Protein AF-A0A942NR90-F1 (afdb_monomer)

Nearest PDB structures (foldseek):
  6ixh-assembly1_P  TM=7.572E-01  e=9.975E-19  Escherichia coli 55989
  4y7l-assembly1_B  TM=8.678E-01  e=3.236E-12  Escherichia coli 2-156-04_S3_C3
  4y7o-assembly2_B  TM=8.852E-01  e=8.619E-12  Escherichia coli 1-176-05_S3_C1
  4y7m-assembly2_D  TM=8.588E-01  e=6.130E-12  Escherichia coli 2-156-04_S3_C3
  6hs7-assembly1_e  TM=6.793E-01  e=1.577E-14  Escherichia coli

Foldseek 3Di:
DVVVVVVCVVVVVVVCVVVVVVVCCVPQPDDPPDDRDDPPDDFDWDDFDDDDDDDVPVVVVCVVPVDDDDDDDDDDDGTDIPRVPCCVPVPVPVCVVVDDDDPVVVVVVVVVVVVVVVVVVVVVVVLVVLVVLLVVLQVVLVVVLVVLVVQLVVLDPPPDDLQADLVSLLSNLVSLVVQLVSCVPDDPSNPSPPHPNVVSNVVSVVVNLCSCQVRVVSNLLVVLLVCCVDPCVPVLVLLLLSLLLNCCLQVVVSDDLVSNLVNSLVVVCVVCVVPVPSSVSSSVSSVVNSPDPHDRDDDDPVSLLVSLVSSVVDPLLVVLLVVLVVVQQVDQVQKDFLCVLQDDCCQLWKAFQVRDRSRRDTDGSCLFLCVCQVRLLPCSLVSLQVSQCSCVSSPDPDRPDPVNSLVSSLVSQLVSLVVSLVSLVNNQVGMATDDQPALLSLLVNLVQCLDCSHSLVSSLVRCLNGLVSLVSLVVSLVVLQVVLVVVCVVDPDPNPVSVVSSVVSVVPDDDPRSSVVSCVVCVLSNQQQPADPPGDGVVNVVSVLSVLSSVVSVVVVVPPPLVVLLVLVLCVLVVNNPPRLVVQLVSLCPGDPPSSVRSVSSSVVVLQVSLQSNQVNLLVCLQPQFQVLVCVQPPQAPPQDLPRPHHRDQVSVLLRQACCHSLNVSCVPRPVSQWDPVDPQIDGDDDPDHSPDDSLLSVLSVLSNLVNVAQHVDHSTGKWKKKKWWDDWDPQFQKKWKDAQNDIDIDGPDDGDIDIAMPVHPHLVVFIKIWTAGPVGDIDMDTAHDNCRVVSQLVQWDWDADPALQWIWTWDDDPRTITIIIMGTPDSSHDSPSCSSNVHHRNNHD

Solvent-accessible surface area (backbone atoms only — not comparable to full-atom values): 47064 Å² total; per-residue (Å²): 113,75,69,59,58,62,66,46,45,64,61,61,55,56,70,46,50,64,64,51,50,55,50,50,50,71,73,58,54,87,50,98,89,54,82,78,71,79,82,87,75,87,80,76,65,42,77,70,61,78,77,81,84,84,60,66,68,63,55,55,54,41,67,76,66,76,54,82,84,74,83,76,84,84,78,88,63,86,59,66,64,42,65,49,67,60,50,46,63,73,48,51,56,78,49,54,80,80,74,72,81,62,70,70,60,56,54,54,51,53,53,52,51,53,50,50,52,53,50,51,53,52,49,53,53,47,52,52,50,49,48,52,53,18,50,56,53,47,50,59,50,49,54,52,40,52,53,39,52,53,50,53,71,66,57,74,76,74,84,70,83,70,73,48,48,60,80,76,46,46,67,55,52,51,37,34,48,50,49,33,51,65,57,76,77,57,56,80,60,41,67,77,80,77,60,61,52,70,62,53,35,50,52,29,44,52,53,39,53,47,47,37,61,74,45,49,48,52,17,51,52,44,48,48,50,51,46,52,72,41,87,46,47,79,38,60,72,59,33,51,51,49,50,40,48,59,44,22,49,38,43,53,91,66,52,50,61,68,63,43,50,52,58,55,45,63,52,45,55,68,78,31,68,91,37,66,64,62,45,52,50,52,50,53,51,50,54,56,50,63,72,48,91,70,71,63,45,89,75,62,64,68,60,50,50,54,53,33,56,61,58,63,72,54,58,67,64,58,55,52,47,51,51,52,49,57,62,48,64,70,56,62,90,61,37,48,40,46,26,76,62,29,34,91,61,31,71,72,40,36,37,32,77,85,73,53,67,45,50,74,41,67,46,60,16,58,63,31,44,60,17,45,52,68,46,41,72,68,39,43,59,60,52,40,43,53,52,44,63,55,31,52,70,68,66,49,82,64,74,71,45,71,67,58,42,52,53,53,42,54,53,45,51,47,57,52,44,54,53,34,43,46,57,57,49,49,50,56,72,34,51,39,66,56,84,62,88,45,54,64,53,40,21,52,41,27,49,49,50,31,36,85,89,14,38,54,47,36,46,40,49,54,48,36,69,43,44,44,52,69,61,53,39,48,53,52,34,55,52,46,49,57,50,28,56,56,42,41,75,73,46,90,74,68,36,64,65,49,50,52,53,37,46,61,61,65,61,80,66,98,66,86,60,64,63,51,62,44,32,63,74,44,38,69,58,31,52,28,62,63,47,53,102,91,38,84,33,64,41,51,67,53,29,52,45,34,41,50,46,20,56,51,31,48,52,58,54,72,40,78,46,41,67,52,36,34,50,51,52,50,24,51,70,70,60,75,55,57,55,65,68,54,49,42,51,60,56,33,67,71,45,50,86,61,57,21,62,49,50,46,49,51,58,50,56,51,53,54,51,42,30,51,43,18,42,52,38,51,23,53,48,35,30,63,69,35,18,48,60,42,44,74,54,44,65,75,12,25,75,54,27,81,86,36,93,44,64,43,52,62,68,55,50,19,49,39,39,17,91,77,9,46,54,48,41,48,38,65,75,74,39,47,85,50,39,40,72,91,50,100,67,54,40,68,44,91,57,100,74,56,65,69,64,38,65,70,34,47,43,31,57,52,35,43,51,52,52,20,53,22,30,37,76,84,51,68,54,66,42,44,49,35,31,42,25,62,74,46,66,41,90,68,48,46,34,42,36,41,36,43,11,78,44,76,51,75,49,58,93,63,85,72,58,72,44,80,47,48,43,77,32,93,35,61,90,69,25,20,34,41,36,43,26,28,76,87,67,54,74,52,73,54,73,35,67,68,94,54,14,62,58,59,49,52,72,74,29,50,77,44,78,51,98,45,83,29,30,32,40,42,33,45,74,57,96,93,44,46,40,30,29,39,36,36,44,79,38,70,52,42,68,90,81,48,64,48,50,61,70,56,55,65,46,63,55,82

Radius of gyration: 70.73 Å; Cα contacts (8 Å, |Δi|>4): 984; chains: 1; bounding box: 164×115×196 Å

Mean predicted aligned error: 18.96 Å

pLDDT: mean 83.86, std 12.29, range [42.03, 96.75]

Secondary structure (DSSP, 8-state):
-HHHHHHHHHHHHHTTHHHHHHHHHHHH---TTS-----------BS---S----HHHHHHHHHTT---PPPPP---PPPPBSHHHIIIIIITTTGGG----HHHHHHHHHHHHHHHHHHHHHHHHHHHHHHHHHHHHHHHHHHHHHHHHHHHHS----S--SS-HHHHHHHHHHHHHHHHTTTT--GGG-SS---HHHHHHHHHHHHHHHIIIIIHHHHHHHHHHHHHTGGGG-HHHHHHHHHHHHHTTSGGG--HHHHHHHHHHHHHHHTTT-HHHHHHHHHHHHHHHTS----PPP-HHHHHHHHHHHTTS-HHHHHHHHHHHHHTS--TT-EEHHHHH-TTHHHHEEETT-S-GGG-EE-GGGSHHIIIIIIIHHHHHHHHHHHHGGGGGT------HHHHHHHHHHHHHHHHHHHHHHHHHHHHHEEE----SHHHHHHHHHHHTSTTSHHHHHHHHHHHHH-HHHHHHHHHHHHHHHHHHHHTTSTTTHHHHHHHHHHHTT-SSS--HHHHHHHHHHHHHHHH--BTTB--TTHHHHHHHHHHHHHHHHHHH--SHHHHHHHHHHHHTTTT-SHHHHHHHHHHTSPTTH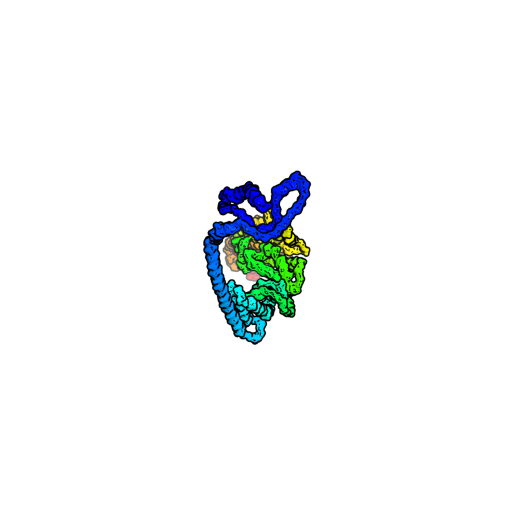HHHHHHHHHHHHHHHHHHHHHHHHHHHIIIIIHHHHHHHTT-BTTSTT-SSBPPHHHHHHHHSTTSHHHHHIIIIIGGGEE-SSSS-EEPP-SS-----HHHHHHHHHHHHHHHHHBTTSSS-BEEEEEEEEEE-TTEEEEEEEETTEEEEESS-----EEEEES-S-GGG-EEEEEEETTS-EEEEEE-STTHHHHHHTTSEEEE-SSTTEEEEEEEETTEEEEEEEEESSSS-GGG-THHHH-------

Structure (mmCIF, N/CA/C/O backbone):
data_AF-A0A942NR90-F1
#
_entry.id   AF-A0A942NR90-F1
#
loop_
_atom_site.group_PDB
_atom_site.id
_atom_site.type_symbol
_atom_site.label_atom_id
_atom_site.label_alt_id
_atom_site.label_comp_id
_atom_site.label_asym_id
_atom_site.label_entity_id
_atom_site.label_seq_id
_atom_site.pdbx_PDB_ins_code
_atom_site.Cartn_x
_atom_site.Cartn_y
_atom_site.Cartn_z
_atom_site.occupancy
_atom_site.B_iso_or_equiv
_atom_site.auth_seq_id
_atom_site.auth_comp_id
_atom_site.auth_asym_id
_atom_site.auth_atom_id
_atom_site.pdbx_PDB_model_num
ATOM 1 N N . GLN A 1 1 ? 93.037 65.727 -119.311 1.00 52.25 1 GLN A N 1
ATOM 2 C CA . GLN A 1 1 ? 91.965 65.279 -118.393 1.00 52.25 1 GLN A CA 1
ATOM 3 C C . GLN A 1 1 ? 92.473 64.425 -117.225 1.00 52.25 1 GLN A C 1
ATOM 5 O O . GLN A 1 1 ? 92.286 64.849 -116.099 1.00 52.25 1 GLN A O 1
ATOM 10 N N . ARG A 1 2 ? 93.183 63.294 -117.409 1.00 56.91 2 ARG A N 1
ATOM 11 C CA . ARG A 1 2 ? 93.635 62.468 -116.254 1.00 56.91 2 ARG A CA 1
ATOM 12 C C . ARG A 1 2 ? 94.582 63.162 -115.251 1.00 56.91 2 ARG A C 1
ATOM 14 O O . ARG A 1 2 ? 94.494 62.875 -114.068 1.00 56.91 2 ARG A O 1
ATOM 21 N N . ARG A 1 3 ? 95.465 64.077 -115.683 1.00 67.38 3 ARG A N 1
ATOM 22 C CA . ARG A 1 3 ? 96.400 64.779 -114.771 1.00 67.38 3 ARG A CA 1
ATOM 23 C C . ARG A 1 3 ? 95.728 65.821 -113.863 1.00 67.38 3 ARG A C 1
ATOM 25 O O . ARG A 1 3 ? 96.160 65.948 -112.727 1.00 67.38 3 ARG A O 1
ATOM 32 N N . SER A 1 4 ? 94.682 66.518 -114.322 1.00 67.94 4 SER A N 1
ATOM 33 C CA . SER A 1 4 ? 93.959 67.481 -113.472 1.00 67.94 4 SER A CA 1
ATOM 34 C C . SER A 1 4 ? 93.140 66.768 -112.394 1.00 67.94 4 SER A C 1
ATOM 36 O O . SER A 1 4 ? 93.215 67.142 -111.236 1.00 67.94 4 SER A O 1
ATOM 38 N N . ALA A 1 5 ? 92.474 65.659 -112.737 1.00 65.81 5 ALA A N 1
ATOM 39 C CA . ALA A 1 5 ? 91.717 64.858 -111.768 1.00 65.81 5 ALA A CA 1
ATOM 40 C C . ALA A 1 5 ? 92.595 64.263 -110.645 1.00 65.81 5 ALA A C 1
ATOM 42 O O . ALA A 1 5 ? 92.145 64.117 -109.514 1.00 65.81 5 ALA A O 1
ATOM 43 N N . ILE A 1 6 ? 93.860 63.936 -110.939 1.00 73.31 6 ILE A N 1
ATOM 44 C CA . ILE A 1 6 ? 94.820 63.465 -109.925 1.00 73.31 6 ILE A CA 1
ATOM 45 C C . ILE A 1 6 ? 95.255 64.608 -108.992 1.00 73.31 6 ILE A C 1
ATOM 47 O O . ILE A 1 6 ? 95.470 64.368 -107.807 1.00 73.31 6 ILE A O 1
ATOM 51 N N . LEU A 1 7 ? 95.366 65.838 -109.506 1.00 77.00 7 LEU A N 1
ATOM 52 C CA . LEU A 1 7 ? 95.717 67.024 -108.716 1.00 77.00 7 LEU A CA 1
ATOM 53 C C . LEU A 1 7 ? 94.577 67.478 -107.788 1.00 77.00 7 LEU A C 1
ATOM 55 O O . LEU A 1 7 ? 94.862 67.933 -106.683 1.00 77.00 7 LEU A O 1
ATOM 59 N N . ASP A 1 8 ? 93.316 67.292 -108.188 1.00 74.75 8 ASP A N 1
ATOM 60 C CA . ASP A 1 8 ? 92.149 67.659 -107.367 1.00 74.75 8 ASP A CA 1
ATOM 61 C C . ASP A 1 8 ? 91.854 66.650 -106.241 1.00 74.75 8 ASP A C 1
ATOM 63 O O . ASP A 1 8 ? 91.263 67.006 -105.218 1.00 74.75 8 ASP A O 1
ATOM 67 N N . PHE A 1 9 ? 92.280 65.390 -106.382 1.00 78.81 9 PHE A N 1
ATOM 68 C CA . PHE A 1 9 ? 91.943 64.318 -105.436 1.00 78.81 9 PHE A CA 1
ATOM 69 C C . PHE A 1 9 ? 92.340 64.609 -103.969 1.00 78.81 9 PHE A C 1
ATOM 71 O O . PHE A 1 9 ? 91.494 64.421 -103.091 1.00 78.81 9 PHE A O 1
ATOM 78 N N . PRO A 1 10 ? 93.549 65.119 -103.643 1.00 81.19 10 PRO A N 1
ATOM 79 C CA . PRO A 1 10 ? 93.898 65.477 -102.266 1.00 81.19 10 PRO A CA 1
ATOM 80 C C . PRO A 1 10 ? 93.002 66.569 -101.671 1.00 81.19 10 PRO A C 1
ATOM 82 O O . PRO A 1 10 ? 92.688 66.517 -100.482 1.00 81.19 10 PRO A O 1
ATOM 85 N N . GLN A 1 11 ? 92.560 67.536 -102.483 1.00 79.31 11 GLN A N 1
ATOM 86 C CA . GLN A 1 11 ? 91.654 68.593 -102.028 1.00 79.31 11 GLN A CA 1
ATOM 87 C C . GLN A 1 11 ? 90.257 68.032 -101.753 1.00 79.31 11 GLN A C 1
ATOM 89 O O . GLN A 1 11 ? 89.671 68.334 -100.715 1.00 79.31 11 GLN A O 1
ATOM 94 N N . GLN A 1 12 ? 89.757 67.146 -102.620 1.00 78.12 12 GLN A N 1
ATOM 95 C CA . GLN A 1 12 ? 88.488 66.451 -102.388 1.00 78.12 12 GLN A CA 1
ATOM 96 C C . GLN A 1 12 ? 88.542 65.550 -101.144 1.00 78.12 12 GLN A C 1
ATOM 98 O O . GLN A 1 12 ? 87.582 65.508 -100.378 1.00 78.12 12 GLN A O 1
ATOM 103 N N . MET A 1 13 ? 89.671 64.883 -100.887 1.00 80.94 13 MET A N 1
ATOM 104 C CA . MET A 1 13 ? 89.855 64.063 -99.685 1.00 80.94 13 MET A CA 1
ATOM 105 C C . MET A 1 13 ? 89.939 64.914 -98.408 1.00 80.94 13 MET A C 1
ATOM 107 O O . MET A 1 13 ? 89.414 64.523 -97.366 1.00 80.94 13 MET A O 1
ATOM 111 N N . ALA A 1 14 ? 90.544 66.104 -98.475 1.00 82.75 14 ALA A N 1
ATOM 112 C CA . ALA A 1 14 ? 90.608 67.027 -97.342 1.00 82.75 14 ALA A CA 1
ATOM 113 C C . ALA A 1 14 ? 89.216 67.494 -96.876 1.00 82.75 14 ALA A C 1
ATOM 115 O O . ALA A 1 14 ? 89.026 67.712 -95.678 1.00 82.75 14 ALA A O 1
ATOM 116 N N . LEU A 1 15 ? 88.229 67.566 -97.780 1.00 82.19 15 LEU A N 1
ATOM 117 C CA . LEU A 1 15 ? 86.840 67.896 -97.430 1.00 82.19 15 LEU A CA 1
ATOM 118 C C . LEU A 1 15 ? 86.182 66.856 -96.504 1.00 82.19 15 LEU A C 1
ATOM 120 O O . LEU A 1 15 ? 85.221 67.193 -95.818 1.00 82.19 15 LEU A O 1
ATOM 124 N N . LEU A 1 16 ? 86.688 65.617 -96.438 1.00 81.56 16 LEU A N 1
ATOM 125 C CA . LEU A 1 16 ? 86.170 64.577 -95.534 1.00 81.56 16 LEU A CA 1
ATOM 126 C C . LEU A 1 16 ? 86.706 64.699 -94.101 1.00 81.56 16 LEU A C 1
ATOM 128 O O . LEU A 1 16 ? 86.113 64.141 -93.177 1.00 81.56 16 LEU A O 1
ATOM 132 N N . LYS A 1 17 ? 87.804 65.437 -93.891 1.00 85.00 17 LYS A N 1
ATOM 133 C CA . LYS A 1 17 ? 88.480 65.534 -92.589 1.00 85.00 17 LYS A CA 1
ATOM 134 C C . LYS A 1 17 ? 87.564 66.008 -91.444 1.00 85.00 17 LYS A C 1
ATOM 136 O O . LYS A 1 17 ? 87.623 65.369 -90.395 1.00 85.00 17 LYS A O 1
ATOM 141 N N . PRO A 1 18 ? 86.733 67.063 -91.592 1.00 86.00 18 PRO A N 1
ATOM 142 C CA . PRO A 1 18 ? 85.885 67.540 -90.497 1.00 86.00 18 PRO A CA 1
ATOM 143 C C . PRO A 1 18 ? 84.853 66.487 -90.077 1.00 86.00 18 PRO A C 1
ATOM 145 O O . PRO A 1 18 ? 84.795 66.116 -88.912 1.00 86.00 18 PRO A O 1
ATOM 148 N N . ALA A 1 19 ? 84.128 65.916 -91.046 1.00 85.19 19 ALA A N 1
ATOM 149 C CA . ALA A 1 19 ? 83.104 64.903 -90.785 1.00 85.19 19 ALA A CA 1
ATOM 150 C C . ALA A 1 19 ? 83.684 63.617 -90.168 1.00 85.19 19 ALA A C 1
ATOM 152 O O . ALA A 1 19 ? 83.069 63.009 -89.295 1.00 85.19 19 ALA A O 1
ATOM 153 N N . MET A 1 20 ? 84.881 63.202 -90.599 1.00 85.81 20 MET A N 1
ATOM 154 C CA . MET A 1 20 ? 85.562 62.047 -90.011 1.00 85.81 20 MET A CA 1
ATOM 155 C C . MET A 1 20 ? 86.012 62.311 -88.573 1.00 85.81 20 MET A C 1
ATOM 157 O O . MET A 1 20 ? 85.889 61.420 -87.738 1.00 85.81 20 MET A O 1
ATOM 161 N N . LEU A 1 21 ? 86.528 63.506 -88.267 1.00 86.38 21 LEU A N 1
ATOM 162 C CA . LEU A 1 21 ? 86.947 63.851 -86.906 1.00 86.38 21 LEU A CA 1
ATOM 163 C C . LEU A 1 21 ? 85.767 63.837 -85.933 1.00 86.38 21 LEU A C 1
ATOM 165 O O . LEU A 1 21 ? 85.886 63.218 -84.876 1.00 86.38 21 LEU A O 1
ATOM 169 N N . ASP A 1 22 ? 84.635 64.426 -86.318 1.00 87.31 22 ASP A N 1
ATOM 170 C CA . ASP A 1 22 ? 83.422 64.422 -85.494 1.00 87.31 22 ASP A CA 1
ATOM 171 C C . ASP A 1 22 ? 82.929 62.991 -85.229 1.00 87.31 22 ASP A C 1
ATOM 173 O O . ASP A 1 22 ? 82.640 62.630 -84.088 1.00 87.31 22 ASP A O 1
ATOM 177 N N . PHE A 1 23 ? 82.908 62.132 -86.257 1.00 86.19 23 PHE A N 1
ATOM 178 C CA . PHE A 1 23 ? 82.513 60.727 -86.106 1.00 86.19 23 PHE A CA 1
ATOM 179 C C . PHE A 1 23 ? 83.441 59.951 -85.160 1.00 86.19 23 PHE A C 1
ATOM 181 O O . PHE A 1 23 ? 82.969 59.207 -84.298 1.00 86.19 23 PHE A O 1
ATOM 188 N N . LEU A 1 24 ? 84.760 60.118 -85.300 1.00 87.25 24 LEU A N 1
ATOM 189 C CA . LEU A 1 24 ? 85.732 59.415 -84.460 1.00 87.25 24 LEU A CA 1
ATOM 190 C C . LEU A 1 24 ? 85.669 59.889 -83.008 1.00 87.25 24 LEU A C 1
ATOM 192 O O . LEU A 1 24 ? 85.739 59.061 -82.103 1.00 87.25 24 LEU A O 1
ATOM 196 N N . GLN A 1 25 ? 85.498 61.194 -82.782 1.00 83.62 25 GLN A N 1
ATOM 197 C CA . GLN A 1 25 ? 85.326 61.737 -81.437 1.00 83.62 25 GLN A CA 1
ATOM 198 C C . GLN A 1 25 ? 84.034 61.240 -80.792 1.00 83.62 25 GLN A C 1
ATOM 200 O O . GLN A 1 25 ? 84.070 60.827 -79.640 1.00 83.62 25 GLN A O 1
ATOM 205 N N . ALA A 1 26 ? 82.917 61.213 -81.523 1.00 83.38 26 ALA A N 1
ATOM 206 C CA . ALA A 1 26 ? 81.647 60.729 -80.987 1.00 83.38 26 ALA A CA 1
ATOM 207 C C . ALA A 1 26 ? 81.663 59.219 -80.682 1.00 83.38 26 ALA A C 1
ATOM 209 O O . ALA A 1 26 ? 81.109 58.792 -79.674 1.00 83.38 26 ALA A O 1
ATOM 210 N N . THR A 1 27 ? 82.305 58.412 -81.532 1.00 82.19 27 THR A N 1
ATOM 211 C CA . THR A 1 27 ? 82.258 56.940 -81.433 1.00 82.19 27 THR A CA 1
ATOM 212 C C . THR A 1 27 ? 83.284 56.375 -80.450 1.00 82.19 27 THR A C 1
ATOM 214 O O . THR A 1 27 ? 83.017 55.372 -79.796 1.00 82.19 27 THR A O 1
ATOM 217 N N . PHE A 1 28 ? 84.462 56.998 -80.345 1.00 82.38 28 PHE A N 1
ATOM 218 C CA . PHE A 1 28 ? 85.577 56.500 -79.528 1.00 82.38 28 PHE A CA 1
ATOM 219 C C . PHE A 1 28 ? 85.891 57.401 -78.323 1.00 82.38 28 PHE A C 1
ATOM 221 O O . PHE A 1 28 ? 86.962 57.279 -77.722 1.00 82.38 28 PHE A O 1
ATOM 228 N N . ALA A 1 29 ? 84.982 58.310 -77.951 1.00 77.06 29 ALA A N 1
ATOM 229 C CA . ALA A 1 29 ? 85.094 59.059 -76.704 1.00 77.06 29 ALA A CA 1
ATOM 230 C C . ALA A 1 29 ? 85.153 58.103 -75.505 1.00 77.06 29 ALA A C 1
ATOM 232 O O . ALA A 1 29 ? 84.392 57.143 -75.398 1.00 77.06 29 ALA A O 1
ATOM 233 N N . VAL A 1 30 ? 86.056 58.386 -74.569 1.00 70.38 30 VAL A N 1
ATOM 234 C CA . VAL A 1 30 ? 86.225 57.566 -73.368 1.00 70.38 30 VAL A CA 1
ATOM 235 C C . VAL A 1 30 ? 85.043 57.805 -72.423 1.00 70.38 30 VAL A C 1
ATOM 237 O O . VAL A 1 30 ? 84.948 58.859 -71.796 1.00 70.38 30 VAL A O 1
ATOM 240 N N . ASN A 1 31 ? 84.156 56.817 -72.295 1.00 72.31 31 ASN A N 1
ATOM 241 C CA . ASN A 1 31 ? 83.094 56.785 -71.289 1.00 72.31 31 ASN A CA 1
ATOM 242 C C . ASN A 1 31 ? 83.542 55.932 -70.084 1.00 72.31 31 ASN A C 1
ATOM 244 O O . ASN A 1 31 ? 84.116 54.862 -70.259 1.00 72.31 31 ASN A O 1
ATOM 248 N N . ARG A 1 32 ? 83.269 56.371 -68.846 1.00 70.25 32 ARG A N 1
ATOM 249 C CA . ARG A 1 32 ? 83.643 55.642 -67.612 1.00 70.25 32 ARG A CA 1
ATOM 250 C C . ARG A 1 32 ? 82.935 54.289 -67.440 1.00 70.25 32 ARG A C 1
ATOM 252 O O . ARG A 1 32 ? 83.354 53.515 -66.584 1.00 70.25 32 ARG A O 1
ATOM 259 N N . TYR A 1 33 ? 81.884 54.019 -68.212 1.00 70.50 33 TYR A N 1
ATOM 260 C CA . TYR A 1 33 ? 81.053 52.817 -68.080 1.00 70.50 33 TYR A CA 1
ATOM 261 C C . TYR A 1 33 ? 81.241 51.785 -69.199 1.00 70.50 33 TYR A C 1
ATOM 263 O O . TYR A 1 33 ? 80.640 50.716 -69.135 1.00 70.50 33 TYR A O 1
ATOM 271 N N . GLU A 1 34 ? 82.083 52.064 -70.195 1.00 70.00 34 GLU A N 1
ATOM 272 C CA . GLU A 1 34 ? 82.340 51.154 -71.314 1.00 70.00 34 GLU A CA 1
ATOM 273 C C . GLU A 1 34 ? 83.831 50.836 -71.428 1.00 70.00 34 GLU A C 1
ATOM 275 O O . GLU A 1 34 ? 84.700 51.645 -71.100 1.00 70.00 34 GLU A O 1
ATOM 280 N N . GLN A 1 35 ? 84.141 49.622 -71.880 1.00 63.62 35 GLN A N 1
ATOM 281 C CA . GLN A 1 35 ? 85.513 49.236 -72.185 1.00 63.62 35 GLN A CA 1
ATOM 282 C C . GLN A 1 35 ? 86.003 50.076 -73.369 1.00 63.62 35 GLN A C 1
ATOM 284 O O . GLN A 1 35 ? 85.360 50.095 -74.416 1.00 63.62 35 GLN A O 1
ATOM 289 N N . ALA A 1 36 ? 87.133 50.769 -73.206 1.00 64.50 36 ALA A N 1
ATOM 290 C CA . ALA A 1 36 ? 87.681 51.627 -74.251 1.00 64.50 36 ALA A CA 1
ATOM 291 C C . ALA A 1 36 ? 87.930 50.819 -75.533 1.00 64.50 36 ALA A C 1
ATOM 293 O O . ALA A 1 36 ? 88.793 49.936 -75.567 1.00 64.50 36 ALA A O 1
ATOM 294 N N . VAL A 1 37 ? 87.175 51.121 -76.591 1.00 73.69 37 VAL A N 1
ATOM 295 C CA . VAL A 1 37 ? 87.391 50.506 -77.900 1.00 73.69 37 VAL A CA 1
ATOM 296 C C . VAL A 1 37 ? 88.679 51.089 -78.474 1.00 73.69 37 VAL A C 1
ATOM 298 O O . VAL A 1 37 ? 88.784 52.289 -78.728 1.00 73.69 37 VAL A O 1
ATOM 301 N N . LEU A 1 38 ? 89.688 50.239 -78.652 1.00 75.44 38 LEU A N 1
ATOM 302 C CA . LEU A 1 38 ? 90.965 50.626 -79.246 1.00 75.44 38 LEU A CA 1
ATOM 303 C C . LEU A 1 38 ? 90.767 50.904 -80.740 1.00 75.44 38 LEU A C 1
ATOM 305 O O . LEU A 1 38 ? 90.729 49.981 -81.553 1.00 75.44 38 LEU A O 1
ATOM 309 N N . LEU A 1 39 ? 90.667 52.183 -81.107 1.00 81.69 39 LEU A N 1
ATOM 310 C CA . LEU A 1 39 ? 90.728 52.607 -82.503 1.00 81.69 39 LEU A CA 1
ATOM 311 C C . LEU A 1 39 ? 92.125 52.291 -83.057 1.00 81.69 39 LEU A C 1
ATOM 313 O O . LEU A 1 39 ? 93.094 52.988 -82.763 1.00 81.69 39 LEU A O 1
ATOM 317 N N . ARG A 1 40 ? 92.229 51.227 -83.860 1.00 81.19 40 ARG A N 1
ATOM 318 C CA . ARG A 1 40 ? 93.506 50.780 -84.447 1.00 81.19 40 ARG A CA 1
ATOM 319 C C . ARG A 1 40 ? 93.999 51.674 -85.581 1.00 81.19 40 ARG A C 1
ATOM 321 O O . ARG A 1 40 ? 95.201 51.822 -85.768 1.00 81.19 40 ARG A O 1
ATOM 328 N N . GLY A 1 41 ? 93.084 52.300 -86.307 1.00 82.00 41 GLY A N 1
ATOM 329 C CA . GLY A 1 41 ? 93.406 53.212 -87.392 1.00 82.00 41 GLY A CA 1
ATOM 330 C C . GLY A 1 41 ? 92.195 53.480 -88.271 1.00 82.00 41 GLY A C 1
ATOM 331 O O . GLY A 1 41 ? 91.174 52.800 -88.172 1.00 82.00 41 GLY A O 1
ATOM 332 N N . VAL A 1 42 ? 92.317 54.480 -89.139 1.00 83.31 42 VAL A N 1
ATOM 333 C CA . VAL A 1 42 ? 91.297 54.812 -90.134 1.00 83.31 42 VAL A CA 1
ATOM 334 C C . VAL A 1 42 ? 91.913 54.662 -91.508 1.00 83.31 42 VAL A C 1
ATOM 336 O O . VAL A 1 42 ? 92.905 55.314 -91.832 1.00 83.31 42 VAL A O 1
ATOM 339 N N . TYR A 1 43 ? 91.332 53.776 -92.307 1.00 85.38 43 TYR A N 1
ATOM 340 C CA . TYR A 1 43 ? 91.910 53.351 -93.571 1.00 85.38 43 TYR A CA 1
ATOM 341 C C . TYR A 1 43 ? 90.980 53.728 -94.714 1.00 85.38 43 TYR A C 1
ATOM 343 O O . TYR A 1 43 ? 89.814 53.339 -94.744 1.00 85.38 43 TYR A O 1
ATOM 351 N N . PHE A 1 44 ? 91.508 54.485 -95.672 1.00 83.44 44 PHE A N 1
ATOM 352 C CA . PHE A 1 44 ? 90.811 54.749 -96.920 1.00 83.44 44 PHE A CA 1
ATOM 353 C C . PHE A 1 44 ? 90.975 53.541 -97.834 1.00 83.44 44 PHE A C 1
ATOM 355 O O . PHE A 1 44 ? 92.096 53.174 -98.182 1.00 83.44 44 PHE A O 1
ATOM 362 N N . THR A 1 45 ? 89.865 52.916 -98.212 1.00 81.94 45 THR A N 1
ATOM 363 C CA . THR A 1 45 ? 89.868 51.756 -99.103 1.00 81.94 45 THR A CA 1
ATOM 364 C C . THR A 1 45 ? 88.814 51.917 -100.184 1.00 81.94 45 THR A C 1
ATOM 366 O O . THR A 1 45 ? 87.786 52.561 -99.981 1.00 81.94 45 THR A O 1
ATOM 369 N N . SER A 1 46 ? 89.081 51.351 -101.358 1.00 77.69 46 SER A N 1
ATOM 370 C CA . SER A 1 46 ? 88.126 51.297 -102.462 1.00 77.69 46 SER A CA 1
ATOM 371 C C . SER A 1 46 ? 88.020 49.845 -102.913 1.00 77.69 46 SER A C 1
ATOM 373 O O . SER A 1 46 ? 88.949 49.316 -103.525 1.00 77.69 46 SER A O 1
ATOM 375 N N . GLY A 1 47 ? 86.917 49.196 -102.525 1.00 68.38 47 GLY A N 1
ATOM 376 C CA . GLY A 1 47 ? 86.609 47.793 -102.825 1.00 68.38 47 GLY A CA 1
ATOM 377 C C . GLY A 1 47 ? 86.153 47.589 -104.265 1.00 68.38 47 GLY A C 1
ATOM 378 O O . GLY A 1 47 ? 86.784 46.853 -105.018 1.00 68.38 47 GLY A O 1
ATOM 379 N N . THR A 1 48 ? 85.093 48.292 -104.657 1.00 63.56 48 THR A N 1
ATOM 380 C CA . THR A 1 48 ? 84.478 48.218 -105.985 1.00 63.56 48 THR A CA 1
ATOM 381 C C . THR A 1 48 ? 84.189 49.635 -106.486 1.00 63.56 48 THR A C 1
ATOM 383 O O . THR A 1 48 ? 83.543 50.432 -105.809 1.00 63.56 48 THR A O 1
ATOM 386 N N . GLN A 1 49 ? 84.724 49.986 -107.658 1.00 62.47 49 GLN A N 1
ATOM 387 C CA . GLN A 1 49 ? 84.454 51.265 -108.325 1.00 62.47 49 GLN A CA 1
ATOM 388 C C . GLN A 1 49 ? 83.330 51.062 -109.342 1.00 62.47 49 GLN A C 1
ATOM 390 O O . GLN A 1 49 ? 83.596 50.868 -110.524 1.00 62.47 49 GLN A O 1
ATOM 395 N N . GLU A 1 50 ? 82.085 51.060 -108.875 1.00 57.38 50 GLU A N 1
ATOM 396 C CA . GLU A 1 50 ? 80.901 50.916 -109.729 1.00 57.38 50 GLU A CA 1
ATOM 397 C C . GLU A 1 50 ? 79.998 52.154 -109.593 1.00 57.38 50 GLU A C 1
ATOM 399 O O . GLU A 1 50 ? 79.783 52.650 -108.487 1.00 57.38 50 GLU A O 1
ATOM 404 N N . GLY A 1 51 ? 79.490 52.672 -110.721 1.00 58.59 51 GLY A N 1
ATOM 405 C CA . GLY A 1 51 ? 78.595 53.840 -110.786 1.00 58.59 51 GLY A CA 1
ATOM 406 C C . GLY A 1 51 ? 79.210 55.111 -111.396 1.00 58.59 51 GLY A C 1
ATOM 407 O O . GLY A 1 51 ? 80.417 55.217 -111.610 1.00 58.59 51 GLY A O 1
ATOM 408 N N . THR A 1 52 ? 78.365 56.097 -111.715 1.00 55.44 52 THR A N 1
ATOM 409 C CA . THR A 1 52 ? 78.788 57.412 -112.235 1.00 55.44 52 THR A CA 1
ATOM 410 C C . THR A 1 52 ? 79.501 58.231 -111.150 1.00 55.44 52 THR A C 1
ATOM 412 O O . THR A 1 52 ? 78.925 58.403 -110.072 1.00 55.44 52 THR A O 1
ATOM 415 N N . PRO A 1 53 ? 80.705 58.786 -111.405 1.00 59.25 53 PRO A N 1
ATOM 416 C CA . PRO A 1 53 ? 81.404 59.621 -110.431 1.00 59.25 53 PRO A CA 1
ATOM 417 C C . PRO A 1 53 ? 80.556 60.832 -110.031 1.00 59.25 53 PRO A C 1
ATOM 419 O O . PRO A 1 53 ? 80.073 61.569 -110.892 1.00 59.25 53 PRO A O 1
ATOM 422 N N . ILE A 1 54 ? 80.390 61.060 -108.727 1.00 56.44 54 ILE A N 1
ATOM 423 C CA . ILE A 1 54 ? 79.730 62.264 -108.215 1.00 56.44 54 ILE A CA 1
ATOM 424 C C . ILE A 1 54 ? 80.775 63.379 -108.147 1.00 56.44 54 ILE A C 1
ATOM 426 O O . ILE A 1 54 ? 81.520 63.478 -107.174 1.00 56.44 54 ILE A O 1
ATOM 430 N N . ASP A 1 55 ? 80.818 64.236 -109.163 1.00 58.81 55 ASP A N 1
ATOM 431 C CA . ASP A 1 55 ? 81.581 65.482 -109.092 1.00 58.81 55 ASP A CA 1
ATOM 432 C C . ASP A 1 55 ? 80.740 66.565 -108.398 1.00 58.81 55 ASP A C 1
ATOM 434 O O . ASP A 1 55 ? 79.842 67.179 -108.984 1.00 58.81 55 ASP A O 1
ATOM 438 N N . ARG A 1 56 ? 81.010 66.782 -107.106 1.00 62.25 56 ARG A N 1
ATOM 439 C CA . ARG A 1 56 ? 80.315 67.806 -106.311 1.00 62.25 56 ARG A CA 1
ATOM 440 C C . ARG A 1 56 ? 80.722 69.231 -106.703 1.00 62.25 56 ARG A C 1
ATOM 442 O O . ARG A 1 56 ? 79.940 70.147 -106.471 1.00 62.25 56 ARG A O 1
ATOM 449 N N . VAL A 1 57 ? 81.887 69.428 -107.323 1.00 62.72 57 VAL A N 1
ATOM 450 C CA . VAL A 1 57 ? 82.411 70.758 -107.674 1.00 62.72 57 VAL A CA 1
ATOM 451 C C . VAL A 1 57 ? 81.709 71.295 -108.922 1.00 62.72 57 VAL A C 1
ATOM 453 O O . VAL A 1 57 ? 81.182 72.409 -108.896 1.00 62.72 57 VAL A O 1
ATOM 456 N N . LEU A 1 58 ? 81.581 70.481 -109.978 1.00 60.66 58 LEU A N 1
ATOM 457 C CA . LEU A 1 58 ? 80.779 70.855 -111.153 1.00 60.66 58 LEU A CA 1
ATOM 458 C C . LEU A 1 58 ? 79.278 70.968 -110.825 1.00 60.66 58 LEU A C 1
ATOM 460 O O . LEU A 1 58 ? 78.581 71.801 -111.406 1.00 60.66 58 LEU A O 1
ATOM 464 N N . GLY A 1 59 ? 78.776 70.171 -109.873 1.00 60.72 59 GLY A N 1
ATOM 465 C CA . GLY A 1 59 ? 77.386 70.236 -109.409 1.00 60.72 59 GLY A CA 1
ATOM 466 C C . GLY A 1 59 ? 77.017 71.561 -108.731 1.00 60.72 59 GLY A C 1
ATOM 467 O O . GLY A 1 59 ? 75.914 72.061 -108.943 1.00 60.72 59 GLY A O 1
ATOM 468 N N . ILE A 1 60 ? 77.943 72.152 -107.967 1.00 66.50 60 ILE A N 1
ATOM 469 C CA . ILE A 1 60 ? 77.752 73.458 -107.316 1.00 66.50 60 ILE A CA 1
ATOM 470 C C . ILE A 1 60 ? 77.838 74.604 -108.344 1.00 66.50 60 ILE A C 1
ATOM 472 O O . ILE A 1 60 ? 77.040 75.539 -108.285 1.00 66.50 60 ILE A O 1
ATOM 476 N N . LEU A 1 61 ? 78.733 74.515 -109.337 1.00 64.00 61 LEU A N 1
ATOM 477 C CA . LEU A 1 61 ? 78.886 75.540 -110.383 1.00 64.00 61 LEU A CA 1
ATOM 478 C C . LEU A 1 61 ? 77.726 75.556 -111.400 1.00 64.00 61 LEU A C 1
ATOM 480 O O . LEU A 1 61 ? 77.271 76.630 -111.789 1.00 64.00 61 LEU A O 1
ATOM 484 N N . ALA A 1 62 ? 77.187 74.395 -111.789 1.00 61.50 62 ALA A N 1
ATOM 485 C CA . ALA A 1 62 ? 76.040 74.310 -112.703 1.00 61.50 62 ALA A CA 1
ATOM 486 C C . ALA A 1 62 ? 74.734 74.866 -112.090 1.00 61.50 62 ALA A C 1
ATOM 488 O O . ALA A 1 62 ? 73.900 75.416 -112.809 1.00 61.50 62 ALA A O 1
ATOM 489 N N . GLY A 1 63 ? 74.575 74.785 -110.761 1.00 63.72 63 GLY A N 1
ATOM 490 C CA . GLY A 1 63 ? 73.435 75.366 -110.040 1.00 63.72 63 GLY A CA 1
ATOM 491 C C . GLY A 1 63 ? 73.452 76.900 -109.976 1.00 63.72 63 GLY A C 1
ATOM 492 O O . GLY A 1 63 ? 72.391 77.520 -109.993 1.00 63.72 63 GLY A O 1
ATOM 493 N N . ALA A 1 64 ? 74.637 77.519 -109.960 1.00 67.94 64 ALA A N 1
ATOM 494 C CA . ALA A 1 64 ? 74.787 78.975 -109.900 1.00 67.94 64 ALA A CA 1
ATOM 495 C C . ALA A 1 64 ? 74.534 79.673 -111.252 1.00 67.94 64 ALA A C 1
ATOM 497 O O . ALA A 1 64 ? 74.026 80.791 -111.276 1.00 67.94 64 ALA A O 1
ATOM 498 N N . PHE A 1 65 ? 74.846 79.014 -112.376 1.00 70.06 65 PHE A N 1
ATOM 499 C CA . PHE A 1 65 ? 74.794 79.619 -113.718 1.00 70.06 65 PHE A CA 1
ATOM 500 C C . PHE A 1 65 ? 73.598 79.190 -114.588 1.00 70.06 65 PHE A C 1
ATOM 502 O O . PHE A 1 65 ? 73.537 79.585 -115.748 1.00 70.06 65 PHE A O 1
ATOM 509 N N . ARG A 1 66 ? 72.633 78.422 -114.051 1.00 55.88 66 ARG A N 1
ATOM 510 C CA . ARG A 1 66 ? 71.412 77.957 -114.762 1.00 55.88 66 ARG A CA 1
ATOM 511 C C . ARG A 1 66 ? 71.682 77.389 -116.170 1.00 55.88 66 ARG A C 1
ATOM 513 O O . ARG A 1 66 ? 70.901 77.607 -117.092 1.00 55.88 66 ARG A O 1
ATOM 520 N N . LEU A 1 67 ? 72.789 76.669 -116.336 1.00 64.00 67 LEU A N 1
ATOM 521 C CA . LEU A 1 67 ? 73.145 76.011 -117.593 1.00 64.00 67 LEU A CA 1
ATOM 522 C C . LEU A 1 67 ? 72.571 74.592 -117.620 1.00 64.00 67 LEU A C 1
ATOM 524 O O . LEU A 1 67 ? 72.666 73.862 -116.629 1.00 64.00 67 LEU A O 1
ATOM 528 N N . ASP A 1 68 ? 71.992 74.210 -118.761 1.00 56.66 68 ASP A N 1
ATOM 529 C CA . ASP A 1 68 ? 71.441 72.873 -118.980 1.00 56.66 68 ASP A CA 1
ATOM 530 C C . ASP A 1 68 ? 72.523 71.803 -118.800 1.00 56.66 68 ASP A C 1
ATOM 532 O O . ASP A 1 68 ? 73.627 71.889 -119.350 1.00 56.66 68 ASP A O 1
ATOM 536 N N . ARG A 1 69 ? 72.200 70.777 -118.005 1.00 56.69 69 ARG A N 1
ATOM 537 C CA . ARG A 1 69 ? 73.083 69.638 -117.738 1.00 56.69 69 ARG A CA 1
ATOM 538 C C . ARG A 1 69 ? 73.302 68.849 -119.028 1.00 56.69 69 ARG A C 1
ATOM 540 O O . ARG A 1 69 ? 72.530 67.950 -119.350 1.00 56.69 69 ARG A O 1
ATOM 547 N N . GLN A 1 70 ? 74.389 69.137 -119.737 1.00 54.44 70 GLN A N 1
ATOM 548 C CA . GLN A 1 70 ? 74.882 68.236 -120.773 1.00 54.44 70 GLN A CA 1
ATOM 549 C C . GLN A 1 70 ? 75.340 66.921 -120.130 1.00 54.44 70 GLN A C 1
ATOM 551 O O . GLN A 1 70 ? 76.115 66.894 -119.172 1.00 54.44 70 GLN A O 1
ATOM 556 N N . THR A 1 71 ? 74.795 65.826 -120.652 1.00 54.28 71 THR A N 1
ATOM 557 C CA . THR A 1 71 ? 74.981 64.439 -120.219 1.00 54.28 71 THR A CA 1
ATOM 558 C C . THR A 1 71 ? 76.459 64.051 -120.168 1.00 54.28 71 THR A C 1
ATOM 560 O O . THR A 1 71 ? 77.135 64.015 -121.197 1.00 54.28 71 THR A O 1
ATOM 563 N N . ALA A 1 72 ? 76.958 63.735 -118.972 1.00 55.88 72 ALA A N 1
ATOM 564 C CA . ALA A 1 72 ? 78.301 63.199 -118.778 1.00 55.88 72 ALA A CA 1
ATOM 565 C C . ALA A 1 72 ? 78.409 61.765 -119.349 1.00 55.88 72 ALA A C 1
ATOM 567 O O . ALA A 1 72 ? 77.463 60.986 -119.206 1.00 55.88 72 ALA A O 1
ATOM 568 N N . PRO A 1 73 ? 79.541 61.380 -119.969 1.00 54.88 73 PRO A N 1
ATOM 569 C CA . PRO A 1 73 ? 79.726 60.030 -120.494 1.00 54.88 73 PRO A CA 1
ATOM 570 C C . PRO A 1 73 ? 79.779 58.993 -119.361 1.00 54.88 73 PRO A C 1
ATOM 572 O O . PRO A 1 73 ? 80.523 59.151 -118.390 1.00 54.88 73 PRO A O 1
ATOM 575 N N . MET A 1 74 ? 79.013 57.907 -119.502 1.00 50.75 74 MET A N 1
ATOM 576 C CA . MET A 1 74 ? 79.112 56.732 -118.632 1.00 50.75 74 MET A CA 1
ATOM 577 C C . MET A 1 74 ? 80.448 56.022 -118.877 1.00 50.75 74 MET A C 1
ATOM 579 O O . MET A 1 74 ? 80.728 55.575 -119.988 1.00 50.75 74 MET A O 1
ATOM 583 N N . TYR A 1 75 ? 81.271 55.898 -117.837 1.00 54.75 75 TYR A N 1
ATOM 584 C CA . TYR A 1 75 ? 82.470 55.062 -117.863 1.00 54.75 75 TYR A CA 1
ATOM 585 C C . TYR A 1 75 ? 82.113 53.650 -117.380 1.00 54.75 75 TYR A C 1
ATOM 587 O O . TYR A 1 75 ? 81.829 53.459 -116.202 1.00 54.75 75 TYR A O 1
ATOM 595 N N . SER A 1 76 ? 82.162 52.655 -118.273 1.00 49.47 76 SER A N 1
ATOM 596 C CA . SER A 1 76 ? 82.133 51.231 -117.913 1.00 49.47 76 SER A CA 1
ATOM 597 C C . SER A 1 76 ? 83.558 50.669 -117.946 1.00 49.47 76 SER A C 1
ATOM 599 O O . SER A 1 76 ? 84.096 50.367 -119.012 1.00 49.47 76 SER A O 1
ATOM 601 N N . GLY A 1 77 ? 84.201 50.560 -116.788 1.00 55.94 77 GLY A N 1
ATOM 602 C CA . GLY A 1 77 ? 85.491 49.887 -116.641 1.00 55.94 77 GLY A CA 1
ATOM 603 C C . GLY A 1 77 ? 85.422 48.859 -115.520 1.00 55.94 77 GLY A C 1
ATOM 604 O O . GLY A 1 77 ? 84.783 49.115 -114.506 1.00 55.94 77 GLY A O 1
ATOM 605 N N . GLN A 1 78 ? 86.071 47.704 -115.702 1.00 56.41 78 GLN A N 1
ATOM 606 C CA . GLN A 1 78 ? 86.190 46.675 -114.664 1.00 56.41 78 GLN A CA 1
ATOM 607 C C . GLN A 1 78 ? 86.805 47.277 -113.391 1.00 56.41 78 GLN A C 1
ATOM 609 O O . GLN A 1 78 ? 87.877 47.891 -113.447 1.00 56.41 78 GLN A O 1
ATOM 614 N N . GLY A 1 79 ? 86.108 47.123 -112.261 1.00 60.00 79 GLY A N 1
ATOM 615 C CA . GLY A 1 79 ? 86.484 47.706 -110.977 1.00 60.00 79 GLY A CA 1
ATOM 616 C C . GLY A 1 79 ? 87.892 47.289 -110.553 1.00 60.00 79 GLY A C 1
ATOM 617 O O . GLY A 1 79 ? 88.201 46.104 -110.449 1.00 60.00 79 GLY A O 1
ATOM 618 N N . LYS A 1 80 ? 88.761 48.271 -110.302 1.00 65.19 80 LYS A N 1
ATOM 619 C CA . LYS A 1 80 ? 90.073 48.049 -109.686 1.00 65.19 80 LYS A CA 1
ATOM 620 C C . LYS A 1 80 ? 89.987 48.410 -108.212 1.00 65.19 80 LYS A C 1
ATOM 622 O O . LYS A 1 80 ? 89.566 49.513 -107.873 1.00 65.19 80 LYS A O 1
ATOM 627 N N . SER A 1 81 ? 90.420 47.497 -107.350 1.00 70.88 81 SER A N 1
ATOM 628 C CA . SER A 1 81 ? 90.545 47.763 -105.921 1.00 70.88 81 SER A CA 1
ATOM 629 C C . SER A 1 81 ? 91.794 48.597 -105.637 1.00 70.88 81 SER A C 1
ATOM 631 O O . SER A 1 81 ? 92.890 48.230 -106.071 1.00 70.88 81 SER A O 1
ATOM 633 N N . PHE A 1 82 ? 91.657 49.666 -104.857 1.00 77.25 82 PHE A N 1
ATOM 634 C CA . PHE A 1 82 ? 92.785 50.477 -104.395 1.00 77.25 82 PHE A CA 1
ATOM 635 C C . PHE A 1 82 ? 92.864 50.468 -102.866 1.00 77.25 82 PHE A C 1
ATOM 637 O O . PHE A 1 82 ? 91.847 50.438 -102.173 1.00 77.25 82 PHE A O 1
ATOM 644 N N . PHE A 1 83 ? 94.093 50.510 -102.345 1.00 81.81 83 PHE A N 1
ATOM 645 C CA . PHE A 1 83 ? 94.408 50.664 -100.916 1.00 81.81 83 PHE A CA 1
ATOM 646 C C . PHE A 1 83 ? 93.982 49.511 -99.974 1.00 81.81 83 PHE A C 1
ATOM 648 O O . PHE A 1 83 ? 94.158 49.625 -98.767 1.00 81.81 83 PHE A O 1
ATOM 655 N N . LEU A 1 84 ? 93.514 48.366 -100.493 1.00 80.75 84 LEU A N 1
ATOM 656 C CA . LEU A 1 84 ? 93.146 47.191 -99.677 1.00 80.75 84 LEU A CA 1
ATOM 657 C C . LEU A 1 84 ? 94.335 46.317 -99.255 1.00 80.75 84 LEU A C 1
ATOM 659 O O . LEU A 1 84 ? 94.347 45.782 -98.150 1.00 80.75 84 LEU A O 1
ATOM 663 N N . THR A 1 85 ? 95.337 46.154 -100.125 1.00 81.94 85 THR A N 1
ATOM 664 C CA . THR A 1 85 ? 96.382 45.131 -99.945 1.00 81.94 85 THR A CA 1
ATOM 665 C C . THR A 1 85 ? 97.167 45.302 -98.646 1.00 81.94 85 THR A C 1
ATOM 667 O O . THR A 1 85 ? 97.385 44.320 -97.941 1.00 81.94 85 THR A O 1
ATOM 670 N N . ARG A 1 86 ? 97.558 46.541 -98.314 1.00 83.12 86 ARG A N 1
ATOM 671 C CA . ARG A 1 86 ? 98.285 46.844 -97.071 1.00 83.12 86 ARG A CA 1
ATOM 672 C C . ARG A 1 86 ? 97.405 46.689 -95.833 1.00 83.12 86 ARG A C 1
ATOM 674 O O . ARG A 1 86 ? 97.856 46.121 -94.853 1.00 83.12 86 ARG A O 1
ATOM 681 N N . LEU A 1 87 ? 96.139 47.115 -95.882 1.00 84.50 87 LEU A N 1
ATOM 682 C CA . LEU A 1 87 ? 95.213 46.940 -94.755 1.00 84.50 87 LEU A CA 1
ATOM 683 C C . LEU A 1 87 ? 95.040 45.457 -94.394 1.00 84.50 87 LEU A C 1
ATOM 685 O O . LEU A 1 87 ? 95.109 45.088 -93.226 1.00 84.50 87 LEU A O 1
ATOM 689 N N . LEU A 1 88 ? 94.833 44.600 -95.396 1.00 84.25 88 LEU A N 1
ATOM 690 C CA . LEU A 1 88 ? 94.618 43.175 -95.155 1.00 84.25 88 LEU A CA 1
ATOM 691 C C . LEU A 1 88 ? 95.884 42.479 -94.649 1.00 84.25 88 LEU A C 1
ATOM 693 O O . LEU A 1 88 ? 95.842 41.804 -93.624 1.00 84.25 88 LEU A O 1
ATOM 697 N N . LYS A 1 89 ? 97.008 42.648 -95.354 1.00 83.56 89 LYS A N 1
ATOM 698 C CA . LYS A 1 89 ? 98.244 41.922 -95.039 1.00 83.56 89 LYS A CA 1
ATOM 699 C C . LYS A 1 89 ? 98.996 42.469 -93.835 1.00 83.56 89 LYS A C 1
ATOM 701 O O . LYS A 1 89 ? 99.540 41.672 -93.082 1.00 83.56 89 LYS A O 1
ATOM 706 N N . ASP A 1 90 ? 99.033 43.786 -93.667 1.00 82.38 90 ASP A N 1
ATOM 707 C CA . ASP A 1 90 ? 99.916 44.417 -92.683 1.00 82.38 90 ASP A CA 1
ATOM 708 C C . ASP A 1 90 ? 99.186 44.724 -91.365 1.00 82.38 90 ASP A C 1
ATOM 710 O O . ASP A 1 90 ? 99.844 44.940 -90.353 1.00 82.38 90 ASP A O 1
ATOM 714 N N . VAL A 1 91 ? 97.843 44.739 -91.359 1.00 82.75 91 VAL A N 1
ATOM 715 C CA . VAL A 1 91 ? 97.036 45.077 -90.170 1.00 82.75 91 VAL A CA 1
ATOM 716 C C . VAL A 1 91 ? 96.086 43.944 -89.785 1.00 82.75 91 VAL A C 1
ATOM 718 O O . VAL A 1 91 ? 96.196 43.411 -88.688 1.00 82.75 91 VAL A O 1
ATOM 721 N N . LEU A 1 92 ? 95.171 43.534 -90.673 1.00 81.19 92 LEU A N 1
ATOM 722 C CA . LEU A 1 92 ? 94.103 42.590 -90.305 1.00 81.19 92 LEU A CA 1
ATOM 723 C C . 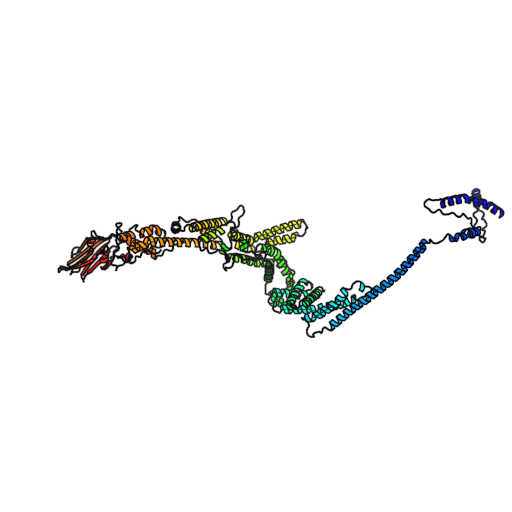LEU A 1 92 ? 94.605 41.164 -90.043 1.00 81.19 92 LEU A C 1
ATOM 725 O O . LEU A 1 92 ? 94.223 40.564 -89.043 1.00 81.19 92 LEU A O 1
ATOM 729 N N . PHE A 1 93 ? 95.435 40.596 -90.923 1.00 86.06 93 PHE A N 1
ATOM 730 C CA . PHE A 1 93 ? 95.899 39.213 -90.746 1.00 86.06 93 PHE A CA 1
ATOM 731 C C . PHE A 1 93 ? 96.873 39.018 -89.572 1.00 86.06 93 PHE A C 1
ATOM 733 O O . PHE A 1 93 ? 96.695 38.038 -88.849 1.00 86.06 93 PHE A O 1
ATOM 740 N N . PRO A 1 94 ? 97.852 39.910 -89.317 1.00 81.88 94 PRO A N 1
ATOM 741 C CA . PRO A 1 94 ? 98.726 39.790 -88.148 1.00 81.88 94 PRO A CA 1
ATOM 742 C C . PRO A 1 94 ? 97.976 39.856 -86.809 1.00 81.88 94 PRO A C 1
ATOM 744 O O . PRO A 1 94 ? 98.438 39.290 -85.824 1.00 81.88 94 PRO A O 1
ATOM 747 N N . GLU A 1 95 ? 96.811 40.509 -86.767 1.00 76.12 95 GLU A N 1
ATOM 748 C CA . GLU A 1 95 ? 95.972 40.641 -85.567 1.00 76.12 95 GLU A CA 1
ATOM 749 C C . GLU A 1 95 ? 94.886 39.547 -85.432 1.00 76.12 95 GLU A C 1
ATOM 751 O O . GLU A 1 95 ? 94.083 39.593 -84.498 1.00 76.12 95 GLU A O 1
ATOM 756 N N . ALA A 1 96 ? 94.854 38.532 -86.308 1.00 71.56 96 ALA A N 1
ATOM 757 C CA . ALA A 1 96 ? 93.785 37.524 -86.341 1.00 71.56 96 ALA A CA 1
ATOM 758 C C . ALA A 1 96 ? 93.627 36.706 -85.038 1.00 71.56 96 ALA A C 1
ATOM 760 O O . ALA A 1 96 ? 92.527 36.244 -84.733 1.00 71.56 96 ALA A O 1
ATOM 761 N N . GLU A 1 97 ? 94.689 36.554 -84.239 1.00 68.75 97 GLU A N 1
ATOM 762 C CA . GLU A 1 97 ? 94.656 35.800 -82.972 1.00 68.75 97 GLU A CA 1
ATOM 763 C C . GLU A 1 97 ? 94.025 36.569 -81.796 1.00 68.75 97 GLU A C 1
ATOM 765 O O . GLU A 1 97 ? 93.771 35.987 -80.741 1.00 68.75 97 GLU A O 1
ATOM 770 N N . LEU A 1 98 ? 93.702 37.858 -81.960 1.00 68.12 98 LEU A N 1
ATOM 771 C CA . LEU A 1 98 ? 92.996 38.642 -80.937 1.00 68.12 98 LEU A CA 1
ATOM 772 C C . LEU A 1 98 ? 91.505 38.264 -80.810 1.00 68.12 98 LEU A C 1
ATOM 774 O O . LEU A 1 98 ? 90.852 38.659 -79.844 1.00 68.12 98 LEU A O 1
ATOM 778 N N . ALA A 1 99 ? 90.968 37.471 -81.744 1.00 62.50 99 ALA A N 1
ATOM 779 C CA . ALA A 1 99 ? 89.603 36.949 -81.716 1.00 62.50 99 ALA A CA 1
ATOM 780 C C . ALA A 1 99 ? 89.579 35.463 -81.287 1.00 62.50 99 ALA A C 1
ATOM 782 O O . ALA A 1 99 ? 89.539 34.561 -82.121 1.00 62.50 99 ALA A O 1
ATOM 783 N N . GLY A 1 100 ? 89.594 35.191 -79.975 1.00 66.12 100 GLY A N 1
ATOM 784 C CA . GLY A 1 100 ? 89.540 33.837 -79.394 1.00 66.12 100 GLY A CA 1
ATOM 785 C C . GLY A 1 100 ? 88.394 33.631 -78.390 1.00 66.12 100 GLY A C 1
ATOM 786 O O . GLY A 1 100 ? 87.819 34.589 -77.879 1.00 66.12 100 GLY A O 1
ATOM 787 N N . GLN A 1 101 ? 88.041 32.371 -78.093 1.00 63.66 101 GLN A N 1
ATOM 788 C CA . GLN A 1 101 ? 87.008 32.039 -77.095 1.00 63.66 101 GLN A CA 1
ATOM 789 C C . GLN A 1 101 ? 87.535 32.178 -75.656 1.00 63.66 101 GLN A C 1
ATOM 791 O O . GLN A 1 101 ? 88.645 31.747 -75.351 1.00 63.66 101 GLN A O 1
ATOM 796 N N . ASP A 1 102 ? 86.704 32.705 -74.749 1.00 67.19 102 ASP A N 1
ATOM 797 C CA . ASP A 1 102 ? 87.021 32.839 -73.320 1.00 67.19 102 ASP A CA 1
ATOM 798 C C . ASP A 1 102 ? 87.347 31.463 -72.672 1.00 67.19 102 ASP A C 1
ATOM 800 O O . ASP A 1 102 ? 86.483 30.571 -72.634 1.00 67.19 102 ASP A O 1
ATOM 804 N N . PRO A 1 103 ? 88.558 31.262 -72.109 1.00 71.00 103 PRO A N 1
ATOM 805 C CA . PRO A 1 103 ? 88.982 29.987 -71.522 1.00 71.00 103 PRO A CA 1
ATOM 806 C C . PRO A 1 103 ? 88.143 29.550 -70.309 1.00 71.00 103 PRO A C 1
ATOM 808 O O . PRO A 1 103 ? 88.070 28.351 -70.009 1.00 71.00 103 PRO A O 1
ATOM 811 N N . LYS A 1 104 ? 87.466 30.477 -69.613 1.00 74.25 104 LYS A N 1
ATOM 812 C CA . LYS A 1 104 ? 86.550 30.132 -68.511 1.00 74.25 104 LYS A CA 1
ATOM 813 C C . LYS A 1 104 ? 85.283 29.446 -69.029 1.00 74.25 104 LYS A C 1
ATOM 815 O O . LYS A 1 104 ? 84.796 28.498 -68.406 1.00 74.25 104 LYS A O 1
ATOM 820 N N . LEU A 1 105 ? 84.781 29.865 -70.191 1.00 78.00 105 LEU A N 1
ATOM 821 C CA . LEU A 1 105 ? 83.577 29.301 -70.803 1.00 78.00 105 LEU A CA 1
ATOM 822 C C . LEU A 1 105 ? 83.813 27.864 -71.304 1.00 78.00 105 LEU A C 1
ATOM 824 O O . LEU A 1 105 ? 82.953 26.996 -71.135 1.00 78.00 105 LEU A O 1
ATOM 828 N N . ALA A 1 106 ? 84.999 27.586 -71.855 1.00 80.06 106 ALA A N 1
ATOM 829 C CA . ALA A 1 106 ? 85.375 26.261 -72.353 1.00 80.06 106 ALA A CA 1
ATOM 830 C C . ALA A 1 106 ? 85.457 25.201 -71.233 1.00 80.06 106 ALA A C 1
ATOM 832 O O . ALA A 1 106 ? 84.901 24.107 -71.371 1.00 80.06 106 ALA A O 1
ATOM 833 N N . LYS A 1 107 ? 86.071 25.529 -70.082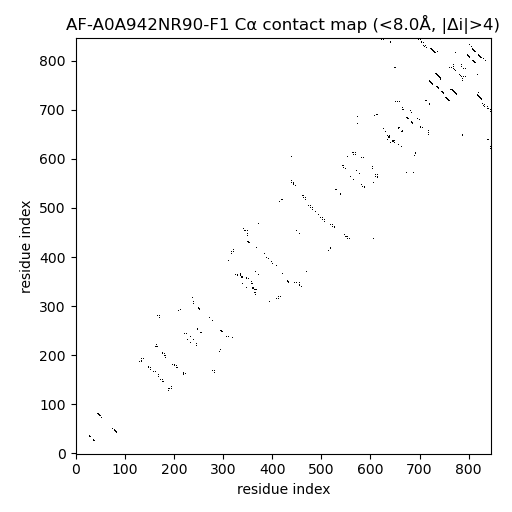 1.00 79.81 107 LYS A N 1
ATOM 834 C CA . LYS A 1 107 ? 86.107 24.626 -68.911 1.00 79.81 107 LYS A CA 1
ATOM 835 C C . LYS A 1 107 ? 84.709 24.347 -68.355 1.00 79.81 107 LYS A C 1
ATOM 837 O O . LYS A 1 107 ? 84.399 23.198 -68.037 1.00 79.81 107 LYS A O 1
ATOM 842 N N . ARG A 1 108 ? 83.847 25.371 -68.292 1.00 81.25 108 ARG A N 1
ATOM 843 C CA . ARG A 1 108 ? 82.455 25.226 -67.834 1.00 81.25 108 ARG A CA 1
ATOM 844 C C . ARG A 1 108 ? 81.658 24.277 -68.733 1.00 81.25 108 ARG A C 1
ATOM 846 O O . ARG A 1 108 ? 80.950 23.418 -68.216 1.00 81.25 108 ARG A O 1
ATOM 853 N N . LYS A 1 109 ? 81.817 24.370 -70.060 1.00 84.44 109 LYS A N 1
ATOM 854 C CA . LYS A 1 109 ? 81.170 23.451 -71.015 1.00 84.44 109 LYS A CA 1
ATOM 855 C C . LYS A 1 109 ? 81.611 21.995 -70.826 1.00 84.44 109 LYS A C 1
ATOM 857 O O . LYS A 1 109 ? 80.760 21.113 -70.819 1.00 84.44 109 LYS A O 1
ATOM 862 N N . ARG A 1 110 ? 82.907 21.735 -70.616 1.00 84.25 110 ARG A N 1
ATOM 863 C CA . ARG A 1 110 ? 83.423 20.365 -70.425 1.00 84.25 110 ARG A CA 1
ATOM 864 C C . ARG A 1 110 ? 82.925 19.720 -69.125 1.00 84.25 110 ARG A C 1
ATOM 866 O O . ARG A 1 110 ? 82.542 18.555 -69.142 1.00 84.25 110 ARG A O 1
ATOM 873 N N . LEU A 1 111 ? 82.876 20.479 -68.025 1.00 84.44 111 LEU A N 1
ATOM 874 C CA . LEU A 1 111 ? 82.296 20.009 -66.758 1.00 84.44 111 LEU A CA 1
ATOM 875 C C . LEU A 1 111 ? 80.798 19.706 -66.894 1.00 84.44 111 LEU A C 1
ATOM 877 O O . LEU A 1 111 ? 80.348 18.668 -66.421 1.00 84.44 111 LEU A O 1
ATOM 881 N N . LEU A 1 112 ? 80.045 20.564 -67.592 1.00 86.94 112 LEU A N 1
ATOM 882 C CA . LEU A 1 112 ? 78.627 20.321 -67.882 1.00 86.94 112 LEU A CA 1
ATOM 883 C C . LEU A 1 112 ? 78.417 19.055 -68.725 1.00 86.94 112 LEU A C 1
ATOM 885 O O . LEU A 1 112 ? 77.529 18.268 -68.418 1.00 86.94 112 LEU A O 1
ATOM 889 N N . GLN A 1 113 ? 79.248 18.819 -69.743 1.00 88.12 113 GLN A N 1
ATOM 890 C CA . GLN A 1 113 ? 79.175 17.607 -70.569 1.00 88.12 113 GLN A CA 1
ATOM 891 C C . GLN A 1 113 ? 79.504 16.336 -69.774 1.00 88.12 113 GLN A C 1
ATOM 893 O O . GLN A 1 113 ? 78.788 15.346 -69.886 1.00 88.12 113 GLN A O 1
ATOM 898 N N . MET A 1 114 ? 80.543 16.359 -68.931 1.00 88.00 114 MET A N 1
ATOM 899 C CA . MET A 1 114 ? 80.856 15.226 -68.048 1.00 88.00 114 MET A CA 1
ATOM 900 C C . MET A 1 114 ? 79.729 14.958 -67.047 1.00 88.00 114 MET A C 1
ATOM 902 O O . MET A 1 114 ? 79.348 13.805 -66.856 1.00 88.00 114 MET A O 1
ATOM 906 N N . GLY A 1 115 ? 79.159 16.017 -66.463 1.00 88.38 115 GLY A N 1
ATOM 907 C CA . GLY A 1 115 ? 77.979 15.914 -65.609 1.00 88.38 115 GLY A CA 1
ATOM 908 C C . GLY A 1 115 ? 76.788 15.293 -66.342 1.00 88.38 115 GLY A C 1
ATOM 909 O O . GLY A 1 115 ? 76.136 14.408 -65.797 1.00 88.38 115 GLY A O 1
ATOM 910 N N . ALA A 1 116 ? 76.549 15.680 -67.599 1.00 89.38 116 ALA A N 1
ATOM 911 C CA . ALA A 1 116 ? 75.474 15.125 -68.418 1.00 89.38 116 ALA A CA 1
ATOM 912 C C . ALA A 1 116 ? 75.671 13.630 -68.734 1.00 89.38 116 ALA A C 1
ATOM 914 O O . ALA A 1 116 ? 74.711 12.865 -68.644 1.00 89.38 116 ALA A O 1
ATOM 915 N N . TYR A 1 117 ? 76.892 13.185 -69.052 1.00 91.69 117 TYR A N 1
ATOM 916 C CA . TYR A 1 117 ? 77.165 11.766 -69.317 1.00 91.69 117 TYR A CA 1
ATOM 917 C C . TYR A 1 117 ? 77.046 10.899 -68.063 1.00 91.69 117 TYR A C 1
ATOM 919 O O . TYR A 1 117 ? 76.399 9.854 -68.108 1.00 91.69 117 TYR A O 1
ATOM 927 N N . ILE A 1 118 ? 77.613 11.344 -66.936 1.00 91.50 118 ILE A N 1
ATOM 928 C CA . ILE A 1 118 ? 77.487 10.634 -65.654 1.00 91.50 118 ILE A CA 1
ATOM 929 C C . ILE A 1 118 ? 76.018 10.590 -65.222 1.00 91.50 118 ILE A C 1
ATOM 931 O O . ILE A 1 118 ? 75.523 9.530 -64.845 1.00 91.50 118 ILE A O 1
ATOM 935 N N . GLY A 1 119 ? 75.303 11.711 -65.345 1.00 92.00 119 GLY A N 1
ATOM 936 C CA . GLY A 1 119 ? 73.872 11.783 -65.062 1.00 92.00 119 GLY A CA 1
ATOM 937 C C . GLY A 1 119 ? 73.055 10.826 -65.931 1.00 92.00 119 GLY A C 1
ATOM 938 O O . GLY A 1 119 ? 72.208 10.107 -65.410 1.00 92.00 119 GLY A O 1
ATOM 939 N N . SER A 1 120 ? 73.354 10.744 -67.230 1.00 91.44 120 SER A N 1
ATOM 940 C CA . SER A 1 120 ? 72.669 9.826 -68.152 1.00 91.44 120 SER A CA 1
ATOM 941 C C . SER A 1 120 ? 72.956 8.357 -67.825 1.00 91.44 120 SER A C 1
ATOM 943 O O . SER A 1 120 ? 72.041 7.537 -67.844 1.00 91.44 120 SER A O 1
ATOM 945 N N . GLY A 1 121 ? 74.202 8.018 -67.474 1.00 93.31 121 GLY A N 1
ATOM 946 C CA . GLY A 1 121 ? 74.575 6.661 -67.063 1.00 93.31 121 GLY A CA 1
ATOM 947 C C . GLY A 1 121 ? 73.902 6.230 -65.757 1.00 93.31 121 GLY A C 1
ATOM 948 O O . GLY A 1 121 ? 73.367 5.126 -65.674 1.00 93.31 121 GLY A O 1
ATOM 949 N N . LEU A 1 122 ? 73.861 7.118 -64.758 1.00 93.06 122 LEU A N 1
ATOM 950 C CA . LEU A 1 122 ? 73.150 6.865 -63.502 1.00 93.06 122 LEU A CA 1
ATOM 951 C C . LEU A 1 122 ? 71.641 6.725 -63.718 1.00 93.06 122 LEU A C 1
ATOM 953 O O . LEU A 1 122 ? 71.034 5.821 -63.153 1.00 93.06 122 LEU A O 1
ATOM 957 N N . LEU A 1 123 ? 71.043 7.569 -64.565 1.00 93.31 123 LEU A N 1
ATOM 958 C CA . LEU A 1 123 ? 69.626 7.471 -64.912 1.00 93.31 123 LEU A CA 1
ATOM 959 C C . LEU A 1 123 ? 69.307 6.134 -65.592 1.00 93.31 123 LEU A C 1
ATOM 961 O O . LEU A 1 123 ? 68.318 5.496 -65.244 1.00 93.31 123 LEU A O 1
ATOM 965 N N . PHE A 1 124 ? 70.153 5.683 -66.521 1.00 93.12 124 PHE A N 1
ATOM 966 C CA . PHE A 1 124 ? 69.972 4.403 -67.205 1.00 93.12 124 PHE A CA 1
ATOM 967 C C . PHE A 1 124 ? 70.014 3.216 -66.232 1.00 93.12 124 PHE A C 1
ATOM 969 O O . PHE A 1 124 ? 69.123 2.366 -66.255 1.00 93.12 124 PHE A O 1
ATOM 976 N N . LEU A 1 125 ? 71.001 3.187 -65.328 1.00 93.62 125 LEU A N 1
ATOM 977 C CA . LEU A 1 125 ? 71.094 2.154 -64.292 1.00 93.62 125 LEU A CA 1
ATOM 978 C C . LEU A 1 125 ? 69.909 2.199 -63.321 1.00 93.62 125 LEU A C 1
ATOM 980 O O . LEU A 1 125 ? 69.403 1.149 -62.931 1.00 93.62 125 LEU A O 1
ATOM 984 N N . LEU A 1 126 ? 69.437 3.396 -62.966 1.00 91.62 126 LEU A N 1
ATOM 985 C CA . LEU A 1 126 ? 68.264 3.573 -62.115 1.00 91.62 126 LEU A CA 1
ATOM 986 C C . LEU A 1 126 ? 67.005 3.015 -62.787 1.00 91.62 126 LEU A C 1
ATOM 988 O O . LEU A 1 126 ? 66.287 2.246 -62.157 1.00 91.62 126 LEU A O 1
ATOM 992 N N . VAL A 1 127 ? 66.753 3.331 -64.062 1.00 90.94 127 VAL A N 1
ATOM 993 C CA . VAL A 1 127 ? 65.578 2.825 -64.797 1.00 90.94 127 VAL A CA 1
ATOM 994 C C . VAL A 1 127 ? 65.603 1.298 -64.903 1.00 90.94 127 VAL A C 1
ATOM 996 O O . VAL A 1 127 ? 64.598 0.655 -64.608 1.00 90.94 127 VAL A O 1
ATOM 999 N N . ILE A 1 128 ? 66.752 0.703 -65.241 1.00 92.00 128 ILE A N 1
ATOM 1000 C CA . ILE A 1 128 ? 66.899 -0.762 -65.274 1.00 92.00 128 ILE A CA 1
ATOM 1001 C C . ILE A 1 128 ? 66.676 -1.365 -63.885 1.00 92.00 128 ILE A C 1
ATOM 1003 O O . ILE A 1 128 ? 65.986 -2.378 -63.763 1.00 92.00 128 ILE A O 1
ATOM 1007 N N . GLY A 1 129 ? 67.224 -0.745 -62.837 1.00 89.44 129 GLY A N 1
ATOM 1008 C CA . GLY A 1 129 ? 67.017 -1.174 -61.456 1.00 89.44 129 GLY A CA 1
ATOM 1009 C C . GLY A 1 129 ? 65.539 -1.169 -61.063 1.00 89.44 129 GLY A C 1
ATOM 1010 O O . GLY A 1 129 ? 65.049 -2.160 -60.523 1.00 89.44 129 GLY A O 1
ATOM 1011 N N . LEU A 1 130 ? 64.808 -0.101 -61.400 1.00 89.06 130 LEU A N 1
ATOM 1012 C CA . LEU A 1 130 ? 63.371 0.017 -61.139 1.00 89.06 130 LEU A CA 1
ATOM 1013 C C . LEU A 1 130 ? 62.547 -1.017 -61.917 1.00 89.06 130 LEU A C 1
ATOM 1015 O O . LEU A 1 130 ? 61.675 -1.654 -61.332 1.00 89.06 130 LEU A O 1
ATOM 1019 N N . TRP A 1 131 ? 62.835 -1.247 -63.201 1.00 89.94 131 TRP A N 1
ATOM 1020 C CA . TRP A 1 131 ? 62.154 -2.289 -63.981 1.00 89.94 131 TRP A CA 1
ATOM 1021 C C . TRP A 1 131 ? 62.438 -3.696 -63.467 1.00 89.94 131 TRP A C 1
ATOM 1023 O O . TRP A 1 131 ? 61.517 -4.501 -63.361 1.00 89.94 131 TRP A O 1
ATOM 1033 N N . THR A 1 132 ? 63.685 -3.983 -63.095 1.00 88.56 132 THR A N 1
ATOM 1034 C CA . THR A 1 132 ? 64.075 -5.290 -62.547 1.00 88.56 132 THR A CA 1
ATOM 1035 C C . THR A 1 132 ? 63.375 -5.547 -61.214 1.00 88.56 132 THR A C 1
ATOM 1037 O O . THR A 1 132 ? 62.793 -6.613 -61.016 1.00 88.56 132 THR A O 1
ATOM 1040 N N . ALA A 1 133 ? 63.355 -4.552 -60.321 1.00 86.38 133 ALA A N 1
ATOM 1041 C CA . ALA A 1 133 ? 62.612 -4.630 -59.066 1.00 86.38 133 ALA A CA 1
ATOM 1042 C C . ALA A 1 133 ? 61.102 -4.814 -59.306 1.00 86.38 133 ALA A C 1
ATOM 1044 O O . ALA A 1 133 ? 60.469 -5.644 -58.654 1.00 86.38 133 ALA A O 1
ATOM 1045 N N . SER A 1 134 ? 60.534 -4.092 -60.279 1.00 88.19 134 SER A N 1
ATOM 1046 C CA . SER A 1 134 ? 59.122 -4.210 -60.653 1.00 88.19 134 SER A CA 1
ATOM 1047 C C . SER A 1 134 ? 58.772 -5.595 -61.196 1.00 88.19 134 SER A C 1
ATOM 1049 O O . SER A 1 134 ? 57.743 -6.155 -60.822 1.00 88.19 134 SER A O 1
ATOM 1051 N N . TYR A 1 135 ? 59.634 -6.182 -62.030 1.00 87.44 135 TYR A N 1
ATOM 1052 C CA . TYR A 1 135 ? 59.448 -7.524 -62.581 1.00 87.44 135 TYR A CA 1
ATOM 1053 C C . TYR A 1 135 ? 59.399 -8.589 -61.478 1.00 87.44 135 TYR A C 1
ATOM 1055 O O . TYR A 1 135 ? 58.417 -9.324 -61.385 1.00 87.44 135 TYR A O 1
ATOM 1063 N N . PHE A 1 136 ? 60.406 -8.629 -60.598 1.00 87.12 136 PHE A N 1
ATOM 1064 C CA . PHE A 1 136 ? 60.454 -9.629 -59.526 1.00 87.12 136 PHE A CA 1
ATOM 1065 C C . PHE A 1 136 ? 59.301 -9.477 -58.529 1.00 87.12 136 PHE A C 1
ATOM 1067 O O . PHE A 1 136 ? 58.749 -10.477 -58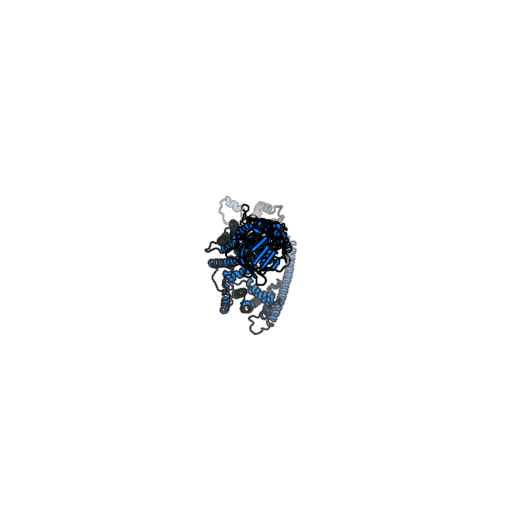.076 1.00 87.12 136 PHE A O 1
ATOM 1074 N N . ASN A 1 137 ? 58.890 -8.243 -58.224 1.00 85.81 137 ASN A N 1
ATOM 1075 C CA . ASN A 1 137 ? 57.740 -8.009 -57.355 1.00 85.81 137 ASN A CA 1
ATOM 1076 C C . ASN A 1 137 ? 56.425 -8.484 -58.000 1.00 85.81 137 ASN A C 1
ATOM 1078 O O . ASN A 1 137 ? 55.622 -9.135 -57.339 1.00 85.81 137 ASN A O 1
ATOM 1082 N N . ASN A 1 138 ? 56.213 -8.212 -59.294 1.00 84.88 138 ASN A N 1
ATOM 1083 C CA . ASN A 1 138 ? 55.027 -8.689 -60.013 1.00 84.88 138 ASN A CA 1
ATOM 1084 C C . ASN A 1 138 ? 54.998 -10.224 -60.129 1.00 84.88 138 ASN A C 1
ATOM 1086 O O . ASN A 1 138 ? 53.936 -10.815 -59.947 1.00 84.88 138 ASN A O 1
ATOM 1090 N N . GLN A 1 139 ? 56.148 -10.868 -60.359 1.00 87.25 139 GLN A N 1
ATOM 1091 C CA . GLN A 1 139 ? 56.259 -12.329 -60.406 1.00 87.25 139 GLN A CA 1
ATOM 1092 C C . GLN A 1 139 ? 55.906 -12.970 -59.055 1.00 87.25 139 GLN A C 1
ATOM 1094 O O . GLN A 1 139 ? 55.053 -13.848 -59.004 1.00 87.25 139 GLN A O 1
ATOM 1099 N N . ALA A 1 140 ? 56.454 -12.457 -57.950 1.00 86.38 140 ALA A N 1
ATOM 1100 C CA . ALA A 1 140 ? 56.143 -12.970 -56.615 1.00 86.38 140 ALA A CA 1
ATOM 1101 C C . ALA A 1 140 ? 54.650 -12.843 -56.248 1.00 86.38 140 ALA A C 1
ATOM 1103 O O . ALA A 1 140 ? 54.121 -13.671 -55.507 1.00 86.38 140 ALA A O 1
ATOM 1104 N N . MET A 1 141 ? 53.954 -11.812 -56.741 1.00 85.69 141 MET A N 1
ATOM 1105 C CA . MET A 1 141 ? 52.506 -11.672 -56.533 1.00 85.69 141 MET A CA 1
ATOM 1106 C C . MET A 1 141 ? 51.696 -12.624 -57.418 1.00 85.69 141 MET A C 1
ATOM 1108 O O . MET A 1 141 ? 50.703 -13.176 -56.948 1.00 85.69 141 MET A O 1
ATOM 1112 N N . LEU A 1 142 ? 52.133 -12.868 -58.657 1.00 87.19 142 LEU A N 1
ATOM 1113 C CA . LEU A 1 142 ? 51.522 -13.878 -59.527 1.00 87.19 142 LEU A CA 1
ATOM 1114 C C . LEU A 1 142 ? 51.636 -15.280 -58.920 1.00 87.19 142 LEU A C 1
ATOM 1116 O O . LEU A 1 142 ? 50.634 -15.988 -58.874 1.00 87.19 142 LEU A O 1
ATOM 1120 N N . ASP A 1 143 ? 52.796 -15.631 -58.362 1.00 88.88 143 ASP A N 1
ATOM 1121 C CA . ASP A 1 143 ? 53.005 -16.921 -57.691 1.00 88.88 143 ASP A CA 1
ATOM 1122 C C . ASP A 1 143 ? 52.042 -17.097 -56.499 1.00 88.88 143 ASP A C 1
ATOM 1124 O O . ASP A 1 143 ? 51.485 -18.175 -56.280 1.00 88.88 143 ASP A O 1
ATOM 1128 N N . LYS A 1 144 ? 51.782 -16.020 -55.739 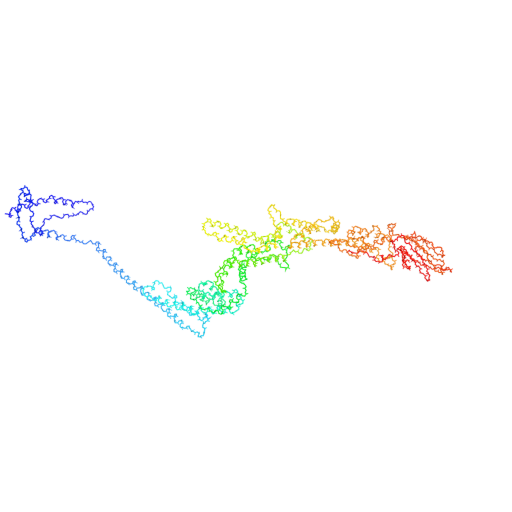1.00 87.75 144 LYS A N 1
ATOM 1129 C CA . LYS A 1 144 ? 50.780 -16.031 -54.656 1.00 87.75 144 LYS A CA 1
ATOM 1130 C C . LYS A 1 144 ? 49.368 -16.258 -55.189 1.00 87.75 144 LYS A C 1
ATOM 1132 O O . LYS A 1 144 ? 48.624 -17.038 -54.601 1.00 87.75 144 LYS A O 1
ATOM 1137 N N . VAL A 1 145 ? 48.990 -15.586 -56.276 1.00 88.06 145 VAL A N 1
ATOM 1138 C CA . VAL A 1 145 ? 47.674 -15.754 -56.914 1.00 88.06 145 VAL A CA 1
ATOM 1139 C C . VAL A 1 145 ? 47.506 -17.181 -57.425 1.00 88.06 145 VAL A C 1
ATOM 1141 O O . VAL A 1 145 ? 46.465 -17.788 -57.190 1.00 88.06 145 VAL A O 1
ATOM 1144 N N . GLU A 1 146 ? 48.529 -17.746 -58.062 1.00 88.88 146 GLU A N 1
ATOM 1145 C CA . GLU A 1 146 ? 48.505 -19.120 -58.566 1.00 88.88 146 GLU A CA 1
ATOM 1146 C C . GLU A 1 146 ? 48.368 -20.140 -57.427 1.00 88.88 146 GLU A C 1
ATOM 1148 O O . GLU A 1 146 ? 47.537 -21.048 -57.505 1.00 88.88 146 GLU A O 1
ATOM 1153 N N . ALA A 1 147 ? 49.080 -19.936 -56.314 1.00 88.50 147 ALA A N 1
ATOM 1154 C CA . ALA A 1 147 ? 48.925 -20.757 -55.115 1.00 88.50 147 ALA A CA 1
ATOM 1155 C C . ALA A 1 147 ? 47.495 -20.697 -54.544 1.00 88.50 147 ALA A C 1
ATOM 1157 O O . ALA A 1 147 ? 46.936 -21.729 -54.167 1.00 88.50 147 ALA A O 1
ATOM 1158 N N . GLN A 1 148 ? 46.877 -19.514 -54.512 1.00 88.31 148 GLN A N 1
ATOM 1159 C CA . GLN A 1 148 ? 45.491 -19.346 -54.063 1.00 88.31 148 GLN A CA 1
ATOM 1160 C C . GLN A 1 148 ? 44.485 -19.983 -55.037 1.00 88.31 148 GLN A C 1
ATOM 1162 O O . GLN A 1 148 ? 43.538 -20.633 -54.605 1.00 88.31 148 GLN A O 1
ATOM 1167 N N . ILE A 1 149 ? 44.698 -19.886 -56.353 1.00 87.19 149 ILE A N 1
ATOM 1168 C CA . ILE A 1 149 ? 43.859 -20.564 -57.358 1.00 87.19 149 ILE A CA 1
ATOM 1169 C C . ILE A 1 149 ? 43.952 -22.090 -57.204 1.00 87.19 149 ILE A C 1
ATOM 1171 O O . ILE A 1 149 ? 42.933 -22.784 -57.252 1.00 87.19 149 ILE A O 1
ATOM 1175 N N . ALA A 1 150 ? 45.148 -22.626 -56.951 1.00 87.62 150 ALA A N 1
ATOM 1176 C CA . ALA A 1 150 ? 45.323 -24.047 -56.665 1.00 87.62 150 ALA A CA 1
ATOM 1177 C C . ALA A 1 150 ? 44.558 -24.472 -55.396 1.00 87.62 150 ALA A C 1
ATOM 1179 O O . ALA A 1 150 ? 43.892 -25.510 -55.400 1.00 87.62 150 ALA A O 1
ATOM 1180 N N . GLN A 1 151 ? 44.579 -23.647 -54.339 1.00 85.69 151 GLN A N 1
ATOM 1181 C CA . GLN A 1 151 ? 43.762 -23.867 -53.139 1.00 85.69 151 GLN A CA 1
ATOM 1182 C C . GLN A 1 151 ? 42.264 -23.830 -53.458 1.00 85.69 151 GLN A C 1
ATOM 1184 O O . GLN A 1 151 ? 41.536 -24.716 -53.016 1.00 85.69 151 GLN A O 1
ATOM 1189 N N . TYR A 1 152 ? 41.806 -22.877 -54.276 1.00 85.44 152 TYR A N 1
ATOM 1190 C CA . TYR A 1 152 ? 40.407 -22.779 -54.698 1.00 85.44 152 TYR A CA 1
ATOM 1191 C C . TYR A 1 152 ? 39.921 -24.067 -55.379 1.00 85.44 152 TYR A C 1
ATOM 1193 O O . TYR A 1 152 ? 38.854 -24.583 -55.046 1.00 85.44 152 TYR A O 1
ATOM 1201 N N . HIS A 1 153 ? 40.721 -24.628 -56.292 1.00 84.25 153 HIS A N 1
ATOM 1202 C CA . HIS A 1 153 ? 40.398 -25.883 -56.979 1.00 84.25 153 HIS A CA 1
ATOM 1203 C C . HIS A 1 153 ? 40.484 -27.122 -56.078 1.00 84.25 153 HIS A C 1
ATOM 1205 O O . HIS A 1 153 ? 39.769 -28.097 -56.313 1.00 84.25 153 HIS A O 1
ATOM 1211 N N . ALA A 1 154 ? 41.324 -27.093 -55.040 1.00 81.94 154 ALA A N 1
ATOM 1212 C CA . ALA A 1 154 ? 41.434 -28.179 -54.069 1.00 81.94 154 ALA A CA 1
ATOM 1213 C C . ALA A 1 154 ? 40.221 -28.270 -53.120 1.00 81.94 154 ALA A C 1
ATOM 1215 O O . ALA A 1 154 ? 39.983 -29.331 -52.534 1.00 81.94 154 ALA A O 1
ATOM 1216 N N . ILE A 1 155 ? 39.426 -27.198 -52.983 1.00 81.56 155 ILE A N 1
ATOM 1217 C CA . ILE A 1 155 ? 38.186 -27.207 -52.195 1.00 81.56 155 ILE A CA 1
ATOM 1218 C C . ILE A 1 155 ? 37.150 -28.084 -52.911 1.00 81.56 155 ILE A C 1
ATOM 1220 O O . ILE A 1 155 ? 36.452 -27.643 -53.832 1.00 81.56 155 ILE A O 1
ATOM 1224 N N . LYS A 1 156 ? 37.013 -29.339 -52.464 1.00 65.31 156 LYS A N 1
ATOM 1225 C CA . LYS A 1 156 ? 35.994 -30.268 -52.971 1.00 65.31 156 LYS A CA 1
ATOM 1226 C C . LYS A 1 156 ? 34.610 -29.621 -52.873 1.00 65.31 156 LYS A C 1
ATOM 1228 O O . LYS A 1 156 ? 34.152 -29.299 -51.780 1.00 65.31 156 LYS A O 1
ATOM 1233 N N . SER A 1 157 ? 33.916 -29.463 -54.004 1.00 57.03 157 SER A N 1
ATOM 1234 C CA . SER A 1 157 ? 32.463 -29.267 -53.978 1.00 57.03 157 SER A CA 1
ATOM 1235 C C . SER A 1 157 ? 31.849 -30.508 -53.358 1.00 57.03 157 SER A C 1
ATOM 1237 O O . SER A 1 157 ? 31.803 -31.553 -54.007 1.00 57.03 157 SER A O 1
ATOM 1239 N N . SER A 1 158 ? 31.365 -30.399 -52.126 1.00 52.62 158 SER A N 1
ATOM 1240 C CA . SER A 1 158 ? 30.359 -31.326 -51.621 1.00 52.62 158 SER A CA 1
ATOM 1241 C C . SER A 1 158 ? 29.149 -31.210 -52.549 1.00 52.62 158 SER A C 1
ATOM 1243 O O . SER A 1 158 ? 28.388 -30.247 -52.484 1.00 52.62 158 SER A O 1
ATOM 1245 N N . GLY A 1 159 ? 29.054 -32.121 -53.519 1.00 46.56 159 GLY A N 1
ATOM 1246 C CA . GLY A 1 159 ? 27.927 -32.199 -54.436 1.00 46.56 159 GLY A CA 1
ATOM 1247 C C . GLY A 1 159 ? 26.669 -32.564 -53.656 1.00 46.56 159 GLY A C 1
ATOM 1248 O O . GLY A 1 159 ? 26.628 -33.618 -53.029 1.00 46.56 159 GLY A O 1
ATOM 1249 N N . GLY A 1 160 ? 25.670 -31.683 -53.692 1.00 44.19 160 GLY A N 1
ATOM 1250 C CA . GLY A 1 160 ? 24.386 -31.849 -53.012 1.00 44.19 160 GLY A CA 1
ATOM 1251 C C . GLY A 1 160 ? 23.978 -30.569 -52.286 1.00 44.19 160 GLY A C 1
ATOM 1252 O O . GLY A 1 160 ? 24.481 -30.292 -51.207 1.00 44.19 160 GLY A O 1
ATOM 1253 N N . ASP A 1 161 ? 23.109 -29.785 -52.929 1.00 49.41 161 ASP A N 1
ATOM 1254 C CA . ASP A 1 161 ? 22.354 -28.638 -52.394 1.00 49.41 161 ASP A CA 1
ATOM 1255 C C . ASP A 1 161 ? 23.108 -27.722 -51.400 1.00 49.41 161 ASP A C 1
ATOM 1257 O O . ASP A 1 161 ? 22.852 -27.683 -50.202 1.00 49.41 161 ASP A O 1
ATOM 1261 N N . SER A 1 162 ? 24.044 -26.916 -51.911 1.00 51.16 162 SER A N 1
ATOM 1262 C CA . SER A 1 162 ? 24.792 -25.904 -51.137 1.00 51.16 162 SER A CA 1
ATOM 1263 C C . SER A 1 162 ? 23.954 -24.682 -50.713 1.00 51.16 162 SER A C 1
ATOM 1265 O O . SER A 1 162 ? 24.506 -23.656 -50.316 1.00 51.16 162 SER A O 1
ATOM 1267 N N . ARG A 1 163 ? 22.622 -24.747 -50.818 1.00 54.91 163 ARG A N 1
ATOM 1268 C CA . ARG A 1 163 ? 21.709 -23.643 -50.499 1.00 54.91 163 ARG A CA 1
ATOM 1269 C C . ARG A 1 163 ? 21.428 -23.630 -48.995 1.00 54.91 163 ARG A C 1
ATOM 1271 O O . ARG A 1 163 ? 20.422 -24.165 -48.555 1.00 54.91 163 ARG A O 1
ATOM 1278 N N . GLY A 1 164 ? 22.340 -23.048 -48.217 1.00 59.00 164 GLY A N 1
ATOM 1279 C CA . GLY A 1 164 ? 22.168 -22.848 -46.767 1.00 59.00 164 GLY A CA 1
ATOM 1280 C C . GLY A 1 164 ? 23.350 -23.276 -45.892 1.00 59.00 164 GLY A C 1
ATOM 1281 O O . GLY A 1 164 ? 23.336 -23.021 -44.693 1.00 59.00 164 GLY A O 1
ATOM 1282 N N . ASN A 1 165 ? 24.396 -23.887 -46.462 1.00 75.44 165 ASN A N 1
ATOM 1283 C CA . ASN A 1 165 ? 25.577 -24.297 -45.699 1.00 75.44 165 ASN A CA 1
ATOM 1284 C C . ASN A 1 165 ? 26.705 -23.255 -45.812 1.00 75.44 165 ASN A C 1
ATOM 1286 O O . ASN A 1 165 ? 27.469 -23.248 -46.782 1.00 75.44 165 ASN A O 1
ATOM 1290 N N . PHE A 1 166 ? 26.809 -22.381 -44.808 1.00 86.38 166 PHE A N 1
ATOM 1291 C CA . PHE A 1 166 ? 27.859 -21.362 -44.732 1.00 86.38 166 PHE A CA 1
ATOM 1292 C C . PHE A 1 166 ? 29.265 -21.963 -44.597 1.00 86.38 166 PHE A C 1
ATOM 1294 O O . PHE A 1 166 ? 30.193 -21.438 -45.209 1.00 86.38 166 PHE A O 1
ATOM 1301 N N . ASP A 1 167 ? 29.416 -23.103 -43.916 1.00 82.81 167 ASP A N 1
ATOM 1302 C CA . ASP A 1 167 ? 30.709 -23.777 -43.714 1.00 82.81 167 ASP A CA 1
ATOM 1303 C C . ASP A 1 167 ? 31.301 -24.290 -45.033 1.00 82.81 167 ASP A C 1
ATOM 1305 O O . ASP A 1 167 ? 32.515 -24.316 -45.222 1.00 82.81 167 ASP A O 1
ATOM 1309 N N . ALA A 1 168 ? 30.443 -24.657 -45.989 1.00 82.12 168 ALA A N 1
ATOM 1310 C CA . ALA A 1 168 ? 30.865 -25.079 -47.323 1.00 82.12 168 ALA A CA 1
ATOM 1311 C C . ALA A 1 168 ? 31.256 -23.897 -48.234 1.00 82.12 168 ALA A C 1
ATOM 1313 O O . ALA A 1 168 ? 32.075 -24.057 -49.144 1.00 82.12 168 ALA A O 1
ATOM 1314 N N . LEU A 1 169 ? 30.665 -22.716 -48.018 1.00 86.12 169 LEU A N 1
ATOM 1315 C CA . LEU A 1 169 ? 30.933 -21.511 -48.812 1.00 86.12 169 LEU A CA 1
ATOM 1316 C C . LEU A 1 169 ? 32.139 -20.728 -48.290 1.00 86.12 169 LEU A C 1
ATOM 1318 O O . LEU A 1 169 ? 32.876 -20.146 -49.088 1.00 86.12 169 LEU A O 1
ATOM 1322 N N . LEU A 1 170 ? 32.356 -20.734 -46.975 1.00 89.31 170 LEU A N 1
ATOM 1323 C CA . LEU A 1 170 ? 33.365 -19.923 -46.304 1.00 89.31 170 LEU A CA 1
ATOM 1324 C C . LEU A 1 170 ? 34.788 -20.125 -46.862 1.00 89.31 170 LEU A C 1
ATOM 1326 O O . LEU A 1 170 ? 35.397 -19.127 -47.253 1.00 89.31 170 LEU A O 1
ATOM 1330 N N . PRO A 1 171 ? 35.305 -21.360 -47.058 1.00 88.62 171 PRO A N 1
ATOM 1331 C CA . PRO A 1 171 ? 36.638 -21.558 -47.632 1.00 88.62 171 PRO A CA 1
ATOM 1332 C C . PRO A 1 171 ? 36.780 -20.967 -49.043 1.00 88.62 171 PRO A C 1
ATOM 1334 O O . PRO A 1 171 ? 37.824 -20.420 -49.390 1.00 88.62 171 PRO A O 1
ATOM 1337 N N . ARG A 1 172 ? 35.721 -21.033 -49.863 1.00 87.75 172 ARG A N 1
ATOM 1338 C CA . ARG A 1 172 ? 35.728 -20.495 -51.236 1.00 87.75 172 ARG A CA 1
ATOM 1339 C C . ARG A 1 172 ? 35.731 -18.974 -51.240 1.00 87.75 172 ARG A C 1
ATOM 1341 O O . ARG A 1 172 ? 36.454 -18.370 -52.030 1.00 87.75 172 ARG A O 1
ATOM 1348 N N . MET A 1 173 ? 34.933 -18.366 -50.363 1.00 91.38 173 MET A N 1
ATOM 1349 C CA . MET A 1 173 ? 34.883 -16.915 -50.205 1.00 91.38 173 MET A CA 1
ATOM 1350 C C . MET A 1 173 ? 36.211 -16.370 -49.669 1.00 91.38 173 MET A C 1
ATOM 1352 O O . MET A 1 173 ? 36.701 -15.377 -50.202 1.00 91.38 173 MET A O 1
ATOM 1356 N N . ASN A 1 174 ? 36.827 -17.047 -48.694 1.00 91.75 174 ASN A N 1
ATOM 1357 C CA . ASN A 1 174 ? 38.127 -16.672 -48.132 1.00 91.75 174 ASN A CA 1
ATOM 1358 C C . ASN A 1 174 ? 39.235 -16.656 -49.190 1.00 91.75 174 ASN A C 1
ATOM 1360 O O . ASN A 1 174 ? 39.988 -15.690 -49.267 1.00 91.75 174 ASN A O 1
ATOM 1364 N N . VAL A 1 175 ? 39.321 -17.692 -50.033 1.00 89.44 175 VAL A N 1
ATOM 1365 C CA . VAL A 1 175 ? 40.354 -17.775 -51.080 1.00 89.44 175 VAL A CA 1
ATOM 1366 C C . VAL A 1 175 ? 40.167 -16.689 -52.142 1.00 89.44 175 VAL A C 1
ATOM 1368 O O . VAL A 1 175 ? 41.126 -16.018 -52.512 1.00 89.44 175 VAL A O 1
ATOM 1371 N N . LEU A 1 176 ? 38.936 -16.454 -52.611 1.00 88.50 176 LEU A N 1
ATOM 1372 C CA . LEU A 1 176 ? 38.680 -15.386 -53.587 1.00 88.50 176 LEU A CA 1
ATOM 1373 C C . LEU A 1 176 ? 38.929 -13.987 -53.002 1.00 88.50 176 LEU A C 1
ATOM 1375 O O . LEU A 1 176 ? 39.454 -13.121 -53.703 1.00 88.50 176 LEU A O 1
ATOM 1379 N N . LEU A 1 177 ? 38.602 -13.779 -51.723 1.00 89.44 177 LEU A N 1
ATOM 1380 C CA . LEU A 1 177 ? 38.931 -12.552 -51.001 1.00 89.44 177 LEU A CA 1
ATOM 1381 C C . LEU A 1 177 ? 40.453 -12.373 -50.887 1.00 89.44 177 LEU A C 1
ATOM 1383 O O . LEU A 1 177 ? 40.961 -11.295 -51.176 1.00 89.44 177 LEU A O 1
ATOM 1387 N N . ALA A 1 178 ? 41.188 -13.438 -50.559 1.00 88.12 178 ALA A N 1
ATOM 1388 C CA . ALA A 1 178 ? 42.644 -13.409 -50.484 1.00 88.12 178 ALA A CA 1
ATOM 1389 C C . ALA A 1 178 ? 43.288 -13.066 -51.836 1.00 88.12 178 ALA A C 1
ATOM 1391 O O . ALA A 1 178 ? 44.204 -12.252 -51.861 1.00 88.12 178 ALA A O 1
ATOM 1392 N N . ILE A 1 179 ? 42.792 -13.619 -52.956 1.00 86.12 179 ILE A N 1
ATOM 1393 C CA . ILE A 1 179 ? 43.273 -13.294 -54.316 1.00 86.12 179 ILE A CA 1
ATOM 1394 C C . ILE A 1 179 ? 43.051 -11.814 -54.638 1.00 86.12 179 ILE A C 1
ATOM 1396 O O . ILE A 1 179 ? 43.940 -11.163 -55.189 1.00 86.12 179 ILE A O 1
ATOM 1400 N N . ARG A 1 180 ? 41.870 -11.283 -54.299 1.00 84.12 180 ARG A N 1
ATOM 1401 C CA . ARG A 1 180 ? 41.534 -9.867 -54.496 1.00 84.12 180 ARG A CA 1
ATOM 1402 C C . ARG A 1 180 ? 42.502 -8.956 -53.733 1.00 84.12 180 ARG A C 1
ATOM 1404 O O . ARG A 1 180 ? 42.965 -7.970 -54.303 1.00 84.12 180 ARG A O 1
ATOM 1411 N N . ASP A 1 181 ? 42.816 -9.312 -52.490 1.00 82.88 181 ASP A N 1
ATOM 1412 C CA . ASP A 1 181 ? 43.619 -8.490 -51.580 1.00 82.88 181 ASP A CA 1
ATOM 1413 C C . ASP A 1 181 ? 45.138 -8.537 -51.914 1.00 82.88 181 ASP A C 1
ATOM 1415 O O . ASP A 1 181 ? 45.869 -7.628 -51.526 1.00 82.88 181 ASP A O 1
ATOM 1419 N N . VAL A 1 182 ? 45.638 -9.514 -52.703 1.00 82.38 182 VAL A N 1
ATOM 1420 C CA . VAL A 1 182 ? 47.079 -9.632 -53.073 1.00 82.38 182 VAL A CA 1
ATOM 1421 C C . VAL A 1 182 ? 47.656 -8.354 -53.698 1.00 82.38 182 VAL A C 1
ATOM 1423 O O . VAL A 1 182 ? 48.820 -8.024 -53.460 1.00 82.38 182 VAL A O 1
ATOM 1426 N N . TYR A 1 183 ? 46.875 -7.646 -54.518 1.00 71.31 183 TYR A N 1
ATOM 1427 C CA . TYR A 1 183 ? 47.343 -6.467 -55.258 1.00 71.31 183 TYR A CA 1
ATOM 1428 C C . TYR A 1 183 ? 46.933 -5.126 -54.635 1.00 71.31 183 TYR A C 1
ATOM 1430 O O . TYR A 1 183 ? 47.458 -4.090 -55.051 1.00 71.31 183 TYR A O 1
ATOM 1438 N N . GLU A 1 184 ? 46.055 -5.132 -53.628 1.00 67.38 184 GLU A N 1
ATOM 1439 C CA . GLU A 1 184 ? 45.596 -3.922 -52.929 1.00 67.38 184 GLU A CA 1
ATOM 1440 C C . GLU A 1 184 ? 46.722 -3.300 -52.076 1.00 67.38 184 GLU A C 1
ATOM 1442 O O . GLU A 1 184 ? 46.847 -2.080 -52.008 1.00 67.38 184 GLU A O 1
ATOM 1447 N N . ASP A 1 185 ? 47.637 -4.133 -51.564 1.00 61.38 185 ASP A N 1
ATOM 1448 C CA . ASP A 1 185 ? 48.830 -3.726 -50.801 1.00 61.38 185 ASP A CA 1
ATOM 1449 C C . ASP A 1 185 ? 50.072 -3.443 -51.678 1.00 61.38 185 ASP A C 1
ATOM 1451 O O . ASP A 1 185 ? 51.198 -3.307 -51.181 1.00 61.38 185 ASP A O 1
ATOM 1455 N N . SER A 1 186 ? 49.921 -3.381 -53.006 1.00 64.94 186 SER A N 1
ATOM 1456 C CA . SER A 1 186 ? 51.075 -3.211 -53.893 1.00 64.94 186 SER A CA 1
ATOM 1457 C C . SER A 1 186 ? 51.579 -1.758 -53.902 1.00 64.94 186 SER A C 1
ATOM 1459 O O . SER A 1 186 ? 50.982 -0.851 -54.473 1.00 64.94 186 SER A O 1
ATOM 1461 N N . GLY A 1 187 ? 52.712 -1.522 -53.231 1.00 67.31 187 GLY A N 1
ATOM 1462 C CA . GLY A 1 187 ? 53.374 -0.214 -53.197 1.00 67.31 187 GLY A CA 1
ATOM 1463 C C . GLY A 1 187 ? 53.937 0.231 -54.557 1.00 67.31 187 GLY A C 1
ATOM 1464 O O . GLY A 1 187 ? 53.958 -0.527 -55.522 1.00 67.31 187 GLY A O 1
ATOM 1465 N N . ILE A 1 188 ? 54.492 1.450 -54.611 1.00 66.94 188 ILE A N 1
ATOM 1466 C CA . ILE A 1 188 ? 54.944 2.160 -55.836 1.00 66.94 188 ILE A CA 1
ATOM 1467 C C . ILE A 1 188 ? 55.856 1.315 -56.754 1.00 66.94 188 ILE A C 1
ATOM 1469 O O . ILE A 1 188 ? 55.889 1.522 -57.966 1.00 66.94 188 ILE A O 1
ATOM 1473 N N . MET A 1 189 ? 56.564 0.325 -56.205 1.00 66.69 189 MET A N 1
ATOM 1474 C CA . MET A 1 189 ? 57.471 -0.552 -56.952 1.00 66.69 189 MET A CA 1
ATOM 1475 C C . MET A 1 189 ? 56.774 -1.473 -57.974 1.00 66.69 189 MET A C 1
ATOM 1477 O O . MET A 1 189 ? 57.427 -1.955 -58.902 1.00 66.69 189 MET A O 1
ATOM 1481 N N . SER A 1 190 ? 55.462 -1.712 -57.864 1.00 67.00 190 SER A N 1
ATOM 1482 C CA . SER A 1 190 ? 54.699 -2.482 -58.863 1.00 67.00 190 SER A CA 1
ATOM 1483 C C . SER A 1 190 ? 54.372 -1.670 -60.127 1.00 67.00 190 SER A C 1
ATOM 1485 O O . SER A 1 190 ? 54.141 -2.258 -61.182 1.00 67.00 190 SER A O 1
ATOM 1487 N N . GLY A 1 191 ? 54.399 -0.334 -60.050 1.00 71.31 191 GLY A N 1
ATOM 1488 C CA . GLY A 1 191 ? 53.772 0.577 -61.016 1.00 71.31 191 GLY A CA 1
ATOM 1489 C C . GLY A 1 191 ? 54.607 1.029 -62.220 1.00 71.31 191 GLY A C 1
ATOM 1490 O O . GLY A 1 191 ? 54.128 1.845 -63.003 1.00 71.31 191 GLY A O 1
ATOM 1491 N N . PHE A 1 192 ? 55.828 0.527 -62.432 1.00 77.94 192 PHE A N 1
ATOM 1492 C CA . PHE A 1 192 ? 56.716 0.991 -63.519 1.00 77.94 192 PHE A CA 1
ATOM 1493 C C . PHE A 1 192 ? 56.338 0.473 -64.929 1.00 77.94 192 PHE A C 1
ATOM 1495 O O . PHE A 1 192 ? 57.213 0.221 -65.757 1.00 77.94 192 PHE A O 1
ATOM 1502 N N . GLY A 1 193 ? 55.039 0.313 -65.212 1.00 76.81 193 GLY A N 1
ATOM 1503 C CA . GLY A 1 193 ? 54.486 -0.077 -66.518 1.00 76.81 193 GLY A CA 1
ATOM 1504 C C . GLY A 1 193 ? 54.406 -1.585 -66.796 1.00 76.81 193 GLY A C 1
ATOM 1505 O O . GLY A 1 193 ? 53.903 -1.972 -67.846 1.00 76.81 193 GLY A O 1
ATOM 1506 N N . LEU A 1 194 ? 54.867 -2.436 -65.870 1.00 80.50 194 LEU A N 1
ATOM 1507 C CA . LEU A 1 194 ? 54.885 -3.904 -66.012 1.00 80.50 194 LEU A CA 1
ATOM 1508 C C . LEU A 1 194 ? 53.773 -4.628 -65.225 1.00 80.50 194 LEU A C 1
ATOM 1510 O O . LEU A 1 194 ? 53.683 -5.854 -65.283 1.00 80.50 194 LEU A O 1
ATOM 1514 N N . SER A 1 195 ? 52.929 -3.896 -64.492 1.00 80.56 195 SER A N 1
ATOM 1515 C CA . SER A 1 195 ? 51.866 -4.476 -63.662 1.00 80.56 195 SER A CA 1
ATOM 1516 C C . SER A 1 195 ? 50.718 -5.056 -64.496 1.00 80.56 195 SER A C 1
ATOM 1518 O O . SER A 1 195 ? 50.230 -4.419 -65.428 1.00 80.56 195 SER A O 1
ATOM 1520 N N . GLN A 1 196 ? 50.243 -6.248 -64.120 1.00 78.75 196 GLN A N 1
ATOM 1521 C CA . GLN A 1 196 ? 48.965 -6.818 -64.583 1.00 78.75 196 GLN A CA 1
ATOM 1522 C C . GLN A 1 196 ? 47.896 -6.809 -63.473 1.00 78.75 196 GLN A C 1
ATOM 1524 O O . GLN A 1 196 ? 46.851 -7.446 -63.626 1.00 78.75 196 GLN A O 1
ATOM 1529 N N . ALA A 1 197 ? 48.154 -6.096 -62.369 1.00 79.62 197 ALA A N 1
ATOM 1530 C CA . ALA A 1 197 ? 47.301 -6.055 -61.183 1.00 79.62 197 ALA A CA 1
ATOM 1531 C C . ALA A 1 197 ? 45.844 -5.730 -61.529 1.00 79.62 197 ALA A C 1
ATOM 1533 O O . ALA A 1 197 ? 44.957 -6.485 -61.147 1.00 79.62 197 ALA A O 1
ATOM 1534 N N . ASP A 1 198 ? 45.605 -4.694 -62.339 1.00 80.62 198 ASP A N 1
ATOM 1535 C CA . ASP A 1 198 ? 44.253 -4.236 -62.685 1.00 80.62 198 ASP A CA 1
ATOM 1536 C C . ASP A 1 198 ? 43.396 -5.343 -63.315 1.00 80.62 198 ASP A C 1
ATOM 1538 O O . ASP A 1 198 ? 42.218 -5.490 -62.994 1.00 80.62 198 ASP A O 1
ATOM 1542 N N . LYS A 1 199 ? 43.985 -6.167 -64.194 1.00 83.31 199 LYS A N 1
ATOM 1543 C CA . LYS A 1 199 ? 43.257 -7.249 -64.875 1.00 83.31 199 LYS A CA 1
ATOM 1544 C C . LYS A 1 199 ? 42.929 -8.394 -63.924 1.00 83.31 199 LYS A C 1
ATOM 1546 O O . LYS A 1 199 ? 41.814 -8.911 -63.949 1.00 83.31 199 LYS A O 1
ATOM 1551 N N . ILE A 1 200 ? 43.896 -8.789 -63.096 1.00 83.75 200 ILE A N 1
ATOM 1552 C CA . ILE A 1 200 ? 43.738 -9.902 -62.153 1.00 83.75 200 ILE A CA 1
ATOM 1553 C C . ILE A 1 200 ? 42.788 -9.502 -61.028 1.00 83.75 200 ILE A C 1
ATOM 1555 O O . ILE A 1 200 ? 41.875 -10.255 -60.704 1.00 83.75 200 ILE A O 1
ATOM 1559 N N . GLN A 1 201 ? 42.940 -8.293 -60.491 1.00 83.00 201 GLN A N 1
ATOM 1560 C CA . GLN A 1 201 ? 42.069 -7.748 -59.458 1.00 83.00 201 GLN A CA 1
ATOM 1561 C C . GLN A 1 201 ? 40.638 -7.577 -59.973 1.00 83.00 201 GLN A C 1
ATOM 1563 O O . GLN A 1 201 ? 39.706 -7.945 -59.264 1.00 83.00 201 GLN A O 1
ATOM 1568 N N . ALA A 1 202 ? 40.438 -7.096 -61.206 1.00 85.50 202 ALA A N 1
ATOM 1569 C CA . ALA A 1 202 ? 39.105 -7.012 -61.803 1.00 85.50 202 ALA A CA 1
ATOM 1570 C C . ALA A 1 202 ? 38.445 -8.395 -61.936 1.00 85.50 202 ALA A C 1
ATOM 1572 O O . ALA A 1 202 ? 37.284 -8.557 -61.558 1.00 85.50 202 ALA A O 1
ATOM 1573 N N . ALA A 1 203 ? 39.182 -9.408 -62.406 1.00 87.31 203 ALA A N 1
ATOM 1574 C CA . ALA A 1 203 ? 38.673 -10.776 -62.529 1.00 87.31 203 ALA A CA 1
ATOM 1575 C C . ALA A 1 203 ? 38.382 -11.427 -61.163 1.00 87.31 203 ALA A C 1
ATOM 1577 O O . ALA A 1 203 ? 37.334 -12.056 -60.983 1.00 87.31 203 ALA A O 1
ATOM 1578 N N . ALA A 1 204 ? 39.273 -11.246 -60.185 1.00 86.50 204 ALA A N 1
ATOM 1579 C CA . ALA A 1 204 ? 39.111 -11.747 -58.822 1.00 86.50 204 ALA A CA 1
ATOM 1580 C C . ALA A 1 204 ? 37.922 -11.084 -58.120 1.00 86.50 204 ALA A C 1
ATOM 1582 O O . ALA A 1 204 ? 37.079 -11.771 -57.544 1.00 86.50 204 ALA A O 1
ATOM 1583 N N . ARG A 1 205 ? 37.805 -9.756 -58.238 1.00 88.88 205 ARG A N 1
ATOM 1584 C CA . ARG A 1 205 ? 36.680 -8.979 -57.717 1.00 88.88 205 ARG A CA 1
ATOM 1585 C C . ARG A 1 205 ? 35.366 -9.434 -58.336 1.00 88.88 205 ARG A C 1
ATOM 1587 O O . ARG A 1 205 ? 34.441 -9.737 -57.595 1.00 88.88 205 ARG A O 1
ATOM 1594 N N . HIS A 1 206 ? 35.293 -9.547 -59.661 1.00 90.81 206 HIS A N 1
ATOM 1595 C CA . HIS A 1 206 ? 34.085 -10.012 -60.341 1.00 90.81 206 HIS A CA 1
ATOM 1596 C C . HIS A 1 206 ? 33.673 -11.421 -59.886 1.00 90.81 206 HIS A C 1
ATOM 1598 O O . HIS A 1 206 ? 32.507 -11.653 -59.571 1.00 90.81 206 HIS A O 1
ATOM 1604 N N . SER A 1 207 ? 34.630 -12.346 -59.779 1.00 90.31 207 SER A N 1
ATOM 1605 C CA . SER A 1 207 ? 34.369 -13.722 -59.334 1.00 90.31 207 SER A CA 1
ATOM 1606 C C . SER A 1 207 ? 33.902 -13.780 -57.876 1.00 90.31 207 SER A C 1
ATOM 1608 O O . SER A 1 207 ? 32.962 -14.503 -57.551 1.00 90.31 207 SER A O 1
ATOM 1610 N N . TYR A 1 208 ? 34.525 -12.992 -56.996 1.00 92.25 208 TYR A N 1
ATOM 1611 C CA . TYR A 1 208 ? 34.144 -12.882 -55.590 1.00 92.25 208 TYR A CA 1
ATOM 1612 C C . TYR A 1 208 ? 32.753 -12.260 -55.419 1.00 92.25 208 TYR A C 1
ATOM 1614 O O . TYR A 1 208 ? 31.916 -12.813 -54.711 1.00 92.25 208 TYR A O 1
ATOM 1622 N N . GLU A 1 209 ? 32.468 -11.151 -56.107 1.00 92.38 209 GLU A N 1
ATOM 1623 C CA . GLU A 1 209 ? 31.155 -10.498 -56.067 1.00 92.38 209 GLU A CA 1
ATOM 1624 C C . GLU A 1 209 ? 30.048 -11.408 -56.615 1.00 92.38 209 GLU A C 1
ATOM 1626 O O . GLU A 1 209 ? 28.961 -11.455 -56.043 1.00 92.38 209 GLU A O 1
ATOM 1631 N N . THR A 1 210 ? 30.335 -12.179 -57.668 1.00 90.94 210 THR A N 1
ATOM 1632 C CA . THR A 1 210 ? 29.411 -13.186 -58.216 1.00 90.94 210 THR A CA 1
ATOM 1633 C C . THR A 1 210 ? 29.147 -14.293 -57.196 1.00 90.94 210 THR A C 1
ATOM 1635 O O . THR A 1 210 ? 27.997 -14.645 -56.955 1.00 90.94 210 THR A O 1
ATOM 1638 N N . LEU A 1 211 ? 30.184 -14.797 -56.514 1.00 89.94 211 LEU A N 1
ATOM 1639 C CA . LEU A 1 211 ? 30.018 -15.791 -55.449 1.00 89.94 211 LEU A CA 1
ATOM 1640 C C . LEU A 1 211 ? 29.139 -15.257 -54.303 1.00 89.94 211 LEU A C 1
ATOM 1642 O O . LEU A 1 211 ? 28.270 -15.973 -53.799 1.00 89.94 211 LEU A O 1
ATOM 1646 N N . LEU A 1 212 ? 29.339 -13.996 -53.908 1.00 92.31 212 LEU A N 1
ATOM 1647 C CA . LEU A 1 212 ? 28.533 -13.356 -52.871 1.00 92.31 212 LEU A CA 1
ATOM 1648 C C . LEU A 1 212 ? 27.059 -13.208 -53.293 1.00 92.31 212 LEU A C 1
ATOM 1650 O O . LEU A 1 212 ? 26.165 -13.515 -52.504 1.00 92.31 212 LEU A O 1
ATOM 1654 N N . ARG A 1 213 ? 26.796 -12.772 -54.531 1.00 89.88 213 ARG A N 1
ATOM 1655 C CA . ARG A 1 213 ? 25.434 -12.560 -55.056 1.00 89.88 213 ARG A CA 1
ATOM 1656 C C . ARG A 1 213 ? 24.686 -13.865 -55.321 1.00 89.88 213 ARG A C 1
ATOM 1658 O O . ARG A 1 213 ? 23.538 -13.991 -54.911 1.00 89.88 213 ARG A O 1
ATOM 1665 N N . ASP A 1 214 ? 25.336 -14.833 -55.959 1.00 87.19 214 ASP A N 1
ATOM 1666 C CA . ASP A 1 214 ? 24.655 -16.004 -56.525 1.00 87.19 214 ASP A CA 1
ATOM 1667 C C . ASP A 1 214 ? 24.614 -17.200 -55.566 1.00 87.19 214 ASP A C 1
ATOM 1669 O O . ASP A 1 214 ? 23.816 -18.119 -55.758 1.00 87.19 214 ASP A O 1
ATOM 1673 N N . TYR A 1 215 ? 25.451 -17.201 -54.521 1.00 87.25 215 TYR A N 1
ATOM 1674 C CA . TYR A 1 215 ? 25.540 -18.314 -53.570 1.00 87.25 215 TYR A CA 1
ATOM 1675 C C . TYR A 1 215 ? 25.389 -17.870 -52.115 1.00 87.25 215 TYR A C 1
ATOM 1677 O O . TYR A 1 215 ? 24.578 -18.444 -51.387 1.00 87.25 215 TYR A O 1
ATOM 1685 N N . PHE A 1 216 ? 26.125 -16.844 -51.677 1.00 91.12 216 PHE A N 1
ATOM 1686 C CA . PHE A 1 216 ? 26.101 -16.429 -50.270 1.00 91.12 216 PHE A CA 1
ATOM 1687 C C . PHE A 1 216 ? 24.786 -15.743 -49.874 1.00 91.12 216 PHE A C 1
ATOM 1689 O O . PHE A 1 216 ? 24.176 -16.116 -48.872 1.00 91.12 216 PHE A O 1
ATOM 1696 N N . LEU A 1 217 ? 24.297 -14.799 -50.683 1.00 90.88 217 LEU A N 1
ATOM 1697 C CA . LEU A 1 217 ? 23.020 -14.127 -50.437 1.00 90.88 217 LEU A CA 1
ATOM 1698 C C . LEU A 1 217 ? 21.822 -15.106 -50.449 1.00 90.88 217 LEU A C 1
ATOM 1700 O O . LEU A 1 217 ? 21.034 -15.076 -49.500 1.00 90.88 217 LEU A O 1
ATOM 1704 N N . PRO A 1 218 ? 21.689 -16.034 -51.419 1.00 88.75 218 PRO A N 1
ATOM 1705 C CA . PRO A 1 218 ? 20.676 -17.086 -51.356 1.00 88.75 218 PRO A CA 1
ATOM 1706 C C . PRO A 1 218 ? 20.780 -17.976 -50.113 1.00 88.75 218 PRO A C 1
ATOM 1708 O O . PRO A 1 218 ? 19.749 -18.339 -49.548 1.00 88.75 218 PRO A O 1
ATOM 1711 N N . ALA A 1 219 ? 21.990 -18.299 -49.641 1.00 88.75 219 ALA A N 1
ATOM 1712 C CA . ALA A 1 219 ? 22.164 -19.056 -48.399 1.00 88.75 219 ALA A CA 1
ATOM 1713 C C . ALA A 1 219 ? 21.637 -18.281 -47.176 1.00 88.75 219 ALA A C 1
ATOM 1715 O O . ALA A 1 219 ? 20.930 -18.858 -46.349 1.00 88.75 219 ALA A O 1
ATOM 1716 N N . ILE A 1 220 ? 21.887 -16.965 -47.102 1.00 91.12 220 ILE A N 1
ATOM 1717 C CA . ILE A 1 220 ? 21.307 -16.089 -46.069 1.00 91.12 220 ILE A CA 1
ATOM 1718 C C . ILE A 1 220 ? 19.775 -16.100 -46.135 1.00 91.12 220 ILE A C 1
ATOM 1720 O O . ILE A 1 220 ? 19.110 -16.222 -45.108 1.00 91.12 220 ILE A O 1
ATOM 1724 N N . GLN A 1 221 ? 19.192 -16.024 -47.332 1.00 88.81 221 GLN A N 1
ATOM 1725 C CA . GLN A 1 221 ? 17.739 -16.058 -47.494 1.00 88.81 221 GLN A CA 1
ATOM 1726 C C . GLN A 1 221 ? 17.104 -17.374 -47.049 1.00 88.81 221 GLN A C 1
ATOM 1728 O O . GLN A 1 221 ? 16.058 -17.348 -46.398 1.00 88.81 221 GLN A O 1
ATOM 1733 N N . VAL A 1 222 ? 17.716 -18.512 -47.386 1.00 88.75 222 VAL A N 1
ATOM 1734 C CA . VAL A 1 222 ? 17.250 -19.826 -46.918 1.00 88.75 222 VAL A CA 1
ATOM 1735 C C . VAL A 1 222 ? 17.296 -19.878 -45.394 1.00 88.75 222 VAL A C 1
ATOM 1737 O O . VAL A 1 222 ? 16.290 -20.205 -44.769 1.00 88.75 222 VAL A O 1
ATOM 1740 N N . ARG A 1 223 ? 18.402 -19.436 -44.789 1.00 89.31 223 ARG A N 1
ATOM 1741 C CA . ARG A 1 223 ? 18.551 -19.407 -43.332 1.00 89.31 223 ARG A CA 1
ATOM 1742 C C . ARG A 1 223 ? 17.501 -18.531 -42.640 1.00 89.31 223 ARG A C 1
ATOM 1744 O O . ARG A 1 223 ? 16.923 -18.937 -41.634 1.00 89.31 223 ARG A O 1
ATOM 1751 N N . LEU A 1 224 ? 17.210 -17.347 -43.182 1.00 90.56 224 LEU A N 1
ATOM 1752 C CA . LEU A 1 224 ? 16.158 -16.472 -42.650 1.00 90.56 224 LEU A CA 1
ATOM 1753 C C . LEU A 1 224 ? 14.777 -17.144 -42.712 1.00 90.56 224 LEU A C 1
ATOM 1755 O O . LEU A 1 224 ? 14.012 -17.039 -41.753 1.00 90.56 224 LEU A O 1
ATOM 1759 N N . LYS A 1 225 ? 14.464 -17.870 -43.797 1.00 90.19 225 LYS A N 1
ATOM 1760 C CA . LYS A 1 225 ? 13.225 -18.661 -43.894 1.00 90.19 225 LYS A CA 1
ATOM 1761 C C . LYS A 1 225 ? 13.164 -19.763 -42.841 1.00 90.19 225 LYS A C 1
ATOM 1763 O O . LYS A 1 225 ? 12.146 -19.879 -42.166 1.00 90.19 225 LYS A O 1
ATOM 1768 N N . GLU A 1 226 ? 14.243 -20.522 -42.666 1.00 89.06 226 GLU A N 1
ATOM 1769 C CA . GLU A 1 226 ? 14.315 -21.595 -41.666 1.00 89.06 226 GLU A CA 1
ATOM 1770 C C . GLU A 1 226 ? 14.060 -21.068 -40.249 1.00 89.06 226 GLU A C 1
ATOM 1772 O O . GLU A 1 226 ? 13.274 -21.656 -39.507 1.00 89.06 226 GLU A O 1
ATOM 1777 N N . ARG A 1 227 ? 14.646 -19.920 -39.879 1.00 89.00 227 ARG A N 1
ATOM 1778 C CA . ARG A 1 227 ? 14.395 -19.297 -38.567 1.00 89.00 227 ARG A CA 1
ATOM 1779 C C . ARG A 1 227 ? 12.939 -18.894 -38.377 1.00 89.00 227 ARG A C 1
ATOM 1781 O O . ARG A 1 227 ? 12.360 -19.171 -37.329 1.00 89.00 227 ARG A O 1
ATOM 1788 N N . MET A 1 228 ? 12.338 -18.291 -39.401 1.00 91.38 228 MET A N 1
ATOM 1789 C CA . MET A 1 228 ? 10.927 -17.893 -39.384 1.00 91.38 228 MET A CA 1
ATOM 1790 C C . MET A 1 228 ? 9.956 -19.086 -39.341 1.00 91.38 228 MET A C 1
ATOM 1792 O O . MET A 1 228 ? 8.797 -18.902 -38.979 1.00 91.38 228 MET A O 1
ATOM 1796 N N . GLN A 1 229 ? 10.403 -20.292 -39.702 1.00 90.12 229 GLN A N 1
ATOM 1797 C CA . GLN A 1 229 ? 9.633 -21.541 -39.605 1.00 90.12 229 GLN A CA 1
ATOM 1798 C C . GLN A 1 229 ? 9.955 -22.360 -38.341 1.00 90.12 229 GLN A C 1
ATOM 1800 O O . GLN A 1 229 ? 9.235 -23.307 -38.030 1.00 90.12 229 GLN A O 1
ATOM 1805 N N . GLY A 1 230 ? 11.031 -22.017 -37.629 1.00 86.69 230 GLY A N 1
ATOM 1806 C CA . GLY A 1 230 ? 11.507 -22.709 -36.435 1.00 86.69 230 GLY A CA 1
ATOM 1807 C C . GLY A 1 230 ? 10.881 -22.203 -35.124 1.00 86.69 230 GLY A C 1
ATOM 1808 O O . GLY A 1 230 ? 9.804 -21.609 -35.132 1.00 86.69 230 GLY A O 1
ATOM 1809 N N . PRO A 1 231 ? 11.564 -22.389 -33.975 1.00 81.94 231 PRO A N 1
ATOM 1810 C CA . PRO A 1 231 ? 11.066 -21.991 -32.648 1.00 81.94 231 PRO A CA 1
ATOM 1811 C C . PRO A 1 231 ? 10.747 -20.496 -32.509 1.00 81.94 231 PRO A C 1
ATOM 1813 O O . PRO A 1 231 ? 9.966 -20.089 -31.655 1.00 81.94 231 PRO A O 1
ATOM 1816 N N . GLU A 1 232 ? 11.368 -19.663 -33.341 1.00 81.12 232 GLU A N 1
ATOM 1817 C CA . GLU A 1 232 ? 11.192 -18.211 -33.315 1.00 81.12 232 GLU A CA 1
ATOM 1818 C C . GLU A 1 232 ? 9.917 -17.759 -34.030 1.00 81.12 232 GLU A C 1
ATOM 1820 O O . GLU A 1 232 ? 9.516 -16.607 -33.881 1.00 81.12 232 GLU A O 1
ATOM 1825 N N . ALA A 1 233 ? 9.228 -18.670 -34.729 1.00 81.44 233 ALA A N 1
ATOM 1826 C CA . ALA A 1 233 ? 7.937 -18.405 -35.350 1.00 81.44 233 ALA A CA 1
ATOM 1827 C C . ALA A 1 233 ? 6.867 -17.968 -34.336 1.00 81.44 233 ALA A C 1
ATOM 1829 O O . ALA A 1 233 ? 5.887 -17.337 -34.731 1.00 81.44 233 ALA A O 1
ATOM 1830 N N . ASP A 1 234 ? 7.004 -18.321 -33.056 1.00 81.19 234 ASP A N 1
ATOM 1831 C CA . ASP A 1 234 ? 6.027 -17.992 -32.009 1.00 81.19 234 ASP A CA 1
ATOM 1832 C C . ASP A 1 234 ? 6.320 -16.664 -31.296 1.00 81.19 234 ASP A C 1
ATOM 1834 O O . ASP A 1 234 ? 5.453 -16.130 -30.604 1.00 81.19 234 ASP A O 1
ATOM 1838 N N . ASN A 1 235 ? 7.504 -16.081 -31.506 1.00 83.75 235 ASN A N 1
ATOM 1839 C CA . ASN A 1 235 ? 7.826 -14.742 -31.030 1.00 83.75 235 ASN A CA 1
ATOM 1840 C C . ASN A 1 235 ? 7.552 -13.724 -32.145 1.00 83.75 235 ASN A C 1
ATOM 1842 O O . ASN A 1 235 ? 8.348 -13.576 -33.070 1.00 83.75 235 ASN A O 1
ATOM 1846 N N . LEU A 1 236 ? 6.426 -13.012 -32.046 1.00 81.25 236 LEU A N 1
ATOM 1847 C CA . LEU A 1 236 ? 5.974 -12.075 -33.080 1.00 81.25 236 LEU A CA 1
ATOM 1848 C C . LEU A 1 236 ? 6.964 -10.925 -33.333 1.00 81.25 236 LEU A C 1
ATOM 1850 O O . LEU A 1 236 ? 7.133 -10.526 -34.484 1.00 81.25 236 LEU A O 1
ATOM 1854 N N . ASP A 1 237 ? 7.660 -10.440 -32.301 1.00 78.50 237 ASP A N 1
ATOM 1855 C CA . ASP A 1 237 ? 8.647 -9.364 -32.445 1.00 78.50 237 ASP A CA 1
ATOM 1856 C C . ASP A 1 237 ? 9.871 -9.840 -33.239 1.00 78.50 237 ASP A C 1
ATOM 1858 O O . ASP A 1 237 ? 10.327 -9.165 -34.165 1.00 78.50 237 ASP A O 1
ATOM 1862 N N . VAL A 1 238 ? 10.385 -11.033 -32.921 1.00 83.94 238 VAL A N 1
ATOM 1863 C CA . VAL A 1 238 ? 11.507 -11.647 -33.653 1.00 83.94 238 VAL A CA 1
ATOM 1864 C C . VAL A 1 238 ? 11.085 -11.995 -35.079 1.00 83.94 238 VAL A C 1
ATOM 1866 O O . VAL A 1 238 ? 11.803 -11.679 -36.028 1.00 83.94 238 VAL A O 1
ATOM 1869 N N . LEU A 1 239 ? 9.897 -12.578 -35.248 1.00 87.19 239 LEU A N 1
ATOM 1870 C CA . LEU A 1 239 ? 9.339 -12.939 -36.548 1.00 87.19 239 LEU A CA 1
ATOM 1871 C C . LEU A 1 239 ? 9.188 -11.714 -37.465 1.00 87.19 239 LEU A C 1
ATOM 1873 O O . LEU A 1 239 ? 9.545 -11.785 -38.642 1.00 87.19 239 LEU A O 1
ATOM 1877 N N . TYR A 1 240 ? 8.728 -10.578 -36.930 1.00 85.12 240 TYR A N 1
ATOM 1878 C CA . TYR A 1 240 ? 8.639 -9.315 -37.666 1.00 85.12 240 TYR A CA 1
ATOM 1879 C C . TYR A 1 240 ? 10.009 -8.841 -38.161 1.00 85.12 240 TYR A C 1
ATOM 1881 O O . TYR A 1 240 ? 10.155 -8.446 -39.318 1.00 85.12 240 TYR A O 1
ATOM 1889 N N . GLN A 1 241 ? 11.031 -8.889 -37.304 1.00 86.88 241 GLN A N 1
ATOM 1890 C CA . GLN A 1 241 ? 12.371 -8.407 -37.648 1.00 86.88 241 GLN A CA 1
ATOM 1891 C C . GLN A 1 241 ? 13.072 -9.319 -38.660 1.00 86.88 241 GLN A C 1
ATOM 1893 O O . GLN A 1 241 ? 13.698 -8.827 -39.599 1.00 86.88 241 GL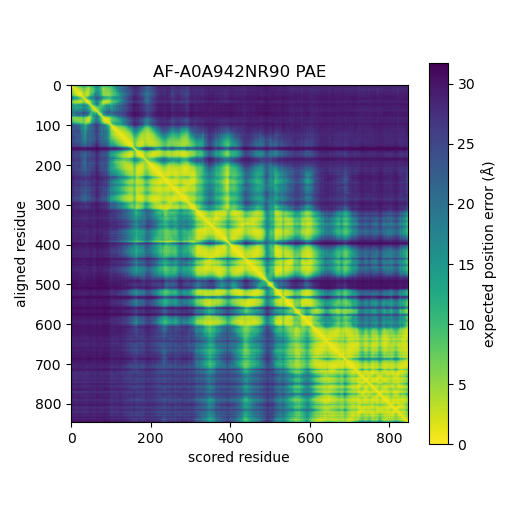N A O 1
ATOM 1898 N N . LEU A 1 242 ? 12.906 -10.638 -38.532 1.00 90.50 242 LEU A N 1
ATOM 1899 C CA . LEU A 1 242 ? 13.390 -11.597 -39.526 1.00 90.50 242 LEU A CA 1
ATOM 1900 C C . LEU A 1 242 ? 12.716 -11.379 -40.885 1.00 90.50 242 LEU A C 1
ATOM 1902 O O . LEU A 1 242 ? 13.403 -11.349 -41.908 1.00 90.50 242 LEU A O 1
ATOM 1906 N N . LEU A 1 243 ? 11.396 -11.150 -40.902 1.00 91.00 243 LEU A N 1
ATOM 1907 C CA . LEU A 1 243 ? 10.673 -10.823 -42.129 1.00 91.00 243 LEU A CA 1
ATOM 1908 C C . LEU A 1 243 ? 11.162 -9.498 -42.729 1.00 91.00 243 LEU A C 1
ATOM 1910 O O . LEU A 1 243 ? 11.373 -9.420 -43.938 1.00 91.00 243 LEU A O 1
ATOM 1914 N N . LYS A 1 244 ? 11.393 -8.471 -41.904 1.00 89.62 244 LYS A N 1
ATOM 1915 C CA . LYS A 1 244 ? 11.934 -7.175 -42.340 1.00 89.62 244 LYS A CA 1
ATOM 1916 C C . LYS A 1 244 ? 13.265 -7.347 -43.072 1.00 89.62 244 LYS A C 1
ATOM 1918 O O . LYS A 1 244 ? 13.391 -6.882 -44.202 1.00 89.62 244 LYS A O 1
ATOM 1923 N N . VAL A 1 245 ? 14.230 -8.044 -42.468 1.00 92.00 245 VAL A N 1
ATOM 1924 C CA . VAL A 1 245 ? 15.549 -8.290 -43.081 1.00 92.00 245 VAL A CA 1
ATOM 1925 C C . VAL A 1 245 ? 15.423 -9.146 -44.342 1.00 92.00 245 VAL A C 1
ATOM 1927 O O . VAL A 1 245 ? 16.069 -8.859 -45.345 1.00 92.00 245 VAL A O 1
ATOM 1930 N N . TYR A 1 246 ? 14.542 -10.149 -44.342 1.00 92.19 246 TYR A N 1
ATOM 1931 C CA . TYR A 1 246 ? 14.269 -10.964 -45.527 1.00 92.19 246 TYR A CA 1
ATOM 1932 C C . TYR A 1 246 ? 13.739 -10.126 -46.705 1.00 92.19 246 TYR A C 1
ATOM 1934 O O . TYR A 1 246 ? 14.200 -10.286 -47.837 1.00 92.19 246 TYR A O 1
ATOM 1942 N N . LEU A 1 247 ? 12.819 -9.191 -46.442 1.00 90.56 247 LEU A N 1
ATOM 1943 C CA . LEU A 1 247 ? 12.245 -8.317 -47.465 1.00 90.56 247 LEU A CA 1
ATOM 1944 C C . LEU A 1 247 ? 13.201 -7.207 -47.929 1.00 90.56 247 LEU A C 1
ATOM 1946 O O . LEU A 1 247 ? 13.088 -6.787 -49.077 1.00 90.56 247 LEU A O 1
ATOM 1950 N N . MET A 1 248 ? 14.163 -6.766 -47.111 1.00 91.25 248 MET A N 1
ATOM 1951 C CA . MET A 1 248 ? 15.187 -5.784 -47.518 1.00 91.25 248 MET A CA 1
ATOM 1952 C C . MET A 1 248 ? 16.017 -6.245 -48.728 1.00 91.25 248 MET A C 1
ATOM 1954 O O . MET A 1 248 ? 16.451 -5.424 -49.529 1.00 91.25 248 MET A O 1
ATOM 1958 N N . PHE A 1 249 ? 16.221 -7.556 -48.893 1.00 90.31 249 PHE A N 1
ATOM 1959 C CA . PHE A 1 249 ? 16.933 -8.114 -50.050 1.00 90.31 249 PHE A CA 1
ATOM 1960 C C . PHE A 1 249 ? 16.070 -8.197 -51.323 1.00 90.31 249 PHE A C 1
ATOM 1962 O O . PHE A 1 249 ? 16.598 -8.402 -52.413 1.00 90.31 249 PHE A O 1
ATOM 1969 N N . ASN A 1 250 ? 14.750 -8.033 -51.202 1.00 88.94 250 ASN A N 1
ATOM 1970 C CA . ASN A 1 250 ? 13.826 -7.885 -52.329 1.00 88.94 250 ASN A CA 1
ATOM 1971 C C . ASN A 1 250 ? 13.560 -6.409 -52.653 1.00 88.94 250 ASN A C 1
ATOM 1973 O O . ASN A 1 250 ? 13.594 -6.016 -53.812 1.00 88.94 250 ASN A O 1
ATOM 1977 N N . GLN A 1 251 ? 13.335 -5.591 -51.627 1.00 86.50 251 GLN A N 1
ATOM 1978 C CA . GLN A 1 251 ? 13.126 -4.146 -51.716 1.00 86.50 251 GLN A CA 1
ATOM 1979 C C . GLN A 1 251 ? 14.432 -3.438 -51.361 1.00 86.50 251 GLN A C 1
ATOM 1981 O O . GLN A 1 251 ? 14.613 -2.939 -50.250 1.00 86.50 251 GLN A O 1
ATOM 1986 N N . THR A 1 252 ? 15.378 -3.447 -52.300 1.00 83.88 252 THR A N 1
ATOM 1987 C CA . THR A 1 252 ? 16.745 -2.951 -52.077 1.00 83.88 252 THR A CA 1
ATOM 1988 C C . THR A 1 252 ? 16.808 -1.446 -51.789 1.00 83.88 252 THR A C 1
ATOM 1990 O O . THR A 1 252 ? 17.801 -0.977 -51.243 1.00 83.88 252 THR A O 1
ATOM 1993 N N . ASP A 1 253 ? 15.743 -0.690 -52.075 1.00 83.31 253 ASP A N 1
ATOM 1994 C CA . ASP A 1 253 ? 15.561 0.711 -51.670 1.00 83.31 253 ASP A CA 1
ATOM 1995 C C . ASP A 1 253 ? 15.313 0.884 -50.159 1.00 83.31 253 ASP A C 1
ATOM 1997 O O . ASP A 1 253 ? 15.502 1.974 -49.621 1.00 83.31 253 ASP A O 1
ATOM 2001 N N . LYS A 1 254 ? 14.897 -0.187 -49.470 1.00 84.25 254 LYS A N 1
ATOM 2002 C CA . LYS A 1 254 ? 14.666 -0.243 -48.017 1.00 84.25 254 LYS A CA 1
ATOM 2003 C C . LYS A 1 254 ? 15.788 -0.948 -47.254 1.00 84.25 254 LYS A C 1
ATOM 2005 O O . LYS A 1 254 ? 15.662 -1.130 -46.042 1.00 84.25 254 LYS A O 1
ATOM 2010 N N . LEU A 1 255 ? 16.855 -1.368 -47.937 1.00 88.31 255 LEU A N 1
ATOM 2011 C CA . LEU A 1 255 ? 17.978 -2.070 -47.324 1.00 88.31 255 LEU A CA 1
ATOM 2012 C C . LEU A 1 255 ? 18.733 -1.139 -46.369 1.00 88.31 255 LEU A C 1
ATOM 2014 O O . LEU A 1 255 ? 19.376 -0.185 -46.798 1.00 88.31 255 LEU A O 1
ATOM 2018 N N . ASP A 1 256 ? 18.686 -1.461 -45.077 1.00 89.50 256 ASP A N 1
ATOM 2019 C CA . ASP A 1 256 ? 19.559 -0.869 -44.065 1.00 89.50 256 ASP A CA 1
ATOM 2020 C C . ASP A 1 256 ? 20.685 -1.863 -43.720 1.00 89.50 256 ASP A C 1
ATOM 2022 O O . ASP A 1 256 ? 20.421 -2.869 -43.044 1.00 89.50 256 ASP A O 1
ATOM 2026 N N . PRO A 1 257 ? 21.936 -1.605 -44.156 1.00 89.56 257 PRO A N 1
ATOM 2027 C CA . PRO A 1 257 ? 23.066 -2.491 -43.898 1.00 89.56 257 PRO A CA 1
ATOM 2028 C C . PRO A 1 257 ? 23.305 -2.749 -42.409 1.00 89.56 257 PRO A C 1
ATOM 2030 O O . PRO A 1 257 ? 23.683 -3.860 -42.044 1.00 89.56 257 PRO A O 1
ATOM 2033 N N . ALA A 1 258 ? 23.062 -1.760 -41.541 1.00 90.19 258 ALA A N 1
ATOM 2034 C CA . ALA A 1 258 ? 23.299 -1.900 -40.106 1.00 90.19 258 ALA A CA 1
ATOM 2035 C C . ALA A 1 258 ? 22.288 -2.860 -39.461 1.00 90.19 258 ALA A C 1
ATOM 2037 O O . ALA A 1 258 ? 22.688 -3.788 -38.753 1.00 90.19 258 ALA A O 1
ATOM 2038 N N . THR A 1 259 ? 20.991 -2.694 -39.753 1.00 87.44 259 THR A N 1
ATOM 2039 C CA . THR A 1 259 ? 19.943 -3.618 -39.288 1.00 87.44 259 THR A CA 1
ATOM 2040 C C . THR A 1 259 ? 20.166 -5.032 -39.827 1.00 87.44 259 THR A C 1
ATOM 2042 O O . THR A 1 259 ? 20.119 -5.989 -39.051 1.00 87.44 259 THR A O 1
ATOM 2045 N N . ALA A 1 260 ? 20.439 -5.187 -41.128 1.00 91.75 260 ALA A N 1
ATOM 2046 C CA . ALA A 1 260 ? 20.681 -6.502 -41.726 1.00 91.75 260 ALA A CA 1
ATOM 2047 C C . ALA A 1 260 ? 21.896 -7.199 -41.088 1.00 91.75 260 ALA A C 1
ATOM 2049 O O . ALA A 1 260 ? 21.800 -8.359 -40.685 1.00 91.75 260 ALA A O 1
ATOM 2050 N N . MET A 1 261 ? 23.007 -6.470 -40.918 1.00 93.06 261 MET A N 1
ATOM 2051 C CA . MET A 1 261 ? 24.212 -6.961 -40.248 1.00 93.06 261 MET A CA 1
ATOM 2052 C C . MET A 1 261 ? 23.916 -7.438 -38.823 1.00 93.06 261 MET A C 1
ATOM 2054 O O . MET A 1 261 ? 24.297 -8.550 -38.464 1.00 93.06 261 MET A O 1
ATOM 2058 N N . ALA A 1 262 ? 23.219 -6.631 -38.017 1.00 91.06 262 ALA A N 1
ATOM 2059 C CA . ALA A 1 262 ? 22.933 -6.957 -36.622 1.00 91.06 262 ALA A CA 1
ATOM 2060 C C . ALA A 1 262 ? 22.100 -8.243 -36.477 1.00 91.06 262 ALA A C 1
ATOM 2062 O O . ALA A 1 262 ? 22.443 -9.118 -35.682 1.00 91.06 262 ALA A O 1
ATOM 2063 N N . TRP A 1 263 ? 21.035 -8.389 -37.269 1.00 89.69 263 TRP A N 1
ATOM 2064 C CA . TRP A 1 263 ? 20.131 -9.541 -37.180 1.00 89.69 263 TRP A CA 1
ATOM 2065 C C . TRP A 1 263 ? 20.722 -10.834 -37.741 1.00 89.69 263 TRP A C 1
ATOM 2067 O O . TRP A 1 263 ? 20.505 -11.899 -37.159 1.00 89.69 263 TRP A O 1
ATOM 2077 N N . ILE A 1 264 ? 21.482 -10.758 -38.840 1.00 92.31 264 ILE A N 1
ATOM 2078 C CA . ILE A 1 264 ? 22.173 -11.929 -39.398 1.00 92.31 264 ILE A CA 1
ATOM 2079 C C . ILE A 1 264 ? 23.309 -12.355 -38.462 1.00 92.31 264 ILE A C 1
ATOM 2081 O O . ILE A 1 264 ? 23.445 -13.538 -38.159 1.00 92.31 264 ILE A O 1
ATOM 2085 N N . ARG A 1 265 ? 24.074 -11.401 -37.914 1.00 92.38 265 ARG A N 1
ATOM 2086 C CA . ARG A 1 265 ? 25.117 -11.704 -36.930 1.00 92.38 265 ARG A CA 1
ATOM 2087 C C . ARG A 1 265 ? 24.551 -12.356 -35.670 1.00 92.38 265 ARG A C 1
ATOM 2089 O O . ARG A 1 265 ? 25.121 -13.336 -35.212 1.00 92.38 265 ARG A O 1
ATOM 2096 N N . ALA A 1 266 ? 23.426 -11.868 -35.146 1.00 89.44 266 ALA A N 1
ATOM 2097 C CA . ALA A 1 266 ? 22.801 -12.444 -33.954 1.00 89.44 266 ALA A CA 1
ATOM 2098 C C . ALA A 1 266 ? 22.385 -13.919 -34.140 1.00 89.44 266 ALA A C 1
ATOM 2100 O O . ALA A 1 266 ? 22.317 -14.665 -33.163 1.00 89.44 266 ALA A O 1
ATOM 2101 N N . ASP A 1 267 ? 22.101 -14.350 -35.376 1.00 86.31 267 ASP A N 1
ATOM 2102 C CA . ASP A 1 267 ? 21.926 -15.772 -35.702 1.00 86.31 267 ASP A CA 1
ATOM 2103 C C . ASP A 1 267 ? 23.245 -16.541 -35.575 1.00 86.31 267 ASP A C 1
ATOM 2105 O O . ASP A 1 267 ? 23.343 -17.549 -34.871 1.00 86.31 267 ASP A O 1
ATOM 2109 N N . TRP A 1 268 ? 24.278 -16.034 -36.249 1.00 90.56 268 TRP A N 1
ATOM 2110 C CA . TRP A 1 268 ? 25.582 -16.676 -36.317 1.00 90.56 268 TRP A CA 1
ATOM 2111 C C . TRP A 1 268 ? 26.302 -16.704 -34.971 1.00 90.56 268 TRP A C 1
ATOM 2113 O O . TRP A 1 268 ? 26.974 -17.689 -34.693 1.00 90.56 268 TRP A O 1
ATOM 2123 N N . ASP A 1 269 ? 26.109 -15.712 -34.100 1.00 86.88 269 ASP A N 1
ATOM 2124 C CA . ASP A 1 269 ? 26.677 -15.701 -32.745 1.00 86.88 269 ASP A CA 1
ATOM 2125 C C . ASP A 1 269 ? 26.253 -16.951 -31.948 1.00 86.88 269 ASP A C 1
ATOM 2127 O O . ASP A 1 269 ? 27.032 -17.480 -31.156 1.00 86.88 269 ASP A O 1
ATOM 2131 N N . ARG A 1 270 ? 25.035 -17.468 -32.179 1.00 83.38 270 ARG A N 1
ATOM 2132 C CA . ARG A 1 270 ? 24.564 -18.716 -31.554 1.00 83.38 270 ARG A CA 1
ATOM 2133 C C . ARG A 1 270 ? 25.118 -19.955 -32.253 1.00 83.38 270 ARG A C 1
ATOM 2135 O O . ARG A 1 270 ? 25.494 -20.909 -31.579 1.00 83.38 270 ARG A O 1
ATOM 2142 N N . GLN A 1 271 ? 25.148 -19.955 -33.586 1.00 83.69 271 GLN A N 1
ATOM 2143 C CA . GLN A 1 271 ? 25.587 -21.104 -34.387 1.00 83.69 271 GLN A CA 1
ATOM 2144 C C . GLN A 1 271 ? 27.105 -21.346 -34.304 1.00 83.69 271 GLN A C 1
ATOM 2146 O O . GLN A 1 271 ? 27.537 -22.495 -34.276 1.00 83.69 271 GLN A O 1
ATOM 2151 N N . TYR A 1 272 ? 27.898 -20.278 -34.211 1.00 88.75 272 TYR A N 1
ATOM 2152 C CA . TYR A 1 272 ? 29.364 -20.282 -34.217 1.00 88.75 272 TYR A CA 1
ATOM 2153 C C . TYR A 1 272 ? 29.964 -19.900 -32.855 1.00 88.75 272 TYR A C 1
ATOM 2155 O O . TYR A 1 272 ? 31.106 -19.456 -32.777 1.00 88.75 272 TYR A O 1
ATOM 2163 N N . ALA A 1 273 ? 29.225 -20.090 -31.755 1.00 87.25 273 ALA A N 1
ATOM 2164 C CA . ALA A 1 273 ? 29.672 -19.719 -30.407 1.00 87.25 273 ALA A CA 1
ATOM 2165 C C . ALA A 1 273 ? 31.028 -20.345 -30.009 1.00 87.25 273 ALA A C 1
ATOM 2167 O O . ALA A 1 273 ? 31.778 -19.764 -29.226 1.00 87.25 273 ALA A O 1
ATOM 2168 N N . THR A 1 274 ? 31.352 -21.526 -30.549 1.00 89.50 274 THR A N 1
ATOM 2169 C CA . THR A 1 274 ? 32.618 -22.243 -30.317 1.00 89.50 274 THR A CA 1
ATOM 2170 C C . THR A 1 274 ? 33.687 -21.986 -31.383 1.00 89.50 274 THR A C 1
ATOM 2172 O O . THR A 1 274 ? 34.790 -22.505 -31.249 1.00 89.50 274 THR A O 1
ATOM 2175 N N . ASP A 1 275 ? 33.382 -21.206 -32.424 1.00 90.56 275 ASP A N 1
ATOM 2176 C CA . ASP A 1 275 ? 34.292 -20.880 -33.529 1.00 90.56 275 ASP A CA 1
ATOM 2177 C C . ASP A 1 275 ? 34.237 -19.375 -33.889 1.00 90.56 275 ASP A C 1
ATOM 2179 O O . ASP A 1 275 ? 33.630 -18.969 -34.889 1.00 90.56 275 ASP A O 1
ATOM 2183 N N . PRO A 1 276 ? 34.871 -18.508 -33.070 1.00 90.00 276 PRO A N 1
ATOM 2184 C CA . PRO A 1 276 ? 34.890 -17.064 -33.305 1.00 90.00 276 PRO A CA 1
ATOM 2185 C C . PRO A 1 276 ? 35.625 -16.653 -34.589 1.00 90.00 276 PRO A C 1
ATOM 2187 O O . PRO A 1 276 ? 35.392 -15.556 -35.101 1.00 90.00 276 PRO A O 1
ATOM 2190 N N . GLU A 1 277 ? 36.525 -17.501 -35.097 1.00 90.75 277 GLU A N 1
ATOM 2191 C CA . GLU A 1 277 ? 37.299 -17.222 -36.305 1.00 90.75 277 GLU A CA 1
ATOM 2192 C C . GLU A 1 277 ? 36.397 -17.281 -37.541 1.00 90.75 277 GLU A C 1
ATOM 2194 O O . GLU A 1 277 ? 36.308 -16.292 -38.279 1.00 90.75 277 GLU A O 1
ATOM 2199 N N . SER A 1 278 ? 35.655 -18.379 -37.718 1.00 89.69 278 SER A N 1
ATOM 2200 C CA . SER A 1 278 ? 34.690 -18.515 -38.817 1.00 89.69 278 SER A CA 1
ATOM 2201 C C . SER A 1 278 ? 33.595 -17.448 -38.754 1.00 89.69 278 SER A C 1
ATOM 2203 O O . SER A 1 278 ? 33.236 -16.867 -39.780 1.00 89.69 278 SER A O 1
ATOM 2205 N N . LEU A 1 279 ? 33.118 -17.105 -37.550 1.00 91.75 279 LEU A N 1
ATOM 2206 C CA . LEU A 1 279 ? 32.167 -16.008 -37.340 1.00 91.75 279 LEU A CA 1
ATOM 2207 C C . LEU A 1 279 ? 32.720 -14.663 -37.838 1.00 91.75 279 LEU A C 1
ATOM 2209 O O . LEU A 1 279 ? 32.032 -13.928 -38.548 1.00 91.75 279 LEU A O 1
ATOM 2213 N N . GLY A 1 280 ? 33.968 -14.334 -37.487 1.00 92.38 280 GLY A N 1
ATOM 2214 C CA . GLY A 1 280 ? 34.624 -13.105 -37.936 1.00 92.38 280 GLY A CA 1
ATOM 2215 C C . GLY A 1 280 ? 34.759 -13.034 -39.460 1.00 92.38 280 GLY A C 1
ATOM 2216 O O . GLY A 1 280 ? 34.502 -11.986 -40.059 1.00 92.38 280 GLY A O 1
ATOM 2217 N N . GLN A 1 281 ? 35.102 -14.155 -40.098 1.00 93.44 281 GLN A N 1
ATOM 2218 C CA . GLN A 1 281 ? 35.214 -14.260 -41.554 1.00 93.44 281 GLN A CA 1
ATOM 2219 C C . GLN A 1 281 ? 33.846 -14.115 -42.246 1.00 93.44 281 GLN A C 1
ATOM 2221 O O . GLN A 1 281 ? 33.713 -13.321 -43.179 1.00 93.44 281 GLN A O 1
ATOM 2226 N N . LEU A 1 282 ? 32.800 -14.790 -41.753 1.00 93.69 282 LEU A N 1
ATOM 2227 C CA . LEU A 1 282 ? 31.429 -14.663 -42.271 1.00 93.69 282 LEU A CA 1
ATOM 2228 C C . LEU A 1 282 ? 30.900 -13.230 -42.170 1.00 93.69 282 LEU A C 1
ATOM 2230 O O . LEU A 1 282 ? 30.347 -12.707 -43.137 1.00 93.69 282 LEU A O 1
ATOM 2234 N N . VAL A 1 283 ? 31.126 -12.562 -41.035 1.00 94.56 283 VAL A N 1
ATOM 2235 C CA . VAL A 1 283 ? 30.762 -11.149 -40.849 1.00 94.56 283 VAL A CA 1
ATOM 2236 C C . VAL A 1 283 ? 31.512 -10.249 -41.838 1.00 94.56 283 VAL A C 1
ATOM 2238 O O . VAL A 1 283 ? 30.912 -9.335 -42.403 1.00 94.56 283 VAL A O 1
ATOM 2241 N N . ARG A 1 284 ? 32.794 -10.520 -42.120 1.00 94.62 284 ARG A N 1
ATOM 2242 C CA . ARG A 1 284 ? 33.567 -9.779 -43.134 1.00 94.62 284 ARG A CA 1
ATOM 2243 C C . ARG A 1 284 ? 33.018 -9.993 -44.548 1.00 94.62 284 ARG A C 1
ATOM 2245 O O . ARG A 1 284 ? 32.979 -9.052 -45.342 1.00 94.62 284 ARG A O 1
ATOM 2252 N N . HIS A 1 285 ? 32.584 -11.203 -44.889 1.00 94.81 285 HIS A N 1
ATOM 2253 C CA . HIS A 1 285 ? 31.928 -11.471 -46.173 1.00 94.81 285 HIS A CA 1
ATOM 2254 C C . HIS A 1 285 ? 30.550 -10.808 -46.266 1.00 94.81 285 HIS A C 1
ATOM 2256 O O . HIS A 1 285 ? 30.217 -10.259 -47.316 1.00 94.81 285 HIS A O 1
ATOM 2262 N N . LEU A 1 286 ? 29.785 -10.781 -45.172 1.00 95.00 286 LEU A N 1
ATOM 2263 C CA . LEU A 1 286 ? 28.505 -10.076 -45.094 1.00 95.00 286 LEU A CA 1
ATOM 2264 C C . LEU A 1 286 ? 28.674 -8.565 -45.276 1.00 95.00 286 LEU A C 1
ATOM 2266 O O . LEU A 1 286 ? 27.927 -7.959 -46.037 1.00 95.00 286 LEU A O 1
ATOM 2270 N N . ASP A 1 287 ? 29.687 -7.965 -44.653 1.00 95.31 287 ASP A N 1
ATOM 2271 C CA . ASP A 1 287 ? 30.010 -6.546 -44.833 1.00 95.31 287 ASP A CA 1
ATOM 2272 C C . ASP A 1 287 ? 30.353 -6.231 -46.298 1.00 95.31 287 ASP A C 1
ATOM 2274 O O . ASP A 1 287 ? 29.832 -5.279 -46.879 1.00 95.31 287 ASP A O 1
ATOM 2278 N N . ASN A 1 288 ? 31.169 -7.078 -46.933 1.00 93.50 288 ASN A N 1
ATOM 2279 C CA . ASN A 1 288 ? 31.475 -6.944 -48.356 1.00 93.50 288 ASN A CA 1
ATOM 2280 C C . ASN A 1 288 ? 30.225 -7.086 -49.237 1.00 93.50 288 ASN A C 1
ATOM 2282 O O . ASN A 1 288 ? 30.070 -6.306 -50.171 1.00 93.50 288 ASN A O 1
ATOM 2286 N N . LEU A 1 289 ? 29.337 -8.045 -48.945 1.00 94.06 289 LEU A N 1
ATOM 2287 C CA . LEU A 1 289 ? 28.080 -8.247 -49.672 1.00 94.06 289 LEU A CA 1
ATOM 2288 C C . LEU A 1 289 ? 27.168 -7.017 -49.568 1.00 94.06 289 LEU A C 1
ATOM 2290 O O . LEU A 1 289 ? 26.642 -6.568 -50.582 1.00 94.06 289 LEU A O 1
ATOM 2294 N N . LEU A 1 290 ? 26.998 -6.457 -48.368 1.00 93.38 290 LEU A N 1
ATOM 2295 C CA . LEU A 1 290 ? 26.106 -5.317 -48.120 1.00 93.38 290 LEU A CA 1
ATOM 2296 C C . LEU A 1 290 ? 26.615 -3.999 -48.731 1.00 93.38 290 LEU A C 1
ATOM 2298 O O . LEU A 1 290 ? 25.834 -3.066 -48.896 1.00 93.38 290 LEU A O 1
ATOM 2302 N N . LYS A 1 291 ? 27.901 -3.922 -49.099 1.00 92.62 291 LYS A N 1
ATOM 2303 C CA . LYS A 1 291 ? 28.481 -2.805 -49.867 1.00 92.62 291 LYS A CA 1
ATOM 2304 C C . LYS A 1 291 ? 28.228 -2.910 -51.373 1.00 92.62 291 LYS A C 1
ATOM 2306 O O . LYS A 1 291 ? 28.464 -1.939 -52.093 1.00 92.62 291 LYS A O 1
ATOM 2311 N N . LEU A 1 292 ? 27.788 -4.068 -51.869 1.00 90.25 292 LEU A N 1
ATOM 2312 C CA . LEU A 1 292 ? 27.475 -4.250 -53.284 1.00 90.25 292 LEU A CA 1
ATOM 2313 C C . LEU A 1 292 ? 26.129 -3.613 -53.625 1.00 90.25 292 LEU A C 1
ATOM 2315 O O . LEU A 1 292 ? 25.187 -3.629 -52.837 1.00 90.25 292 LEU A O 1
ATOM 2319 N N . GLN A 1 293 ? 26.005 -3.125 -54.858 1.00 87.06 293 GLN A N 1
ATOM 2320 C CA . GLN A 1 293 ? 24.705 -2.759 -55.411 1.00 87.06 293 GLN A CA 1
ATOM 2321 C C . GLN A 1 293 ? 23.923 -4.036 -55.746 1.00 87.06 293 GLN A C 1
ATOM 2323 O O . GLN A 1 293 ? 24.135 -4.637 -56.803 1.00 87.06 293 GLN A O 1
ATOM 2328 N N . LEU A 1 294 ? 23.077 -4.475 -54.814 1.00 86.69 294 LEU A N 1
ATOM 2329 C CA . LEU A 1 294 ? 22.264 -5.684 -54.945 1.00 86.69 294 LEU A CA 1
ATOM 2330 C C . LEU A 1 294 ? 21.080 -5.450 -55.889 1.00 86.69 294 LEU A C 1
ATOM 2332 O O . LEU A 1 294 ? 20.456 -4.389 -55.872 1.00 86.69 294 LEU A O 1
ATOM 2336 N N . GLU A 1 295 ? 20.762 -6.460 -56.694 1.00 86.12 295 GLU A N 1
ATOM 2337 C CA . GLU A 1 295 ? 19.515 -6.494 -57.457 1.00 86.12 295 GLU A CA 1
ATOM 2338 C C . GLU A 1 295 ? 18.398 -7.115 -56.600 1.00 86.12 295 GLU A C 1
ATOM 2340 O O . GLU A 1 295 ? 18.690 -8.008 -55.798 1.00 86.12 295 GLU A O 1
ATOM 2345 N N . PRO A 1 296 ? 17.131 -6.680 -56.759 1.00 85.88 296 PRO A N 1
ATOM 2346 C CA . PRO A 1 296 ? 15.974 -7.277 -56.093 1.00 85.88 296 PRO A CA 1
ATOM 2347 C C . PRO A 1 296 ? 15.927 -8.801 -56.224 1.00 85.88 296 PRO A C 1
ATOM 2349 O O . PRO A 1 296 ? 15.647 -9.349 -57.294 1.00 85.88 296 PRO A O 1
ATOM 2352 N N . VAL A 1 297 ? 16.160 -9.508 -55.118 1.00 83.88 297 VAL A N 1
ATOM 2353 C CA . VAL A 1 297 ? 16.100 -10.970 -55.112 1.00 83.88 297 VAL A CA 1
ATOM 2354 C C . VAL A 1 297 ? 14.644 -11.426 -55.112 1.00 83.88 297 VAL A C 1
ATOM 2356 O O . VAL A 1 297 ? 13.808 -10.875 -54.394 1.00 83.88 297 VAL A O 1
ATOM 2359 N N . ARG A 1 298 ? 14.316 -12.460 -55.894 1.00 83.88 298 ARG A N 1
ATOM 2360 C CA . ARG A 1 298 ? 12.964 -13.039 -55.915 1.00 83.88 298 ARG A CA 1
ATOM 2361 C C . ARG A 1 298 ? 12.625 -13.683 -54.569 1.00 83.88 298 ARG A C 1
ATOM 2363 O O . ARG A 1 298 ? 13.349 -14.556 -54.098 1.00 83.88 298 ARG A O 1
ATOM 2370 N N . ILE A 1 299 ? 11.500 -13.278 -53.990 1.00 84.00 299 ILE A N 1
ATOM 2371 C CA . ILE A 1 299 ? 10.954 -13.837 -52.749 1.00 84.00 299 ILE A CA 1
ATOM 2372 C C . ILE A 1 299 ? 9.802 -14.796 -53.036 1.00 84.00 299 ILE A C 1
ATOM 2374 O O . ILE A 1 299 ? 9.204 -14.788 -54.109 1.00 84.00 299 ILE A O 1
ATOM 2378 N N . ASP A 1 300 ? 9.510 -15.644 -52.056 1.00 86.50 300 ASP A N 1
ATOM 2379 C CA . ASP A 1 300 ? 8.347 -16.526 -52.076 1.00 86.50 300 ASP A CA 1
ATOM 2380 C C . ASP A 1 300 ? 7.141 -15.782 -51.491 1.00 86.50 300 ASP A C 1
ATOM 2382 O O . ASP A 1 300 ? 7.013 -15.642 -50.274 1.00 86.50 300 ASP A O 1
ATOM 2386 N N . GLU A 1 301 ? 6.281 -15.268 -52.372 1.00 85.00 301 GLU A N 1
ATOM 2387 C CA . GLU A 1 301 ? 5.094 -14.487 -51.998 1.00 85.00 301 GLU A CA 1
ATOM 2388 C C . GLU A 1 301 ? 4.108 -15.283 -51.126 1.00 85.00 301 GLU A C 1
ATOM 2390 O O . GLU A 1 301 ? 3.466 -14.714 -50.243 1.00 85.00 301 GLU A O 1
ATOM 2395 N N . GLY A 1 302 ? 4.011 -16.606 -51.316 1.00 87.50 302 GLY A N 1
ATOM 2396 C CA . GLY A 1 302 ? 3.150 -17.466 -50.501 1.00 87.50 302 GLY A CA 1
ATOM 2397 C C . GLY A 1 302 ? 3.661 -17.578 -49.066 1.00 87.50 302 GLY A C 1
ATOM 2398 O O . GLY A 1 302 ? 2.895 -17.428 -48.111 1.00 87.50 302 GLY A O 1
ATOM 2399 N N . PHE A 1 303 ? 4.975 -17.763 -48.913 1.00 90.12 303 PHE A N 1
ATOM 2400 C CA . PHE A 1 303 ? 5.638 -17.747 -47.611 1.00 90.12 303 PHE A CA 1
ATOM 2401 C C . PHE A 1 303 ? 5.491 -16.387 -46.911 1.00 90.12 303 PHE A C 1
ATOM 2403 O O . PHE A 1 303 ? 5.075 -16.330 -45.753 1.00 90.12 303 PHE A O 1
ATOM 2410 N N . VAL A 1 304 ? 5.771 -15.286 -47.615 1.00 90.25 304 VAL A N 1
ATOM 2411 C CA . VAL A 1 304 ? 5.647 -13.928 -47.061 1.00 90.25 304 VAL A CA 1
ATOM 2412 C C . VAL A 1 304 ? 4.208 -13.630 -46.642 1.00 90.25 304 VAL A C 1
ATOM 2414 O O . VAL A 1 304 ? 3.993 -13.102 -45.551 1.00 90.25 304 VAL A O 1
ATOM 2417 N N . GLY A 1 305 ? 3.217 -14.012 -47.452 1.00 87.62 305 GLY A N 1
ATOM 2418 C CA . GLY A 1 305 ? 1.801 -13.887 -47.104 1.00 87.62 305 GLY A CA 1
ATOM 2419 C C . GLY A 1 305 ? 1.427 -14.658 -45.835 1.00 87.62 305 GLY A C 1
ATOM 2420 O O . GLY A 1 305 ? 0.738 -14.117 -44.971 1.00 87.62 305 GLY A O 1
ATOM 2421 N N . ALA A 1 306 ? 1.924 -15.888 -45.667 1.00 87.25 306 ALA A N 1
ATOM 2422 C CA . ALA A 1 306 ? 1.679 -16.691 -44.468 1.00 87.25 306 ALA A CA 1
ATOM 2423 C C . ALA A 1 306 ? 2.274 -16.054 -43.198 1.00 87.25 306 ALA A C 1
ATOM 2425 O O . ALA A 1 306 ? 1.592 -15.973 -42.173 1.00 87.25 306 ALA A O 1
ATOM 2426 N N . VAL A 1 307 ? 3.515 -15.554 -43.270 1.00 88.38 307 VAL A N 1
ATOM 2427 C CA . VAL A 1 307 ? 4.165 -14.866 -42.140 1.00 88.38 307 VAL A CA 1
ATOM 2428 C C . VAL A 1 307 ? 3.439 -13.559 -41.809 1.00 88.38 307 VAL A C 1
ATOM 2430 O O . VAL A 1 307 ? 3.147 -13.307 -40.640 1.00 88.38 307 VAL A O 1
ATOM 2433 N N . ARG A 1 308 ? 3.068 -12.758 -42.819 1.00 88.00 308 ARG A N 1
ATOM 2434 C CA . ARG A 1 308 ? 2.279 -11.528 -42.627 1.00 88.00 308 ARG A CA 1
ATOM 2435 C C . ARG A 1 308 ? 0.945 -11.813 -41.948 1.00 88.00 308 ARG A C 1
ATOM 2437 O O . ARG A 1 308 ? 0.636 -11.153 -40.965 1.00 88.00 308 ARG A O 1
ATOM 2444 N N . ASN A 1 309 ? 0.213 -12.834 -42.395 1.00 85.88 309 ASN A N 1
ATOM 2445 C CA . ASN A 1 309 ? -1.062 -13.221 -41.790 1.00 85.88 309 ASN A CA 1
ATOM 2446 C C . ASN A 1 309 ? -0.918 -13.593 -40.307 1.00 85.88 309 ASN A C 1
ATOM 2448 O O . ASN A 1 309 ? -1.796 -13.251 -39.516 1.00 85.88 309 ASN A O 1
ATOM 2452 N N . LYS A 1 310 ? 0.182 -14.260 -39.917 1.00 84.19 310 LYS A N 1
ATOM 2453 C CA . LYS A 1 310 ? 0.488 -14.562 -38.506 1.00 84.19 310 LYS A CA 1
ATOM 2454 C C . LYS A 1 310 ? 0.781 -13.279 -37.717 1.00 84.19 310 LYS A C 1
ATOM 2456 O O . LYS A 1 310 ? 0.232 -13.094 -36.635 1.00 84.19 310 LYS A O 1
ATOM 2461 N N . LEU A 1 311 ? 1.575 -12.365 -38.280 1.00 78.44 311 LEU A N 1
ATOM 2462 C CA . LEU A 1 311 ? 1.917 -11.080 -37.655 1.00 78.44 311 LEU A CA 1
ATOM 2463 C C . LEU A 1 311 ? 0.715 -10.131 -37.512 1.00 78.44 311 LEU A C 1
ATOM 2465 O O . LEU A 1 311 ? 0.665 -9.357 -36.563 1.00 78.44 311 LEU A O 1
ATOM 2469 N N . THR A 1 312 ? -0.275 -10.201 -38.403 1.00 77.94 312 THR A N 1
ATOM 2470 C CA . THR A 1 312 ? -1.482 -9.355 -38.353 1.00 77.94 312 THR A CA 1
ATOM 2471 C C . THR A 1 312 ? -2.569 -9.858 -37.395 1.00 77.94 312 THR A C 1
ATOM 2473 O O . THR A 1 312 ? -3.609 -9.215 -37.278 1.00 77.94 312 THR A O 1
ATOM 2476 N N . GLN A 1 313 ? -2.367 -10.986 -36.698 1.00 77.12 313 GLN A N 1
ATOM 2477 C CA . GLN A 1 313 ? -3.324 -11.481 -35.692 1.00 77.12 313 GLN A CA 1
ATOM 2478 C C . GLN A 1 313 ? -3.374 -10.602 -34.433 1.00 77.12 313 GLN A C 1
ATOM 2480 O O . GLN A 1 313 ? -4.406 -10.543 -33.767 1.00 77.12 313 GLN A O 1
ATOM 2485 N N . VAL A 1 314 ? -2.278 -9.907 -34.109 1.00 70.06 314 VAL A N 1
ATOM 2486 C CA . VAL A 1 314 ? -2.226 -8.925 -33.018 1.00 70.06 314 VAL A CA 1
ATOM 2487 C C . VAL A 1 314 ? -2.411 -7.527 -33.608 1.00 70.06 314 VAL A C 1
ATOM 2489 O O . VAL A 1 314 ? -1.667 -7.179 -34.529 1.00 70.06 314 VAL A O 1
ATOM 2492 N N . PRO A 1 315 ? -3.337 -6.698 -33.085 1.00 78.44 315 PRO A N 1
ATOM 2493 C CA . PRO A 1 315 ? -3.504 -5.322 -33.542 1.00 78.44 315 PRO A CA 1
ATOM 2494 C C . PRO A 1 315 ? -2.177 -4.556 -33.518 1.00 78.44 315 PRO A C 1
ATOM 2496 O O . PRO A 1 315 ? -1.454 -4.607 -32.521 1.00 78.44 315 PRO A O 1
ATOM 2499 N N . LEU A 1 316 ? -1.882 -3.813 -34.591 1.00 77.56 316 LEU A N 1
ATOM 2500 C CA . LEU A 1 316 ? -0.649 -3.027 -34.745 1.00 77.56 316 LEU A CA 1
ATOM 2501 C C . LEU A 1 316 ? -0.366 -2.162 -33.508 1.00 77.56 316 LEU A C 1
ATOM 2503 O O . LEU A 1 316 ? 0.763 -2.103 -33.033 1.00 77.56 316 LEU A O 1
ATOM 2507 N N . ILE A 1 317 ? -1.407 -1.558 -32.933 1.00 81.94 317 ILE A N 1
ATOM 2508 C CA . ILE A 1 317 ? -1.280 -0.717 -31.746 1.00 81.94 317 ILE A CA 1
ATOM 2509 C C . ILE A 1 317 ? -0.756 -1.468 -30.513 1.00 81.94 317 ILE A C 1
ATOM 2511 O O . ILE A 1 317 ? 0.043 -0.924 -29.755 1.00 81.94 317 ILE A O 1
ATOM 2515 N N . GLY A 1 318 ? -1.139 -2.737 -30.337 1.00 81.44 318 GLY A N 1
ATOM 2516 C CA . GLY A 1 318 ? -0.633 -3.579 -29.254 1.00 81.44 318 GLY A CA 1
ATOM 2517 C C . GLY A 1 318 ? 0.856 -3.889 -29.419 1.00 81.44 318 GLY A C 1
ATOM 2518 O O . GLY A 1 318 ? 1.598 -3.870 -28.440 1.00 81.44 318 GLY A O 1
ATOM 2519 N N . GLN A 1 319 ? 1.308 -4.094 -30.660 1.00 78.12 319 GLN A N 1
ATOM 2520 C CA . GLN A 1 319 ? 2.724 -4.311 -30.981 1.00 78.12 319 GLN A CA 1
ATOM 2521 C C . GLN A 1 319 ? 3.547 -3.036 -30.750 1.00 78.12 319 GLN A C 1
ATOM 2523 O O . GLN A 1 319 ? 4.589 -3.080 -30.094 1.00 78.12 319 GLN A O 1
ATOM 2528 N N . ILE A 1 320 ? 3.044 -1.885 -31.220 1.00 84.50 320 ILE A N 1
ATOM 2529 C CA . ILE A 1 320 ? 3.657 -0.569 -30.988 1.00 84.50 320 ILE A CA 1
ATOM 2530 C C . ILE A 1 320 ? 3.797 -0.320 -29.484 1.00 84.50 320 ILE A C 1
ATOM 2532 O O . ILE A 1 320 ? 4.885 0.002 -29.011 1.00 84.50 320 ILE A O 1
ATOM 2536 N N . TYR A 1 321 ? 2.724 -0.519 -28.718 1.00 88.25 321 TYR A N 1
ATOM 2537 C CA . TYR A 1 321 ? 2.754 -0.307 -27.276 1.00 88.25 321 TYR A CA 1
ATOM 2538 C C . TYR A 1 321 ? 3.715 -1.264 -26.556 1.00 88.25 321 TYR A C 1
ATOM 2540 O O . TYR A 1 321 ? 4.497 -0.814 -25.721 1.00 88.25 321 TYR A O 1
ATOM 2548 N N . SER A 1 322 ? 3.719 -2.556 -26.907 1.00 85.44 322 SER A N 1
ATOM 2549 C CA . SER A 1 322 ? 4.636 -3.550 -26.325 1.00 85.44 322 SER A CA 1
ATOM 2550 C C . SER A 1 322 ? 6.103 -3.174 -26.540 1.00 85.44 322 SER A C 1
ATOM 2552 O O . SER A 1 322 ? 6.909 -3.212 -25.606 1.00 85.44 322 SER A O 1
ATOM 2554 N N . ARG A 1 323 ? 6.452 -2.743 -27.757 1.00 84.25 323 ARG A N 1
ATOM 2555 C CA . ARG A 1 323 ? 7.813 -2.317 -28.090 1.00 84.25 323 ARG A CA 1
ATOM 2556 C C . ARG A 1 323 ? 8.191 -1.024 -27.368 1.00 84.25 323 ARG A C 1
ATOM 2558 O O . ARG A 1 323 ? 9.260 -0.974 -26.766 1.00 84.25 323 ARG A O 1
ATOM 2565 N N . PHE A 1 324 ? 7.301 -0.027 -27.369 1.00 88.94 324 PHE A N 1
ATOM 2566 C CA . PHE A 1 324 ? 7.493 1.232 -26.641 1.00 88.94 324 PHE A CA 1
ATOM 2567 C C . PHE A 1 324 ? 7.742 0.973 -25.150 1.00 88.94 324 PHE A C 1
ATOM 2569 O O . PHE A 1 324 ? 8.689 1.497 -24.567 1.00 88.94 324 PHE A O 1
ATOM 2576 N N . LYS A 1 325 ? 6.933 0.096 -24.546 1.00 90.69 325 LYS A N 1
ATOM 2577 C CA . LYS A 1 325 ? 7.069 -0.327 -23.153 1.00 90.69 325 LYS A CA 1
ATOM 2578 C C . LYS A 1 325 ? 8.386 -1.064 -22.911 1.00 90.69 325 LYS A C 1
ATOM 2580 O O . LYS A 1 325 ? 9.083 -0.739 -21.960 1.00 90.69 325 LYS A O 1
ATOM 2585 N N . THR A 1 326 ? 8.749 -2.020 -23.762 1.00 87.50 326 THR A N 1
ATOM 2586 C CA . THR A 1 326 ? 9.989 -2.798 -23.609 1.00 87.50 326 THR A CA 1
ATOM 2587 C C . THR A 1 326 ? 11.221 -1.900 -23.651 1.00 87.50 326 THR A C 1
ATOM 2589 O O . THR A 1 326 ? 12.083 -2.030 -22.791 1.00 87.50 326 THR A O 1
ATOM 2592 N N . GLU A 1 327 ? 11.283 -0.959 -24.596 1.00 87.62 327 GLU A N 1
ATOM 2593 C CA . GLU A 1 327 ? 12.391 -0.005 -24.707 1.00 87.62 327 GLU A CA 1
ATOM 2594 C C . GLU A 1 327 ? 12.455 0.939 -23.500 1.00 87.62 327 GLU A C 1
ATOM 2596 O O . GLU A 1 327 ? 13.522 1.138 -22.919 1.00 87.62 327 GLU A O 1
ATOM 2601 N N . ALA A 1 328 ? 11.307 1.465 -23.069 1.00 88.00 328 ALA A N 1
ATOM 2602 C CA . ALA A 1 328 ? 11.232 2.362 -21.923 1.00 88.00 328 ALA A CA 1
ATOM 2603 C C . ALA A 1 328 ? 11.587 1.693 -20.584 1.00 88.00 328 ALA A C 1
ATOM 2605 O O . ALA A 1 328 ? 12.048 2.375 -19.675 1.00 88.00 328 ALA A O 1
ATOM 2606 N N . LEU A 1 329 ? 11.384 0.378 -20.450 1.00 89.81 329 LEU A N 1
ATOM 2607 C CA . LEU A 1 329 ? 11.683 -0.377 -19.227 1.00 89.81 329 LEU A CA 1
ATOM 2608 C C . LEU A 1 329 ? 13.158 -0.807 -19.101 1.00 89.81 329 LEU A C 1
ATOM 2610 O O . LEU A 1 329 ? 13.531 -1.370 -18.071 1.00 89.81 329 LEU A O 1
ATOM 2614 N N . ILE A 1 330 ? 13.997 -0.559 -20.118 1.00 88.12 330 ILE A N 1
ATOM 2615 C CA . ILE A 1 330 ? 15.442 -0.847 -20.058 1.00 88.12 330 ILE A CA 1
ATOM 2616 C C . ILE A 1 330 ? 16.133 0.068 -19.038 1.00 88.12 330 ILE A C 1
ATOM 2618 O O . ILE A 1 330 ? 16.988 -0.390 -18.278 1.00 88.12 330 ILE A O 1
ATOM 2622 N N . ASP A 1 331 ? 15.767 1.351 -19.008 1.00 87.31 331 ASP A N 1
ATOM 2623 C CA . ASP A 1 331 ? 16.312 2.313 -18.052 1.00 87.31 331 ASP A CA 1
ATOM 2624 C C . ASP A 1 331 ? 15.495 2.334 -16.752 1.00 87.31 331 ASP A C 1
ATOM 2626 O O . ASP A 1 331 ? 14.385 2.856 -16.701 1.00 87.31 331 ASP A O 1
ATOM 2630 N N . GLN A 1 332 ? 16.086 1.810 -15.679 1.00 91.38 332 GLN A N 1
ATOM 2631 C CA . GLN A 1 332 ? 15.494 1.782 -14.335 1.00 91.38 332 GLN A CA 1
ATOM 2632 C C . GLN A 1 332 ? 15.982 2.933 -13.438 1.00 91.38 332 GLN A C 1
ATOM 2634 O O . GLN A 1 332 ? 15.680 2.976 -12.242 1.00 91.38 332 GLN A O 1
ATOM 2639 N N . SER A 1 333 ? 16.780 3.871 -13.967 1.00 90.75 333 SER A N 1
ATOM 2640 C CA . SER A 1 333 ? 17.342 4.974 -13.170 1.00 90.75 333 SER A CA 1
ATOM 2641 C C . SER A 1 333 ? 16.280 5.955 -12.659 1.00 90.75 333 SER A C 1
ATOM 2643 O O . SER A 1 333 ? 16.478 6.588 -11.619 1.00 90.75 333 SER A O 1
ATOM 2645 N N . HIS A 1 334 ? 15.132 6.007 -13.339 1.00 93.19 334 HIS A N 1
ATOM 2646 C CA . HIS A 1 334 ? 13.993 6.867 -13.024 1.00 93.19 334 HIS A CA 1
ATOM 2647 C C . HIS A 1 334 ? 12.824 6.116 -12.362 1.00 93.19 334 HIS A C 1
ATOM 2649 O O . HIS A 1 334 ? 11.734 6.672 -12.233 1.00 93.19 334 HIS A O 1
ATOM 2655 N N . ASP A 1 335 ? 13.032 4.871 -11.920 1.00 95.06 335 ASP A N 1
ATOM 2656 C CA . ASP A 1 335 ? 12.018 4.121 -11.178 1.00 95.06 335 ASP A CA 1
ATOM 2657 C C . ASP A 1 335 ? 11.665 4.828 -9.864 1.00 95.06 335 ASP A C 1
ATOM 2659 O O . ASP A 1 335 ? 12.533 5.201 -9.063 1.00 95.06 335 ASP A O 1
ATOM 2663 N N . PHE A 1 336 ? 10.367 4.961 -9.600 1.00 95.88 336 PHE A N 1
ATOM 2664 C CA . PHE A 1 336 ? 9.880 5.513 -8.346 1.00 95.88 336 PHE A CA 1
ATOM 2665 C C . PHE A 1 336 ? 10.013 4.457 -7.249 1.00 95.88 336 PHE A C 1
ATOM 2667 O O . PHE A 1 336 ? 9.287 3.463 -7.233 1.00 95.88 336 PHE A O 1
ATOM 2674 N N . LYS A 1 337 ? 10.950 4.669 -6.321 1.00 94.44 337 LYS A N 1
ATOM 2675 C CA . LYS A 1 337 ? 11.192 3.778 -5.177 1.00 94.44 337 LYS A CA 1
ATOM 2676 C C . LYS A 1 337 ? 10.477 4.309 -3.941 1.00 94.44 337 LYS A C 1
ATOM 2678 O O . LYS A 1 337 ? 10.848 5.371 -3.435 1.00 94.44 337 LYS A O 1
ATOM 2683 N N . LEU A 1 338 ? 9.512 3.553 -3.420 1.00 93.12 338 LEU A N 1
ATOM 2684 C CA . LEU A 1 338 ? 8.624 4.015 -2.350 1.00 93.12 338 LEU A CA 1
ATOM 2685 C C . LEU A 1 338 ? 9.390 4.426 -1.082 1.00 93.12 338 LEU A C 1
ATOM 2687 O O . LEU A 1 338 ? 9.167 5.513 -0.559 1.00 93.12 338 LEU A O 1
ATOM 2691 N N . GLY A 1 339 ? 10.355 3.615 -0.631 1.00 89.38 339 GLY A N 1
ATOM 2692 C CA . GLY A 1 339 ? 11.150 3.933 0.564 1.00 89.38 339 GLY A CA 1
ATOM 2693 C C . GLY A 1 339 ? 12.021 5.187 0.419 1.00 89.38 339 GLY A C 1
ATOM 2694 O O . GLY A 1 339 ? 12.236 5.906 1.391 1.00 89.38 339 GLY A O 1
ATOM 2695 N N . LYS A 1 340 ? 12.492 5.493 -0.800 1.00 91.56 340 LYS A N 1
ATOM 2696 C CA . LYS A 1 340 ? 13.253 6.723 -1.077 1.00 91.56 340 LYS A CA 1
ATOM 2697 C C . LYS A 1 340 ? 12.336 7.947 -1.113 1.00 91.56 340 LYS A C 1
ATOM 2699 O O . LYS A 1 340 ? 12.750 9.010 -0.666 1.00 91.56 340 LYS A O 1
ATOM 2704 N N . ALA A 1 341 ? 11.121 7.792 -1.638 1.00 91.81 341 ALA A N 1
ATOM 2705 C CA . ALA A 1 341 ? 10.152 8.875 -1.768 1.00 91.81 341 ALA A CA 1
ATOM 2706 C C . ALA A 1 341 ? 9.522 9.282 -0.424 1.00 91.81 341 ALA A C 1
ATOM 2708 O O . ALA A 1 341 ? 9.361 10.469 -0.168 1.00 91.81 341 ALA A O 1
ATOM 2709 N N . LEU A 1 342 ? 9.195 8.316 0.443 1.00 91.94 342 LEU A N 1
ATOM 2710 C CA . LEU A 1 342 ? 8.512 8.570 1.723 1.00 91.94 342 LEU A CA 1
ATOM 2711 C C . LEU A 1 342 ? 9.472 8.744 2.916 1.00 91.94 342 LEU A C 1
ATOM 2713 O O . LEU A 1 342 ? 9.049 9.172 3.989 1.00 91.94 342 LEU A O 1
ATOM 2717 N N . GLY A 1 343 ? 10.759 8.426 2.748 1.00 88.75 343 GLY A N 1
ATOM 2718 C CA . GLY A 1 343 ? 11.789 8.605 3.773 1.00 88.75 343 GLY A CA 1
ATOM 2719 C C . GLY A 1 343 ? 11.969 7.411 4.728 1.00 88.75 343 GLY A C 1
ATOM 2720 O O . GLY A 1 343 ? 11.318 6.370 4.593 1.00 88.75 343 GLY A O 1
ATOM 2721 N N . PRO A 1 344 ? 12.874 7.526 5.719 1.00 87.81 344 PRO A N 1
ATOM 2722 C CA . PRO A 1 344 ? 13.329 6.397 6.542 1.00 87.81 344 PRO A CA 1
ATOM 2723 C C . PRO A 1 344 ? 12.252 5.815 7.469 1.00 87.81 344 PRO A C 1
ATOM 2725 O O . PRO A 1 344 ? 12.347 4.656 7.873 1.00 87.81 344 PRO A O 1
ATOM 2728 N N . ASP A 1 345 ? 11.214 6.589 7.792 1.00 89.31 345 ASP A N 1
ATOM 2729 C CA . ASP A 1 345 ? 10.129 6.153 8.674 1.00 89.31 345 ASP A CA 1
ATOM 2730 C C . ASP A 1 345 ? 9.031 5.352 7.940 1.00 89.31 345 ASP A C 1
ATOM 2732 O O . ASP A 1 345 ? 8.110 4.847 8.582 1.00 89.31 345 ASP A O 1
ATOM 2736 N N . THR A 1 346 ? 9.140 5.161 6.616 1.00 90.50 346 THR A N 1
ATOM 2737 C CA . THR A 1 346 ? 8.142 4.445 5.792 1.00 90.50 346 THR A CA 1
ATOM 2738 C C . THR A 1 346 ? 7.794 3.068 6.361 1.00 90.50 346 THR A C 1
ATOM 2740 O O . THR A 1 346 ? 6.624 2.775 6.601 1.00 90.50 346 THR A O 1
ATOM 2743 N N . ALA A 1 347 ? 8.806 2.244 6.654 1.00 90.75 347 ALA A N 1
ATOM 2744 C CA . ALA A 1 347 ? 8.623 0.882 7.164 1.00 90.75 347 ALA A CA 1
ATOM 2745 C C . ALA A 1 347 ? 8.094 0.813 8.610 1.00 90.75 347 ALA A C 1
ATOM 2747 O O . ALA A 1 347 ? 7.725 -0.261 9.079 1.00 90.75 347 ALA A O 1
ATOM 2748 N N . ARG A 1 348 ? 8.063 1.943 9.332 1.00 89.44 348 ARG A N 1
ATOM 2749 C CA . ARG A 1 348 ? 7.505 2.040 10.693 1.00 89.44 348 ARG A CA 1
ATOM 2750 C C . ARG A 1 348 ? 6.012 2.360 10.705 1.00 89.44 348 ARG A C 1
ATOM 2752 O O . ARG A 1 348 ? 5.383 2.278 11.754 1.00 89.44 348 ARG A O 1
ATOM 2759 N N . VAL A 1 349 ? 5.477 2.811 9.574 1.00 91.69 349 VAL A N 1
ATOM 2760 C CA . VAL A 1 349 ? 4.094 3.288 9.450 1.00 91.69 349 VAL A CA 1
ATOM 2761 C C . VAL A 1 349 ? 3.312 2.430 8.471 1.00 91.69 349 VAL A C 1
ATOM 2763 O O . VAL A 1 349 ? 2.145 2.123 8.722 1.00 91.69 349 VAL A O 1
ATOM 2766 N N . PHE A 1 350 ? 3.946 2.025 7.372 1.00 93.50 350 PHE A N 1
ATOM 2767 C CA . PHE A 1 350 ? 3.305 1.311 6.284 1.00 93.50 350 PHE A CA 1
ATOM 2768 C C . PHE A 1 350 ? 3.832 -0.110 6.126 1.00 93.50 350 PHE A C 1
ATOM 2770 O O . PHE A 1 350 ? 5.002 -0.404 6.353 1.00 93.50 350 PHE A O 1
ATOM 2777 N N . VAL A 1 351 ? 2.940 -0.987 5.680 1.00 94.06 351 VAL A N 1
ATOM 2778 C CA . VAL A 1 351 ? 3.221 -2.365 5.286 1.00 94.06 351 VAL A CA 1
ATOM 2779 C C . VAL A 1 351 ? 2.505 -2.662 3.974 1.00 94.06 351 VAL A C 1
ATOM 2781 O O . VAL A 1 351 ? 1.461 -2.074 3.681 1.00 94.06 351 VAL A O 1
ATOM 2784 N N . LEU A 1 352 ? 3.044 -3.584 3.183 1.00 94.38 352 LEU A N 1
ATOM 2785 C CA . LEU A 1 352 ? 2.356 -4.083 1.996 1.00 94.38 352 LEU A CA 1
ATOM 2786 C C . LEU A 1 352 ? 1.442 -5.253 2.361 1.00 94.38 352 LEU A C 1
ATOM 2788 O O . LEU A 1 352 ? 1.755 -6.072 3.226 1.00 94.38 352 LEU A O 1
ATOM 2792 N N . SER A 1 353 ? 0.311 -5.362 1.668 1.00 90.19 353 SER A N 1
ATOM 2793 C CA . SER A 1 353 ? -0.660 -6.441 1.869 1.00 90.19 353 SER A CA 1
ATOM 2794 C C . SER A 1 353 ? -0.117 -7.842 1.577 1.00 90.19 353 SER A C 1
ATOM 2796 O O . SER A 1 353 ? -0.686 -8.812 2.066 1.00 90.19 353 SER A O 1
ATOM 2798 N N . ASP A 1 354 ? 0.943 -7.954 0.774 1.00 88.12 354 ASP A N 1
ATOM 2799 C CA . ASP A 1 354 ? 1.617 -9.212 0.435 1.00 88.12 354 ASP A CA 1
ATOM 2800 C C . ASP A 1 354 ? 2.776 -9.561 1.391 1.00 88.12 354 ASP A C 1
ATOM 2802 O O . ASP A 1 354 ? 3.439 -10.580 1.207 1.00 88.12 354 ASP A O 1
ATOM 2806 N N . GLY A 1 355 ? 3.017 -8.733 2.416 1.00 84.75 355 GLY A N 1
ATOM 2807 C CA . GLY A 1 355 ? 4.053 -8.945 3.428 1.00 84.75 355 GLY A CA 1
ATOM 2808 C C . GLY A 1 355 ? 5.484 -8.666 2.961 1.00 84.75 355 GLY A C 1
ATOM 2809 O O . GLY A 1 355 ? 6.415 -8.884 3.736 1.00 84.75 355 GLY A O 1
ATOM 2810 N N . LYS A 1 356 ? 5.686 -8.188 1.726 1.00 89.44 356 LYS A N 1
ATOM 2811 C CA . LYS A 1 356 ? 7.013 -7.788 1.237 1.00 89.44 356 LYS A CA 1
ATOM 2812 C C . LYS A 1 356 ? 7.468 -6.477 1.878 1.00 89.44 356 LYS A C 1
ATOM 2814 O O . LYS A 1 356 ? 6.666 -5.715 2.420 1.00 89.44 356 LYS A O 1
ATOM 2819 N N . ASP A 1 357 ? 8.770 -6.207 1.788 1.00 89.81 357 ASP A N 1
ATOM 2820 C CA . ASP A 1 357 ? 9.341 -4.945 2.257 1.00 89.81 357 ASP A CA 1
ATOM 2821 C C . ASP A 1 357 ? 8.751 -3.763 1.473 1.00 89.81 357 ASP A C 1
ATOM 2823 O O . ASP A 1 357 ? 8.936 -3.637 0.260 1.00 89.81 357 ASP A O 1
ATOM 2827 N N . VAL A 1 358 ? 8.056 -2.882 2.194 1.00 91.31 358 VAL A N 1
ATOM 2828 C CA . VAL A 1 358 ? 7.452 -1.661 1.652 1.00 91.31 358 VAL A CA 1
ATOM 2829 C C . VAL A 1 358 ? 8.495 -0.733 1.028 1.00 91.31 358 VAL A C 1
ATOM 2831 O O . VAL A 1 358 ? 8.220 -0.073 0.030 1.00 91.31 358 VAL A O 1
ATOM 2834 N N . SER A 1 359 ? 9.722 -0.724 1.553 1.00 88.25 359 SER A N 1
ATOM 2835 C CA . SER A 1 359 ? 10.800 0.145 1.068 1.00 88.25 359 SER A CA 1
ATOM 2836 C C . SER A 1 359 ? 11.317 -0.286 -0.304 1.00 88.25 359 SER A C 1
ATOM 2838 O O . SER A 1 359 ? 11.835 0.544 -1.052 1.00 88.25 359 SER A O 1
ATOM 2840 N N . ALA A 1 360 ? 11.156 -1.571 -0.635 1.00 88.50 360 ALA A N 1
ATOM 2841 C CA . ALA A 1 360 ? 11.596 -2.171 -1.887 1.00 88.50 360 ALA A CA 1
ATOM 2842 C C . ALA A 1 360 ? 10.556 -2.061 -3.017 1.00 88.50 360 ALA A C 1
ATOM 2844 O O . ALA A 1 360 ? 10.860 -2.439 -4.146 1.00 88.50 360 ALA A O 1
ATOM 2845 N N . TYR A 1 361 ? 9.345 -1.558 -2.743 1.00 93.44 361 TYR A N 1
ATOM 2846 C CA . TYR A 1 361 ? 8.320 -1.383 -3.771 1.00 93.44 361 TYR A CA 1
ATOM 2847 C C . TYR A 1 361 ? 8.736 -0.323 -4.794 1.00 93.44 361 TYR A C 1
ATOM 2849 O O . TYR A 1 361 ? 9.100 0.801 -4.424 1.00 93.44 361 TYR A O 1
ATOM 2857 N N . THR A 1 362 ? 8.642 -0.667 -6.079 1.00 94.81 362 THR A N 1
ATOM 2858 C CA . THR A 1 362 ? 8.983 0.228 -7.185 1.00 94.81 362 THR A CA 1
ATOM 2859 C C . THR A 1 362 ? 7.846 0.343 -8.194 1.00 94.81 362 THR A C 1
ATOM 2861 O O . THR A 1 362 ? 7.209 -0.646 -8.553 1.00 94.81 362 THR A O 1
ATOM 2864 N N . ILE A 1 363 ? 7.601 1.566 -8.664 1.00 96.19 363 ILE A N 1
ATOM 2865 C CA . ILE A 1 363 ? 6.819 1.819 -9.877 1.00 96.19 363 ILE A CA 1
ATOM 2866 C C . ILE A 1 363 ? 7.831 2.077 -11.001 1.00 96.19 363 ILE A C 1
ATOM 2868 O O . ILE A 1 363 ? 8.687 2.952 -10.826 1.00 96.19 363 ILE A O 1
ATOM 2872 N N . PRO A 1 364 ? 7.765 1.343 -12.129 1.00 96.44 364 PRO A N 1
ATOM 2873 C CA . PRO A 1 364 ? 8.670 1.570 -13.249 1.00 96.44 364 PRO A CA 1
ATOM 2874 C C . PRO A 1 364 ? 8.654 3.028 -13.707 1.00 96.44 364 PRO A C 1
ATOM 2876 O O . PRO A 1 364 ? 7.581 3.630 -13.785 1.00 96.44 364 PRO A O 1
ATOM 2879 N N . GLY A 1 365 ? 9.816 3.579 -14.064 1.00 95.12 365 GLY A N 1
ATOM 2880 C CA . GLY A 1 365 ? 9.980 4.980 -14.466 1.00 95.12 365 GLY A CA 1
ATOM 2881 C C . GLY A 1 365 ? 9.043 5.398 -15.601 1.00 95.12 365 GLY A C 1
ATOM 2882 O O . GLY A 1 365 ? 8.574 6.536 -15.628 1.00 95.12 365 GLY A O 1
ATOM 2883 N N . LEU A 1 366 ? 8.675 4.450 -16.470 1.00 95.69 366 LEU A N 1
ATOM 2884 C CA . LEU A 1 366 ? 7.661 4.613 -17.513 1.00 95.69 366 LEU A CA 1
ATOM 2885 C C . LEU A 1 366 ? 6.315 5.145 -16.982 1.00 95.69 366 LEU A C 1
ATOM 2887 O O . LEU A 1 366 ? 5.668 5.914 -17.678 1.00 95.69 366 LEU A O 1
ATOM 2891 N N . PHE A 1 367 ? 5.902 4.788 -15.763 1.00 96.62 367 PHE A N 1
ATOM 2892 C CA . PHE A 1 367 ? 4.623 5.190 -15.159 1.00 96.62 367 PHE A CA 1
ATOM 2893 C C . PHE A 1 367 ? 4.780 6.289 -14.096 1.00 96.62 367 PHE A C 1
ATOM 2895 O O . PHE A 1 367 ? 4.015 6.362 -13.136 1.00 96.62 367 PHE A O 1
ATOM 2902 N N . THR A 1 368 ? 5.786 7.146 -14.257 1.00 96.50 368 THR A N 1
ATOM 2903 C CA . THR A 1 368 ? 6.058 8.303 -13.387 1.00 96.50 368 THR A CA 1
ATOM 2904 C C . THR A 1 368 ? 5.923 9.612 -14.166 1.00 96.50 368 THR A C 1
ATOM 2906 O O . THR A 1 368 ? 5.688 9.602 -15.377 1.00 96.50 368 THR A O 1
ATOM 2909 N N . ALA A 1 369 ? 6.066 10.757 -13.499 1.00 94.44 369 ALA A N 1
ATOM 2910 C CA . ALA A 1 369 ? 6.098 12.070 -14.137 1.00 94.44 369 ALA A CA 1
ATOM 2911 C C . ALA A 1 369 ? 7.159 12.125 -15.246 1.00 94.44 369 ALA A C 1
ATOM 2913 O O . ALA A 1 369 ? 6.869 12.608 -16.335 1.00 94.44 369 ALA A O 1
ATOM 2914 N N . TYR A 1 370 ? 8.342 11.547 -15.000 1.00 94.00 370 TYR A N 1
ATOM 2915 C CA . TYR A 1 370 ? 9.415 11.427 -15.991 1.00 94.00 370 TYR A CA 1
ATOM 2916 C C . TYR A 1 370 ? 8.987 10.591 -17.202 1.00 94.00 370 TYR A C 1
ATOM 2918 O O . TYR A 1 370 ? 9.155 11.018 -18.341 1.00 94.00 370 TYR A O 1
ATOM 2926 N N . GLY A 1 371 ? 8.397 9.415 -16.971 1.00 93.19 371 GLY A N 1
ATOM 2927 C CA . GLY A 1 371 ? 7.917 8.551 -18.049 1.00 93.19 371 GLY A CA 1
ATOM 2928 C C . GLY A 1 371 ? 6.851 9.228 -18.907 1.00 93.19 371 GLY A C 1
ATOM 2929 O O . GLY A 1 371 ? 6.892 9.141 -20.134 1.00 93.19 371 GLY A O 1
ATOM 2930 N N . TYR A 1 372 ? 5.953 9.993 -18.285 1.00 93.56 372 TYR A N 1
ATOM 2931 C CA . TYR A 1 372 ? 4.946 10.754 -19.013 1.00 93.56 372 TYR A CA 1
ATOM 2932 C C . TYR A 1 372 ? 5.550 11.902 -19.830 1.00 93.56 372 TYR A C 1
ATOM 2934 O O . TYR A 1 372 ? 5.218 12.053 -21.004 1.00 93.56 372 TYR A O 1
ATOM 2942 N N . THR A 1 373 ? 6.451 12.700 -19.258 1.00 89.56 373 THR A N 1
ATOM 2943 C CA . THR A 1 373 ? 6.989 13.886 -19.937 1.00 89.56 373 THR A CA 1
ATOM 2944 C C . THR A 1 373 ? 8.105 13.549 -20.925 1.00 89.56 373 THR A C 1
ATOM 2946 O O . THR A 1 373 ? 8.030 13.930 -22.091 1.00 89.56 373 THR A O 1
ATOM 2949 N N . GLU A 1 374 ? 9.135 12.827 -20.491 1.00 88.12 374 GLU A N 1
ATOM 2950 C CA . GLU A 1 374 ? 10.364 12.603 -21.260 1.00 88.12 374 GLU A CA 1
ATOM 2951 C C . GLU A 1 374 ? 10.260 11.434 -22.243 1.00 88.12 374 GLU A C 1
ATOM 2953 O O . GLU A 1 374 ? 10.892 11.465 -23.302 1.00 88.12 374 GLU A O 1
ATOM 2958 N N . LEU A 1 375 ? 9.468 10.406 -21.921 1.00 90.62 375 LEU A N 1
ATOM 2959 C CA . LEU A 1 375 ? 9.308 9.231 -22.782 1.00 90.62 375 LEU A CA 1
ATOM 2960 C C . LEU A 1 375 ? 8.026 9.324 -23.608 1.00 90.62 375 LEU A C 1
ATOM 2962 O O . LEU A 1 375 ? 8.078 9.260 -24.835 1.00 90.62 375 LEU A O 1
ATOM 2966 N N . PHE A 1 376 ? 6.874 9.520 -22.965 1.00 91.31 376 PHE A N 1
ATOM 2967 C CA . PHE A 1 376 ? 5.596 9.524 -23.666 1.00 91.31 376 PHE A CA 1
ATOM 2968 C C . PHE A 1 376 ? 5.392 10.808 -24.483 1.00 91.31 376 PHE A C 1
ATOM 2970 O O . PHE A 1 376 ? 5.385 10.733 -25.710 1.00 91.31 376 PHE A O 1
ATOM 2977 N N . LEU A 1 377 ? 5.279 11.988 -23.865 1.00 86.31 377 LEU A N 1
ATOM 2978 C CA . LEU A 1 377 ? 4.957 13.228 -24.592 1.00 86.31 377 LEU A CA 1
ATOM 2979 C C . LEU A 1 377 ? 5.998 13.588 -25.663 1.00 86.31 377 LEU A C 1
ATOM 2981 O O . LEU A 1 377 ? 5.620 14.018 -26.750 1.00 86.31 377 LEU A O 1
ATOM 2985 N N . LYS A 1 378 ? 7.293 13.387 -25.387 1.00 84.56 378 LYS A N 1
ATOM 2986 C CA . LYS A 1 378 ? 8.367 13.757 -26.325 1.00 84.56 378 LYS A CA 1
ATOM 2987 C C . LYS A 1 378 ? 8.642 12.731 -27.426 1.00 84.56 378 LYS A C 1
ATOM 2989 O O . LYS A 1 378 ? 9.004 13.152 -28.515 1.00 84.56 378 LYS A O 1
ATOM 2994 N N . LYS A 1 379 ? 8.514 11.418 -27.168 1.00 86.75 379 LYS A N 1
ATOM 2995 C CA . LYS A 1 379 ? 8.974 10.370 -28.111 1.00 86.75 379 LYS A CA 1
ATOM 2996 C C . LYS A 1 379 ? 7.865 9.501 -28.704 1.00 86.75 379 LYS A C 1
ATOM 2998 O O . LYS A 1 379 ? 8.066 8.916 -29.763 1.00 86.75 379 LYS A O 1
ATOM 3003 N N . SER A 1 380 ? 6.696 9.391 -28.063 1.00 86.12 380 SER A N 1
ATOM 3004 C CA . SER A 1 380 ? 5.656 8.432 -28.491 1.00 86.12 380 SER A CA 1
ATOM 3005 C C . SER A 1 380 ? 5.123 8.692 -29.902 1.00 86.12 380 SER A C 1
ATOM 3007 O O . SER A 1 380 ? 4.799 7.744 -30.614 1.00 86.12 380 SER A O 1
ATOM 3009 N N . ARG A 1 381 ? 5.053 9.955 -30.337 1.00 85.06 381 ARG A N 1
ATOM 3010 C CA . ARG A 1 381 ? 4.604 10.303 -31.691 1.00 85.06 381 ARG A CA 1
ATOM 3011 C C . ARG A 1 381 ? 5.598 9.847 -32.755 1.00 85.06 381 ARG A C 1
ATOM 3013 O O . ARG A 1 381 ? 5.178 9.236 -33.734 1.00 85.06 381 ARG A O 1
ATOM 3020 N N . ASP A 1 382 ? 6.887 10.110 -32.549 1.00 83.25 382 ASP A N 1
ATOM 3021 C CA . ASP A 1 382 ? 7.949 9.645 -33.449 1.00 83.25 382 ASP A CA 1
ATOM 3022 C C . ASP A 1 382 ? 7.965 8.116 -33.500 1.00 83.25 382 ASP A C 1
ATOM 3024 O O . ASP A 1 382 ? 8.037 7.530 -34.573 1.00 83.25 382 ASP A O 1
ATOM 3028 N N . PHE A 1 383 ? 7.738 7.466 -32.358 1.00 83.81 383 PHE A N 1
ATOM 3029 C CA . PHE A 1 383 ? 7.625 6.014 -32.278 1.00 83.81 383 PHE A CA 1
ATOM 3030 C C . PHE A 1 383 ? 6.454 5.451 -33.107 1.00 83.81 383 PHE A C 1
ATOM 3032 O O . PHE A 1 383 ? 6.608 4.456 -33.819 1.00 83.81 383 PHE A O 1
ATOM 3039 N N . VAL A 1 384 ? 5.275 6.089 -33.053 1.00 85.12 384 VAL A N 1
ATOM 3040 C CA . VAL A 1 384 ? 4.117 5.715 -33.888 1.00 85.12 384 VAL A CA 1
ATOM 3041 C C . VAL A 1 384 ? 4.405 5.988 -35.361 1.00 85.12 384 VAL A C 1
ATOM 3043 O O . VAL A 1 384 ? 4.103 5.147 -36.206 1.00 85.12 384 VAL A O 1
ATOM 3046 N N . LYS A 1 385 ? 5.008 7.136 -35.678 1.00 83.62 385 LYS A N 1
ATOM 3047 C CA . LYS A 1 385 ? 5.381 7.502 -37.045 1.00 83.62 385 LYS A CA 1
ATOM 3048 C C . LYS A 1 385 ? 6.346 6.478 -37.646 1.00 83.62 385 LYS A C 1
ATOM 3050 O O . LYS A 1 385 ? 6.060 5.960 -38.722 1.00 83.62 385 LYS A O 1
ATOM 3055 N N . ASP A 1 386 ? 7.409 6.122 -36.932 1.00 81.69 386 ASP A N 1
ATOM 3056 C CA . ASP A 1 386 ? 8.384 5.115 -37.353 1.00 81.69 386 ASP A CA 1
ATOM 3057 C C . ASP A 1 386 ? 7.722 3.750 -37.571 1.00 81.69 386 ASP A C 1
ATOM 3059 O O . ASP A 1 386 ? 8.033 3.047 -38.534 1.00 81.69 386 ASP A O 1
ATOM 3063 N N . ALA A 1 387 ? 6.778 3.363 -36.708 1.00 79.56 387 ALA A N 1
ATOM 3064 C CA . ALA A 1 387 ? 6.039 2.115 -36.862 1.00 79.56 387 ALA A CA 1
ATOM 3065 C C . ALA A 1 387 ? 5.134 2.115 -38.107 1.00 79.56 387 ALA A C 1
ATOM 3067 O O . ALA A 1 387 ? 5.082 1.115 -38.825 1.00 79.56 387 ALA A O 1
ATOM 3068 N N . VAL A 1 388 ? 4.460 3.232 -38.397 1.00 79.25 388 VAL A N 1
ATOM 3069 C CA . VAL A 1 388 ? 3.638 3.392 -39.608 1.00 79.25 388 VAL A CA 1
ATOM 3070 C C . VAL A 1 388 ? 4.514 3.417 -40.864 1.00 79.25 388 VAL A C 1
ATOM 3072 O O . VAL A 1 388 ? 4.191 2.746 -41.842 1.00 79.25 388 VAL A O 1
ATOM 3075 N N . GLU A 1 389 ? 5.650 4.116 -40.843 1.00 74.56 389 GLU A N 1
ATOM 3076 C CA . GLU A 1 389 ? 6.607 4.140 -41.957 1.00 74.56 389 GLU A CA 1
ATOM 3077 C C . GLU A 1 389 ? 7.231 2.765 -42.218 1.00 74.56 389 GLU A C 1
ATOM 3079 O O . GLU A 1 389 ? 7.521 2.431 -43.365 1.00 74.56 389 GLU A O 1
ATOM 3084 N N . GLN A 1 390 ? 7.398 1.940 -41.180 1.00 73.44 390 GLN A N 1
ATOM 3085 C CA . GLN A 1 390 ? 7.904 0.568 -41.283 1.00 73.44 390 GLN A CA 1
ATOM 3086 C C . GLN A 1 390 ? 6.816 -0.470 -41.618 1.00 73.44 390 GLN A C 1
ATOM 3088 O O . GLN A 1 390 ? 7.138 -1.634 -41.859 1.00 73.44 390 GLN A O 1
ATOM 3093 N N . ASN A 1 391 ? 5.546 -0.066 -41.730 1.00 74.75 391 ASN A N 1
ATOM 3094 C CA . ASN A 1 391 ? 4.406 -0.955 -41.988 1.00 74.75 391 ASN A CA 1
ATOM 3095 C C . ASN A 1 391 ? 4.431 -1.633 -43.381 1.00 74.75 391 ASN A C 1
ATOM 3097 O O . ASN A 1 391 ? 3.656 -2.555 -43.650 1.00 74.75 391 ASN A O 1
ATOM 3101 N N . TRP A 1 392 ? 5.364 -1.245 -44.261 1.00 78.75 392 TRP A N 1
ATOM 3102 C CA . TRP A 1 392 ? 5.636 -1.936 -45.530 1.00 78.75 392 TRP A CA 1
ATOM 3103 C C . TRP A 1 392 ? 6.000 -3.419 -45.331 1.00 78.75 392 TRP A C 1
ATOM 3105 O O . TRP A 1 392 ? 5.705 -4.254 -46.192 1.00 78.75 392 TRP A O 1
ATOM 3115 N N . VAL A 1 393 ? 6.567 -3.777 -44.171 1.00 82.12 393 VAL A N 1
ATOM 3116 C CA . VAL A 1 393 ? 6.873 -5.168 -43.795 1.00 82.12 393 VAL A CA 1
ATOM 3117 C C . VAL A 1 393 ? 5.596 -6.014 -43.736 1.00 82.12 393 VAL A C 1
ATOM 3119 O O . VAL A 1 393 ? 5.594 -7.153 -44.204 1.00 82.12 393 VAL A O 1
ATOM 3122 N N . LEU A 1 394 ? 4.481 -5.442 -43.268 1.00 77.50 394 LEU A N 1
ATOM 3123 C CA . LEU A 1 394 ? 3.178 -6.110 -43.150 1.00 77.50 394 LEU A CA 1
ATOM 3124 C C . LEU A 1 394 ? 2.311 -6.007 -44.417 1.00 77.50 394 LEU A C 1
ATOM 3126 O O . LEU A 1 394 ? 1.220 -6.565 -44.458 1.00 77.50 394 LEU A O 1
ATOM 3130 N N . GLY A 1 395 ? 2.803 -5.359 -45.479 1.00 67.94 395 GLY A N 1
ATOM 3131 C CA . GLY A 1 395 ? 2.135 -5.306 -46.785 1.00 67.94 395 GLY A CA 1
ATOM 3132 C C . GLY A 1 395 ? 1.286 -4.058 -47.041 1.00 67.94 395 GLY A C 1
ATOM 3133 O O . GLY A 1 395 ? 0.716 -3.941 -48.123 1.00 67.94 395 GLY A O 1
ATOM 3134 N N . SER A 1 396 ? 1.236 -3.096 -46.113 1.00 63.97 396 SER A N 1
ATOM 3135 C CA . SER A 1 396 ? 0.646 -1.779 -46.386 1.00 63.97 396 SER A CA 1
ATOM 3136 C C . SER A 1 396 ? 1.688 -0.881 -47.057 1.00 63.97 396 SER A C 1
ATOM 3138 O O . SER A 1 396 ? 2.646 -0.455 -46.419 1.00 63.97 396 SER A O 1
ATOM 3140 N N . GLN A 1 397 ? 1.521 -0.595 -48.351 1.00 53.06 397 GLN A N 1
ATOM 3141 C CA . GLN A 1 397 ? 2.383 0.340 -49.097 1.00 53.06 397 GLN A CA 1
ATOM 3142 C C . GLN A 1 397 ? 1.923 1.807 -49.007 1.00 53.06 397 GLN A C 1
ATOM 3144 O O . GLN A 1 397 ? 2.367 2.660 -49.777 1.00 53.06 397 GLN A O 1
ATOM 3149 N N . SER A 1 398 ? 1.022 2.120 -48.078 1.00 51.47 398 SER A N 1
ATOM 3150 C CA . SER A 1 398 ? 0.517 3.480 -47.897 1.00 51.47 398 SER A CA 1
ATOM 3151 C C . SER A 1 398 ? 1.607 4.349 -47.263 1.00 51.47 398 SER A C 1
ATOM 3153 O O . SER A 1 398 ? 2.168 3.977 -46.233 1.00 51.47 398 SER A O 1
ATOM 3155 N N . LYS A 1 399 ? 1.921 5.509 -47.860 1.00 57.81 399 LYS A N 1
ATOM 3156 C CA . LYS A 1 399 ? 2.718 6.548 -47.178 1.00 57.81 399 LYS A CA 1
ATOM 3157 C C . LYS A 1 399 ? 2.047 6.864 -45.840 1.00 57.81 399 LYS A C 1
ATOM 3159 O O . LYS A 1 399 ? 0.820 6.890 -45.801 1.00 57.81 399 LYS A O 1
ATOM 3164 N N . ALA A 1 400 ? 2.835 7.101 -44.789 1.00 61.00 400 ALA A N 1
ATOM 3165 C CA . ALA A 1 400 ? 2.311 7.456 -43.475 1.00 61.00 400 ALA A CA 1
ATOM 3166 C C . ALA A 1 400 ? 1.355 8.653 -43.600 1.00 61.00 400 ALA A C 1
ATOM 3168 O O . ALA A 1 400 ? 1.790 9.783 -43.829 1.00 61.00 400 ALA A O 1
ATOM 3169 N N . ASP A 1 401 ? 0.052 8.384 -43.518 1.00 69.44 401 ASP A N 1
ATOM 3170 C CA . ASP A 1 401 ? -0.969 9.421 -43.506 1.00 69.44 401 ASP A CA 1
ATOM 3171 C C . ASP A 1 401 ? -0.946 10.086 -42.129 1.00 69.44 401 ASP A C 1
ATOM 3173 O O . ASP A 1 401 ? -0.929 9.411 -41.094 1.00 69.44 401 ASP A O 1
ATOM 3177 N N . VAL A 1 402 ? -0.932 11.417 -42.114 1.00 71.69 402 VAL A N 1
ATOM 3178 C CA . VAL A 1 402 ? -0.895 12.212 -40.882 1.00 71.69 402 VAL A CA 1
ATOM 3179 C C . VAL A 1 402 ? -2.090 11.857 -39.995 1.00 71.69 402 VAL A C 1
ATOM 3181 O O . VAL A 1 402 ? -1.926 11.716 -38.783 1.00 71.69 402 VAL A O 1
ATOM 3184 N N . LEU A 1 403 ? -3.257 11.616 -40.603 1.00 72.94 403 LEU A N 1
ATOM 3185 C CA . LEU A 1 403 ? -4.475 11.237 -39.889 1.00 72.94 403 LEU A CA 1
ATOM 3186 C C . LEU A 1 403 ? -4.353 9.853 -39.226 1.00 72.94 403 LEU A C 1
ATOM 3188 O O . LEU A 1 403 ? -4.775 9.671 -38.085 1.00 72.94 403 LEU A O 1
ATOM 3192 N N . GLN A 1 404 ? -3.722 8.888 -39.903 1.00 78.19 404 GLN A N 1
ATOM 3193 C CA . GLN A 1 404 ? -3.494 7.545 -39.362 1.00 78.19 404 GLN A CA 1
ATOM 3194 C C . GLN A 1 404 ? -2.510 7.565 -38.182 1.00 78.19 404 GLN A C 1
ATOM 3196 O O . GLN A 1 404 ? -2.741 6.895 -37.175 1.00 78.19 404 GLN A O 1
ATOM 3201 N N . VAL A 1 405 ? -1.431 8.350 -38.283 1.00 80.69 405 VAL A N 1
ATOM 3202 C CA . VAL A 1 405 ? -0.463 8.533 -37.187 1.00 80.69 405 VAL A CA 1
ATOM 3203 C C . VAL A 1 405 ? -1.144 9.157 -35.968 1.00 80.69 405 VAL A C 1
ATOM 3205 O O . VAL A 1 405 ? -0.923 8.699 -34.848 1.00 80.69 405 VAL A O 1
ATOM 3208 N N . GLN A 1 406 ? -2.008 10.154 -36.172 1.00 78.00 406 GLN A N 1
ATOM 3209 C CA . GLN A 1 406 ? -2.740 10.815 -35.090 1.00 78.00 406 GLN A CA 1
ATOM 3210 C C . GLN A 1 406 ? -3.728 9.864 -34.390 1.00 78.00 406 GLN A C 1
ATOM 3212 O O . GLN A 1 406 ? -3.763 9.805 -33.161 1.00 78.00 406 GLN A O 1
ATOM 3217 N N . GLN A 1 407 ? -4.480 9.061 -35.151 1.00 82.94 407 GLN A N 1
ATOM 3218 C CA . GLN A 1 407 ? -5.403 8.063 -34.593 1.00 82.94 407 GLN A CA 1
ATOM 3219 C C . GLN A 1 407 ? -4.670 7.001 -33.761 1.00 82.94 407 GLN A C 1
ATOM 3221 O O . GLN A 1 407 ? -5.040 6.755 -32.611 1.00 82.94 407 GLN A O 1
ATOM 3226 N N . LEU A 1 408 ? -3.596 6.418 -34.305 1.00 83.69 408 LEU A N 1
ATOM 3227 C CA . LEU A 1 408 ? -2.794 5.411 -33.601 1.00 83.69 408 LEU A CA 1
ATOM 3228 C C . LEU A 1 408 ? -2.104 5.991 -32.362 1.00 83.69 408 LEU A C 1
ATOM 3230 O O . LEU A 1 408 ? -2.025 5.319 -31.336 1.00 83.69 408 LEU A O 1
ATOM 3234 N N . HIS A 1 409 ? -1.641 7.242 -32.414 1.00 86.19 409 HIS A N 1
ATOM 3235 C CA . HIS A 1 409 ? -1.089 7.923 -31.241 1.00 86.19 409 HIS A CA 1
ATOM 3236 C C . HIS A 1 409 ? -2.141 8.122 -30.143 1.00 86.19 409 HIS A C 1
ATOM 3238 O O . HIS A 1 409 ? -1.864 7.858 -28.972 1.00 86.19 409 HIS A O 1
ATOM 3244 N N . GLY A 1 410 ? -3.372 8.483 -30.511 1.00 85.25 410 GLY A N 1
ATOM 3245 C CA . GLY A 1 410 ? -4.495 8.569 -29.577 1.00 85.25 410 GLY A CA 1
ATOM 3246 C C . GLY A 1 410 ? -4.839 7.228 -28.914 1.00 85.25 410 GLY A C 1
ATOM 3247 O O . GLY A 1 410 ? -5.078 7.175 -27.705 1.00 85.25 410 GLY A O 1
ATOM 3248 N N . GLU A 1 411 ? -4.828 6.124 -29.666 1.00 85.69 411 GLU A N 1
ATOM 3249 C CA . GLU A 1 411 ? -5.017 4.777 -29.106 1.00 85.69 411 GLU A CA 1
ATOM 3250 C C . GLU A 1 411 ? -3.853 4.357 -28.195 1.00 85.69 411 GLU A C 1
ATOM 3252 O O . GLU A 1 411 ? -4.083 3.799 -27.117 1.00 85.69 411 GLU A O 1
ATOM 3257 N N . LEU A 1 412 ? -2.615 4.698 -28.573 1.00 90.56 412 LEU A N 1
ATOM 3258 C CA . LEU A 1 412 ? -1.418 4.460 -27.763 1.00 90.56 412 LEU A CA 1
ATOM 3259 C C . LEU A 1 412 ? -1.523 5.197 -26.424 1.00 90.56 412 LEU A C 1
ATOM 3261 O O . LEU A 1 412 ? -1.258 4.607 -25.376 1.00 90.56 412 LEU A O 1
ATOM 3265 N N . LYS A 1 413 ? -1.967 6.463 -26.453 1.00 90.31 413 LYS A N 1
ATOM 3266 C CA . LYS A 1 413 ? -2.213 7.289 -25.261 1.00 90.31 413 LYS A CA 1
ATOM 3267 C C . LYS A 1 413 ? -3.212 6.625 -24.321 1.00 90.31 413 LYS A C 1
ATOM 3269 O O . LYS A 1 413 ? -2.956 6.561 -23.122 1.00 90.31 413 LYS A O 1
ATOM 3274 N N . LYS A 1 414 ? -4.313 6.077 -24.844 1.00 90.81 414 LYS A N 1
ATOM 3275 C CA . LYS A 1 414 ? -5.318 5.368 -24.031 1.00 90.81 414 LYS A CA 1
ATOM 3276 C C . LYS A 1 414 ? -4.737 4.130 -23.340 1.00 90.81 414 LYS A C 1
ATOM 3278 O O . LYS A 1 414 ? -4.928 3.973 -22.137 1.00 90.81 414 LYS A O 1
ATOM 3283 N N . LEU A 1 415 ? -4.014 3.271 -24.066 1.00 91.31 415 LEU A N 1
ATOM 3284 C CA . LEU A 1 415 ? -3.388 2.072 -23.485 1.00 91.31 415 LEU A CA 1
ATOM 3285 C C . LEU A 1 415 ? -2.354 2.431 -22.413 1.00 91.31 415 LEU A C 1
ATOM 3287 O O . LEU A 1 415 ? -2.388 1.883 -21.312 1.00 91.31 415 LEU A O 1
ATOM 3291 N N . TYR A 1 416 ? -1.483 3.394 -22.718 1.00 94.38 416 TYR A N 1
ATOM 3292 C CA . TYR A 1 416 ? -0.464 3.872 -21.793 1.00 94.38 416 TYR A CA 1
ATOM 3293 C C . TYR A 1 416 ? -1.073 4.434 -20.500 1.00 94.38 416 TYR A C 1
ATOM 3295 O O . TYR A 1 416 ? -0.653 4.040 -19.413 1.00 94.38 416 TYR A O 1
ATOM 3303 N N . LEU A 1 417 ? -2.086 5.303 -20.597 1.00 94.62 417 LEU A N 1
ATOM 3304 C CA . LEU A 1 417 ? -2.711 5.930 -19.427 1.00 94.62 417 LEU A CA 1
ATOM 3305 C C . LEU A 1 417 ? -3.526 4.946 -18.578 1.00 94.62 417 LEU A C 1
ATOM 3307 O O . LEU A 1 417 ? -3.563 5.088 -17.357 1.00 94.62 417 LEU A O 1
ATOM 3311 N N . ASN A 1 418 ? -4.110 3.912 -19.190 1.00 94.38 418 ASN A N 1
ATOM 3312 C CA . ASN A 1 418 ? -4.765 2.836 -18.445 1.00 94.38 418 ASN A CA 1
ATOM 3313 C C . ASN A 1 418 ? -3.768 2.081 -17.551 1.00 94.38 418 ASN A C 1
ATOM 3315 O O . ASN A 1 418 ? -4.042 1.869 -16.368 1.00 94.38 418 ASN A O 1
ATOM 3319 N N . GLU A 1 419 ? -2.600 1.705 -18.082 1.00 95.12 419 GLU A N 1
ATOM 3320 C CA . GLU A 1 419 ? -1.550 1.068 -17.275 1.00 95.12 419 GLU A CA 1
ATOM 3321 C C . GLU A 1 419 ? -0.927 2.036 -16.257 1.00 95.12 419 GLU A C 1
ATOM 3323 O O . GLU A 1 419 ? -0.651 1.639 -15.124 1.00 95.12 419 GLU A O 1
ATOM 3328 N N . TYR A 1 420 ? -0.783 3.316 -16.615 1.00 96.38 420 TYR A N 1
ATOM 3329 C CA . TYR A 1 420 ? -0.324 4.366 -15.704 1.00 96.38 420 TYR A CA 1
ATOM 3330 C C . TYR A 1 420 ? -1.225 4.467 -14.468 1.00 96.38 420 TYR A C 1
ATOM 3332 O O . TYR A 1 420 ? -0.757 4.400 -13.330 1.00 96.38 420 TYR A O 1
ATOM 3340 N N . GLN A 1 421 ? -2.541 4.571 -14.680 1.00 96.06 421 GLN A N 1
ATOM 3341 C CA . GLN A 1 421 ? -3.525 4.607 -13.602 1.00 96.06 421 GLN A CA 1
ATOM 3342 C C . GLN A 1 421 ? -3.487 3.324 -12.765 1.00 96.06 421 GLN A C 1
ATOM 3344 O O . GLN A 1 421 ? -3.601 3.388 -11.536 1.00 96.06 421 GLN A O 1
ATOM 3349 N N . ALA A 1 422 ? -3.332 2.163 -13.412 1.00 96.69 422 ALA A N 1
ATOM 3350 C CA . ALA A 1 422 ? -3.254 0.876 -12.733 1.00 96.69 422 ALA A CA 1
ATOM 3351 C C . ALA A 1 422 ? -2.030 0.787 -11.809 1.00 96.69 422 ALA A C 1
ATOM 3353 O O . ALA A 1 422 ? -2.184 0.353 -10.671 1.00 96.69 422 ALA A O 1
ATOM 3354 N N . ALA A 1 423 ? -0.855 1.258 -12.238 1.00 96.31 423 ALA A N 1
ATOM 3355 C CA . ALA A 1 423 ? 0.371 1.220 -11.437 1.00 96.31 423 ALA A CA 1
ATOM 3356 C C . ALA A 1 423 ? 0.239 1.991 -10.107 1.00 96.31 423 ALA A C 1
ATOM 3358 O O . ALA A 1 423 ? 0.588 1.474 -9.042 1.00 96.31 423 ALA A O 1
ATOM 3359 N N . TRP A 1 424 ? -0.327 3.201 -10.149 1.00 96.44 424 TRP A N 1
ATOM 3360 C CA . TRP A 1 424 ? -0.566 4.019 -8.953 1.00 96.44 424 TRP A CA 1
ATOM 3361 C C . TRP A 1 424 ? -1.736 3.510 -8.103 1.00 96.44 424 TRP A C 1
ATOM 3363 O O . TRP A 1 424 ? -1.674 3.539 -6.873 1.00 96.44 424 TRP A O 1
ATOM 3373 N N . SER A 1 425 ? -2.790 2.992 -8.740 1.00 95.81 425 SER A N 1
ATOM 3374 C CA . SER A 1 425 ? -3.919 2.386 -8.023 1.00 95.81 425 SER A CA 1
ATOM 3375 C C . SER A 1 425 ? -3.501 1.116 -7.276 1.00 95.81 425 SER A C 1
ATOM 3377 O O . SER A 1 425 ? -3.951 0.894 -6.154 1.00 95.81 425 SER A O 1
ATOM 3379 N N . ASP A 1 426 ? -2.628 0.298 -7.870 1.00 95.31 426 ASP A N 1
ATOM 3380 C CA . ASP A 1 426 ? -2.100 -0.929 -7.267 1.00 95.31 426 ASP A CA 1
ATOM 3381 C C . ASP A 1 426 ? -1.212 -0.629 -6.051 1.00 95.31 426 ASP A C 1
ATOM 3383 O O . ASP A 1 426 ? -1.360 -1.279 -5.014 1.00 95.31 426 ASP A O 1
ATOM 3387 N N . LEU A 1 427 ? -0.376 0.419 -6.121 1.00 94.81 427 LEU A N 1
ATOM 3388 C CA . LEU A 1 427 ? 0.361 0.922 -4.956 1.00 94.81 427 LEU A CA 1
ATOM 3389 C C . LEU A 1 427 ? -0.601 1.251 -3.804 1.00 94.81 427 LEU A C 1
ATOM 3391 O O . LEU A 1 427 ? -0.431 0.737 -2.700 1.00 94.81 427 LEU A O 1
ATOM 3395 N N . LEU A 1 428 ? -1.626 2.073 -4.056 1.00 94.50 428 LEU A N 1
ATOM 3396 C CA . LEU A 1 428 ? -2.587 2.489 -3.026 1.00 94.50 428 LEU A CA 1
ATOM 3397 C C . LEU A 1 428 ? -3.418 1.327 -2.470 1.00 94.50 428 LEU A C 1
ATOM 3399 O O . LEU A 1 428 ? -3.744 1.325 -1.285 1.00 94.50 428 LEU A O 1
ATOM 3403 N N . ALA A 1 429 ? -3.755 0.343 -3.304 1.00 94.31 429 ALA A N 1
ATOM 3404 C CA . ALA A 1 429 ? -4.508 -0.835 -2.886 1.00 94.31 429 ALA A CA 1
ATOM 3405 C C . ALA A 1 429 ? -3.680 -1.778 -1.994 1.00 94.31 429 ALA A C 1
ATOM 3407 O O . ALA A 1 429 ? -4.215 -2.379 -1.056 1.00 94.31 429 ALA A O 1
ATOM 3408 N N . LYS A 1 430 ? -2.379 -1.918 -2.281 1.00 94.12 430 LYS A N 1
ATOM 3409 C CA . LYS A 1 430 ? -1.459 -2.782 -1.526 1.00 94.12 430 LYS A CA 1
ATOM 3410 C C . LYS A 1 430 ? -0.936 -2.130 -0.255 1.00 94.12 430 LYS A C 1
ATOM 3412 O O . LYS A 1 430 ? -0.665 -2.842 0.715 1.00 94.12 430 LYS A O 1
ATOM 3417 N N . LEU A 1 431 ? -0.774 -0.810 -0.253 1.00 95.06 431 LEU A N 1
ATOM 3418 C CA . LEU A 1 431 ? -0.267 -0.065 0.890 1.00 95.06 431 LEU A CA 1
ATOM 3419 C C . LEU A 1 431 ? -1.291 -0.084 2.033 1.00 95.06 431 LEU A C 1
ATOM 3421 O O . LEU A 1 431 ? -2.477 0.188 1.848 1.00 95.06 431 LEU A O 1
ATOM 3425 N N . LYS A 1 432 ? -0.844 -0.432 3.237 1.00 93.38 432 LYS A N 1
ATOM 3426 C CA . LYS A 1 432 ? -1.674 -0.464 4.445 1.00 93.38 432 LYS A CA 1
ATOM 3427 C C . LYS A 1 432 ? -0.930 0.152 5.614 1.00 93.38 432 LYS A C 1
ATOM 3429 O O . LYS A 1 432 ? 0.294 0.091 5.682 1.00 93.38 432 LYS A O 1
ATOM 3434 N N . LEU A 1 433 ? -1.679 0.697 6.568 1.00 91.12 433 LEU A N 1
ATOM 3435 C CA . LEU A 1 433 ? -1.119 1.110 7.849 1.00 91.12 433 LEU A CA 1
ATOM 3436 C C . LEU A 1 433 ? -0.719 -0.119 8.684 1.00 91.12 433 LEU A C 1
ATOM 3438 O O . LEU A 1 433 ? -1.452 -1.111 8.732 1.00 91.12 433 LEU A O 1
ATOM 3442 N N . GLN A 1 434 ? 0.415 -0.044 9.375 1.00 87.69 434 GLN A N 1
ATOM 3443 C CA . GLN A 1 434 ? 0.853 -1.080 10.303 1.00 87.69 434 GLN A CA 1
ATOM 3444 C C . GLN A 1 434 ? -0.152 -1.253 11.457 1.00 87.69 434 GLN A C 1
ATOM 3446 O O . GLN A 1 434 ? -0.616 -0.286 12.063 1.00 87.69 434 GLN A O 1
ATOM 3451 N N . SER A 1 435 ? -0.488 -2.501 11.796 1.00 78.38 435 SER A N 1
ATOM 3452 C CA . SER A 1 435 ? -1.407 -2.806 12.898 1.00 78.38 435 SER A CA 1
ATOM 3453 C C . SER A 1 435 ? -0.761 -2.496 14.255 1.00 78.38 435 SER A C 1
ATOM 3455 O O . SER A 1 435 ? 0.128 -3.221 14.704 1.00 78.38 435 SER A O 1
ATOM 3457 N N . ALA A 1 436 ? -1.211 -1.440 14.932 1.00 66.56 436 ALA A N 1
ATOM 3458 C CA . ALA A 1 436 ? -0.645 -1.023 16.213 1.00 66.56 436 ALA A CA 1
ATOM 3459 C C . ALA A 1 436 ? -1.144 -1.891 17.395 1.00 66.56 436 ALA A C 1
ATOM 3461 O O . ALA A 1 436 ? -2.311 -1.830 17.803 1.00 66.56 436 ALA A O 1
ATOM 3462 N N . MET A 1 437 ? -0.257 -2.693 18.001 1.00 67.50 437 MET A N 1
ATOM 3463 C CA . MET A 1 437 ? -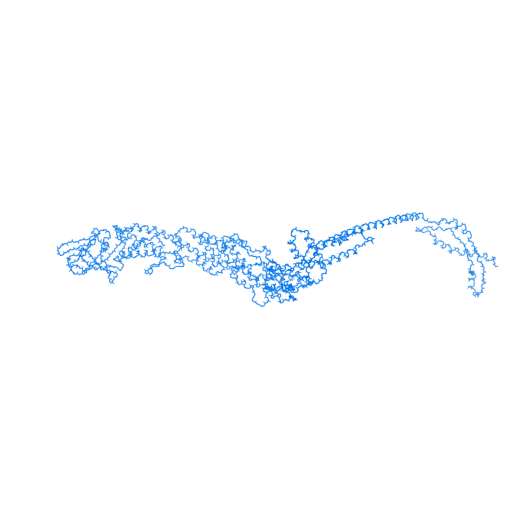0.635 -3.613 19.088 1.00 67.50 437 MET A CA 1
ATOM 3464 C C . MET A 1 437 ? -0.707 -2.939 20.462 1.00 67.50 437 MET A C 1
ATOM 3466 O O . MET A 1 437 ? -1.553 -3.312 21.274 1.00 67.50 437 MET A O 1
ATOM 3470 N N . THR A 1 438 ? 0.058 -1.876 20.721 1.00 76.12 438 THR A N 1
ATOM 3471 C CA . THR A 1 438 ? 0.024 -1.148 22.008 1.00 76.12 438 THR A CA 1
ATOM 3472 C C . THR A 1 438 ? -0.382 0.317 21.851 1.00 76.12 438 THR A C 1
ATOM 3474 O O . THR A 1 438 ? -0.261 0.899 20.774 1.00 76.12 438 THR A O 1
ATOM 3477 N N . THR A 1 439 ? -0.884 0.927 22.928 1.00 75.88 439 THR A N 1
ATOM 3478 C CA . THR A 1 439 ? -1.207 2.365 22.988 1.00 75.88 439 THR A CA 1
ATOM 3479 C C . THR A 1 439 ? 0.027 3.216 22.652 1.00 75.88 439 THR A C 1
ATOM 3481 O O . THR A 1 439 ? -0.071 4.139 21.852 1.00 75.88 439 THR A O 1
ATOM 3484 N N . ASN A 1 440 ? 1.210 2.824 23.147 1.00 81.19 440 ASN A N 1
ATOM 3485 C CA . ASN A 1 440 ? 2.486 3.488 22.848 1.00 81.19 440 ASN A CA 1
ATOM 3486 C C . ASN A 1 440 ? 2.895 3.375 21.376 1.00 81.19 440 ASN A C 1
ATOM 3488 O O . ASN A 1 440 ? 3.281 4.370 20.774 1.00 81.19 440 ASN A O 1
ATOM 3492 N N . GLN A 1 441 ? 2.785 2.187 20.774 1.00 83.12 441 GLN A N 1
ATOM 3493 C CA . GLN A 1 441 ? 3.052 2.008 19.339 1.00 83.12 441 GLN A CA 1
ATOM 3494 C C . GLN A 1 441 ? 2.075 2.821 18.481 1.00 83.12 441 GLN A C 1
ATOM 3496 O O . GLN A 1 441 ? 2.475 3.415 17.486 1.00 83.12 441 GLN A O 1
ATOM 3501 N N . THR A 1 442 ? 0.804 2.887 18.892 1.00 85.94 442 THR A N 1
ATOM 3502 C CA . THR A 1 442 ? -0.218 3.698 18.211 1.00 85.94 442 THR A CA 1
ATOM 3503 C C . THR A 1 442 ? 0.152 5.180 18.258 1.00 85.94 442 THR A C 1
ATOM 3505 O O . THR A 1 442 ? 0.135 5.847 17.229 1.00 85.94 442 THR A O 1
ATOM 3508 N N . ALA A 1 443 ? 0.560 5.680 19.429 1.00 87.12 443 ALA A N 1
ATOM 3509 C CA . ALA A 1 443 ? 1.037 7.050 19.585 1.00 87.12 443 ALA A CA 1
ATOM 3510 C C . ALA A 1 443 ? 2.291 7.337 18.741 1.00 87.12 443 ALA A C 1
ATOM 3512 O O . ALA A 1 443 ? 2.371 8.395 18.132 1.00 87.12 443 ALA A O 1
ATOM 3513 N N . GLN A 1 444 ? 3.244 6.404 18.646 1.00 88.44 444 GLN A N 1
ATOM 3514 C CA . GLN A 1 444 ? 4.438 6.569 17.804 1.00 88.44 444 GLN A CA 1
ATOM 3515 C C . GLN A 1 444 ? 4.100 6.653 16.310 1.00 88.44 444 GLN A C 1
ATOM 3517 O O . GLN A 1 444 ? 4.622 7.520 15.615 1.00 88.44 444 GLN A O 1
ATOM 3522 N N . ILE A 1 445 ? 3.209 5.788 15.814 1.00 91.25 445 ILE A N 1
ATOM 3523 C CA . ILE A 1 445 ? 2.751 5.829 14.417 1.00 91.25 445 ILE A CA 1
ATOM 3524 C C . ILE A 1 445 ? 2.027 7.151 14.131 1.00 91.25 445 ILE A C 1
ATOM 3526 O O . ILE A 1 445 ? 2.297 7.793 13.117 1.00 91.25 445 ILE A O 1
ATOM 3530 N N . LEU A 1 446 ? 1.149 7.589 15.040 1.00 91.81 446 LEU A N 1
ATOM 3531 C CA . LEU A 1 446 ? 0.456 8.873 14.929 1.00 91.81 446 LEU A CA 1
ATOM 3532 C C . LEU A 1 446 ? 1.418 10.065 14.988 1.00 91.81 446 LEU A C 1
ATOM 3534 O O . LEU A 1 446 ? 1.214 11.030 14.259 1.00 91.81 446 LEU A O 1
ATOM 3538 N N . ASP A 1 447 ? 2.478 9.993 15.800 1.00 92.06 447 ASP A N 1
ATOM 3539 C CA . ASP A 1 447 ? 3.524 11.017 15.835 1.00 92.06 447 ASP A CA 1
ATOM 3540 C C . ASP A 1 447 ? 4.179 11.181 14.469 1.00 92.06 447 ASP A C 1
ATOM 3542 O O . ASP A 1 447 ? 4.160 12.284 13.929 1.00 92.06 447 ASP A O 1
ATOM 3546 N N . ILE A 1 448 ? 4.662 10.083 13.881 1.00 93.38 448 ILE A N 1
ATOM 3547 C CA . ILE A 1 448 ? 5.310 10.087 12.565 1.00 93.38 448 ILE A CA 1
ATOM 3548 C C . ILE A 1 448 ? 4.351 10.605 11.483 1.00 93.38 448 ILE A C 1
ATOM 3550 O O . ILE A 1 448 ? 4.740 11.435 10.665 1.00 93.38 448 ILE A O 1
ATOM 3554 N N . LEU A 1 449 ? 3.097 10.143 11.483 1.00 92.75 449 LEU A N 1
ATOM 3555 C CA . LEU A 1 449 ? 2.083 10.559 10.510 1.00 92.75 449 LEU A CA 1
ATOM 3556 C C . LEU A 1 449 ? 1.667 12.028 10.635 1.00 92.75 449 LEU A C 1
ATOM 3558 O O . LEU A 1 449 ? 1.295 12.626 9.633 1.00 92.75 449 LEU A O 1
ATOM 3562 N N . SER A 1 450 ? 1.692 12.590 11.846 1.00 93.06 450 SER A N 1
ATOM 3563 C CA . SER A 1 450 ? 1.288 13.978 12.112 1.00 93.06 450 SER A CA 1
ATOM 3564 C C . SER A 1 450 ? 2.358 15.017 11.758 1.00 93.06 450 SER A C 1
ATOM 3566 O O . SER A 1 450 ? 2.094 16.218 11.845 1.00 93.06 450 SER A O 1
ATOM 3568 N N . ARG A 1 451 ? 3.571 14.583 11.382 1.00 90.88 451 ARG A N 1
ATOM 3569 C CA . ARG A 1 451 ? 4.658 15.490 10.997 1.00 90.88 451 ARG A CA 1
ATOM 3570 C C . ARG A 1 451 ? 4.355 16.153 9.646 1.00 90.88 451 ARG A C 1
ATOM 3572 O O . ARG A 1 451 ? 3.971 15.440 8.718 1.00 90.88 451 ARG A O 1
ATOM 3579 N N . PRO A 1 452 ? 4.577 17.474 9.499 1.00 83.94 452 PRO A N 1
ATOM 3580 C CA . PRO A 1 452 ? 4.393 18.174 8.224 1.00 83.94 452 PRO A CA 1
ATOM 3581 C C . PRO A 1 452 ? 5.238 17.598 7.078 1.00 83.94 452 PRO A C 1
ATOM 3583 O O . PRO A 1 452 ? 4.790 17.560 5.942 1.00 83.94 452 PRO A O 1
ATOM 3586 N N . ASP A 1 453 ? 6.435 17.100 7.387 1.00 84.19 453 ASP A N 1
ATOM 3587 C CA . ASP A 1 453 ? 7.387 16.443 6.482 1.00 84.19 453 ASP A CA 1
ATOM 3588 C C . ASP A 1 453 ? 7.366 14.905 6.606 1.00 84.19 453 ASP A C 1
ATOM 3590 O O . ASP A 1 453 ? 8.312 14.214 6.228 1.00 84.19 453 ASP A O 1
ATOM 3594 N N . GLY A 1 454 ? 6.285 14.353 7.164 1.00 90.31 454 GLY A N 1
ATOM 3595 C CA . GLY A 1 454 ? 6.131 12.923 7.400 1.00 90.31 454 GLY A CA 1
ATOM 3596 C C . GLY A 1 454 ? 5.816 12.102 6.139 1.00 90.31 454 GLY A C 1
ATOM 3597 O O . GLY A 1 454 ? 5.479 12.640 5.079 1.00 90.31 454 GLY A O 1
ATOM 3598 N N . PRO A 1 455 ? 5.826 10.762 6.260 1.00 93.44 455 PRO A N 1
ATOM 3599 C CA . PRO A 1 455 ? 5.609 9.850 5.137 1.00 93.44 455 PRO A CA 1
ATOM 3600 C C . PRO A 1 455 ? 4.201 9.958 4.523 1.00 93.44 455 PRO A C 1
ATOM 3602 O O . PRO A 1 455 ? 4.017 9.616 3.359 1.00 93.44 455 PRO A O 1
ATOM 3605 N N . LEU A 1 456 ? 3.202 10.460 5.265 1.00 93.81 456 LEU A N 1
ATOM 3606 C CA . LEU A 1 456 ? 1.863 10.737 4.728 1.00 93.81 456 LEU A CA 1
ATOM 3607 C C . LEU A 1 456 ? 1.871 11.907 3.740 1.00 93.81 456 LEU A C 1
ATOM 3609 O O . LEU A 1 456 ? 1.330 11.783 2.643 1.00 93.81 456 LEU A O 1
ATOM 3613 N N . HIS A 1 457 ? 2.488 13.027 4.126 1.00 92.38 457 HIS A N 1
ATOM 3614 C CA . HIS A 1 457 ? 2.622 14.187 3.252 1.00 92.38 457 HIS A CA 1
ATOM 3615 C C . HIS A 1 457 ? 3.430 13.808 2.008 1.00 92.38 457 HIS A C 1
ATOM 3617 O O . HIS A 1 457 ? 2.970 14.016 0.890 1.00 92.38 457 HIS A O 1
ATOM 3623 N N . ALA A 1 458 ? 4.585 13.157 2.192 1.00 93.62 458 ALA A N 1
ATOM 3624 C CA . ALA A 1 458 ? 5.439 12.710 1.092 1.00 93.62 458 ALA A CA 1
ATOM 3625 C C . ALA A 1 458 ? 4.720 11.768 0.105 1.00 93.62 458 ALA A C 1
ATOM 3627 O O . ALA A 1 458 ? 4.905 11.889 -1.108 1.00 93.62 458 ALA A O 1
ATOM 3628 N N . LEU A 1 459 ? 3.866 10.861 0.600 1.00 95.06 459 LEU A N 1
ATOM 3629 C CA . LEU A 1 459 ? 3.037 9.998 -0.245 1.00 95.06 459 LEU A CA 1
ATOM 3630 C C . LEU A 1 459 ? 2.050 10.812 -1.090 1.00 95.06 459 LEU A C 1
ATOM 3632 O O . LEU A 1 459 ? 1.960 10.595 -2.296 1.00 95.06 459 LEU A O 1
ATOM 3636 N N . LEU A 1 460 ? 1.317 11.743 -0.476 1.00 94.56 460 LEU A N 1
ATOM 3637 C CA . LEU A 1 460 ? 0.320 12.553 -1.178 1.00 94.56 460 LEU A CA 1
ATOM 3638 C C . LEU A 1 460 ? 0.961 13.516 -2.184 1.00 94.56 460 LEU A C 1
ATOM 3640 O O . LEU A 1 460 ? 0.458 13.640 -3.298 1.00 94.56 460 LEU A O 1
ATOM 3644 N N . THR A 1 461 ? 2.101 14.122 -1.846 1.00 93.88 461 THR A N 1
ATOM 3645 C CA . THR A 1 461 ? 2.898 14.921 -2.789 1.00 93.88 461 THR A CA 1
ATOM 3646 C C . THR A 1 461 ? 3.391 14.069 -3.954 1.00 93.88 461 THR A C 1
ATOM 3648 O O . THR A 1 461 ? 3.239 14.467 -5.101 1.00 93.88 461 THR A O 1
ATOM 3651 N N . SER A 1 462 ? 3.885 12.853 -3.692 1.00 95.06 462 SER A N 1
ATOM 3652 C CA . SER A 1 462 ? 4.302 11.936 -4.762 1.00 95.06 462 SER A CA 1
ATOM 3653 C C . SER A 1 462 ? 3.145 11.590 -5.702 1.00 95.06 462 SER A C 1
ATOM 3655 O O . SER A 1 462 ? 3.342 11.501 -6.912 1.00 95.06 462 SER A O 1
ATOM 3657 N N . ILE A 1 463 ? 1.931 11.416 -5.172 1.00 95.50 463 ILE A N 1
ATOM 3658 C CA . ILE A 1 463 ? 0.735 11.190 -5.991 1.00 95.50 463 ILE A CA 1
ATOM 3659 C C . ILE A 1 463 ? 0.423 12.437 -6.819 1.00 95.50 463 ILE A C 1
ATOM 3661 O O . ILE A 1 463 ? 0.201 12.304 -8.018 1.00 95.50 463 ILE A O 1
ATOM 3665 N N . ASP A 1 464 ? 0.442 13.638 -6.239 1.00 94.38 464 ASP A N 1
ATOM 3666 C CA . ASP A 1 464 ? 0.211 14.884 -6.983 1.00 94.38 464 ASP A CA 1
ATOM 3667 C C . ASP A 1 464 ? 1.228 15.099 -8.112 1.00 94.38 464 ASP A C 1
ATOM 3669 O O . ASP A 1 464 ? 0.846 15.323 -9.264 1.00 94.38 464 ASP A O 1
ATOM 3673 N N . ASP A 1 465 ? 2.516 14.949 -7.812 1.00 94.00 465 ASP A N 1
ATOM 3674 C CA . ASP A 1 465 ? 3.614 15.142 -8.761 1.00 94.00 465 ASP A CA 1
ATOM 3675 C C . ASP A 1 465 ? 3.526 14.201 -9.967 1.00 94.00 465 ASP A C 1
ATOM 3677 O O . ASP A 1 465 ? 3.896 14.586 -11.075 1.00 94.00 465 ASP A O 1
ATOM 3681 N N . ASN A 1 466 ? 2.996 12.990 -9.775 1.00 95.31 466 ASN A N 1
ATOM 3682 C CA . ASN A 1 466 ? 2.903 11.983 -10.829 1.00 95.31 466 ASN A CA 1
ATOM 3683 C C . ASN A 1 466 ? 1.519 11.910 -11.489 1.00 95.31 466 ASN A C 1
ATOM 3685 O O . ASN A 1 466 ? 1.421 11.515 -12.641 1.00 95.31 466 ASN A O 1
ATOM 3689 N N . THR A 1 467 ? 0.436 12.308 -10.823 1.00 95.00 467 THR A N 1
ATOM 3690 C CA . THR A 1 467 ? -0.924 12.132 -11.370 1.00 95.00 467 THR A CA 1
ATOM 3691 C C . THR A 1 467 ? -1.556 13.423 -11.879 1.00 95.00 467 THR A C 1
ATOM 3693 O O . THR A 1 467 ? -2.567 13.353 -12.566 1.00 95.00 467 THR A O 1
ATOM 3696 N N . ALA A 1 468 ? -0.945 14.592 -11.645 1.00 92.62 468 ALA A N 1
ATOM 3697 C CA . ALA A 1 468 ? -1.349 15.865 -12.251 1.00 92.62 468 ALA A CA 1
ATOM 3698 C C . ALA A 1 468 ? -0.843 16.029 -13.697 1.00 92.62 468 ALA A C 1
ATOM 3700 O O . ALA A 1 468 ? -0.083 16.948 -14.022 1.00 92.62 468 ALA A O 1
ATOM 3701 N N . LEU A 1 469 ? -1.249 15.114 -14.573 1.00 91.25 469 LEU A N 1
ATOM 3702 C CA . LEU A 1 469 ? -0.766 15.014 -15.949 1.00 91.25 469 LEU A CA 1
ATOM 3703 C C . LEU A 1 469 ? -1.100 16.247 -16.807 1.00 91.25 469 LEU A C 1
ATOM 3705 O O . LEU A 1 469 ? -0.304 16.607 -17.673 1.00 91.25 469 LEU A O 1
ATOM 3709 N N . THR A 1 470 ? -2.207 16.951 -16.562 1.00 89.50 470 THR A N 1
ATOM 3710 C CA . THR A 1 470 ? -2.547 18.204 -17.262 1.00 89.50 470 THR A CA 1
ATOM 3711 C C . THR A 1 470 ? -1.539 19.304 -16.922 1.00 89.50 470 THR A C 1
ATOM 3713 O O . THR A 1 470 ? -1.051 20.012 -17.807 1.00 89.50 470 THR A O 1
ATOM 3716 N N . ARG A 1 471 ? -1.144 19.404 -15.643 1.00 89.00 471 ARG A N 1
ATOM 3717 C CA . ARG A 1 471 ? -0.089 20.325 -15.186 1.00 89.00 471 ARG A CA 1
ATOM 3718 C C . ARG A 1 471 ? 1.249 19.992 -15.847 1.00 89.00 471 ARG A C 1
ATOM 3720 O O . ARG A 1 471 ? 1.907 20.899 -16.351 1.00 89.00 471 ARG A O 1
ATOM 3727 N N . LEU A 1 472 ? 1.623 18.711 -15.887 1.00 87.81 472 LEU A N 1
ATOM 3728 C CA . LEU A 1 472 ? 2.855 18.253 -16.542 1.00 87.81 472 LEU A CA 1
ATOM 3729 C C . LEU A 1 472 ? 2.845 18.541 -18.051 1.00 87.81 472 LEU A C 1
ATOM 3731 O O . LEU A 1 472 ? 3.833 19.031 -18.595 1.00 87.81 472 LEU A O 1
ATOM 3735 N N . SER A 1 473 ? 1.714 18.303 -18.720 1.00 85.50 473 SER A N 1
ATOM 3736 C CA . SER A 1 473 ? 1.545 18.574 -20.156 1.00 85.50 473 SER A CA 1
ATOM 3737 C C . SER A 1 473 ? 1.734 20.061 -20.459 1.00 85.50 473 SER A C 1
ATOM 3739 O O . SER A 1 473 ? 2.480 20.419 -21.370 1.00 85.50 473 SER A O 1
ATOM 3741 N N . LYS A 1 474 ? 1.138 20.936 -19.637 1.00 83.19 474 LYS A N 1
ATOM 3742 C CA . LYS A 1 474 ? 1.305 22.388 -19.752 1.00 83.19 474 LYS A CA 1
ATOM 3743 C C . LYS A 1 474 ? 2.757 22.823 -19.543 1.00 83.19 474 LYS A C 1
ATOM 3745 O O . LYS A 1 474 ? 3.268 23.593 -20.344 1.00 83.19 474 LYS A O 1
ATOM 3750 N N . GLN A 1 475 ? 3.440 22.300 -18.523 1.00 83.31 475 GLN A N 1
ATOM 3751 C CA . GLN A 1 475 ? 4.854 22.613 -18.273 1.00 83.31 475 GLN A CA 1
ATOM 3752 C C . GLN A 1 475 ? 5.751 22.244 -19.461 1.00 83.31 475 GLN A C 1
ATOM 3754 O O . GLN A 1 475 ? 6.625 23.025 -19.837 1.00 83.31 475 GLN A O 1
ATOM 3759 N N . VAL A 1 476 ? 5.526 21.076 -20.071 1.00 81.62 476 VAL A N 1
ATOM 3760 C CA . VAL A 1 476 ? 6.265 20.654 -21.270 1.00 81.62 476 VAL A CA 1
ATOM 3761 C C . VAL A 1 476 ? 5.930 21.556 -22.459 1.00 81.62 476 VAL A C 1
ATOM 3763 O O . VAL A 1 476 ? 6.847 21.999 -23.148 1.00 81.62 476 VAL A O 1
ATOM 3766 N N . SER A 1 477 ? 4.651 21.879 -22.672 1.00 74.81 477 SER A N 1
ATOM 3767 C CA . SER A 1 477 ? 4.215 22.803 -23.727 1.00 74.81 477 SER A CA 1
ATOM 3768 C C . SER A 1 477 ? 4.863 24.185 -23.583 1.00 74.81 477 SER A C 1
ATOM 3770 O O . SER A 1 477 ? 5.435 24.696 -24.543 1.00 74.81 477 SER A O 1
ATOM 3772 N N . ASP A 1 478 ? 4.845 24.767 -22.382 1.00 78.81 478 ASP A N 1
ATOM 3773 C CA . ASP A 1 478 ? 5.448 26.073 -22.095 1.00 78.81 478 ASP A CA 1
ATOM 3774 C C . ASP A 1 478 ? 6.976 26.033 -22.290 1.00 78.81 478 ASP A C 1
ATOM 3776 O O . ASP A 1 478 ? 7.570 26.957 -22.851 1.00 78.81 478 ASP A O 1
ATOM 3780 N N . ALA A 1 479 ? 7.642 24.952 -21.871 1.00 78.38 479 ALA A N 1
ATOM 3781 C CA . ALA A 1 479 ? 9.078 24.774 -22.080 1.00 78.38 479 ALA A CA 1
ATOM 3782 C C . ALA A 1 479 ? 9.437 24.680 -23.574 1.00 78.38 479 ALA A C 1
ATOM 3784 O O . ALA A 1 479 ? 10.400 25.310 -24.015 1.00 78.38 479 ALA A O 1
ATOM 3785 N N . LEU A 1 480 ? 8.652 23.935 -24.359 1.00 70.69 480 LEU A N 1
ATOM 3786 C CA . LEU A 1 480 ? 8.833 23.806 -25.806 1.00 70.69 480 LEU A CA 1
ATOM 3787 C C . LEU A 1 480 ? 8.563 25.127 -26.536 1.00 70.69 480 LEU A C 1
ATOM 3789 O O . LEU A 1 480 ? 9.355 25.499 -27.400 1.00 70.69 480 LEU A O 1
ATOM 3793 N N . ALA A 1 481 ? 7.515 25.863 -26.157 1.00 71.25 481 ALA A N 1
ATOM 3794 C CA . ALA A 1 481 ? 7.213 27.185 -26.707 1.00 71.25 481 ALA A CA 1
ATOM 3795 C C . ALA A 1 481 ? 8.371 28.170 -26.473 1.00 71.25 481 ALA A C 1
ATOM 3797 O O . ALA A 1 481 ? 8.842 28.808 -27.409 1.00 71.25 481 ALA A O 1
ATOM 3798 N N . ASN A 1 482 ? 8.938 28.195 -25.263 1.00 74.62 482 ASN A N 1
ATOM 3799 C CA . ASN A 1 482 ? 10.095 29.036 -24.941 1.00 74.62 482 ASN A CA 1
ATOM 3800 C C . ASN A 1 482 ? 11.356 28.691 -25.760 1.00 74.62 482 ASN A C 1
ATOM 3802 O O . ASN A 1 482 ? 12.169 29.571 -26.056 1.00 74.62 482 ASN A O 1
ATOM 3806 N N . VAL A 1 483 ? 11.562 27.415 -26.106 1.00 68.88 483 VAL A N 1
ATOM 3807 C CA . VAL A 1 483 ? 12.669 26.982 -26.979 1.00 68.88 483 VAL A CA 1
ATOM 3808 C C . VAL A 1 483 ? 12.383 27.353 -28.434 1.00 68.88 483 VAL A C 1
ATOM 3810 O O . VAL A 1 483 ? 13.284 27.828 -29.125 1.00 68.88 483 VAL A O 1
ATOM 3813 N N . ALA A 1 484 ? 11.137 27.191 -28.883 1.00 59.78 484 ALA A N 1
ATOM 3814 C CA . ALA A 1 484 ? 10.689 27.570 -30.217 1.00 59.78 484 ALA A CA 1
ATOM 3815 C C . ALA A 1 484 ? 10.834 29.074 -30.459 1.00 59.78 484 ALA A C 1
ATOM 3817 O O . ALA A 1 484 ? 11.388 29.460 -31.482 1.00 59.78 484 ALA A O 1
ATOM 3818 N N . ASP A 1 485 ? 10.434 29.911 -29.500 1.00 62.34 485 ASP A N 1
ATOM 3819 C CA . ASP A 1 485 ? 10.568 31.369 -29.570 1.00 62.34 485 ASP A CA 1
ATOM 3820 C C . ASP A 1 485 ? 12.042 31.798 -29.644 1.00 62.34 485 ASP A C 1
ATOM 3822 O O . ASP A 1 485 ? 12.409 32.673 -30.432 1.00 62.34 485 ASP A O 1
ATOM 3826 N N . LYS A 1 486 ? 12.929 31.123 -28.898 1.00 63.34 486 LYS A N 1
ATOM 3827 C CA . LYS A 1 486 ? 14.385 31.341 -28.979 1.00 63.34 486 LYS A CA 1
ATOM 3828 C C . LYS A 1 486 ? 14.990 30.864 -30.305 1.00 63.34 486 LYS A C 1
ATOM 3830 O O . LYS A 1 486 ? 15.923 31.494 -30.797 1.00 63.34 486 LYS A O 1
ATOM 3835 N N . ALA A 1 487 ? 14.482 29.779 -30.891 1.00 54.22 487 ALA A N 1
ATOM 3836 C CA . ALA A 1 487 ? 14.945 29.247 -32.176 1.00 54.22 487 ALA A CA 1
ATOM 3837 C C . ALA A 1 487 ? 14.423 30.062 -33.376 1.00 54.22 487 ALA A C 1
ATOM 3839 O O . ALA A 1 487 ? 15.176 30.324 -34.313 1.00 54.22 487 ALA A O 1
ATOM 3840 N N . LEU A 1 488 ? 13.171 30.527 -33.321 1.00 54.22 488 LEU A N 1
ATOM 3841 C CA . LEU A 1 488 ? 12.560 31.458 -34.278 1.00 54.22 488 LEU A CA 1
ATOM 3842 C C . LEU A 1 488 ? 13.288 32.806 -34.304 1.00 54.22 488 LEU A C 1
ATOM 3844 O O . LEU A 1 488 ? 13.437 33.391 -35.375 1.00 54.22 488 LEU A O 1
ATOM 3848 N N . ALA A 1 489 ? 13.797 33.265 -33.157 1.00 56.28 489 ALA A N 1
ATOM 3849 C CA . ALA A 1 489 ? 14.648 34.450 -33.074 1.00 56.28 489 ALA A CA 1
ATOM 3850 C C . ALA A 1 489 ? 16.047 34.257 -33.703 1.00 56.28 489 ALA A C 1
ATOM 3852 O O . ALA A 1 489 ? 16.712 35.246 -34.005 1.00 56.28 489 ALA A O 1
ATOM 3853 N N . ALA A 1 490 ? 16.499 33.011 -33.910 1.00 53.16 490 ALA A N 1
ATOM 3854 C CA . ALA A 1 490 ? 17.839 32.695 -34.411 1.00 53.16 490 ALA A CA 1
ATOM 3855 C C . ALA A 1 490 ? 17.870 32.292 -35.898 1.00 53.16 490 ALA A C 1
ATOM 3857 O O . ALA A 1 490 ? 18.804 32.674 -36.600 1.00 53.16 490 ALA A O 1
ATOM 3858 N N . VAL A 1 491 ? 16.876 31.549 -36.405 1.00 50.41 491 VAL A N 1
ATOM 3859 C CA . VAL A 1 491 ? 16.766 31.164 -37.826 1.00 50.41 491 VAL A CA 1
ATOM 3860 C C . VAL A 1 491 ? 15.287 31.003 -38.201 1.00 50.41 491 VAL A C 1
ATOM 3862 O O . VAL A 1 491 ? 14.580 30.142 -37.673 1.00 50.41 491 VAL A O 1
ATOM 3865 N N . GLY A 1 492 ? 14.812 31.825 -39.140 1.00 46.53 492 GLY A N 1
ATOM 3866 C CA . GLY A 1 492 ? 13.418 31.860 -39.594 1.00 46.53 492 GLY A CA 1
ATOM 3867 C C . GLY A 1 492 ? 12.989 30.617 -40.380 1.00 46.53 492 GLY A C 1
ATOM 3868 O O . GLY A 1 492 ? 12.917 30.655 -41.605 1.00 46.53 492 GLY A O 1
ATOM 3869 N N . GLY A 1 493 ? 12.681 29.521 -39.681 1.00 48.56 493 GLY A N 1
ATOM 3870 C CA . GLY A 1 493 ? 12.095 28.324 -40.298 1.00 48.56 493 GLY A CA 1
ATOM 3871 C C . GLY A 1 493 ? 11.801 27.137 -39.370 1.00 48.56 493 GLY A C 1
ATOM 3872 O O . GLY A 1 493 ? 10.968 26.309 -39.719 1.00 48.56 493 GLY A O 1
ATOM 3873 N N . ALA A 1 494 ? 12.412 27.052 -38.181 1.00 44.72 494 ALA A N 1
ATOM 3874 C CA . ALA A 1 494 ? 12.281 25.879 -37.296 1.00 44.72 494 ALA A CA 1
ATOM 3875 C C . ALA A 1 494 ? 11.059 25.898 -36.343 1.00 44.72 494 ALA A C 1
ATOM 3877 O O . ALA A 1 494 ? 10.819 24.933 -35.621 1.00 44.72 494 ALA A O 1
ATOM 3878 N N . GLY A 1 495 ? 10.273 26.981 -36.320 1.00 47.81 495 GLY A N 1
ATOM 3879 C CA . GLY A 1 495 ? 9.178 27.169 -35.356 1.00 47.81 495 GLY A CA 1
ATOM 3880 C C . GLY A 1 495 ? 7.899 26.361 -35.613 1.00 47.81 495 GLY A C 1
ATOM 3881 O O . GLY A 1 495 ? 7.109 26.158 -34.695 1.00 47.81 495 GLY A O 1
ATOM 3882 N N . SER A 1 496 ? 7.679 25.873 -36.837 1.00 49.03 496 SER A N 1
ATOM 3883 C CA . SER A 1 496 ? 6.415 25.228 -37.234 1.00 49.03 496 SER A CA 1
ATOM 3884 C C . SER A 1 496 ? 6.222 23.825 -36.643 1.00 49.03 496 SER A C 1
ATOM 3886 O O . SER A 1 496 ? 5.099 23.454 -36.308 1.00 49.03 496 SER A O 1
ATOM 3888 N N . GLN A 1 497 ? 7.301 23.061 -36.446 1.00 50.97 497 GLN A N 1
ATOM 3889 C CA . GLN A 1 497 ? 7.251 21.739 -35.802 1.00 50.97 497 GLN A CA 1
ATOM 3890 C C . GLN A 1 497 ? 7.011 21.828 -34.291 1.00 50.97 497 GLN A C 1
ATOM 3892 O O . GLN A 1 497 ? 6.255 21.030 -33.741 1.00 50.97 497 GLN A O 1
ATOM 3897 N N . ALA A 1 498 ? 7.597 22.825 -33.626 1.00 48.72 498 ALA A N 1
ATOM 3898 C CA . ALA A 1 498 ? 7.369 23.054 -32.202 1.00 48.72 498 ALA A CA 1
ATOM 3899 C C . ALA A 1 498 ? 5.934 23.533 -31.916 1.00 48.72 498 ALA A C 1
ATOM 3901 O O . ALA A 1 498 ? 5.348 23.148 -30.907 1.00 48.72 498 ALA A O 1
ATOM 3902 N N . LEU A 1 499 ? 5.336 24.300 -32.837 1.00 46.06 499 LEU A N 1
ATOM 3903 C CA . LEU A 1 499 ? 3.941 24.732 -32.745 1.00 46.06 499 LEU A CA 1
ATOM 3904 C C . LEU A 1 499 ? 2.953 23.564 -32.927 1.00 46.06 499 LEU A C 1
ATOM 3906 O O . LEU A 1 499 ? 1.954 23.502 -32.218 1.00 46.06 499 LEU A O 1
ATOM 3910 N N . ALA A 1 500 ? 3.253 22.605 -33.811 1.00 54.41 500 ALA A N 1
ATOM 3911 C CA . ALA A 1 500 ? 2.450 21.389 -33.972 1.00 54.41 500 ALA A CA 1
ATOM 3912 C C . ALA A 1 500 ? 2.515 20.475 -32.731 1.00 54.41 500 ALA A C 1
ATOM 3914 O O . ALA A 1 500 ? 1.501 19.923 -32.317 1.00 54.41 500 ALA A O 1
ATOM 3915 N N . LEU A 1 501 ? 3.689 20.363 -32.094 1.00 50.75 501 LEU A N 1
ATOM 3916 C CA . LEU A 1 501 ? 3.860 19.652 -30.819 1.00 50.75 501 LEU A CA 1
ATOM 3917 C C . LEU A 1 501 ? 3.110 20.336 -29.664 1.00 50.75 501 LEU A C 1
ATOM 3919 O O . LEU A 1 501 ? 2.545 19.648 -28.820 1.00 50.75 501 LEU A O 1
ATOM 3923 N N . ALA A 1 502 ? 3.061 21.672 -29.643 1.00 49.72 502 ALA A N 1
ATOM 3924 C CA . ALA A 1 502 ? 2.277 22.432 -28.667 1.00 49.72 502 ALA A CA 1
ATOM 3925 C C . ALA A 1 502 ? 0.758 22.282 -28.886 1.00 49.72 502 ALA A C 1
ATOM 3927 O O . ALA A 1 502 ? 0.006 22.209 -27.919 1.00 49.72 502 ALA A O 1
ATOM 3928 N N . GLN A 1 503 ? 0.298 22.189 -30.138 1.00 51.28 503 GLN A N 1
ATOM 3929 C CA . GLN A 1 503 ? -1.117 21.976 -30.477 1.00 51.28 503 GLN A CA 1
ATOM 3930 C C . GLN A 1 503 ? -1.594 20.543 -30.177 1.00 51.28 503 GLN A C 1
ATOM 3932 O O . GLN A 1 503 ? -2.696 20.380 -29.652 1.00 51.28 503 GLN A O 1
ATOM 3937 N N . ASP A 1 504 ? -0.753 19.526 -30.407 1.00 53.19 504 ASP A N 1
ATOM 3938 C CA . ASP A 1 504 ? -1.019 18.136 -29.992 1.00 53.19 504 ASP A CA 1
ATOM 3939 C C . ASP A 1 504 ? -0.971 17.978 -28.458 1.00 53.19 504 ASP A C 1
ATOM 3941 O O . ASP A 1 504 ? -1.817 17.299 -27.871 1.00 53.19 504 ASP A O 1
ATOM 3945 N N . ALA A 1 505 ? -0.024 18.639 -27.775 1.00 47.66 505 ALA A N 1
ATOM 3946 C CA . ALA A 1 505 ? 0.052 18.657 -26.309 1.00 47.66 505 ALA A CA 1
ATOM 3947 C C . ALA A 1 505 ? -1.131 19.399 -25.657 1.00 47.66 505 ALA A C 1
ATOM 3949 O O . ALA A 1 505 ? -1.494 19.091 -24.521 1.00 47.66 505 ALA A O 1
ATOM 3950 N N . ALA A 1 506 ? -1.746 20.345 -26.375 1.00 46.38 506 ALA A N 1
ATOM 3951 C CA . ALA A 1 506 ? -2.940 21.076 -25.954 1.00 46.38 506 ALA A CA 1
ATOM 3952 C C . ALA A 1 506 ? -4.258 20.305 -26.174 1.00 46.38 506 ALA A C 1
ATOM 3954 O O . ALA A 1 506 ? -5.316 20.823 -25.821 1.00 46.38 506 ALA A O 1
ATOM 3955 N N . GLY A 1 507 ? -4.220 19.084 -26.727 1.00 49.81 507 GLY A N 1
ATOM 3956 C CA . GLY A 1 507 ? -5.391 18.203 -26.783 1.00 49.81 507 GLY A CA 1
ATOM 3957 C C . GLY A 1 507 ? -6.552 18.748 -27.618 1.00 49.81 507 GLY A C 1
ATOM 3958 O O . GLY A 1 507 ? -7.712 18.536 -27.273 1.00 49.81 507 GLY A O 1
ATOM 3959 N N . LEU A 1 508 ? -6.266 19.452 -28.714 1.00 42.03 508 LEU A N 1
ATOM 3960 C CA . LEU A 1 508 ? -7.290 19.891 -29.663 1.00 42.03 508 LEU A CA 1
ATOM 3961 C C . LEU A 1 508 ? -7.584 18.784 -30.686 1.00 42.03 508 LEU A C 1
ATOM 3963 O O . LEU A 1 508 ? -7.344 18.963 -31.873 1.00 42.03 508 LEU A O 1
ATOM 3967 N N . ASP A 1 509 ? -8.119 17.645 -30.231 1.00 42.81 509 ASP A N 1
ATOM 3968 C CA . ASP A 1 509 ? -8.977 16.831 -31.094 1.00 42.81 509 ASP A CA 1
ATOM 3969 C C . ASP A 1 509 ? -10.011 15.982 -30.331 1.00 42.81 509 ASP A C 1
ATOM 3971 O O . ASP A 1 509 ? -9.826 15.557 -29.193 1.00 42.81 509 ASP A O 1
ATOM 3975 N N . SER A 1 510 ? -11.154 15.819 -30.989 1.00 42.81 510 SER A N 1
ATOM 3976 C CA . SER A 1 510 ? -12.493 15.520 -30.460 1.00 42.81 510 SER A CA 1
ATOM 3977 C C . SER A 1 510 ? -12.691 14.189 -29.686 1.00 42.81 510 SER A C 1
ATOM 3979 O O . SER A 1 510 ? -12.899 13.122 -30.260 1.00 42.81 510 SER A O 1
ATOM 3981 N N . GLY A 1 511 ? -12.743 14.276 -28.348 1.00 48.81 511 GLY A N 1
ATOM 3982 C CA . GLY A 1 511 ? -13.183 13.234 -27.399 1.00 48.81 511 GLY A CA 1
ATOM 3983 C C . GLY A 1 511 ? -12.848 13.612 -25.940 1.00 48.81 511 GLY A C 1
ATOM 3984 O O . GLY A 1 511 ? -12.097 14.565 -25.745 1.00 48.81 511 GLY A O 1
ATOM 3985 N N . PRO A 1 512 ? -13.368 12.924 -24.899 1.00 56.84 512 PRO A N 1
ATOM 3986 C CA . PRO A 1 512 ? -12.878 13.118 -23.530 1.00 56.84 512 PRO A CA 1
ATOM 3987 C C . PRO A 1 512 ? -11.392 12.738 -23.471 1.00 56.84 512 PRO A C 1
ATOM 3989 O O . PRO A 1 512 ? -11.035 11.625 -23.872 1.00 56.84 512 PRO A O 1
ATOM 3992 N N . ASP A 1 513 ? -10.525 13.642 -23.008 1.00 72.56 513 ASP A N 1
ATOM 3993 C CA . ASP A 1 513 ? -9.089 13.364 -22.900 1.00 72.56 513 ASP A CA 1
ATOM 3994 C C . ASP A 1 513 ? -8.872 12.219 -21.892 1.00 72.56 513 ASP A C 1
ATOM 3996 O O . ASP A 1 513 ? -9.264 12.362 -20.731 1.00 72.56 513 ASP A O 1
ATOM 4000 N N . PRO A 1 514 ? -8.240 11.089 -22.272 1.00 80.88 514 PRO A N 1
ATOM 4001 C CA . PRO A 1 514 ? -7.953 9.997 -21.341 1.00 80.88 514 PRO A CA 1
ATOM 4002 C C . PRO A 1 514 ? -7.086 10.419 -20.142 1.00 80.88 514 PRO A C 1
ATOM 4004 O O . PRO A 1 514 ? -7.051 9.703 -19.145 1.00 80.88 514 PRO A O 1
ATOM 4007 N N . VAL A 1 515 ? -6.420 11.580 -20.202 1.00 87.75 515 VAL A N 1
ATOM 4008 C CA . VAL A 1 515 ? -5.754 12.199 -19.045 1.00 87.75 515 VAL A CA 1
ATOM 4009 C C . VAL A 1 515 ? -6.736 12.490 -17.910 1.00 87.75 515 VAL A C 1
ATOM 4011 O O . VAL A 1 515 ? -6.406 12.226 -16.754 1.00 87.75 515 VAL A O 1
ATOM 4014 N N . GLN A 1 516 ? -7.946 12.966 -18.225 1.00 88.00 516 GLN A N 1
ATOM 4015 C CA . GLN A 1 516 ? -8.957 13.298 -17.217 1.00 88.00 516 GLN A CA 1
ATOM 4016 C C . GLN A 1 516 ? -9.338 12.072 -16.390 1.00 88.00 516 GLN A C 1
ATOM 4018 O O . GLN A 1 516 ? -9.404 12.164 -15.176 1.00 88.00 516 GLN A O 1
ATOM 4023 N N . ALA A 1 517 ? -9.464 10.892 -17.006 1.00 88.81 517 ALA A N 1
ATOM 4024 C CA . ALA A 1 517 ? -9.784 9.666 -16.272 1.00 88.81 517 ALA A CA 1
ATOM 4025 C C . ALA A 1 517 ? -8.740 9.329 -15.185 1.00 88.81 517 ALA A C 1
ATOM 4027 O O . ALA A 1 517 ? -9.104 8.918 -14.081 1.00 88.81 517 ALA A O 1
ATOM 4028 N N . VAL A 1 518 ? -7.450 9.545 -15.478 1.00 93.06 518 VAL A N 1
ATOM 4029 C CA . VAL A 1 518 ? -6.369 9.378 -14.494 1.00 93.06 518 VAL A CA 1
ATOM 4030 C C . VAL A 1 518 ? -6.464 10.463 -13.423 1.00 93.06 518 VAL A C 1
ATOM 4032 O O . VAL A 1 518 ? -6.414 10.165 -12.232 1.00 93.06 518 VAL A O 1
ATOM 4035 N N . GLU A 1 519 ? -6.627 11.718 -13.835 1.00 93.00 519 GLU A N 1
ATOM 4036 C CA . GLU A 1 519 ? -6.690 12.863 -12.928 1.00 93.00 519 GLU A CA 1
ATOM 4037 C C . GLU A 1 519 ? -7.877 12.800 -11.961 1.00 93.00 519 GLU A C 1
ATOM 4039 O O . GLU A 1 519 ? -7.668 13.034 -10.769 1.00 93.00 519 GLU A O 1
ATOM 4044 N N . ASP A 1 520 ? -9.064 12.423 -12.438 1.00 93.12 520 ASP A N 1
ATOM 4045 C CA . ASP A 1 520 ? -10.302 12.254 -11.668 1.00 93.12 520 ASP A CA 1
ATOM 4046 C C . ASP A 1 520 ? -10.149 11.137 -10.626 1.00 93.12 520 ASP A C 1
ATOM 4048 O O . ASP A 1 520 ? -10.612 11.245 -9.488 1.00 93.12 520 ASP A O 1
ATOM 4052 N N . LYS A 1 521 ? -9.445 10.050 -10.981 1.00 93.50 521 LYS A N 1
ATOM 4053 C CA . LYS A 1 521 ? -9.217 8.916 -10.076 1.00 93.50 521 LYS A CA 1
ATOM 4054 C C . LYS A 1 521 ? -8.417 9.313 -8.832 1.00 93.50 521 LYS A C 1
ATOM 4056 O O . LYS A 1 521 ? -8.674 8.768 -7.755 1.00 93.50 521 LYS A O 1
ATOM 4061 N N . PHE A 1 522 ? -7.458 10.229 -8.974 1.00 95.56 522 PHE A N 1
ATOM 4062 C CA . PHE A 1 522 ? -6.564 10.666 -7.895 1.00 95.56 522 PHE A CA 1
ATOM 4063 C C . PHE A 1 522 ? -6.882 12.071 -7.364 1.00 95.56 522 PHE A C 1
ATOM 4065 O O . PHE A 1 522 ? -6.299 12.484 -6.361 1.00 95.56 522 PHE A O 1
ATOM 4072 N N . GLU A 1 523 ? -7.821 12.794 -7.980 1.00 93.94 523 GLU A N 1
ATOM 4073 C CA . GLU A 1 523 ? -8.245 14.142 -7.586 1.00 93.94 523 GLU A CA 1
ATOM 4074 C C . GLU A 1 523 ? -8.562 14.254 -6.085 1.00 93.94 523 GLU A C 1
ATOM 4076 O O . GLU A 1 523 ? -8.002 15.149 -5.446 1.00 93.94 523 GLU A O 1
ATO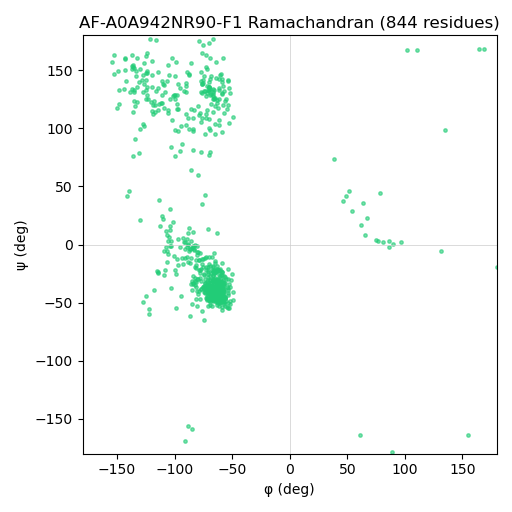M 4081 N N . PRO A 1 524 ? -9.345 13.348 -5.457 1.00 94.12 524 PRO A N 1
ATOM 4082 C CA . PRO A 1 524 ? -9.649 13.468 -4.033 1.00 94.12 524 PRO A CA 1
ATOM 4083 C C . PRO A 1 524 ? -8.404 13.452 -3.134 1.00 94.12 524 PRO A C 1
ATOM 4085 O O . PRO A 1 524 ? -8.394 14.105 -2.095 1.00 94.12 524 PRO A O 1
ATOM 4088 N N . LEU A 1 525 ? -7.355 12.716 -3.524 1.00 94.25 525 LEU A N 1
ATOM 4089 C CA . LEU A 1 525 ? -6.089 12.641 -2.786 1.00 94.25 525 LEU A CA 1
ATOM 4090 C C . LEU A 1 525 ? -5.198 13.853 -3.077 1.00 94.25 525 LEU A C 1
ATOM 4092 O O . LEU A 1 525 ? -4.603 14.400 -2.152 1.00 94.25 525 LEU A O 1
ATOM 4096 N N . ARG A 1 526 ? -5.140 14.309 -4.334 1.00 92.62 526 ARG A N 1
ATOM 4097 C CA . ARG A 1 526 ? -4.389 15.514 -4.719 1.00 92.62 526 ARG A CA 1
ATOM 4098 C C . ARG A 1 526 ? -4.935 16.768 -4.048 1.00 92.62 526 ARG A C 1
ATOM 4100 O O . ARG A 1 526 ? -4.167 17.579 -3.543 1.00 92.62 526 ARG A O 1
ATOM 4107 N N . ASN A 1 527 ? -6.258 16.889 -3.950 1.00 91.38 527 ASN A N 1
ATOM 4108 C CA . ASN A 1 527 ? -6.914 18.016 -3.287 1.00 91.38 527 ASN A CA 1
ATOM 4109 C C . ASN A 1 527 ? -6.518 18.154 -1.809 1.00 91.38 527 ASN A C 1
ATOM 4111 O O . ASN A 1 527 ? -6.593 19.256 -1.269 1.00 91.38 527 ASN A O 1
ATOM 4115 N N . LEU A 1 528 ? -6.050 17.076 -1.164 1.00 91.50 528 LEU A N 1
ATOM 4116 C CA . LEU A 1 528 ? -5.528 17.148 0.199 1.00 91.50 528 LEU A CA 1
ATOM 4117 C C . LEU A 1 528 ? -4.220 17.923 0.283 1.00 91.50 528 LEU A C 1
ATOM 4119 O O . LEU A 1 528 ? -4.021 18.571 1.293 1.00 91.50 528 LEU A O 1
ATOM 4123 N N . VAL A 1 529 ? -3.362 17.879 -0.739 1.00 90.81 529 VAL A N 1
ATOM 4124 C CA . VAL A 1 529 ? -2.069 18.594 -0.784 1.00 90.81 529 VAL A CA 1
ATOM 4125 C C . VAL A 1 529 ? -2.093 19.837 -1.672 1.00 90.81 529 VAL A C 1
ATOM 4127 O O . VAL A 1 529 ? -1.097 20.551 -1.758 1.00 90.81 529 VAL A O 1
ATOM 4130 N N . ALA A 1 530 ? -3.230 20.125 -2.308 1.00 80.56 530 ALA A N 1
ATOM 4131 C CA . ALA A 1 530 ? -3.448 21.311 -3.124 1.00 80.56 530 ALA A CA 1
ATOM 4132 C C . ALA A 1 530 ? -3.521 22.582 -2.246 1.00 80.56 530 ALA A C 1
ATOM 4134 O O . ALA A 1 530 ? -4.592 23.126 -1.976 1.00 80.56 530 ALA A O 1
ATOM 4135 N N . GLY A 1 531 ? -2.360 23.054 -1.792 1.00 67.06 531 GLY A N 1
ATOM 4136 C CA . GLY A 1 531 ? -2.146 24.292 -1.043 1.00 67.06 531 GLY A CA 1
ATOM 4137 C C . GLY A 1 531 ? -0.923 25.044 -1.576 1.00 67.06 531 GLY A C 1
ATOM 4138 O O . GLY A 1 531 ? -0.037 24.457 -2.191 1.00 67.06 531 GLY A O 1
ATOM 4139 N N . GLY A 1 532 ? -0.893 26.362 -1.387 1.00 63.28 532 GLY A N 1
ATOM 4140 C CA . GLY A 1 532 ? 0.238 27.220 -1.761 1.00 63.28 532 GLY A CA 1
ATOM 4141 C C . GLY A 1 532 ? 0.784 27.955 -0.534 1.00 63.28 532 GLY A C 1
ATOM 4142 O O . GLY A 1 532 ? 0.177 27.859 0.530 1.00 63.28 532 GLY A O 1
ATOM 4143 N N . PRO A 1 533 ? 1.869 28.740 -0.661 1.00 56.16 533 PRO A N 1
ATOM 4144 C CA . PRO A 1 533 ? 2.448 29.492 0.461 1.00 56.16 533 PRO A CA 1
ATOM 4145 C C . PRO A 1 533 ? 1.426 30.345 1.239 1.00 56.16 533 PRO A C 1
ATOM 4147 O O . PRO A 1 533 ? 1.555 30.493 2.449 1.00 56.16 533 PRO A O 1
ATOM 4150 N N . ASP A 1 534 ? 0.384 30.835 0.552 1.00 59.06 534 ASP A N 1
ATOM 4151 C CA . ASP A 1 534 ? -0.670 31.700 1.104 1.00 59.06 534 ASP A CA 1
ATOM 4152 C C . ASP A 1 534 ? -2.026 30.994 1.336 1.00 59.06 534 ASP A C 1
ATOM 4154 O O . ASP A 1 534 ? -3.000 31.643 1.724 1.00 59.06 534 ASP A O 1
ATOM 4158 N N . LYS A 1 535 ? -2.137 29.677 1.093 1.00 70.50 535 LYS A N 1
ATOM 4159 C CA . LYS A 1 535 ? -3.388 28.920 1.285 1.00 70.50 535 LYS A CA 1
ATOM 4160 C C . LYS A 1 535 ? -3.116 27.580 1.982 1.00 70.50 535 LYS A C 1
ATOM 4162 O O . LYS A 1 535 ? -2.490 26.723 1.355 1.00 70.50 535 LYS A O 1
ATOM 4167 N N . PRO A 1 536 ? -3.614 27.379 3.220 1.00 71.94 536 PRO A N 1
ATOM 4168 C CA . PRO A 1 536 ? -3.393 26.144 3.961 1.00 71.94 536 PRO A CA 1
ATOM 4169 C C . PRO A 1 536 ? -3.973 24.942 3.220 1.00 71.94 536 PRO A C 1
ATOM 4171 O O . PRO A 1 536 ? -4.989 25.032 2.520 1.00 71.94 536 PRO A O 1
ATOM 4174 N N . SER A 1 537 ? -3.276 23.827 3.376 1.00 85.12 537 SER A N 1
ATOM 4175 C CA . SER A 1 537 ? -3.560 22.564 2.720 1.00 85.12 537 SER A CA 1
ATOM 4176 C C . SER A 1 537 ? -4.777 21.905 3.372 1.00 85.12 537 SER A C 1
ATOM 4178 O O . SER A 1 537 ? -4.955 21.989 4.589 1.00 85.12 537 SER A O 1
ATOM 4180 N N . ALA A 1 538 ? -5.619 21.201 2.608 1.00 87.81 538 ALA A N 1
ATOM 4181 C CA . ALA A 1 538 ? -6.728 20.440 3.201 1.00 87.81 538 ALA A CA 1
ATOM 4182 C C . ALA A 1 538 ? -6.235 19.249 4.053 1.00 87.81 538 ALA A C 1
ATOM 4184 O O . ALA A 1 538 ? -7.010 18.659 4.804 1.00 87.81 538 ALA A O 1
ATOM 4185 N N . LEU A 1 539 ? -4.940 18.927 3.979 1.00 90.38 539 LEU A N 1
ATOM 4186 C CA . LEU A 1 539 ? -4.244 17.995 4.857 1.00 90.38 539 LEU A CA 1
ATOM 4187 C C . LEU A 1 539 ? -3.974 18.577 6.259 1.00 90.38 539 LEU A C 1
ATOM 4189 O O . LEU A 1 539 ? -3.888 17.806 7.214 1.00 90.38 539 LEU A O 1
ATOM 4193 N N . ASP A 1 540 ? -3.881 19.901 6.426 1.00 89.25 540 ASP A N 1
ATOM 4194 C CA . ASP A 1 540 ? -3.495 20.519 7.708 1.00 89.25 540 ASP A CA 1
ATOM 4195 C C . ASP A 1 540 ? -4.463 20.173 8.860 1.00 89.25 540 ASP A C 1
ATOM 4197 O O . ASP A 1 540 ? -3.990 19.743 9.921 1.00 89.25 540 ASP A O 1
ATOM 4201 N N . PRO A 1 541 ? -5.803 20.246 8.681 1.00 89.50 541 PRO A N 1
ATOM 4202 C CA . PRO A 1 541 ? -6.752 19.801 9.705 1.00 89.50 541 PRO A CA 1
ATOM 4203 C C . PRO A 1 541 ? -6.594 18.316 10.054 1.00 89.50 541 PRO A C 1
ATOM 4205 O O . PRO A 1 541 ? -6.720 17.930 11.217 1.00 89.50 541 PRO A O 1
ATOM 4208 N N . VAL A 1 542 ? -6.253 17.479 9.071 1.00 91.75 542 VAL A N 1
ATOM 4209 C CA . VAL A 1 542 ? -6.040 16.037 9.263 1.00 91.75 542 VAL A CA 1
ATOM 4210 C C . VAL A 1 542 ? -4.801 15.793 10.120 1.00 91.75 542 VAL A C 1
ATOM 4212 O O . VAL A 1 542 ? -4.863 15.019 11.075 1.00 91.75 542 VAL A O 1
ATOM 4215 N N . LEU A 1 543 ? -3.690 16.478 9.832 1.00 92.19 543 LEU A N 1
ATOM 4216 C CA . LEU A 1 543 ? -2.461 16.391 10.629 1.00 92.19 543 LEU A CA 1
ATOM 4217 C C . LEU A 1 543 ? -2.689 16.891 12.058 1.00 92.19 543 LEU A C 1
ATOM 4219 O O . LEU A 1 543 ? -2.234 16.259 13.014 1.00 92.19 543 LEU A O 1
ATOM 4223 N N . GLN A 1 544 ? -3.450 17.977 12.222 1.00 90.94 544 GLN A N 1
ATOM 4224 C CA . GLN A 1 544 ? -3.835 18.480 13.538 1.00 90.94 544 GLN A CA 1
ATOM 4225 C C . GLN A 1 544 ? -4.689 17.462 14.303 1.00 90.94 544 GLN A C 1
ATOM 4227 O O . GLN A 1 544 ? -4.444 17.228 15.487 1.00 90.94 544 GLN A O 1
ATOM 4232 N N . GLN A 1 545 ? -5.635 16.795 13.639 1.00 92.19 545 GLN A N 1
ATOM 4233 C CA . GLN A 1 545 ? -6.457 15.764 14.268 1.00 92.19 545 GLN A CA 1
ATOM 4234 C C . GLN A 1 545 ? -5.647 14.510 14.632 1.00 92.19 545 GLN A C 1
ATOM 4236 O O . GLN A 1 545 ? -5.849 13.932 15.703 1.00 92.19 545 GLN A O 1
ATOM 4241 N N . LEU A 1 546 ? -4.691 14.107 13.787 1.00 92.25 546 LEU A N 1
ATOM 4242 C CA . LEU A 1 546 ? -3.743 13.028 14.086 1.00 92.25 546 LEU A CA 1
ATOM 4243 C C . LEU A 1 546 ? -2.871 13.370 15.301 1.00 92.25 546 LEU A C 1
ATOM 4245 O O . LEU A 1 546 ? -2.651 12.511 16.156 1.00 92.25 546 LEU A O 1
ATOM 4249 N N . LYS A 1 547 ? -2.441 14.630 15.429 1.00 91.50 547 LYS A N 1
ATOM 4250 C CA . LYS A 1 547 ? -1.705 15.135 16.594 1.00 91.50 547 LYS A CA 1
ATOM 4251 C C . LYS A 1 547 ? -2.553 15.112 17.870 1.00 91.50 547 LYS A C 1
ATOM 4253 O O . LYS A 1 547 ? -2.093 14.606 18.891 1.00 91.50 547 LYS A O 1
ATOM 4258 N N . SER A 1 548 ? -3.803 15.573 17.811 1.00 90.25 548 SER A N 1
ATOM 4259 C CA . SER A 1 548 ? -4.741 15.488 18.939 1.00 90.25 548 SER A CA 1
ATOM 4260 C C . SER A 1 548 ? -4.972 14.040 19.375 1.00 90.25 548 SER A C 1
ATOM 4262 O O . SER A 1 548 ? -4.974 13.739 20.570 1.00 90.25 548 SER A O 1
ATOM 4264 N N . LEU A 1 549 ? -5.102 13.113 18.419 1.00 87.56 549 LEU A N 1
ATOM 4265 C CA . LEU A 1 549 ? -5.191 11.687 18.723 1.00 87.56 549 LEU A CA 1
ATOM 4266 C C . LEU A 1 549 ? -3.912 11.144 19.352 1.00 87.56 549 LEU A C 1
ATOM 4268 O O . LEU A 1 549 ? -3.998 10.404 20.328 1.00 87.56 549 LEU A O 1
ATOM 4272 N N . ARG A 1 550 ? -2.735 11.492 18.825 1.00 89.62 550 ARG A N 1
ATOM 4273 C CA . ARG A 1 550 ? -1.450 11.104 19.420 1.00 89.62 550 ARG A CA 1
ATOM 4274 C C . ARG A 1 550 ? -1.403 11.512 20.888 1.00 89.62 550 ARG A C 1
ATOM 4276 O O . ARG A 1 550 ? -1.111 10.673 21.735 1.00 89.62 550 ARG A O 1
ATOM 4283 N N . ASP A 1 551 ? -1.721 12.769 21.182 1.00 86.75 551 ASP A N 1
ATOM 4284 C CA . ASP A 1 551 ? -1.681 13.315 22.540 1.00 86.75 551 ASP A CA 1
ATOM 4285 C C . ASP A 1 551 ? -2.696 12.604 23.452 1.00 86.75 551 ASP A C 1
ATOM 4287 O O . ASP A 1 551 ? -2.374 12.257 24.590 1.00 86.75 551 ASP A O 1
ATOM 4291 N N . TYR A 1 552 ? -3.876 12.271 22.922 1.00 82.00 552 TYR A N 1
ATOM 4292 C CA . TYR A 1 552 ? -4.869 11.442 23.605 1.00 82.00 552 TYR A CA 1
ATOM 4293 C C . TYR A 1 552 ? -4.347 10.027 23.919 1.00 82.00 552 TYR A C 1
ATOM 4295 O O . TYR A 1 552 ? -4.454 9.564 25.054 1.00 82.00 552 TYR A O 1
ATOM 4303 N N . PHE A 1 553 ? -3.730 9.338 22.954 1.00 79.31 553 PHE A N 1
ATOM 4304 C CA . PHE A 1 553 ? -3.144 8.011 23.177 1.00 79.31 553 PHE A CA 1
ATOM 4305 C C . PHE A 1 553 ? -1.950 8.056 24.143 1.00 79.31 553 PHE A C 1
ATOM 4307 O O . PHE A 1 553 ? -1.788 7.136 24.945 1.00 79.31 553 PHE A O 1
ATOM 4314 N N . LEU A 1 554 ? -1.149 9.125 24.131 1.00 82.12 554 LEU A N 1
ATOM 4315 C CA . LEU A 1 554 ? -0.087 9.332 25.117 1.00 82.12 554 LEU A CA 1
ATOM 4316 C C . LEU A 1 554 ? -0.661 9.508 26.528 1.00 82.12 554 LEU A C 1
ATOM 4318 O O . LEU A 1 554 ? -0.187 8.844 27.449 1.00 82.12 554 LEU A O 1
ATOM 4322 N N . GLN A 1 555 ? -1.718 10.307 26.702 1.00 75.69 555 GLN A N 1
ATOM 4323 C CA . GLN A 1 555 ? -2.418 10.431 27.987 1.00 75.69 555 GLN A CA 1
ATOM 4324 C C . GLN A 1 555 ? -3.026 9.101 28.449 1.00 75.69 555 GLN A C 1
ATOM 4326 O O . GLN A 1 555 ? -2.915 8.747 29.617 1.00 75.69 555 GLN A O 1
ATOM 4331 N N . LEU A 1 556 ? -3.617 8.319 27.541 1.00 70.56 556 LEU A N 1
ATOM 4332 C CA . LEU A 1 556 ? -4.111 6.978 27.866 1.00 70.56 556 LEU A CA 1
ATOM 4333 C C . LEU A 1 556 ? -2.990 6.024 28.290 1.00 70.56 556 LEU A C 1
ATOM 4335 O O . LEU A 1 556 ? -3.204 5.167 29.142 1.00 70.56 556 LEU A O 1
ATOM 4339 N N . SER A 1 557 ? -1.806 6.149 27.691 1.00 68.31 557 SER A N 1
ATOM 4340 C CA . SER A 1 557 ? -0.660 5.308 28.040 1.00 68.31 557 SER A CA 1
ATOM 4341 C C . SER A 1 557 ? -0.039 5.671 29.391 1.00 68.31 557 SER A C 1
ATOM 4343 O O . SER A 1 557 ? 0.425 4.786 30.107 1.00 68.31 557 SER A O 1
ATOM 4345 N N . SER A 1 558 ? -0.054 6.955 29.765 1.00 65.44 558 SER A N 1
ATOM 4346 C CA . SER A 1 558 ? 0.400 7.416 31.079 1.00 65.44 558 SER A CA 1
ATOM 4347 C C . SER A 1 558 ? -0.651 7.188 32.169 1.00 65.44 558 SER A C 1
ATOM 4349 O O . SER A 1 558 ? -0.295 7.036 33.338 1.00 65.44 558 SER A O 1
ATOM 4351 N N . ALA A 1 559 ? -1.923 7.050 31.785 1.00 56.00 559 ALA A N 1
ATOM 4352 C CA . ALA A 1 559 ? -3.051 6.674 32.631 1.00 56.00 559 ALA A CA 1
ATOM 4353 C C . ALA A 1 559 ? -3.068 5.187 33.034 1.00 56.00 559 ALA A C 1
ATOM 4355 O O . ALA A 1 559 ? -4.118 4.549 33.087 1.00 56.00 559 ALA A O 1
ATOM 4356 N N . ASN A 1 560 ? -1.907 4.633 33.388 1.00 52.50 560 ASN A N 1
ATOM 4357 C CA . ASN A 1 560 ? -1.705 3.249 33.837 1.00 52.50 560 ASN A CA 1
ATOM 4358 C C . ASN A 1 560 ? -2.429 2.888 35.157 1.00 52.50 560 ASN A C 1
ATOM 4360 O O . ASN A 1 560 ? -2.202 1.821 35.724 1.00 52.50 560 ASN A O 1
ATOM 4364 N N . THR A 1 561 ? -3.311 3.753 35.661 1.00 59.22 561 THR A N 1
ATOM 4365 C CA . THR A 1 561 ? -4.250 3.416 36.728 1.00 59.22 561 THR A CA 1
ATOM 4366 C C . THR A 1 561 ? -5.590 3.087 36.084 1.00 59.22 561 THR A C 1
ATOM 4368 O O . THR A 1 561 ? -6.217 3.944 35.463 1.00 59.22 561 THR A O 1
ATOM 4371 N N . GLY A 1 562 ? -6.069 1.848 36.233 1.00 62.62 562 GLY A N 1
ATOM 4372 C CA . GLY A 1 562 ? -7.356 1.438 35.660 1.00 62.62 562 GLY A CA 1
ATOM 4373 C C . GLY A 1 562 ? -8.529 2.345 36.068 1.00 62.62 562 GLY A C 1
ATOM 4374 O O . GLY A 1 562 ? -9.517 2.436 35.343 1.00 62.62 562 GLY A O 1
ATOM 4375 N N . GLY A 1 563 ? -8.401 3.091 37.174 1.00 67.00 563 GLY A N 1
ATOM 4376 C CA . GLY A 1 563 ? -9.347 4.134 37.583 1.00 67.00 563 GLY A CA 1
ATOM 4377 C C . GLY A 1 563 ? -9.498 5.287 36.580 1.00 67.00 563 GLY A C 1
ATOM 4378 O O . GLY A 1 563 ? -10.613 5.747 36.360 1.00 67.00 563 GLY A O 1
ATOM 4379 N N . GLN A 1 564 ? -8.425 5.722 35.910 1.00 70.88 564 GLN A N 1
ATOM 4380 C CA . GLN A 1 564 ? -8.514 6.754 34.868 1.00 70.88 564 GLN A CA 1
ATOM 4381 C C . GLN A 1 564 ? -9.137 6.212 33.577 1.00 70.88 564 GLN A C 1
ATOM 4383 O O . GLN A 1 564 ? -9.938 6.904 32.954 1.00 70.88 564 GLN A O 1
ATOM 4388 N N . ALA A 1 565 ? -8.850 4.960 33.205 1.00 69.94 565 ALA A N 1
ATOM 4389 C CA . ALA A 1 565 ? -9.529 4.296 32.089 1.00 69.94 565 ALA A CA 1
ATOM 4390 C C . ALA A 1 565 ? -11.044 4.188 32.338 1.00 69.94 565 ALA A C 1
ATOM 4392 O O . ALA A 1 565 ? -11.842 4.497 31.452 1.00 69.94 565 ALA A O 1
ATOM 4393 N N . LEU A 1 566 ? -11.439 3.824 33.563 1.00 74.00 566 LEU A N 1
ATOM 4394 C CA . LEU A 1 566 ? -12.835 3.785 33.987 1.00 74.00 566 LEU A CA 1
ATOM 4395 C C . LEU A 1 566 ? -13.489 5.173 33.970 1.00 74.00 566 LEU A C 1
ATOM 4397 O O . LEU A 1 566 ? -14.581 5.314 33.428 1.00 74.00 566 LEU A O 1
ATOM 4401 N N . GLN A 1 567 ? -12.823 6.203 34.502 1.00 76.75 567 GLN A N 1
ATOM 4402 C CA . GLN A 1 567 ? -13.339 7.574 34.477 1.00 76.75 567 GLN A CA 1
ATOM 4403 C C . GLN A 1 567 ? -13.502 8.092 33.044 1.00 76.75 567 GLN A C 1
ATOM 4405 O O . GLN A 1 567 ? -14.515 8.704 32.719 1.00 76.75 567 GLN A O 1
ATOM 4410 N N . ASN A 1 568 ? -12.535 7.817 32.168 1.00 73.38 568 ASN A N 1
ATOM 4411 C CA . ASN A 1 568 ? -12.600 8.201 30.761 1.00 73.38 568 ASN A CA 1
ATOM 4412 C C . ASN A 1 568 ? -13.752 7.485 30.045 1.00 73.38 568 ASN A C 1
ATOM 4414 O O . ASN A 1 568 ? -14.492 8.123 29.299 1.00 73.38 568 ASN A O 1
ATOM 4418 N N . GLN A 1 569 ? -13.965 6.193 30.320 1.00 72.38 569 GLN A N 1
ATOM 4419 C CA . GLN A 1 569 ? -15.116 5.463 29.789 1.00 72.38 569 GLN A CA 1
ATOM 4420 C C . GLN A 1 569 ? -16.438 6.003 30.355 1.00 72.38 569 GLN A C 1
ATOM 4422 O O . GLN A 1 569 ? -17.389 6.190 29.604 1.00 72.38 569 GLN A O 1
ATOM 4427 N N . ALA A 1 570 ? -16.507 6.326 31.646 1.00 73.44 570 ALA A N 1
ATOM 4428 C CA . ALA A 1 570 ? -17.688 6.940 32.249 1.00 73.44 570 ALA A CA 1
ATOM 4429 C C . ALA A 1 570 ? -17.999 8.310 31.624 1.00 73.44 570 ALA A C 1
ATOM 4431 O O . ALA A 1 570 ? -19.155 8.591 31.319 1.00 73.44 570 ALA A O 1
ATOM 4432 N N . ASN A 1 571 ? -16.972 9.125 31.360 1.00 74.38 571 ASN A N 1
ATOM 4433 C CA . ASN A 1 571 ? -17.096 10.413 30.675 1.00 74.38 571 ASN A CA 1
ATOM 4434 C C . ASN A 1 571 ? -17.589 10.263 29.226 1.00 74.38 571 ASN A C 1
ATOM 4436 O O . ASN A 1 571 ? -18.290 11.142 28.728 1.00 74.38 571 ASN A O 1
ATOM 4440 N N . LEU A 1 572 ? -17.240 9.169 28.540 1.00 70.81 572 LEU A N 1
ATOM 4441 C CA . LEU A 1 572 ? -17.771 8.859 27.207 1.00 70.81 572 LEU A CA 1
ATOM 4442 C C . LEU A 1 572 ? -19.273 8.551 27.263 1.00 70.81 572 LEU A C 1
ATOM 4444 O O . LEU A 1 572 ? -20.028 9.071 26.446 1.00 70.81 572 LEU A O 1
ATOM 4448 N N . PHE A 1 573 ? -19.715 7.768 28.251 1.00 71.44 573 PHE A N 1
ATOM 4449 C CA . PHE A 1 573 ? -21.133 7.439 28.442 1.00 71.44 573 PHE A CA 1
ATOM 4450 C C . PHE A 1 573 ? -21.971 8.628 28.933 1.00 71.44 573 PHE A C 1
ATOM 4452 O O . PHE A 1 573 ? -23.129 8.759 28.547 1.00 71.44 573 PHE A O 1
ATOM 4459 N N . SER A 1 574 ? -21.400 9.512 29.756 1.00 67.56 574 SER A N 1
ATOM 4460 C CA . SER A 1 574 ? -22.078 10.716 30.254 1.00 67.56 574 SER A CA 1
ATOM 4461 C C . SER A 1 574 ? -22.010 11.910 29.293 1.00 67.56 574 SER A C 1
ATOM 4463 O O . SER A 1 574 ? -22.576 12.962 29.583 1.00 67.56 574 SER A O 1
ATOM 4465 N N . GLY A 1 575 ? -21.322 11.768 28.153 1.00 60.78 575 GLY A N 1
ATOM 4466 C CA . GLY A 1 575 ? -21.161 12.820 27.145 1.00 60.78 575 GLY A CA 1
ATOM 4467 C C . GLY A 1 575 ? -20.140 13.912 27.497 1.00 60.78 575 GLY A C 1
ATOM 4468 O O . GLY A 1 575 ? -19.956 14.834 26.706 1.00 60.78 575 GLY A O 1
ATOM 4469 N N . ALA A 1 576 ? -19.446 13.809 28.635 1.00 58.31 576 ALA A N 1
ATOM 4470 C CA . ALA A 1 576 ? -18.468 14.789 29.115 1.00 58.31 576 ALA A CA 1
ATOM 4471 C C . ALA A 1 576 ? -17.060 14.660 28.488 1.00 58.31 576 ALA A C 1
ATOM 4473 O O . ALA A 1 576 ? -16.288 15.612 28.527 1.00 58.31 576 ALA A O 1
ATOM 4474 N N . GLY A 1 577 ? -16.700 13.507 27.910 1.00 55.00 577 GLY A N 1
ATOM 4475 C CA . GLY A 1 577 ? -15.358 13.227 27.355 1.00 55.00 577 GLY A CA 1
ATOM 4476 C C . GLY A 1 577 ? -15.260 13.273 25.825 1.00 55.00 577 GLY A C 1
ATOM 4477 O O . GLY A 1 577 ? -14.332 12.713 25.246 1.00 55.00 577 GLY A O 1
ATOM 4478 N N . MET A 1 578 ? -16.260 13.855 25.161 1.00 57.03 578 MET A N 1
ATOM 4479 C CA . MET A 1 578 ? -16.640 13.510 23.788 1.00 57.03 578 MET A CA 1
ATOM 4480 C C . MET A 1 578 ? -15.859 14.177 22.648 1.00 57.03 578 MET A C 1
ATOM 4482 O O . MET A 1 578 ? -16.312 14.064 21.512 1.00 57.03 578 MET A O 1
ATOM 4486 N N . ASP A 1 579 ? -14.738 14.864 22.878 1.00 65.12 579 ASP A N 1
ATOM 4487 C CA . ASP A 1 579 ? -14.199 15.705 21.801 1.00 65.12 579 ASP A CA 1
ATOM 4488 C C . ASP A 1 579 ? -13.270 14.939 20.843 1.00 65.12 579 ASP A C 1
ATOM 4490 O O . ASP A 1 579 ? -13.601 14.737 19.680 1.00 65.12 579 ASP A O 1
ATOM 4494 N N . VAL A 1 580 ? -12.153 14.380 21.315 1.00 78.25 580 VAL A N 1
ATOM 4495 C CA . VAL A 1 580 ? -11.058 14.000 20.398 1.00 78.25 580 VAL A CA 1
ATOM 4496 C C . VAL A 1 580 ? -11.353 12.779 19.509 1.00 78.25 580 VAL A C 1
ATOM 4498 O O . VAL A 1 580 ? -11.113 12.829 18.302 1.00 78.25 580 VAL A O 1
ATOM 4501 N N . LEU A 1 581 ? -11.871 11.669 20.058 1.00 79.00 581 LEU A N 1
ATOM 4502 C CA . LEU A 1 581 ? -12.140 10.452 19.266 1.00 79.00 581 LEU A CA 1
ATOM 4503 C C . LEU A 1 581 ? -13.304 10.642 18.285 1.00 79.00 581 LEU A C 1
ATOM 4505 O O . LEU A 1 581 ? -13.244 10.153 17.158 1.00 79.00 581 LEU A O 1
ATOM 4509 N N . LYS A 1 582 ? -14.351 11.362 18.700 1.00 79.62 582 LYS A N 1
ATOM 4510 C CA . LYS A 1 582 ? -15.527 11.628 17.867 1.00 79.62 582 LYS A CA 1
ATOM 4511 C C . LYS A 1 582 ? -15.217 12.656 16.781 1.00 79.62 582 LYS A C 1
ATOM 4513 O O . LYS A 1 582 ? -15.599 12.438 15.634 1.00 79.62 582 LYS A O 1
ATOM 4518 N N . GLN A 1 583 ? -14.479 13.721 17.110 1.00 82.88 583 GLN A N 1
ATOM 4519 C CA . GLN A 1 583 ? -13.932 14.649 16.115 1.00 82.88 583 GLN A CA 1
ATOM 4520 C C . GLN A 1 583 ? -13.068 13.900 15.099 1.00 82.88 583 GLN A C 1
ATOM 4522 O O . GLN A 1 583 ? -13.278 14.057 13.902 1.00 82.88 583 GLN A O 1
ATOM 4527 N N . ALA A 1 584 ? -12.180 13.007 15.554 1.00 87.88 584 ALA A N 1
ATOM 4528 C CA . ALA A 1 584 ? -11.370 12.190 14.654 1.00 87.88 584 ALA A CA 1
ATOM 4529 C C . ALA A 1 584 ? -12.216 11.294 13.749 1.00 87.88 584 ALA A C 1
ATOM 4531 O O . ALA A 1 584 ? -11.953 11.199 12.557 1.00 87.88 584 ALA A O 1
ATOM 4532 N N . GLN A 1 585 ? -13.249 10.649 14.290 1.00 86.12 585 GLN A N 1
ATOM 4533 C CA . GLN A 1 585 ? -14.130 9.792 13.504 1.00 86.12 585 GLN A CA 1
ATOM 4534 C C . GLN A 1 585 ? -14.885 10.578 12.426 1.00 86.12 585 GLN A C 1
ATOM 4536 O O . GLN A 1 585 ? -14.993 10.101 11.297 1.00 86.12 585 GLN A O 1
ATOM 4541 N N . LEU A 1 586 ? -15.378 11.775 12.756 1.00 87.81 586 LEU A N 1
ATOM 4542 C CA . LEU A 1 586 ? -16.065 12.659 11.812 1.00 87.81 586 LEU A CA 1
ATOM 4543 C C . LEU A 1 586 ? -15.114 13.207 10.744 1.00 87.81 586 LEU A C 1
ATOM 4545 O O . LEU A 1 586 ? -15.467 13.200 9.566 1.00 87.81 586 LEU A O 1
ATOM 4549 N N . GLU A 1 587 ? -13.916 13.633 11.143 1.00 89.56 587 GLU A N 1
ATOM 4550 C CA . GLU A 1 587 ? -12.909 14.178 10.233 1.00 89.56 587 GLU A CA 1
ATOM 4551 C C . GLU A 1 587 ? -12.404 13.097 9.272 1.00 89.56 587 GLU A C 1
ATOM 4553 O O . GLU A 1 587 ? -12.438 13.258 8.053 1.00 89.56 587 GLU A O 1
ATOM 4558 N N . PHE A 1 588 ? -12.046 11.922 9.795 1.00 92.44 588 PHE A N 1
ATOM 4559 C CA . PHE A 1 588 ? -11.531 10.824 8.980 1.00 92.44 588 PHE A CA 1
ATOM 4560 C C . PHE A 1 588 ? -12.594 10.169 8.100 1.00 92.44 588 PHE A C 1
ATOM 4562 O O . PHE A 1 588 ? -12.256 9.600 7.065 1.00 92.44 588 PHE A O 1
ATOM 4569 N N . ALA A 1 589 ? -13.881 10.263 8.454 1.00 91.00 589 ALA A N 1
ATOM 4570 C CA . ALA A 1 589 ? -14.967 9.775 7.604 1.00 91.00 589 ALA A CA 1
ATOM 4571 C C . ALA A 1 589 ? -15.112 10.555 6.287 1.00 91.00 589 ALA A C 1
ATOM 4573 O O . ALA A 1 589 ? -15.685 10.013 5.340 1.00 91.00 589 ALA A O 1
ATOM 4574 N N . ARG A 1 590 ? -14.604 11.795 6.227 1.00 90.19 590 ARG A N 1
ATOM 4575 C CA . ARG A 1 590 ? -14.626 12.656 5.033 1.00 90.19 590 ARG A CA 1
ATOM 4576 C C . ARG A 1 590 ? -13.446 12.419 4.094 1.00 90.19 590 ARG A C 1
ATOM 4578 O O . ARG A 1 590 ? -13.459 12.928 2.977 1.00 90.19 590 ARG A O 1
ATOM 4585 N N . LEU A 1 591 ? -12.437 11.671 4.536 1.00 93.81 591 LEU A N 1
ATOM 4586 C CA . LEU A 1 591 ? -11.250 11.414 3.733 1.00 93.81 591 LEU A CA 1
ATOM 4587 C C . LEU A 1 591 ? -11.553 10.457 2.571 1.00 93.81 591 LEU A C 1
ATOM 4589 O O . LEU A 1 591 ? -12.433 9.597 2.681 1.00 93.81 591 LEU A O 1
ATOM 4593 N N . PRO A 1 592 ? -10.817 10.572 1.457 1.00 94.88 592 PRO A N 1
ATOM 4594 C CA . PRO A 1 592 ? -10.858 9.581 0.393 1.00 94.88 592 PRO A CA 1
ATOM 4595 C C . PRO A 1 592 ? -10.221 8.254 0.832 1.00 94.88 592 PRO A C 1
ATOM 4597 O O . PRO A 1 592 ? -9.423 8.187 1.774 1.00 94.88 592 PRO A O 1
ATOM 4600 N N . GLU A 1 593 ? -10.553 7.179 0.120 1.00 92.75 593 GLU A N 1
ATOM 4601 C CA . GLU A 1 593 ? -9.823 5.918 0.265 1.00 92.75 593 GLU A CA 1
ATOM 4602 C C . GLU A 1 593 ? -8.392 6.061 -0.283 1.00 92.75 593 GLU A C 1
ATOM 4604 O O . GLU A 1 593 ? -8.190 6.767 -1.275 1.00 92.75 593 GLU A O 1
ATOM 4609 N N . PRO A 1 594 ? -7.389 5.396 0.319 1.00 94.44 594 PRO A N 1
ATOM 4610 C CA . PRO A 1 594 ? -7.482 4.464 1.454 1.00 94.44 594 PRO A CA 1
ATOM 4611 C C . PRO A 1 594 ? -7.361 5.124 2.847 1.00 94.44 594 PRO A C 1
ATOM 4613 O O . PRO A 1 594 ? -7.456 4.434 3.866 1.00 94.44 594 PRO A O 1
ATOM 4616 N N . LEU A 1 595 ? -7.148 6.447 2.918 1.00 94.44 595 LEU A N 1
ATOM 4617 C CA . LEU A 1 595 ? -6.884 7.174 4.171 1.00 94.44 595 LEU A CA 1
ATOM 4618 C C . LEU A 1 595 ? -8.021 7.040 5.184 1.00 94.44 595 LEU A C 1
ATOM 4620 O O . LEU A 1 595 ? -7.771 6.825 6.372 1.00 94.44 595 LEU A O 1
ATOM 4624 N N . LYS A 1 596 ? -9.269 7.114 4.709 1.00 93.56 596 LYS A N 1
ATOM 4625 C CA . LYS A 1 596 ? -10.460 6.880 5.530 1.00 93.56 596 LYS A CA 1
ATOM 4626 C C . LYS A 1 596 ? -10.378 5.549 6.266 1.00 93.56 596 LYS A C 1
ATOM 4628 O O . LYS A 1 596 ? -10.469 5.523 7.493 1.00 93.56 596 LYS A O 1
ATOM 4633 N N . THR A 1 597 ? -10.165 4.456 5.532 1.00 91.88 597 THR A N 1
ATOM 4634 C CA . THR A 1 597 ? -10.069 3.115 6.117 1.00 91.88 597 THR A CA 1
ATOM 4635 C C . THR A 1 597 ? -8.904 3.017 7.103 1.00 91.88 597 THR A C 1
ATOM 4637 O O . THR A 1 597 ? -9.075 2.489 8.205 1.00 91.88 597 THR A O 1
ATOM 4640 N N . TRP A 1 598 ? -7.732 3.558 6.754 1.00 92.06 598 TRP A N 1
ATOM 4641 C CA . TRP A 1 598 ? -6.556 3.519 7.629 1.00 92.06 598 TRP A CA 1
ATOM 4642 C C . TRP A 1 598 ? -6.803 4.220 8.964 1.00 92.06 598 TRP A C 1
ATOM 4644 O O . TRP A 1 598 ? -6.556 3.637 10.020 1.00 92.06 598 TRP A O 1
ATOM 4654 N N . PHE A 1 599 ? -7.319 5.448 8.949 1.00 91.25 599 PHE A N 1
ATOM 4655 C CA . PHE A 1 599 ? -7.466 6.221 10.179 1.00 91.25 599 PHE A CA 1
ATOM 4656 C C . PHE A 1 599 ? -8.697 5.828 10.998 1.00 91.25 599 PHE A C 1
ATOM 4658 O O . PHE A 1 599 ? -8.637 5.848 12.231 1.00 91.25 599 PHE A O 1
ATOM 4665 N N . GLN A 1 600 ? -9.777 5.361 10.364 1.00 88.00 600 GLN A N 1
ATOM 4666 C CA . GLN A 1 600 ? -10.898 4.758 11.092 1.00 88.00 600 GLN A CA 1
ATOM 4667 C C . GLN A 1 600 ? -10.464 3.506 11.864 1.00 88.00 600 GLN A C 1
ATOM 4669 O O . GLN A 1 600 ? -10.901 3.306 12.999 1.00 88.00 600 GLN A O 1
ATOM 4674 N N . LEU A 1 601 ? -9.559 2.692 11.310 1.00 85.25 601 LEU A N 1
ATOM 4675 C CA . LEU A 1 601 ? -9.003 1.534 12.014 1.00 85.25 601 LEU A CA 1
ATOM 4676 C C . LEU A 1 601 ? -8.235 1.945 13.282 1.00 85.25 601 LEU A C 1
ATOM 4678 O O . LEU A 1 601 ? -8.385 1.300 14.324 1.00 85.25 601 LEU A O 1
ATOM 4682 N N . ILE A 1 602 ? -7.479 3.049 13.235 1.00 84.31 602 ILE A N 1
ATOM 4683 C CA . ILE A 1 602 ? -6.767 3.583 14.406 1.00 84.31 602 ILE A CA 1
ATOM 4684 C C . ILE A 1 602 ? -7.763 4.004 15.494 1.00 84.31 602 ILE A C 1
ATOM 4686 O O . ILE A 1 602 ? -7.662 3.528 16.630 1.00 84.31 602 ILE A O 1
ATOM 4690 N N . VAL A 1 603 ? -8.761 4.824 15.146 1.00 82.50 603 VAL A N 1
ATOM 4691 C CA . VAL A 1 603 ? -9.798 5.298 16.086 1.00 82.50 603 VAL A CA 1
ATOM 4692 C C . VAL A 1 603 ? -10.566 4.118 16.695 1.00 82.50 603 VAL A C 1
ATOM 4694 O O . VAL A 1 603 ? -10.842 4.077 17.901 1.00 82.50 603 VAL A O 1
ATOM 4697 N N . ASN A 1 604 ? -10.858 3.100 15.884 1.00 78.00 604 ASN A N 1
ATOM 4698 C CA . ASN A 1 604 ? -11.564 1.907 16.333 1.00 78.00 604 ASN A CA 1
ATOM 4699 C C . ASN A 1 604 ? -10.745 1.067 17.311 1.00 78.00 604 ASN A C 1
ATOM 4701 O O . ASN A 1 604 ? -11.257 0.723 18.383 1.00 78.00 604 ASN A O 1
ATOM 4705 N N . SER A 1 605 ? -9.474 0.816 16.993 1.00 72.56 605 SER A N 1
ATOM 4706 C CA . SER A 1 605 ? -8.574 0.027 17.838 1.00 72.56 605 SER A CA 1
ATOM 4707 C C . SER A 1 605 ? -8.339 0.659 19.217 1.00 72.56 605 SER A C 1
ATOM 4709 O O . SER A 1 605 ? -8.284 -0.063 20.215 1.00 72.56 605 SER A O 1
ATOM 4711 N N . GLY A 1 606 ? -8.275 1.994 19.301 1.00 67.50 606 GLY A N 1
ATOM 4712 C CA . GLY A 1 606 ? -8.101 2.709 20.566 1.00 67.50 606 GLY A CA 1
ATOM 4713 C C . GLY A 1 606 ? -9.282 2.580 21.515 1.00 67.50 606 GLY A C 1
ATOM 4714 O O . GLY A 1 606 ? -9.097 2.234 22.681 1.00 67.50 606 GLY A O 1
ATOM 4715 N N . GLY A 1 607 ? -10.503 2.790 21.011 1.00 66.31 607 GLY A N 1
ATOM 4716 C CA . GLY A 1 607 ? -11.701 2.684 21.850 1.00 66.31 607 GLY A CA 1
ATOM 4717 C C . GLY A 1 607 ? -11.902 1.281 22.433 1.00 66.31 607 GLY A C 1
ATOM 4718 O O . GLY A 1 607 ? -12.247 1.157 23.602 1.00 66.31 607 GLY A O 1
ATOM 4719 N N . ASN A 1 608 ? -11.603 0.222 21.673 1.00 71.25 608 ASN A N 1
ATOM 4720 C CA . ASN A 1 608 ? -11.766 -1.153 22.164 1.00 71.25 608 ASN A CA 1
ATOM 4721 C C . ASN A 1 608 ? -10.791 -1.479 23.309 1.00 71.25 608 ASN A C 1
ATOM 4723 O O . ASN A 1 608 ? -11.163 -2.156 24.269 1.00 71.25 608 ASN A O 1
ATOM 4727 N N . LYS A 1 609 ? -9.551 -0.972 23.243 1.00 70.50 609 LYS A N 1
ATOM 4728 C CA . LYS A 1 609 ? -8.568 -1.139 24.328 1.00 70.50 609 LYS A CA 1
ATOM 4729 C C . LYS A 1 609 ? -8.984 -0.386 25.589 1.00 70.50 609 LYS A C 1
ATOM 4731 O O . LYS A 1 609 ? -8.829 -0.927 26.681 1.00 70.50 609 LYS A O 1
ATOM 4736 N N . LEU A 1 610 ? -9.551 0.814 25.442 1.00 72.12 610 LEU A N 1
ATOM 4737 C CA . LEU A 1 610 ? -10.066 1.589 26.570 1.00 72.12 610 LEU A CA 1
ATOM 4738 C C . LEU A 1 610 ? -11.215 0.859 27.281 1.00 72.12 610 LEU A C 1
ATOM 4740 O O . LEU A 1 610 ? -11.156 0.678 28.496 1.00 72.12 610 LEU A O 1
ATOM 4744 N N . SER A 1 611 ? -12.208 0.367 26.532 1.00 75.56 611 SER A N 1
ATOM 4745 C CA . SER A 1 611 ? -13.329 -0.397 27.098 1.00 75.56 611 SER A CA 1
ATOM 4746 C C . SER A 1 611 ? -12.855 -1.676 27.796 1.00 75.56 611 SER A C 1
ATOM 4748 O O . SER A 1 611 ? -13.300 -1.969 28.905 1.00 75.56 611 SER A O 1
ATOM 4750 N N . SER A 1 612 ? -11.893 -2.398 27.208 1.00 78.31 612 SER A N 1
ATOM 4751 C CA . SER A 1 612 ? -11.302 -3.588 27.832 1.00 78.31 612 SER A CA 1
ATOM 4752 C C . SER A 1 612 ? -10.560 -3.265 29.134 1.00 78.31 612 SER A C 1
ATOM 4754 O O . SER A 1 612 ? -10.687 -4.012 30.103 1.00 78.31 612 SER A O 1
ATOM 4756 N N . ALA A 1 613 ? -9.792 -2.171 29.177 1.00 77.06 613 ALA A N 1
ATOM 4757 C CA . ALA A 1 613 ? -9.070 -1.749 30.378 1.00 77.06 613 ALA A CA 1
ATOM 4758 C C . ALA A 1 613 ? -10.030 -1.297 31.494 1.00 77.06 613 ALA A C 1
ATOM 4760 O O . ALA A 1 613 ? -9.863 -1.689 32.649 1.00 77.06 613 ALA A O 1
ATOM 4761 N N . ALA A 1 614 ? -11.076 -0.540 31.147 1.00 79.94 614 ALA A N 1
ATOM 4762 C CA . ALA A 1 614 ? -12.116 -0.122 32.085 1.00 79.94 614 ALA A CA 1
ATOM 4763 C C . ALA A 1 614 ? -12.894 -1.324 32.654 1.00 79.94 614 ALA A C 1
ATOM 4765 O O . ALA A 1 614 ? -13.111 -1.400 33.865 1.00 79.94 614 ALA A O 1
ATOM 4766 N N . LYS A 1 615 ? -13.253 -2.303 31.809 1.00 86.06 615 LYS A N 1
ATOM 4767 C CA . LYS A 1 615 ? -13.903 -3.547 32.246 1.00 86.06 615 LYS A CA 1
ATOM 4768 C C . LYS A 1 615 ? -13.016 -4.355 33.198 1.00 86.06 615 LYS A C 1
ATOM 4770 O O . LYS A 1 615 ? -13.516 -4.870 34.200 1.00 86.06 615 LYS A O 1
ATOM 4775 N N . ALA A 1 616 ? -11.722 -4.472 32.898 1.00 84.38 616 ALA A N 1
ATOM 4776 C CA . ALA A 1 616 ? -10.771 -5.180 33.754 1.00 84.38 616 ALA A CA 1
ATOM 4777 C C . ALA A 1 616 ? -10.681 -4.526 35.143 1.00 84.38 616 ALA A C 1
ATOM 4779 O O . ALA A 1 616 ? -10.869 -5.210 36.147 1.00 84.38 616 ALA A O 1
ATOM 4780 N N . GLN A 1 617 ? -10.530 -3.197 35.198 1.00 85.81 617 GLN A N 1
ATOM 4781 C CA . GLN A 1 617 ? -10.528 -2.453 36.460 1.00 85.81 617 GLN A CA 1
ATOM 4782 C C . GLN A 1 617 ? -11.824 -2.658 37.253 1.00 85.81 617 GLN A C 1
ATOM 4784 O O . GLN A 1 617 ? -11.781 -2.939 38.449 1.00 85.81 617 GLN A O 1
ATOM 4789 N N . LEU A 1 618 ? -12.984 -2.515 36.604 1.00 88.44 618 LEU A N 1
ATOM 4790 C CA . LEU A 1 618 ? -14.275 -2.713 37.262 1.00 88.44 618 LEU A CA 1
ATOM 4791 C C . LEU A 1 618 ? -14.419 -4.138 37.807 1.00 88.44 618 LEU A C 1
ATOM 4793 O O . LEU A 1 618 ? -14.941 -4.320 38.905 1.00 88.44 618 LEU A O 1
ATOM 4797 N N . SER A 1 619 ? -13.943 -5.139 37.064 1.00 89.44 619 SER A N 1
ATOM 4798 C CA . SER A 1 619 ? -13.977 -6.541 37.494 1.00 89.44 619 SER A CA 1
ATOM 4799 C C . SER A 1 619 ? -13.122 -6.755 38.744 1.00 89.44 619 SER A C 1
ATOM 4801 O O . SER A 1 619 ? -13.573 -7.405 39.687 1.00 89.44 619 SER A O 1
ATOM 4803 N N . ASP A 1 620 ? -11.933 -6.149 38.803 1.00 88.56 620 ASP A N 1
ATOM 4804 C CA . ASP A 1 620 ? -11.071 -6.196 39.989 1.00 88.56 620 ASP A CA 1
ATOM 4805 C C . ASP A 1 620 ? -11.699 -5.473 41.189 1.00 88.56 620 ASP A C 1
ATOM 4807 O O . ASP A 1 620 ? -11.664 -5.984 42.315 1.00 88.56 620 ASP A O 1
ATOM 4811 N N . MET A 1 621 ? -12.343 -4.324 40.963 1.00 89.81 621 MET A N 1
ATOM 4812 C CA . MET A 1 621 ? -13.058 -3.584 42.008 1.00 89.81 621 MET A CA 1
ATOM 4813 C C . MET A 1 621 ? -14.268 -4.362 42.548 1.00 89.81 621 MET A C 1
ATOM 4815 O O . MET A 1 621 ? -14.456 -4.416 43.762 1.00 89.81 621 MET A O 1
ATOM 4819 N N . VAL A 1 622 ? -15.058 -5.017 41.686 1.00 92.31 622 VAL A N 1
ATOM 4820 C CA . VAL A 1 622 ? -16.155 -5.908 42.113 1.00 92.31 622 VAL A CA 1
ATOM 4821 C C . VAL A 1 622 ? -15.609 -7.068 42.931 1.00 92.31 622 VAL A C 1
ATOM 4823 O O . VAL A 1 622 ? -16.113 -7.355 44.017 1.00 92.31 622 VAL A O 1
ATOM 4826 N N . LYS A 1 623 ? -14.563 -7.733 42.433 1.00 91.25 623 LYS A N 1
ATOM 4827 C CA . LYS A 1 623 ? -13.993 -8.923 43.067 1.00 91.25 623 LYS A CA 1
ATOM 4828 C C . LYS A 1 623 ? -13.489 -8.630 44.480 1.00 91.25 623 LYS A C 1
ATOM 4830 O O . LYS A 1 623 ? -13.744 -9.404 45.405 1.00 91.25 623 LYS A O 1
ATOM 4835 N N . THR A 1 624 ? -12.789 -7.512 44.647 1.00 89.50 624 THR A N 1
ATOM 4836 C CA . THR A 1 624 ? -12.187 -7.106 45.925 1.00 89.50 624 THR A CA 1
ATOM 4837 C C . THR A 1 624 ? -13.193 -6.439 46.861 1.00 89.50 624 THR A C 1
ATOM 4839 O O . THR A 1 624 ? -13.271 -6.814 48.030 1.00 89.50 624 THR A O 1
ATOM 4842 N N . GLY A 1 625 ? -13.989 -5.494 46.356 1.00 89.44 625 GLY A N 1
ATOM 4843 C CA . GLY A 1 625 ? -14.891 -4.667 47.158 1.00 89.44 625 GLY A CA 1
ATOM 4844 C C . GLY A 1 625 ? -16.246 -5.302 47.472 1.00 89.44 625 GLY A C 1
ATOM 4845 O O . GLY A 1 625 ? -16.839 -4.978 48.499 1.00 89.44 625 GLY A O 1
ATOM 4846 N N . VAL A 1 626 ? -16.735 -6.217 46.627 1.00 93.69 626 VAL A N 1
ATOM 4847 C CA . VAL A 1 626 ? -18.076 -6.815 46.763 1.00 93.69 626 VAL A CA 1
ATOM 4848 C C . VAL A 1 626 ? -18.013 -8.336 46.874 1.00 93.69 626 VAL A C 1
ATOM 4850 O O . VAL A 1 626 ? -18.510 -8.894 47.849 1.00 93.69 626 VAL A O 1
ATOM 4853 N N . ALA A 1 627 ? -17.392 -9.025 45.914 1.00 93.38 627 ALA A N 1
ATOM 4854 C CA . ALA A 1 627 ? -17.452 -10.483 45.814 1.00 93.38 627 ALA A CA 1
ATOM 4855 C C . ALA A 1 627 ? -16.834 -11.178 47.033 1.00 93.38 627 ALA A C 1
ATOM 4857 O O . ALA A 1 627 ? -17.445 -12.073 47.613 1.00 93.38 627 ALA A O 1
ATOM 4858 N N . SER A 1 628 ? -15.634 -10.748 47.435 1.00 93.75 628 SER A N 1
ATOM 4859 C CA . SER A 1 628 ? -14.915 -11.298 48.589 1.00 93.75 628 SER A CA 1
ATOM 4860 C C . SER A 1 628 ? -15.705 -11.167 49.907 1.00 93.75 628 SER A C 1
ATOM 4862 O O . SER A 1 628 ? -16.009 -12.204 50.509 1.00 93.75 628 SER A O 1
ATOM 4864 N N . PRO A 1 629 ? -16.141 -9.961 50.344 1.00 93.94 629 PRO A N 1
ATOM 4865 C CA . PRO A 1 629 ? -16.952 -9.834 51.558 1.00 93.94 629 PRO A CA 1
ATOM 4866 C C . PRO A 1 629 ? -18.330 -10.502 51.434 1.00 93.94 629 PRO A C 1
ATOM 4868 O O . PRO A 1 629 ? -18.805 -11.087 52.405 1.00 93.94 629 PRO A O 1
ATOM 4871 N N . CYS A 1 630 ? -18.951 -10.490 50.249 1.00 95.12 630 CYS A N 1
ATOM 4872 C CA . CYS A 1 630 ? -20.213 -11.191 49.996 1.00 95.12 630 CYS A CA 1
ATOM 4873 C C . CYS A 1 630 ? -20.080 -12.703 50.222 1.00 95.12 630 CYS A C 1
ATOM 4875 O O . CYS A 1 630 ? -20.868 -13.300 50.955 1.00 95.12 630 CYS A O 1
ATOM 4877 N N . LYS A 1 631 ? -19.048 -13.334 49.650 1.00 93.69 631 LYS A N 1
ATOM 4878 C CA . LYS A 1 631 ? -18.803 -14.773 49.821 1.00 93.69 631 LYS A CA 1
ATOM 4879 C C . LYS A 1 631 ? -18.502 -15.126 51.270 1.00 93.69 631 LYS A C 1
ATOM 4881 O O . LYS A 1 631 ? -19.012 -16.132 51.751 1.00 93.69 631 LYS A O 1
ATOM 4886 N N . ALA A 1 632 ? -17.720 -14.302 51.966 1.00 93.00 632 ALA A N 1
ATOM 4887 C CA . ALA A 1 632 ? -17.415 -14.517 53.378 1.00 93.00 632 ALA A CA 1
ATOM 4888 C C . ALA A 1 632 ? -18.683 -14.523 54.256 1.00 93.00 632 ALA A C 1
ATOM 4890 O O . ALA A 1 632 ? -18.796 -15.337 55.171 1.00 93.00 632 ALA A O 1
ATOM 4891 N N . ALA A 1 633 ? -19.649 -13.655 53.945 1.00 93.50 633 ALA A N 1
ATOM 4892 C CA . ALA A 1 633 ? -20.888 -13.514 54.705 1.00 93.50 633 ALA A CA 1
ATOM 4893 C C . ALA A 1 633 ? -21.989 -14.520 54.325 1.00 93.50 633 ALA A C 1
ATOM 4895 O O . ALA A 1 633 ? -22.777 -14.893 55.191 1.00 93.50 633 ALA A O 1
ATOM 4896 N N . LEU A 1 634 ? -22.083 -14.944 53.057 1.00 94.06 634 LEU A N 1
ATOM 4897 C CA . LEU A 1 634 ? -23.235 -15.715 52.558 1.00 94.06 634 LEU A CA 1
ATOM 4898 C C . LEU A 1 634 ? -22.935 -17.185 52.245 1.00 94.06 634 LEU A C 1
ATOM 4900 O O . LEU A 1 634 ? -23.848 -18.014 52.260 1.00 94.06 634 LEU A O 1
ATOM 4904 N N . ASN A 1 635 ? -21.688 -17.531 51.913 1.00 91.62 635 ASN A N 1
ATOM 4905 C CA . ASN A 1 635 ? -21.395 -18.841 51.338 1.00 91.62 635 ASN A CA 1
ATOM 4906 C C . ASN A 1 635 ? -21.647 -19.972 52.348 1.00 91.62 635 ASN A C 1
ATOM 4908 O O . ASN A 1 635 ? -21.149 -19.942 53.473 1.00 91.62 635 ASN A O 1
ATOM 4912 N N . GLY A 1 636 ? -22.426 -20.974 51.934 1.00 91.00 636 GLY A N 1
ATOM 4913 C CA . GLY A 1 636 ? -22.788 -22.105 52.786 1.00 91.00 636 GLY A CA 1
ATOM 4914 C C . GLY A 1 636 ? -23.692 -21.752 53.970 1.00 91.00 636 GLY A C 1
ATOM 4915 O O . GLY A 1 636 ? -23.693 -22.505 54.938 1.00 91.00 636 GLY A O 1
ATOM 4916 N N . ARG A 1 637 ? -24.455 -20.648 53.925 1.00 94.31 637 ARG A N 1
ATOM 4917 C CA . ARG A 1 637 ? -25.360 -20.212 55.006 1.00 94.31 637 ARG A CA 1
ATOM 4918 C C . ARG A 1 637 ? -26.805 -20.034 54.528 1.00 94.31 637 ARG A C 1
ATOM 4920 O O . ARG A 1 637 ? -27.057 -19.682 53.378 1.00 94.31 637 ARG A O 1
ATOM 4927 N N . TYR A 1 638 ? -27.758 -20.268 55.419 1.00 93.56 638 TYR A N 1
ATOM 4928 C CA . TYR A 1 638 ? -29.181 -19.998 55.211 1.00 93.56 638 TYR A CA 1
ATOM 4929 C C . TYR A 1 638 ? -29.459 -18.486 55.311 1.00 93.56 638 TYR A C 1
ATOM 4931 O O . TYR A 1 638 ? -28.885 -17.850 56.202 1.00 93.56 638 TYR A O 1
ATOM 4939 N N . PRO A 1 639 ? -30.305 -17.881 54.448 1.00 92.94 639 PRO A N 1
ATOM 4940 C CA . PRO A 1 639 ? -31.265 -18.499 53.512 1.00 92.94 639 PRO A CA 1
ATOM 4941 C C . PRO A 1 639 ? -30.748 -18.769 52.085 1.00 92.94 639 PRO A C 1
ATOM 4943 O O . PRO A 1 639 ? -31.496 -19.248 51.242 1.00 92.94 639 PRO A O 1
ATOM 4946 N N . PHE A 1 640 ? -29.479 -18.483 51.782 1.00 93.31 640 PHE A N 1
ATOM 4947 C CA . PHE A 1 640 ? -28.921 -18.656 50.427 1.00 93.31 640 PHE A CA 1
ATOM 4948 C C . PHE A 1 640 ? -28.593 -20.120 50.091 1.00 93.31 640 PHE A C 1
ATOM 4950 O O . PHE A 1 640 ? -28.510 -20.501 48.924 1.00 93.31 640 PHE A O 1
ATOM 4957 N N . SER A 1 641 ? -28.416 -20.951 51.120 1.00 91.81 641 SER A N 1
ATOM 4958 C CA . SER A 1 641 ? -28.326 -22.407 51.034 1.00 91.81 641 SER A CA 1
ATOM 4959 C C . SER A 1 641 ? -29.344 -23.039 51.985 1.00 91.81 641 SER A C 1
ATOM 4961 O O . SER A 1 641 ? -29.111 -23.094 53.194 1.00 91.81 641 SER A O 1
ATOM 4963 N N . ASN A 1 642 ? -30.472 -23.518 51.443 1.00 86.56 642 ASN A N 1
ATOM 4964 C CA . ASN A 1 642 ? -31.618 -24.015 52.225 1.00 86.56 642 ASN A CA 1
ATOM 4965 C C . ASN A 1 642 ? -31.244 -25.095 53.250 1.00 86.56 642 ASN A C 1
ATOM 4967 O O . ASN A 1 642 ? -31.756 -25.107 54.365 1.00 86.56 642 ASN A O 1
ATOM 4971 N N . ALA A 1 643 ? -30.337 -26.001 52.880 1.00 86.69 643 ALA A N 1
ATOM 4972 C CA . ALA A 1 643 ? -29.936 -27.124 53.724 1.00 86.69 643 ALA A CA 1
ATOM 4973 C C . ALA A 1 643 ? -28.851 -26.765 54.756 1.00 86.69 643 ALA A C 1
ATOM 4975 O O . ALA A 1 643 ? -28.460 -27.620 55.551 1.00 86.69 643 ALA A O 1
ATOM 4976 N N . SER A 1 644 ? -28.326 -25.534 54.751 1.00 92.50 644 SER A N 1
ATOM 4977 C CA . SER A 1 644 ? -27.263 -25.162 55.683 1.00 92.50 644 SER A CA 1
ATOM 4978 C C . SER A 1 644 ? -27.792 -25.062 57.116 1.00 92.50 644 SER A C 1
ATOM 4980 O O . SER A 1 644 ? -28.832 -24.434 57.323 1.00 92.50 644 SER A O 1
ATOM 4982 N N . PRO A 1 645 ? -27.081 -25.602 58.122 1.00 89.94 645 PRO A N 1
ATOM 4983 C CA . PRO A 1 645 ? -27.406 -25.391 59.531 1.00 89.94 645 PRO A CA 1
ATOM 4984 C C . PRO A 1 645 ? -26.926 -24.030 60.060 1.00 89.94 645 PRO A C 1
ATOM 4986 O O . PRO A 1 645 ? -27.329 -23.635 61.149 1.00 89.94 645 PRO A O 1
ATOM 4989 N N . GLN A 1 646 ? -26.059 -23.316 59.330 1.00 93.31 646 GLN A N 1
ATOM 4990 C CA . GLN A 1 646 ? -25.561 -22.005 59.748 1.00 93.31 646 GLN A CA 1
ATOM 4991 C C . GLN A 1 646 ? -26.378 -20.881 59.124 1.00 93.31 646 GLN A C 1
ATOM 4993 O O . GLN A 1 646 ? -26.626 -20.872 57.921 1.00 93.31 646 GLN A O 1
ATOM 4998 N N . ASP A 1 647 ? -26.733 -19.902 59.942 1.00 93.81 647 ASP A N 1
ATOM 4999 C CA . ASP A 1 647 ? -27.473 -18.719 59.524 1.00 93.81 647 ASP A CA 1
ATOM 5000 C C . ASP A 1 647 ? -26.526 -17.592 59.083 1.00 93.81 647 ASP A C 1
ATOM 5002 O O . ASP A 1 647 ? -25.406 -17.446 59.593 1.00 93.81 647 ASP A O 1
ATOM 5006 N N . VAL A 1 648 ? -26.980 -16.776 58.130 1.00 95.56 648 VAL A N 1
ATOM 5007 C CA . VAL A 1 648 ? -26.380 -15.465 57.855 1.00 95.56 648 VAL A CA 1
ATOM 5008 C C . VAL A 1 648 ? -26.704 -14.524 59.017 1.00 95.56 648 VAL A C 1
ATOM 5010 O O . VAL A 1 648 ? -27.854 -14.422 59.447 1.00 95.56 648 VAL A O 1
ATOM 5013 N N . LEU A 1 649 ? -25.704 -13.803 59.523 1.00 94.38 649 LEU A N 1
ATOM 5014 C CA . LEU A 1 649 ? -25.915 -12.789 60.558 1.00 94.38 649 LEU A CA 1
ATOM 5015 C C . LEU A 1 649 ? -26.668 -11.587 59.970 1.00 94.38 649 LEU A C 1
ATOM 5017 O O . LEU A 1 649 ? -26.313 -11.101 58.899 1.00 94.38 649 LEU A O 1
ATOM 5021 N N . LEU A 1 650 ? -27.674 -11.054 60.675 1.00 93.69 650 LEU A N 1
ATOM 5022 C CA . LEU A 1 650 ? -28.470 -9.924 60.157 1.00 93.69 650 LEU A CA 1
ATOM 5023 C C . LEU A 1 650 ? -27.631 -8.665 59.927 1.00 93.69 650 LEU A C 1
ATOM 5025 O O . LEU A 1 650 ? -27.936 -7.901 59.019 1.00 93.69 650 LEU A O 1
ATOM 5029 N N . ALA A 1 651 ? -26.568 -8.462 60.711 1.00 94.25 651 ALA A N 1
ATOM 5030 C CA . ALA A 1 651 ? -25.640 -7.352 60.514 1.00 94.25 651 ALA A CA 1
ATOM 5031 C C . ALA A 1 651 ? -24.849 -7.486 59.200 1.00 94.25 651 ALA A C 1
ATOM 5033 O O . ALA A 1 651 ? -24.707 -6.507 58.473 1.00 94.25 651 ALA A O 1
ATOM 5034 N N . ASP A 1 652 ? -24.388 -8.694 58.857 1.00 95.50 652 ASP A N 1
ATOM 5035 C CA . ASP A 1 652 ? -23.703 -8.950 57.584 1.00 95.50 652 ASP A CA 1
ATOM 5036 C C . ASP A 1 652 ? -24.678 -8.880 56.403 1.00 95.50 652 ASP A C 1
ATOM 5038 O O . ASP A 1 652 ? -24.355 -8.319 55.356 1.00 95.50 652 ASP A O 1
ATOM 5042 N N . PHE A 1 653 ? -25.903 -9.381 56.593 1.00 95.94 653 PHE A N 1
ATOM 5043 C CA . PHE A 1 653 ? -26.986 -9.249 55.621 1.00 95.94 653 PHE A CA 1
ATOM 5044 C C . PHE A 1 653 ? -27.310 -7.773 55.340 1.00 95.94 653 PHE A C 1
ATOM 5046 O O . PHE A 1 653 ? -27.371 -7.367 54.181 1.00 95.94 653 PHE A O 1
ATOM 5053 N N . ALA A 1 654 ? -27.432 -6.950 56.388 1.00 95.62 654 ALA A N 1
ATOM 5054 C CA . ALA A 1 654 ? -27.599 -5.502 56.283 1.00 95.62 654 ALA A CA 1
ATOM 5055 C C . ALA A 1 654 ? -26.413 -4.833 55.587 1.00 95.62 654 ALA A C 1
ATOM 5057 O O . ALA A 1 654 ? -26.604 -4.084 54.633 1.00 95.62 654 ALA A O 1
ATOM 5058 N N . LYS A 1 655 ? -25.179 -5.156 55.986 1.00 95.00 655 LYS A N 1
ATOM 5059 C CA . LYS A 1 655 ? -23.966 -4.594 55.377 1.00 95.00 655 LYS A CA 1
ATOM 5060 C C . LYS A 1 655 ? -23.897 -4.835 53.865 1.00 95.00 655 LYS A C 1
ATOM 5062 O O . LYS A 1 655 ? -23.358 -3.998 53.143 1.00 95.00 655 LYS A O 1
ATOM 5067 N N . LEU A 1 656 ? -24.416 -5.963 53.383 1.00 95.62 656 LEU A N 1
ATOM 5068 C CA . LEU A 1 656 ? -24.423 -6.301 51.960 1.00 95.62 656 LEU A CA 1
ATOM 5069 C C . LEU A 1 656 ? -25.605 -5.703 51.196 1.00 95.62 656 LEU A C 1
ATOM 5071 O O . LEU A 1 656 ? -25.387 -5.103 50.142 1.00 95.62 656 LEU A O 1
ATOM 5075 N N . PHE A 1 657 ? -26.827 -5.902 51.701 1.00 96.44 657 PHE A N 1
ATOM 5076 C CA . PHE A 1 657 ? -28.061 -5.681 50.945 1.00 96.44 657 PHE A CA 1
ATOM 5077 C C . PHE A 1 657 ? -28.847 -4.440 51.348 1.00 96.44 657 PHE A C 1
ATOM 5079 O O . PHE A 1 657 ? -29.724 -4.060 50.585 1.00 96.44 657 PHE A O 1
ATOM 5086 N N . ALA A 1 658 ? -28.594 -3.809 52.499 1.00 95.31 658 ALA A N 1
ATOM 5087 C CA . ALA A 1 658 ? -29.345 -2.615 52.888 1.00 95.31 658 ALA A CA 1
ATOM 5088 C C . ALA A 1 658 ? -29.212 -1.497 51.830 1.00 95.31 658 ALA A C 1
ATOM 5090 O O . ALA A 1 658 ? -28.263 -1.503 51.038 1.00 95.31 658 ALA A O 1
ATOM 5091 N N . PRO A 1 659 ? -30.122 -0.506 51.810 1.00 93.69 659 PRO A N 1
ATOM 5092 C CA . PRO A 1 659 ? -29.895 0.727 51.061 1.00 93.69 659 PRO A CA 1
ATOM 5093 C C . PRO A 1 659 ? -28.535 1.328 51.435 1.00 93.69 659 PRO A C 1
ATOM 5095 O O . PRO A 1 659 ? -28.215 1.434 52.621 1.00 93.69 659 PRO A O 1
ATOM 5098 N N . SER A 1 660 ? -27.719 1.674 50.436 1.00 90.88 660 SER A N 1
ATOM 5099 C CA . SER A 1 660 ? -26.317 2.095 50.633 1.00 90.88 660 SER A CA 1
ATOM 5100 C C . SER A 1 660 ? -25.391 1.036 51.264 1.00 90.88 660 SER A C 1
ATOM 5102 O O . SER A 1 660 ? -24.304 1.368 51.734 1.00 90.88 660 SER A O 1
ATOM 5104 N N . GLY A 1 661 ? -25.790 -0.238 51.273 1.00 93.06 661 GLY A N 1
ATOM 5105 C CA . GLY A 1 661 ? -24.921 -1.374 51.582 1.00 93.06 661 GLY A CA 1
ATOM 5106 C C . GLY A 1 661 ? -23.894 -1.621 50.474 1.00 93.06 661 GLY A C 1
ATOM 5107 O O . GLY A 1 661 ? -23.946 -1.003 49.412 1.00 93.06 661 GLY A O 1
ATOM 5108 N N . LEU A 1 662 ? -22.961 -2.550 50.693 1.00 94.19 662 LEU A N 1
ATOM 5109 C CA . LEU A 1 662 ? -21.819 -2.776 49.795 1.00 94.19 662 LEU A CA 1
ATOM 5110 C C . LEU A 1 662 ? -22.220 -3.005 48.329 1.00 94.19 662 LEU A C 1
ATOM 5112 O O . LEU A 1 662 ? -21.584 -2.452 47.433 1.00 94.19 662 LEU A O 1
ATOM 5116 N N . ILE A 1 663 ? -23.261 -3.808 48.072 1.00 95.31 663 ILE A N 1
ATOM 5117 C CA . ILE A 1 663 ? -23.679 -4.142 46.702 1.00 95.31 663 ILE A CA 1
ATOM 5118 C C . ILE A 1 663 ? -24.347 -2.937 46.026 1.00 95.31 663 ILE A C 1
ATOM 5120 O O . ILE A 1 663 ? -24.020 -2.613 44.883 1.00 95.31 663 ILE A O 1
ATOM 5124 N N . ASP A 1 664 ? -25.260 -2.266 46.732 1.00 94.50 664 ASP A N 1
ATOM 5125 C CA . ASP A 1 664 ? -25.989 -1.105 46.211 1.00 94.50 664 ASP A CA 1
ATOM 5126 C C . ASP A 1 664 ? -25.045 0.081 45.992 1.00 94.50 664 ASP A C 1
ATOM 5128 O O . ASP A 1 664 ? -25.005 0.641 44.901 1.00 94.50 664 ASP A O 1
ATOM 5132 N N . GLN A 1 665 ? -24.193 0.400 46.971 1.00 94.44 665 GLN A N 1
ATOM 5133 C CA . GLN A 1 665 ? -23.196 1.463 46.853 1.00 94.44 665 GLN A CA 1
ATOM 5134 C C . GLN A 1 665 ? -22.254 1.214 45.670 1.00 94.44 665 GLN A C 1
ATOM 5136 O O . GLN A 1 665 ? -22.015 2.120 44.870 1.00 94.44 665 GLN A O 1
ATOM 5141 N N . PHE A 1 666 ? -21.757 -0.018 45.509 1.00 94.62 666 PHE A N 1
ATOM 5142 C CA . PHE A 1 666 ? -20.915 -0.353 44.366 1.00 94.62 666 PHE A CA 1
ATOM 5143 C C . PHE A 1 666 ? -21.643 -0.123 43.038 1.00 94.62 666 PHE A C 1
ATOM 5145 O O . PHE A 1 666 ? -21.069 0.474 42.123 1.00 94.62 666 PHE A O 1
ATOM 5152 N N . PHE A 1 667 ? -22.895 -0.580 42.937 1.00 94.69 667 PHE A N 1
ATOM 5153 C CA . PHE A 1 667 ? -23.702 -0.424 41.734 1.00 94.69 667 PHE A CA 1
ATOM 5154 C C . PHE A 1 667 ? -23.950 1.053 41.408 1.00 94.69 667 PHE A C 1
ATOM 5156 O O . PHE A 1 667 ? -23.670 1.476 40.286 1.00 94.69 667 PHE A O 1
ATOM 5163 N N . GLN A 1 668 ? -24.404 1.846 42.383 1.00 92.56 668 GLN A N 1
ATOM 5164 C CA . GLN A 1 668 ? -24.695 3.269 42.192 1.00 92.56 668 GLN A CA 1
ATOM 5165 C C . GLN A 1 668 ? -23.452 4.063 41.777 1.00 92.56 668 GLN A C 1
ATOM 5167 O O . GLN A 1 668 ? -23.539 4.907 40.889 1.00 92.56 668 GLN A O 1
ATOM 5172 N N . THR A 1 669 ? -22.292 3.784 42.378 1.00 90.50 669 THR A N 1
ATOM 5173 C CA . THR A 1 669 ? -21.057 4.528 42.093 1.00 90.50 669 THR A CA 1
ATOM 5174 C C . THR A 1 669 ? -20.375 4.089 40.796 1.00 90.50 669 THR A C 1
ATOM 5176 O O . THR A 1 669 ? -19.870 4.939 40.070 1.00 90.50 669 THR A O 1
ATOM 5179 N N . ASN A 1 670 ? -20.339 2.785 40.492 1.00 90.06 670 ASN A N 1
ATOM 5180 C CA . ASN A 1 670 ? -19.460 2.253 39.440 1.00 90.06 670 ASN A CA 1
ATOM 5181 C C . ASN A 1 670 ? -20.194 1.670 38.226 1.00 90.06 670 ASN A C 1
ATOM 5183 O O . ASN A 1 670 ? -19.604 1.602 37.152 1.00 90.06 670 ASN A O 1
ATOM 5187 N N . LEU A 1 671 ? -21.446 1.219 38.371 1.00 91.88 671 LEU A N 1
ATOM 5188 C CA . LEU A 1 671 ? -22.170 0.499 37.310 1.00 91.88 671 LEU A CA 1
ATOM 5189 C C . LEU A 1 671 ? -23.389 1.250 36.775 1.00 91.88 671 LEU A C 1
ATOM 5191 O O . LEU A 1 671 ? -23.783 1.023 35.634 1.00 91.88 671 LEU A O 1
ATOM 5195 N N . LYS A 1 672 ? -23.975 2.160 37.557 1.00 91.00 672 LYS A N 1
ATOM 5196 C CA . LYS A 1 672 ? -25.224 2.848 37.210 1.00 91.00 672 LYS A CA 1
ATOM 5197 C C . LYS A 1 672 ? -25.148 3.617 35.888 1.00 91.00 672 LYS A C 1
ATOM 5199 O O . LYS A 1 672 ? -26.127 3.629 35.149 1.00 91.00 672 LYS A O 1
ATOM 5204 N N . THR A 1 673 ? -23.991 4.195 35.565 1.00 88.25 673 THR A N 1
ATOM 5205 C CA . THR A 1 673 ? -23.735 4.906 34.296 1.00 88.25 673 THR A CA 1
ATOM 5206 C C . THR A 1 673 ? -23.753 3.978 33.075 1.00 88.25 673 THR A C 1
ATOM 5208 O O . THR A 1 673 ? -23.990 4.433 31.960 1.00 88.25 673 THR A O 1
ATOM 5211 N N . PHE A 1 674 ? -23.526 2.676 33.273 1.00 90.00 674 PHE A N 1
ATOM 5212 C CA . PHE A 1 674 ? -23.393 1.682 32.205 1.00 90.00 674 PHE A CA 1
ATOM 5213 C C . PHE A 1 674 ? -24.582 0.716 32.115 1.00 90.00 674 PHE A C 1
ATOM 5215 O O . PHE A 1 674 ? -24.626 -0.104 31.202 1.00 90.00 674 PHE A O 1
ATOM 5222 N N . VAL A 1 675 ? -25.540 0.773 33.047 1.00 92.50 675 VAL A N 1
ATOM 5223 C CA . VAL A 1 675 ? -26.658 -0.178 33.138 1.00 92.50 675 VAL A CA 1
ATOM 5224 C C . VAL A 1 675 ? -27.996 0.555 33.089 1.00 92.50 675 VAL A C 1
ATOM 5226 O O . VAL A 1 675 ? -28.291 1.422 33.915 1.00 92.50 675 VAL A O 1
ATOM 5229 N N . ASP A 1 676 ? -28.846 0.150 32.148 1.00 91.38 676 ASP A N 1
ATOM 5230 C CA . ASP A 1 676 ? -30.237 0.580 32.072 1.00 91.38 676 ASP A CA 1
ATOM 5231 C C . ASP A 1 676 ? -31.076 -0.183 33.108 1.00 91.38 676 ASP A C 1
ATOM 5233 O O . ASP A 1 676 ? -31.280 -1.395 33.011 1.00 91.38 676 ASP A O 1
ATOM 5237 N N . THR A 1 677 ? -31.574 0.548 34.107 1.00 93.12 677 THR A N 1
ATOM 5238 C CA . THR A 1 677 ? -32.471 0.026 35.150 1.00 93.12 677 THR A CA 1
ATOM 5239 C C . THR A 1 677 ? -33.917 0.494 34.977 1.00 93.12 677 THR A C 1
ATOM 5241 O O . THR A 1 677 ? -34.716 0.315 35.892 1.00 93.12 677 THR A O 1
ATOM 5244 N N . SER A 1 678 ? -34.254 1.156 33.862 1.00 89.88 678 SER A N 1
ATOM 5245 C CA . SER A 1 678 ? -35.616 1.650 33.597 1.00 89.88 678 SER A CA 1
ATOM 5246 C C . SER A 1 678 ? -36.592 0.523 33.252 1.00 89.88 678 SER A C 1
ATOM 5248 O O . SER A 1 678 ? -37.804 0.670 33.407 1.00 89.88 678 SER A O 1
ATOM 5250 N N . LYS A 1 679 ? -36.062 -0.618 32.799 1.00 89.25 679 LYS A N 1
ATOM 5251 C CA . LYS A 1 679 ? -36.827 -1.793 32.378 1.00 89.25 679 LYS A CA 1
ATOM 5252 C C . LYS A 1 679 ? -36.889 -2.862 33.479 1.00 89.25 679 LYS A C 1
ATOM 5254 O O . LYS A 1 679 ? -35.979 -2.944 34.306 1.00 89.25 679 LYS A O 1
ATOM 5259 N N . PRO A 1 680 ? -37.900 -3.759 33.445 1.00 86.94 680 PRO A N 1
ATOM 5260 C CA . PRO A 1 680 ? -38.016 -4.876 34.389 1.00 86.94 680 PRO A CA 1
ATOM 5261 C C . PRO A 1 680 ? -36.844 -5.860 34.369 1.00 86.94 680 PRO A C 1
ATOM 5263 O O . PRO A 1 680 ? -36.656 -6.591 35.334 1.00 86.94 680 PRO A O 1
ATOM 5266 N N . VAL A 1 681 ? -36.070 -5.915 33.285 1.00 92.25 681 VAL A N 1
ATOM 5267 C CA . VAL A 1 681 ? -34.813 -6.668 33.197 1.00 92.25 681 VAL A CA 1
ATOM 5268 C C . VAL A 1 681 ? -33.709 -5.655 32.966 1.00 92.25 681 VAL A C 1
ATOM 5270 O O . VAL A 1 681 ? -33.750 -4.929 31.974 1.00 92.25 681 VAL A O 1
ATOM 5273 N N . TRP A 1 682 ? -32.747 -5.598 33.884 1.00 94.88 682 TRP A N 1
ATOM 5274 C CA . TRP A 1 682 ? -31.629 -4.667 33.770 1.00 94.88 682 TRP A CA 1
ATOM 5275 C C . TRP A 1 682 ? -30.672 -5.150 32.688 1.00 94.88 682 TRP A C 1
ATOM 5277 O O . TRP A 1 682 ? -30.304 -6.325 32.675 1.00 94.88 682 TRP A O 1
ATOM 5287 N N . THR A 1 683 ? -30.260 -4.262 31.793 1.00 93.75 683 THR A N 1
ATOM 5288 C CA . THR A 1 683 ? -29.346 -4.578 30.686 1.00 93.75 683 THR A CA 1
ATOM 5289 C C . THR A 1 683 ? -28.248 -3.534 30.599 1.00 93.75 683 THR A C 1
ATOM 5291 O O . THR A 1 683 ? -28.404 -2.423 31.103 1.00 93.75 683 THR A O 1
ATOM 5294 N N . GLU A 1 684 ? -27.136 -3.862 29.945 1.00 91.75 684 GLU A N 1
ATOM 5295 C CA . GLU A 1 684 ? -26.129 -2.852 29.620 1.00 91.75 684 GLU A CA 1
ATOM 5296 C C . GLU A 1 684 ? -26.763 -1.748 28.757 1.00 91.75 684 GLU A C 1
ATOM 5298 O O . GLU A 1 684 ? -27.611 -2.014 27.898 1.00 91.75 684 GLU A O 1
ATOM 5303 N N . LEU A 1 685 ? -26.398 -0.499 29.033 1.00 87.69 685 LEU A N 1
ATOM 5304 C CA . LEU A 1 685 ? -26.891 0.662 28.309 1.00 87.69 685 LEU A CA 1
ATOM 5305 C C . LEU A 1 685 ? -26.302 0.652 26.890 1.00 87.69 685 LEU A C 1
ATOM 5307 O O . LEU A 1 685 ? -25.102 0.447 26.710 1.00 87.69 685 LEU A O 1
ATOM 5311 N N . ALA A 1 686 ? -27.139 0.856 25.872 1.00 77.62 686 ALA A N 1
ATOM 5312 C CA . ALA A 1 686 ? -26.685 0.826 24.485 1.00 77.62 686 ALA A CA 1
ATOM 5313 C C . ALA A 1 686 ? -25.740 2.005 24.194 1.00 77.62 686 ALA A C 1
ATOM 5315 O O . ALA A 1 686 ? -26.108 3.163 24.386 1.00 77.62 686 ALA A O 1
ATOM 5316 N N . ALA A 1 687 ? -24.540 1.706 23.699 1.00 70.69 687 ALA A N 1
ATOM 5317 C CA . ALA A 1 687 ? -23.533 2.685 23.295 1.00 70.69 687 ALA A CA 1
ATOM 5318 C C . ALA A 1 687 ? -22.786 2.196 22.046 1.00 70.69 687 ALA A C 1
ATOM 5320 O O . ALA A 1 687 ? -22.773 0.997 21.769 1.00 70.69 687 ALA A O 1
ATOM 5321 N N . GLU A 1 688 ? -22.128 3.104 21.314 1.00 63.75 688 GLU A N 1
ATOM 5322 C CA . GLU A 1 688 ? -21.304 2.734 20.146 1.00 63.75 688 GLU A CA 1
ATOM 5323 C C . GLU A 1 688 ? -20.193 1.736 20.508 1.00 63.75 688 GLU A C 1
ATOM 5325 O O . GLU A 1 688 ? -19.834 0.882 19.698 1.00 63.75 688 GLU A O 1
ATOM 5330 N N . LYS A 1 689 ? -19.665 1.823 21.737 1.00 68.94 689 LYS A N 1
ATOM 5331 C CA . LYS A 1 689 ? -18.692 0.879 22.300 1.00 68.94 689 LYS A CA 1
ATOM 5332 C C . LYS A 1 689 ? -19.088 0.498 23.732 1.00 68.94 689 LYS A C 1
ATOM 5334 O O . LYS A 1 689 ? -18.696 1.203 24.668 1.00 68.94 689 LYS A O 1
ATOM 5339 N N . PRO A 1 690 ? -19.882 -0.573 23.919 1.00 77.38 690 PRO A N 1
ATOM 5340 C CA . PRO A 1 690 ? -20.225 -1.062 25.250 1.00 77.38 690 PRO A CA 1
ATOM 5341 C C . PRO A 1 690 ? -18.976 -1.556 25.997 1.00 77.38 690 PRO A C 1
ATOM 5343 O O . PRO A 1 690 ? -17.974 -1.930 25.384 1.00 77.38 690 PRO A O 1
ATOM 5346 N N . LEU A 1 691 ? -19.036 -1.580 27.330 1.00 82.88 691 LEU A N 1
ATOM 5347 C CA . LEU A 1 691 ? -18.026 -2.247 28.158 1.00 82.88 691 LEU A CA 1
ATOM 5348 C C . LEU A 1 691 ? -18.054 -3.765 27.939 1.00 82.88 691 LEU A C 1
ATOM 5350 O O . LEU A 1 691 ? -17.045 -4.432 28.162 1.00 82.88 691 LEU A O 1
ATOM 5354 N N . GLY A 1 692 ? -19.194 -4.305 27.497 1.00 86.81 692 GLY A N 1
ATOM 5355 C CA . GLY A 1 692 ? -19.406 -5.734 27.309 1.00 86.81 692 GLY A CA 1
ATOM 5356 C C . GLY A 1 692 ? -19.674 -6.416 28.643 1.00 86.81 692 GLY A C 1
ATOM 5357 O O . GLY A 1 692 ? -19.071 -7.451 28.943 1.00 86.81 692 GLY A O 1
ATOM 5358 N N . LEU A 1 693 ? -20.521 -5.802 29.470 1.00 89.94 693 LEU A N 1
ATOM 5359 C CA . LEU A 1 693 ? -20.936 -6.347 30.758 1.00 89.94 693 LEU A CA 1
ATOM 5360 C C . LEU A 1 693 ? -21.824 -7.577 30.531 1.00 89.94 693 LEU A C 1
ATOM 5362 O O . LEU A 1 693 ? -22.740 -7.584 29.710 1.00 89.94 693 LEU A O 1
ATOM 5366 N N . SER A 1 694 ? -21.561 -8.647 31.266 1.00 91.56 694 SER A N 1
ATOM 5367 C CA . SER A 1 694 ? -22.305 -9.887 31.169 1.00 91.56 694 SER A CA 1
ATOM 5368 C C . SER A 1 694 ? -23.707 -9.703 31.746 1.00 91.56 694 SER A C 1
ATOM 5370 O O . SER A 1 694 ? -23.910 -9.217 32.865 1.00 91.56 694 SER A O 1
ATOM 5372 N N . GLN A 1 695 ? -24.705 -10.170 30.996 1.00 92.06 695 GLN A N 1
ATOM 5373 C CA . GLN A 1 695 ? -26.095 -10.138 31.443 1.00 92.06 695 GLN A CA 1
ATOM 5374 C C . GLN A 1 695 ? -26.297 -10.928 32.748 1.00 92.06 695 GLN A C 1
ATOM 5376 O O . GLN A 1 695 ? -27.171 -10.595 33.547 1.00 92.06 695 GLN A O 1
ATOM 5381 N N . ALA A 1 696 ? -25.490 -11.968 32.978 1.00 91.06 696 ALA A N 1
ATOM 5382 C CA . ALA A 1 696 ? -25.513 -12.743 34.212 1.00 91.06 696 ALA A CA 1
ATOM 5383 C C . ALA A 1 696 ? -25.059 -11.904 35.417 1.00 91.06 696 ALA A C 1
ATOM 5385 O O . ALA A 1 696 ? -25.719 -11.936 36.454 1.00 91.06 696 ALA A O 1
ATOM 5386 N N . SER A 1 697 ? -23.993 -11.114 35.268 1.00 91.81 697 SER A N 1
ATOM 5387 C CA . SER A 1 697 ? -23.481 -10.226 36.318 1.00 91.81 697 SER A CA 1
ATOM 5388 C C . SER A 1 697 ? -24.477 -9.118 36.646 1.00 91.81 697 SER A C 1
ATOM 5390 O O . SER A 1 697 ? -24.798 -8.913 37.815 1.00 91.81 697 SER A O 1
ATOM 5392 N N . ILE A 1 698 ? -25.041 -8.463 35.624 1.00 94.50 698 ILE A N 1
ATOM 5393 C CA . ILE A 1 698 ? -26.070 -7.424 35.802 1.00 94.50 698 ILE A CA 1
ATOM 5394 C C . ILE A 1 698 ? -27.289 -7.986 36.550 1.00 94.50 698 ILE A C 1
ATOM 5396 O O . ILE A 1 698 ? -27.797 -7.350 37.476 1.00 94.50 698 ILE A O 1
ATOM 5400 N N . ARG A 1 699 ? -27.723 -9.209 36.210 1.00 94.31 699 ARG A N 1
ATOM 5401 C CA . ARG A 1 699 ? -28.822 -9.886 36.915 1.00 94.31 699 ARG A CA 1
ATOM 5402 C C . ARG A 1 699 ? -28.534 -10.090 38.400 1.00 94.31 699 ARG A C 1
ATOM 5404 O O . ARG A 1 699 ? -29.463 -9.957 39.181 1.00 94.31 699 ARG A O 1
ATOM 5411 N N . GLN A 1 700 ? -27.295 -10.359 38.820 1.00 95.00 700 GLN A N 1
ATOM 5412 C CA . GLN A 1 700 ? -26.993 -10.513 40.252 1.00 95.00 700 GLN A CA 1
ATOM 5413 C C . GLN A 1 700 ? -27.186 -9.206 41.032 1.00 95.00 700 GLN A C 1
ATOM 5415 O O . GLN A 1 700 ? -27.751 -9.231 42.124 1.00 95.00 700 GLN A O 1
ATOM 5420 N N . PHE A 1 701 ? -26.811 -8.057 40.459 1.00 95.69 701 PHE A N 1
ATOM 5421 C CA . PHE A 1 701 ? -27.103 -6.750 41.064 1.00 95.69 701 PHE A CA 1
ATOM 5422 C C . PHE A 1 701 ? -28.609 -6.463 41.109 1.00 95.69 701 PHE A C 1
ATOM 5424 O O . PHE A 1 701 ? -29.112 -5.963 42.114 1.00 95.69 701 PHE A O 1
ATOM 5431 N N . GLN A 1 702 ? -29.346 -6.846 40.063 1.00 95.50 702 GLN A N 1
ATOM 5432 C CA . GLN A 1 702 ? -30.804 -6.742 40.050 1.00 95.50 702 GLN A CA 1
ATOM 5433 C C . GLN A 1 702 ? -31.457 -7.621 41.136 1.00 95.50 702 GLN A C 1
ATOM 5435 O O . GLN A 1 702 ? -32.342 -7.166 41.858 1.00 95.50 702 GLN A O 1
ATOM 5440 N N . THR A 1 703 ? -31.015 -8.873 41.278 1.00 95.31 703 THR A N 1
ATOM 5441 C CA . THR A 1 703 ? -31.475 -9.803 42.320 1.00 95.31 703 THR A CA 1
ATOM 5442 C C . THR A 1 703 ? -31.174 -9.252 43.715 1.00 95.31 703 THR A C 1
ATOM 5444 O O . THR A 1 703 ? -32.041 -9.294 44.585 1.00 95.31 703 THR A O 1
ATOM 5447 N N . ALA A 1 704 ? -29.992 -8.662 43.925 1.00 95.50 704 ALA A N 1
ATOM 5448 C CA . ALA A 1 704 ? -29.654 -7.996 45.182 1.00 95.50 704 ALA A CA 1
ATOM 5449 C C . ALA A 1 704 ? -30.583 -6.815 45.496 1.00 95.50 704 ALA A C 1
ATOM 5451 O O . ALA A 1 704 ? -31.011 -6.677 46.640 1.00 95.50 704 ALA A O 1
ATOM 5452 N N . ALA A 1 705 ? -30.942 -6.001 44.497 1.00 94.56 705 ALA A N 1
ATOM 5453 C CA . ALA A 1 705 ? -31.896 -4.906 44.675 1.00 94.56 705 ALA A CA 1
ATOM 5454 C C . ALA A 1 705 ? -33.290 -5.418 45.080 1.00 94.56 705 ALA A C 1
ATOM 5456 O O . ALA A 1 705 ? -33.905 -4.864 45.984 1.00 94.56 705 ALA A O 1
ATOM 5457 N N . LYS A 1 706 ? -33.761 -6.531 44.504 1.00 93.88 706 LYS A N 1
ATOM 5458 C CA . LYS A 1 706 ? -35.024 -7.161 44.926 1.00 93.88 706 LYS A CA 1
ATOM 5459 C C . LYS A 1 706 ? -34.976 -7.703 46.358 1.00 93.88 706 LYS A C 1
ATOM 5461 O O . LYS A 1 706 ? -35.941 -7.542 47.101 1.00 93.88 706 LYS A O 1
ATOM 5466 N N . ILE A 1 707 ? -33.857 -8.313 46.763 1.00 95.44 707 ILE A N 1
ATOM 5467 C CA . ILE A 1 707 ? -33.642 -8.758 48.151 1.00 95.44 707 ILE A CA 1
ATOM 5468 C C . ILE A 1 707 ? -33.661 -7.553 49.098 1.00 95.44 707 ILE A C 1
ATOM 5470 O O . ILE A 1 707 ? -34.338 -7.596 50.125 1.00 95.44 707 ILE A O 1
ATOM 5474 N N . ARG A 1 708 ? -32.977 -6.459 48.740 1.00 94.88 708 ARG A N 1
ATOM 5475 C CA . ARG A 1 708 ? -33.023 -5.202 49.497 1.00 94.88 708 ARG A CA 1
ATOM 5476 C C . ARG A 1 708 ? -34.463 -4.734 49.690 1.00 94.88 708 ARG A C 1
ATOM 5478 O O . ARG A 1 708 ? -34.897 -4.522 50.820 1.00 94.88 708 ARG A O 1
ATOM 5485 N N . ASP A 1 709 ? -35.199 -4.600 48.592 1.00 92.56 709 ASP A N 1
ATOM 5486 C CA . ASP A 1 709 ? -36.540 -4.017 48.590 1.00 92.56 709 ASP A CA 1
ATOM 5487 C C . ASP A 1 709 ? -37.557 -4.884 49.364 1.00 92.56 709 ASP A C 1
ATOM 5489 O O . ASP A 1 709 ? -38.549 -4.359 49.866 1.00 92.56 709 ASP A O 1
ATOM 5493 N N . ALA A 1 710 ? -37.301 -6.192 49.509 1.00 94.06 710 ALA A N 1
ATOM 5494 C CA . ALA A 1 710 ? -38.135 -7.119 50.277 1.00 94.06 710 ALA A CA 1
ATOM 5495 C C . ALA A 1 710 ? -37.877 -7.104 51.797 1.00 94.06 710 ALA A C 1
ATOM 5497 O O . ALA A 1 710 ? -38.798 -7.369 52.570 1.00 94.06 710 ALA A O 1
ATOM 5498 N N . PHE A 1 711 ? -36.645 -6.826 52.242 1.00 94.88 711 PHE A N 1
ATOM 5499 C CA . PHE A 1 711 ? -36.255 -6.916 53.660 1.00 94.88 711 PHE A CA 1
ATOM 5500 C C . PHE A 1 711 ? -36.019 -5.566 54.347 1.00 94.88 711 PHE A C 1
ATOM 5502 O O . PHE A 1 711 ? -36.080 -5.503 55.572 1.00 94.88 711 PHE A O 1
ATOM 5509 N N . PHE A 1 712 ? -35.745 -4.493 53.603 1.00 94.50 712 PHE A N 1
ATOM 5510 C CA . PHE A 1 712 ? -35.331 -3.195 54.157 1.00 94.50 712 PHE A CA 1
ATOM 5511 C C . PHE A 1 712 ? -36.372 -2.093 53.930 1.00 94.50 712 PHE A C 1
ATOM 5513 O O . PHE A 1 712 ? -36.035 -0.938 53.683 1.00 94.50 712 PHE A O 1
ATOM 5520 N N . ALA A 1 713 ? -37.657 -2.439 54.037 1.00 86.50 713 ALA A N 1
ATOM 5521 C CA . ALA A 1 713 ? -38.745 -1.484 53.827 1.00 86.50 713 ALA A CA 1
ATOM 5522 C C . ALA A 1 713 ? -38.838 -0.398 54.923 1.00 86.50 713 ALA A C 1
ATOM 5524 O O . ALA A 1 713 ? -39.385 0.671 54.669 1.00 86.50 713 ALA A O 1
ATOM 5525 N N . VAL A 1 714 ? -38.335 -0.660 56.143 1.00 81.31 714 VAL A N 1
ATOM 5526 C CA . VAL A 1 714 ? -38.579 0.189 57.336 1.00 81.31 714 VAL A CA 1
ATOM 5527 C C . VAL A 1 714 ? -37.287 0.564 58.093 1.00 81.31 714 VAL A C 1
ATOM 5529 O O . VAL A 1 714 ? -37.328 0.934 59.262 1.00 81.31 714 VAL A O 1
ATOM 5532 N N . GLY A 1 715 ? -36.112 0.506 57.454 1.00 84.19 715 GLY A N 1
ATOM 5533 C CA . GLY A 1 715 ? -34.851 0.932 58.079 1.00 84.19 715 GLY A CA 1
ATOM 5534 C C . GLY A 1 715 ? -33.598 0.276 57.497 1.00 84.19 715 GLY A C 1
ATOM 5535 O O . GLY A 1 715 ? -33.626 -0.301 56.415 1.00 84.19 715 GLY A O 1
ATOM 5536 N N . SER A 1 716 ? -32.486 0.371 58.233 1.00 87.25 716 SER A N 1
ATOM 5537 C CA . SER A 1 716 ? -31.175 -0.180 57.847 1.00 87.25 716 SER A CA 1
ATOM 5538 C C . SER A 1 716 ? -30.934 -1.621 58.304 1.00 87.25 716 SER A C 1
ATOM 5540 O O . SER A 1 716 ? -29.971 -2.243 57.863 1.00 87.25 716 SER A O 1
ATOM 5542 N N . MET A 1 717 ? -31.796 -2.160 59.169 1.00 92.44 717 MET A N 1
ATOM 5543 C CA . MET A 1 717 ? -31.794 -3.567 59.574 1.00 92.44 717 MET A CA 1
ATOM 5544 C C . MET A 1 717 ? -32.950 -4.305 58.893 1.00 92.44 717 MET A C 1
ATOM 5546 O O . MET A 1 717 ? -34.011 -3.705 58.705 1.00 92.44 717 MET A O 1
ATOM 5550 N N . PRO A 1 718 ? -32.773 -5.590 58.537 1.00 93.94 718 PRO A N 1
ATOM 5551 C CA . PRO A 1 718 ? -33.828 -6.363 57.900 1.00 93.94 718 PRO A CA 1
ATOM 5552 C C . PRO A 1 718 ? -35.024 -6.500 58.844 1.00 93.94 718 PRO A C 1
ATOM 5554 O O . PRO A 1 718 ? -34.880 -6.968 59.975 1.00 93.94 718 PRO A O 1
ATOM 5557 N N . GLN A 1 719 ? -36.201 -6.093 58.376 1.00 93.00 719 GLN A N 1
ATOM 5558 C CA . GLN A 1 719 ? -37.451 -6.202 59.113 1.00 93.00 719 GLN A CA 1
ATOM 5559 C C . GLN A 1 719 ? -38.621 -6.422 58.153 1.00 93.00 719 GLN A C 1
ATOM 5561 O O . GLN A 1 719 ? -38.805 -5.698 57.178 1.00 93.00 719 GLN A O 1
ATOM 5566 N N . VAL A 1 720 ? -39.465 -7.390 58.491 1.00 94.19 720 VAL A N 1
ATOM 5567 C CA . VAL A 1 720 ? -40.627 -7.806 57.712 1.00 94.19 720 VAL A CA 1
ATOM 5568 C C . VAL A 1 720 ? -41.848 -7.732 58.611 1.00 94.19 720 VAL A C 1
ATOM 5570 O O . VAL A 1 720 ? -41.864 -8.324 59.687 1.00 94.19 720 VAL A O 1
ATOM 5573 N N . GLN A 1 721 ? -42.868 -6.999 58.179 1.00 94.50 721 GLN A N 1
ATOM 5574 C CA . GLN A 1 721 ? -44.141 -6.881 58.889 1.00 94.50 721 GLN A CA 1
ATOM 5575 C C . GLN A 1 721 ? -45.224 -7.626 58.113 1.00 94.50 721 GLN A C 1
ATOM 5577 O O . GLN A 1 721 ? -45.273 -7.553 56.881 1.00 94.50 721 GLN A O 1
ATOM 5582 N N . PHE A 1 722 ? -46.070 -8.359 58.828 1.00 95.50 722 PHE A N 1
ATOM 5583 C CA . PHE A 1 722 ? -47.133 -9.158 58.235 1.00 95.50 722 PHE A CA 1
ATOM 5584 C C . PHE A 1 722 ? -48.287 -9.359 59.215 1.00 95.50 722 PHE A C 1
ATOM 5586 O O . PHE A 1 722 ? -48.118 -9.283 60.428 1.00 95.50 722 PHE A O 1
ATOM 5593 N N . GLU A 1 723 ? -49.466 -9.639 58.685 1.00 96.25 723 GLU A N 1
ATOM 5594 C CA . GLU A 1 723 ? -50.649 -10.007 59.452 1.00 96.25 723 GLU A CA 1
ATOM 5595 C C . GLU A 1 723 ? -50.984 -11.472 59.207 1.00 96.25 723 GLU A C 1
ATOM 5597 O O . GLU A 1 723 ? -50.885 -11.955 58.080 1.00 96.25 723 GLU A O 1
ATOM 5602 N N . LEU A 1 724 ? -51.402 -12.175 60.254 1.00 96.06 724 LEU A N 1
ATOM 5603 C CA . LEU A 1 724 ? -51.908 -13.538 60.170 1.00 96.06 724 LEU A CA 1
ATOM 5604 C C . LEU A 1 724 ? -53.386 -13.563 60.530 1.00 96.06 724 LEU A C 1
ATOM 5606 O O . LEU A 1 724 ? -53.759 -13.215 61.648 1.00 96.06 724 LEU A O 1
ATOM 5610 N N . LYS A 1 725 ? -54.218 -14.031 59.604 1.00 95.31 725 LYS A N 1
ATOM 5611 C CA . LYS A 1 725 ? -55.638 -14.291 59.830 1.00 95.31 725 LYS A CA 1
ATOM 5612 C C . LYS A 1 725 ? -55.882 -15.806 59.779 1.00 95.31 725 LYS A C 1
ATOM 5614 O O . LYS A 1 725 ? -55.561 -16.414 58.760 1.00 95.31 725 LYS A O 1
ATOM 5619 N N . PRO A 1 726 ? -56.411 -16.449 60.833 1.00 95.12 726 PRO A N 1
ATOM 5620 C CA . PRO A 1 726 ? -56.708 -17.881 60.791 1.00 95.12 726 PRO A CA 1
ATOM 5621 C C . PRO A 1 726 ? -57.797 -18.170 59.747 1.00 95.12 726 PRO A C 1
ATOM 5623 O O . PRO A 1 726 ? -58.707 -17.363 59.570 1.00 95.12 726 PRO A O 1
ATOM 5626 N N . GLN A 1 727 ? -57.687 -19.304 59.053 1.00 92.12 727 GLN A N 1
ATOM 5627 C CA . GLN A 1 727 ? -58.660 -19.747 58.044 1.00 92.12 727 GLN A CA 1
ATOM 5628 C C . GLN A 1 727 ? -59.215 -21.142 58.321 1.00 92.12 727 GLN A C 1
ATOM 5630 O O . GLN A 1 727 ? -60.409 -21.373 58.171 1.00 92.12 727 GLN A O 1
ATOM 5635 N N . LEU A 1 728 ? -58.352 -22.088 58.691 1.00 92.31 728 LEU A N 1
ATOM 5636 C CA . LEU A 1 728 ? -58.752 -23.472 58.925 1.00 92.31 728 LEU A CA 1
ATOM 5637 C C . LEU A 1 728 ? -57.973 -24.044 60.104 1.00 92.31 728 LEU A C 1
ATOM 5639 O O . LEU A 1 728 ? -56.769 -23.819 60.228 1.00 92.31 728 LEU A O 1
ATOM 5643 N N . LEU A 1 729 ? -58.648 -24.835 60.926 1.00 94.56 729 LEU A N 1
ATOM 5644 C CA . LEU A 1 729 ? -58.040 -25.684 61.937 1.00 94.56 729 LEU A CA 1
ATOM 5645 C C . LEU A 1 729 ? -58.714 -27.052 61.866 1.00 94.56 729 LEU A C 1
ATOM 5647 O O . LEU A 1 729 ? -59.940 -27.114 61.795 1.00 94.56 729 LEU A O 1
ATOM 5651 N N . ASP A 1 730 ? -57.937 -28.133 61.862 1.00 93.75 730 ASP A N 1
ATOM 5652 C CA . ASP A 1 730 ? -58.512 -29.479 61.819 1.00 93.75 730 ASP A CA 1
ATOM 5653 C C . ASP A 1 730 ? -59.452 -29.732 63.012 1.00 93.75 730 ASP A C 1
ATOM 5655 O O . ASP A 1 730 ? -59.176 -29.342 64.148 1.00 93.75 730 ASP A O 1
ATOM 5659 N N . ASN A 1 731 ? -60.553 -30.452 62.772 1.00 90.56 731 ASN A N 1
ATOM 5660 C CA . ASN A 1 731 ? -61.602 -30.693 63.773 1.00 90.56 731 ASN A CA 1
ATOM 5661 C C . ASN A 1 731 ? -61.123 -31.465 65.018 1.00 90.56 731 ASN A C 1
ATOM 5663 O O . ASN A 1 731 ? -61.771 -31.411 66.059 1.00 90.56 731 ASN A O 1
ATOM 5667 N N . ASN A 1 732 ? -60.018 -32.212 64.922 1.00 90.75 732 ASN A N 1
ATOM 5668 C CA . ASN A 1 732 ? -59.420 -32.945 66.044 1.00 90.75 732 ASN A CA 1
ATOM 5669 C C . ASN A 1 732 ? -58.441 -32.091 66.878 1.00 90.75 732 ASN A C 1
ATOM 5671 O O . ASN A 1 732 ? -57.940 -32.565 67.902 1.00 90.75 732 ASN A O 1
ATOM 5675 N N . VAL A 1 733 ? -58.183 -30.843 66.472 1.00 93.81 733 VAL A N 1
ATOM 5676 C CA . VAL A 1 733 ? -57.315 -29.890 67.168 1.00 93.81 733 VAL A CA 1
ATOM 5677 C C . VAL A 1 733 ? -58.168 -28.857 67.906 1.00 93.81 733 VAL A C 1
ATOM 5679 O O . VAL A 1 733 ? -59.003 -28.183 67.308 1.00 93.81 733 VAL A O 1
ATOM 5682 N N . GLY A 1 734 ? -57.939 -28.710 69.213 1.00 92.75 734 GLY A N 1
ATOM 5683 C CA . GLY A 1 734 ? -58.598 -27.707 70.053 1.00 92.75 734 GLY A CA 1
ATOM 5684 C C . GLY A 1 734 ? -57.909 -26.339 70.024 1.00 92.75 734 GLY A C 1
ATOM 5685 O O . GLY A 1 734 ? -58.587 -25.315 69.983 1.00 92.75 734 GLY A O 1
ATOM 5686 N N . THR A 1 735 ? -56.570 -26.306 70.016 1.00 95.50 735 THR A N 1
ATOM 5687 C CA . THR A 1 735 ? -55.788 -25.061 69.911 1.00 95.50 735 THR A CA 1
ATOM 5688 C C . THR A 1 735 ? -54.610 -25.231 68.953 1.00 95.50 735 THR A C 1
ATOM 5690 O O . THR A 1 735 ? -53.839 -26.181 69.080 1.00 95.50 735 THR A O 1
ATOM 5693 N N . PHE A 1 736 ? -54.403 -24.266 68.057 1.00 96.75 736 PHE A N 1
ATOM 5694 C CA . PHE A 1 736 ? -53.123 -24.065 67.376 1.00 96.75 736 PHE A CA 1
ATOM 5695 C C . PHE A 1 736 ? -52.462 -22.779 67.868 1.00 96.75 736 PHE A C 1
ATOM 5697 O O . PHE A 1 736 ? -53.126 -21.757 68.057 1.00 96.75 736 PHE A O 1
ATOM 5704 N N . ARG A 1 737 ? -51.148 -22.835 68.084 1.00 96.12 737 ARG A N 1
ATOM 5705 C CA . ARG A 1 737 ? -50.340 -21.720 68.578 1.00 96.12 737 ARG A CA 1
ATOM 5706 C C . ARG A 1 737 ? -49.068 -21.592 67.753 1.00 96.12 737 ARG A C 1
ATOM 5708 O O . ARG A 1 737 ? -48.251 -22.511 67.751 1.00 96.12 737 ARG A O 1
ATOM 5715 N N . LEU A 1 738 ? -48.888 -20.453 67.094 1.00 96.25 738 LEU A N 1
ATOM 5716 C CA . LEU A 1 738 ? -47.650 -20.071 66.419 1.00 96.25 738 LEU A CA 1
ATOM 5717 C C . LEU A 1 738 ? -46.948 -18.996 67.249 1.00 96.25 738 LEU A C 1
ATOM 5719 O O . LEU A 1 738 ? -47.443 -17.880 67.366 1.00 96.25 738 LEU A O 1
ATOM 5723 N N . GLN A 1 739 ? -45.789 -19.329 67.803 1.00 95.44 739 GLN A N 1
ATOM 5724 C CA . GLN A 1 739 ? -44.905 -18.393 68.492 1.00 95.44 739 GLN A CA 1
ATOM 5725 C C . GLN A 1 739 ? -43.775 -17.973 67.556 1.00 95.44 739 GLN A C 1
ATOM 5727 O O . GLN A 1 739 ? -43.096 -18.830 66.989 1.00 95.44 739 GLN A O 1
ATOM 5732 N N . VAL A 1 740 ? -43.559 -16.665 67.422 1.00 95.69 740 VAL A N 1
ATOM 5733 C CA . VAL A 1 740 ? -42.476 -16.059 66.639 1.00 95.69 740 VAL A CA 1
ATOM 5734 C C . VAL A 1 740 ? -41.767 -15.018 67.502 1.00 95.69 740 VAL A C 1
ATOM 5736 O O . VAL A 1 740 ? -42.242 -13.890 67.647 1.00 95.69 740 VAL A O 1
ATOM 5739 N N . GLU A 1 741 ? -40.631 -15.398 68.087 1.00 94.25 741 GLU A N 1
ATOM 5740 C CA . GLU A 1 741 ? -39.678 -14.490 68.744 1.00 94.25 741 GLU A CA 1
ATOM 5741 C C . GLU A 1 741 ? -40.334 -13.551 69.781 1.00 94.25 741 GLU A C 1
ATOM 5743 O O . GLU A 1 741 ? -40.118 -12.336 69.797 1.00 94.25 741 GLU A O 1
ATOM 5748 N N . GLY A 1 742 ? -41.191 -14.116 70.637 1.00 91.75 742 GLY A N 1
ATOM 5749 C CA . GLY A 1 742 ? -41.924 -13.394 71.685 1.00 91.75 742 GLY A CA 1
ATOM 5750 C C . GLY A 1 742 ? -43.285 -12.825 71.286 1.00 91.75 742 GLY A C 1
ATOM 5751 O O . GLY A 1 742 ? -43.945 -12.215 72.123 1.00 91.75 742 GLY A O 1
ATOM 5752 N N . GLN A 1 743 ? -43.719 -13.026 70.041 1.00 95.75 743 GLN A N 1
ATOM 5753 C CA . GLN A 1 743 ? -45.091 -12.773 69.589 1.00 95.75 743 GLN A CA 1
ATOM 5754 C C . GLN A 1 743 ? -45.822 -14.097 69.398 1.00 95.75 743 GLN A C 1
ATOM 5756 O O . GLN A 1 743 ? -45.193 -15.114 69.107 1.00 95.75 743 GLN A O 1
ATOM 5761 N N . GLU A 1 744 ? -47.147 -14.092 69.507 1.00 94.31 744 GLU A N 1
ATOM 5762 C CA . GLU A 1 744 ? -47.919 -15.322 69.409 1.00 94.31 744 GLU A CA 1
ATOM 5763 C C . GLU A 1 744 ? -49.260 -15.135 68.699 1.00 94.31 744 GLU A C 1
ATOM 5765 O O . GLU A 1 744 ? -50.013 -14.214 69.007 1.00 94.31 744 GLU A O 1
ATOM 5770 N N . ALA A 1 745 ? -49.563 -16.050 67.780 1.00 94.12 745 ALA A N 1
ATOM 5771 C CA . ALA A 1 745 ? -50.863 -16.196 67.147 1.00 94.12 745 ALA A CA 1
ATOM 5772 C C . ALA A 1 745 ? -51.536 -17.481 67.645 1.00 94.12 745 ALA A C 1
ATOM 5774 O O . ALA A 1 745 ? -51.033 -18.583 67.419 1.00 94.12 745 ALA A O 1
ATOM 5775 N N . VAL A 1 746 ? -52.678 -17.339 68.322 1.00 94.00 746 VAL A N 1
ATOM 5776 C CA . VAL A 1 746 ? -53.457 -18.455 68.884 1.00 94.00 746 VAL A CA 1
ATOM 5777 C C . VAL A 1 746 ? -54.793 -18.554 68.175 1.00 94.00 746 VAL A C 1
ATOM 5779 O O . VAL A 1 746 ? -55.486 -17.550 68.029 1.00 94.00 746 VAL A O 1
ATOM 5782 N N . TYR A 1 747 ? -55.193 -19.765 67.798 1.00 95.12 747 TYR A N 1
ATOM 5783 C CA . TYR A 1 747 ? -56.527 -20.023 67.272 1.00 95.12 747 TYR A CA 1
ATOM 5784 C C . TYR A 1 747 ? -57.176 -21.244 67.927 1.00 95.12 747 TYR A C 1
ATOM 5786 O O . TYR A 1 747 ? -56.529 -22.270 68.131 1.00 95.12 747 TYR A O 1
ATOM 5794 N N . ARG A 1 748 ? -58.458 -21.095 68.284 1.00 94.19 748 ARG A N 1
ATOM 5795 C CA . ARG A 1 748 ? -59.273 -22.059 69.048 1.00 94.19 748 ARG A CA 1
ATOM 5796 C C . ARG A 1 748 ? -60.702 -22.164 68.499 1.00 94.19 748 ARG A C 1
ATOM 5798 O O . ARG A 1 748 ? -61.654 -22.023 69.261 1.00 94.19 748 ARG A O 1
ATOM 5805 N N . HIS A 1 749 ? -60.861 -22.283 67.176 1.00 90.69 749 HIS A N 1
ATOM 5806 C CA . HIS A 1 749 ? -62.180 -22.261 66.502 1.00 90.69 749 HIS A CA 1
ATOM 5807 C C . HIS A 1 749 ? -63.035 -21.017 66.837 1.00 90.69 749 HIS A C 1
ATOM 5809 O O . HIS A 1 749 ? -64.262 -21.066 66.864 1.00 90.69 749 HIS A O 1
ATOM 5815 N N . GLY A 1 750 ? -62.373 -19.895 67.138 1.00 84.94 750 GLY A N 1
ATOM 5816 C CA . GLY A 1 750 ? -63.006 -18.617 67.471 1.00 84.94 750 GLY A CA 1
ATOM 5817 C C . GLY A 1 750 ? -63.234 -17.722 66.244 1.00 84.94 750 GLY A C 1
ATOM 5818 O O . GLY A 1 750 ? -63.042 -18.167 65.110 1.00 84.94 750 GLY A O 1
ATOM 5819 N N . PRO A 1 751 ? -63.602 -16.442 66.442 1.00 86.75 751 PRO A N 1
ATOM 5820 C CA . PRO A 1 751 ? -63.711 -15.484 65.344 1.00 86.75 751 PRO A CA 1
ATOM 5821 C C . PRO A 1 751 ? -62.362 -15.282 64.636 1.00 86.75 751 PRO A C 1
ATOM 5823 O O . PRO A 1 751 ? -61.308 -15.238 65.273 1.00 86.75 751 PRO A O 1
ATOM 5826 N N . GLU A 1 752 ? -62.396 -15.129 63.312 1.00 89.06 752 GLU A N 1
ATOM 5827 C CA . GLU A 1 752 ? -61.200 -14.958 62.482 1.00 89.06 752 GLU A CA 1
ATOM 5828 C C . GLU A 1 752 ? -60.631 -13.528 62.564 1.00 89.06 752 GLU A C 1
ATOM 5830 O O . GLU A 1 752 ? -60.855 -12.697 61.679 1.00 89.06 752 GLU A O 1
ATOM 5835 N N . GLN A 1 753 ? -59.897 -13.219 63.632 1.00 90.38 753 GLN A N 1
ATOM 5836 C CA . GLN A 1 753 ? -59.222 -11.926 63.796 1.00 90.38 753 GLN A CA 1
ATOM 5837 C C . GLN A 1 753 ? -57.798 -11.951 63.226 1.00 90.38 753 GLN A C 1
ATOM 5839 O O . GLN A 1 753 ? -57.063 -12.920 63.414 1.00 90.38 753 GLN A O 1
ATOM 5844 N N . SER A 1 754 ? -57.407 -10.870 62.547 1.00 93.62 754 SER A N 1
ATOM 5845 C CA . SER A 1 754 ? -56.036 -10.676 62.065 1.00 93.62 754 SER A CA 1
ATOM 5846 C C . SER A 1 754 ? -55.099 -10.280 63.206 1.00 93.62 754 SER A C 1
ATOM 5848 O O . SER A 1 754 ? -55.443 -9.438 64.035 1.00 93.62 754 SER A O 1
ATOM 5850 N N . ILE A 1 755 ? -53.897 -10.851 63.214 1.00 94.38 755 ILE A N 1
ATOM 5851 C CA . ILE A 1 755 ? -52.854 -10.595 64.210 1.00 94.38 755 ILE A CA 1
ATOM 5852 C C . ILE A 1 755 ? -51.634 -10.030 63.490 1.00 94.38 755 ILE A C 1
ATOM 5854 O O . ILE A 1 755 ? -51.011 -10.726 62.688 1.00 94.38 755 ILE A O 1
ATOM 5858 N N . SER A 1 756 ? -51.287 -8.776 63.771 1.00 95.25 756 SER A N 1
ATOM 5859 C CA . SER A 1 756 ? -50.085 -8.143 63.225 1.00 95.25 756 SER A CA 1
ATOM 5860 C C . SER A 1 756 ? -48.839 -8.645 63.953 1.00 95.25 756 SER A C 1
ATOM 5862 O O . SER A 1 756 ? -48.773 -8.646 65.182 1.00 95.25 756 SER A O 1
ATOM 5864 N N . MET A 1 757 ? -47.836 -9.055 63.187 1.00 95.62 757 MET A N 1
ATOM 5865 C CA . MET A 1 757 ? -46.564 -9.579 63.667 1.00 95.62 757 MET A CA 1
ATOM 5866 C C . MET A 1 757 ? -45.410 -8.995 62.848 1.00 95.62 757 MET A C 1
ATOM 5868 O O . MET A 1 757 ? -45.582 -8.455 61.751 1.00 95.62 757 MET A O 1
ATOM 5872 N N . LYS A 1 758 ? -44.198 -9.113 63.385 1.00 94.25 758 LYS A N 1
ATOM 5873 C CA . LYS A 1 758 ? -42.969 -8.758 62.673 1.00 94.25 758 LYS A CA 1
ATOM 5874 C C . LYS A 1 758 ? -41.865 -9.783 62.882 1.00 94.25 758 LYS A C 1
ATOM 5876 O O . LYS A 1 758 ? -41.810 -10.433 63.924 1.00 94.25 758 LYS A O 1
ATOM 5881 N N . TRP A 1 759 ? -40.965 -9.868 61.913 1.00 94.19 759 TRP A N 1
ATOM 5882 C CA . TRP A 1 759 ? -39.689 -10.562 62.027 1.00 94.19 759 TRP A CA 1
ATOM 5883 C C . TRP A 1 759 ? -38.539 -9.595 61.690 1.00 94.19 759 TRP A C 1
ATOM 5885 O O . TRP A 1 759 ? -38.653 -8.879 60.695 1.00 94.19 759 TRP A O 1
ATOM 5895 N N . PRO A 1 760 ? -37.442 -9.564 62.463 1.00 94.56 760 PRO A N 1
ATOM 5896 C CA . PRO A 1 760 ? -37.294 -10.184 63.779 1.00 94.56 760 PRO A CA 1
ATOM 5897 C C . PRO A 1 760 ? -38.304 -9.639 64.806 1.00 94.56 760 PRO A C 1
ATOM 5899 O O . PRO A 1 760 ? -38.734 -8.481 64.743 1.00 94.56 760 PRO A O 1
ATOM 5902 N N . GLY A 1 761 ? -38.731 -10.500 65.724 1.00 91.69 761 GLY A N 1
ATOM 5903 C CA . GLY A 1 761 ? -39.639 -10.184 66.818 1.00 91.69 761 GLY A CA 1
ATOM 5904 C C . GLY A 1 761 ? -38.946 -9.469 67.984 1.00 91.69 761 GLY A C 1
ATOM 5905 O O . GLY A 1 761 ? -37.733 -9.264 67.975 1.00 91.69 761 GLY A O 1
ATOM 5906 N N . PRO A 1 762 ? -39.710 -9.045 69.005 1.00 91.31 762 PRO A N 1
ATOM 5907 C CA . PRO A 1 762 ? -39.178 -8.302 70.146 1.00 91.31 762 PRO A CA 1
ATOM 5908 C C . PRO A 1 762 ? -38.202 -9.117 71.009 1.00 91.31 762 PRO A C 1
ATOM 5910 O O . PRO A 1 762 ? -37.312 -8.523 71.609 1.00 91.31 762 PRO A O 1
ATOM 5913 N N . ASN A 1 763 ? -38.343 -10.450 71.060 1.00 90.62 763 ASN A N 1
ATOM 5914 C CA . ASN A 1 763 ? -37.513 -11.345 71.872 1.00 90.62 763 ASN A CA 1
ATOM 5915 C C . ASN A 1 763 ? -36.986 -12.542 71.045 1.00 90.62 763 ASN A C 1
ATOM 5917 O O . ASN A 1 763 ? -37.502 -13.657 71.184 1.00 90.62 763 ASN A O 1
ATOM 5921 N N . PRO A 1 764 ? -35.930 -12.363 70.225 1.00 85.94 764 PRO A N 1
ATOM 5922 C CA . PRO A 1 764 ? -35.368 -13.426 69.380 1.00 85.94 764 PRO A CA 1
ATOM 5923 C C . PRO A 1 764 ? -34.932 -14.690 70.136 1.00 85.94 764 PRO A C 1
ATOM 5925 O O . PRO A 1 764 ? -34.995 -15.793 69.599 1.00 85.94 764 PRO A O 1
ATOM 5928 N N . SER A 1 765 ? -34.547 -14.560 71.411 1.00 86.00 765 SER A N 1
ATOM 5929 C CA . SER A 1 765 ? -34.158 -15.691 72.266 1.00 86.00 765 SER A CA 1
ATOM 5930 C C . SER A 1 765 ? -35.281 -16.700 72.532 1.00 86.00 765 SER A C 1
ATOM 5932 O O . SER A 1 765 ? -34.992 -17.826 72.927 1.00 86.00 765 SER A O 1
ATOM 5934 N N . GLN A 1 766 ? -36.550 -16.333 72.316 1.00 86.94 766 GLN A N 1
ATOM 5935 C CA . GLN A 1 766 ? -37.684 -17.252 72.468 1.00 86.94 766 GLN A CA 1
ATOM 5936 C C . GLN A 1 766 ? -37.892 -18.170 71.250 1.00 86.94 766 GLN A C 1
ATOM 5938 O O . GLN A 1 766 ? -38.708 -19.091 71.320 1.00 86.94 766 GLN A O 1
ATOM 5943 N N . GLY A 1 767 ? -37.140 -17.961 70.163 1.00 90.06 767 GLY A N 1
ATOM 5944 C CA . GLY A 1 767 ? -37.189 -18.788 68.958 1.00 90.06 767 GLY A CA 1
ATOM 5945 C C . GLY A 1 767 ? -38.557 -18.791 68.273 1.00 90.06 767 GLY A C 1
ATOM 5946 O O . GLY A 1 767 ? -39.409 -17.933 68.516 1.00 90.06 767 GLY A O 1
ATOM 5947 N N . VAL A 1 768 ? -38.767 -19.768 67.390 1.00 95.81 768 VAL A N 1
ATOM 5948 C CA . VAL A 1 768 ? -40.025 -19.933 66.652 1.00 95.81 768 VAL A CA 1
ATOM 5949 C C . VAL A 1 768 ? -40.562 -21.334 66.877 1.00 95.81 768 VAL A C 1
ATOM 5951 O O . VAL A 1 768 ? -39.817 -22.306 66.761 1.00 95.81 768 VAL A O 1
ATOM 5954 N N . ARG A 1 769 ? -41.855 -21.471 67.185 1.00 95.56 769 ARG A N 1
ATOM 5955 C CA . ARG A 1 769 ? -42.490 -22.785 67.330 1.00 95.56 769 ARG A CA 1
ATOM 5956 C C . ARG A 1 769 ? -43.960 -22.798 66.956 1.00 95.56 769 ARG A C 1
ATOM 5958 O O . ARG A 1 769 ? -44.679 -21.835 67.186 1.00 95.56 769 ARG A O 1
ATOM 5965 N N . ILE A 1 770 ? -44.400 -23.944 66.458 1.00 96.44 770 ILE A N 1
ATOM 5966 C CA . ILE A 1 770 ? -45.807 -24.300 66.311 1.00 96.44 770 ILE A CA 1
ATOM 5967 C C . ILE A 1 770 ? -46.178 -25.331 67.369 1.00 96.44 770 ILE A C 1
ATOM 5969 O O . ILE A 1 770 ? -45.389 -26.233 67.663 1.00 96.44 770 ILE A O 1
ATOM 5973 N N . VAL A 1 771 ? -47.371 -25.202 67.936 1.00 96.25 771 VAL A N 1
ATOM 5974 C CA . VAL A 1 771 ? -47.937 -26.143 68.904 1.00 96.25 771 VAL A CA 1
ATOM 5975 C C . VAL A 1 771 ? -49.369 -26.456 68.494 1.00 96.25 771 VAL A C 1
ATOM 5977 O O . VAL A 1 771 ? -50.194 -25.551 68.374 1.00 96.25 771 VAL A O 1
ATOM 5980 N N . PHE A 1 772 ? -49.648 -27.739 68.291 1.00 96.56 772 PHE A N 1
ATOM 5981 C CA . PHE A 1 772 ? -50.990 -28.287 68.141 1.00 96.56 772 PHE A CA 1
ATOM 5982 C C . PHE A 1 772 ? -51.399 -28.938 69.459 1.00 96.56 772 PHE A C 1
ATOM 5984 O O . PHE A 1 772 ? -50.665 -29.775 69.981 1.00 96.56 772 PHE A O 1
ATOM 5991 N N . GLU A 1 773 ? -52.560 -28.568 69.981 1.00 95.81 773 GLU A N 1
ATOM 5992 C CA . GLU A 1 773 ? -53.180 -29.162 71.162 1.00 95.81 773 GLU A CA 1
ATOM 5993 C C . GLU A 1 773 ? -54.501 -29.804 70.740 1.00 95.81 773 GLU A C 1
ATOM 5995 O O . GLU A 1 773 ? -55.415 -29.112 70.285 1.00 95.81 773 GLU A O 1
ATOM 6000 N N . THR A 1 774 ? -54.590 -31.129 70.831 1.00 92.94 774 THR A N 1
ATOM 6001 C CA . THR A 1 774 ? -55.797 -31.885 70.475 1.00 92.94 774 THR A CA 1
ATOM 6002 C C . THR A 1 774 ? -56.872 -31.771 71.556 1.00 92.94 774 THR A C 1
ATOM 6004 O O . THR A 1 774 ? -56.606 -31.334 72.674 1.00 92.94 774 THR A O 1
ATOM 6007 N N . LEU A 1 775 ? -58.115 -32.137 71.226 1.00 88.06 775 LEU A N 1
ATOM 6008 C CA . LEU A 1 775 ? -59.260 -32.015 72.148 1.00 88.06 775 LEU A CA 1
ATOM 6009 C C . LEU A 1 775 ? -59.115 -32.845 73.442 1.00 88.06 775 LEU A C 1
ATOM 6011 O O . LEU A 1 775 ? -59.735 -32.520 74.448 1.00 88.06 775 LEU A O 1
ATOM 6015 N N . ASP A 1 776 ? -58.287 -33.891 73.423 1.00 89.00 776 ASP A N 1
ATOM 6016 C CA . ASP A 1 776 ? -57.917 -34.740 74.567 1.00 89.00 776 ASP A CA 1
ATOM 6017 C C . ASP A 1 776 ? -56.728 -34.189 75.387 1.00 89.00 776 ASP A C 1
ATOM 6019 O O . ASP A 1 776 ? -56.282 -34.828 76.338 1.00 89.00 776 ASP A O 1
ATOM 6023 N N . GLY A 1 777 ? -56.204 -33.010 75.032 1.00 87.06 777 GLY A N 1
ATOM 6024 C CA . GLY A 1 777 ? -55.122 -32.323 75.744 1.00 87.06 777 GLY A CA 1
ATOM 6025 C C . GLY A 1 777 ? -53.702 -32.738 75.340 1.00 87.06 777 GLY A C 1
ATOM 6026 O O . GLY A 1 777 ? -52.736 -32.235 75.916 1.00 87.06 777 GLY A O 1
ATOM 6027 N N . ARG A 1 778 ? -53.524 -33.626 74.351 1.00 92.75 778 ARG A N 1
ATOM 6028 C CA . ARG A 1 778 ? -52.187 -33.987 73.849 1.00 92.75 778 ARG A CA 1
ATOM 6029 C C . ARG A 1 778 ? -51.588 -32.831 73.043 1.00 92.75 778 ARG A C 1
ATOM 6031 O O . ARG A 1 778 ? -52.202 -32.311 72.116 1.00 92.75 778 ARG A O 1
ATOM 6038 N N . GLN A 1 779 ? -50.347 -32.463 73.365 1.00 93.31 779 GLN A N 1
ATOM 6039 C CA . GLN A 1 779 ? -49.619 -31.395 72.678 1.00 93.31 779 GLN A CA 1
ATOM 6040 C C . GLN A 1 779 ? -48.497 -31.952 71.799 1.00 93.31 779 GLN A C 1
ATOM 6042 O O . GLN A 1 779 ? -47.680 -32.759 72.242 1.00 93.31 779 GLN A O 1
ATOM 6047 N N . VAL A 1 780 ? -48.433 -31.489 70.552 1.00 93.75 780 VAL A N 1
ATOM 6048 C CA . VAL A 1 780 ? -47.338 -31.778 69.620 1.00 93.75 780 VAL A CA 1
ATOM 6049 C C . VAL A 1 780 ? -46.760 -30.462 69.141 1.00 93.75 780 VAL A C 1
ATOM 6051 O O . VAL A 1 780 ? -47.493 -29.589 68.678 1.00 93.75 780 VAL A O 1
ATOM 6054 N N . SER A 1 781 ? -45.442 -30.316 69.236 1.00 94.12 781 SER A N 1
ATOM 6055 C CA . SER A 1 781 ? -44.766 -29.080 68.866 1.00 94.12 781 SER A CA 1
ATOM 6056 C C . SER A 1 781 ? -43.581 -29.302 67.935 1.00 94.12 781 SER A C 1
ATOM 6058 O O . SER A 1 781 ? -42.906 -30.338 67.940 1.00 94.12 781 SER A O 1
ATOM 6060 N N . ARG A 1 782 ? -43.310 -28.288 67.115 1.00 94.94 782 ARG A N 1
ATOM 6061 C CA . ARG A 1 782 ? -42.101 -28.199 66.299 1.00 94.94 782 ARG A CA 1
ATOM 6062 C C . ARG A 1 782 ? -41.542 -26.796 66.410 1.00 94.94 782 ARG A C 1
ATOM 6064 O O . ARG A 1 782 ? -42.285 -25.831 66.283 1.00 94.94 782 ARG A O 1
ATOM 6071 N N . GLY A 1 783 ? -40.244 -26.701 66.676 1.00 92.88 783 GLY A N 1
ATOM 6072 C CA . GLY A 1 783 ? -39.548 -25.432 66.818 1.00 92.88 783 GLY A CA 1
ATOM 6073 C C . GLY A 1 783 ? -38.329 -25.340 65.916 1.00 92.88 783 GLY A C 1
ATOM 6074 O O . GLY A 1 783 ? -37.760 -26.360 65.516 1.00 92.88 783 GLY A O 1
ATOM 6075 N N . LYS A 1 784 ? -37.948 -24.103 65.620 1.00 92.75 784 LYS A N 1
ATOM 6076 C CA . LYS A 1 784 ? -36.708 -23.717 64.958 1.00 92.75 784 LYS A CA 1
ATOM 6077 C C . LYS A 1 784 ? -36.012 -22.665 65.815 1.00 92.75 784 LYS A C 1
ATOM 6079 O O . LYS A 1 784 ? -36.659 -21.838 66.458 1.00 92.75 784 LYS A O 1
ATOM 6084 N N . GLU A 1 785 ? -34.692 -22.715 65.799 1.00 87.81 785 GLU A N 1
ATOM 6085 C CA . GLU A 1 785 ? -33.810 -21.776 66.486 1.00 87.81 785 GLU A CA 1
ATOM 6086 C C . GLU A 1 785 ? -32.855 -21.150 65.468 1.00 87.81 785 GLU A C 1
ATOM 6088 O O . GLU A 1 785 ? -32.731 -21.639 64.341 1.00 87.81 785 GLU A O 1
ATOM 6093 N N . GLY A 1 786 ? -32.200 -20.063 65.866 1.00 89.56 786 GLY A N 1
ATOM 6094 C CA . GLY A 1 786 ? -31.357 -19.261 64.986 1.00 89.56 786 GLY A CA 1
ATOM 6095 C C . GLY A 1 786 ? -32.047 -17.989 64.509 1.00 89.56 786 GLY A C 1
ATOM 6096 O O . GLY A 1 786 ? -33.251 -17.793 64.668 1.00 89.56 786 GLY A O 1
ATOM 6097 N N . THR A 1 787 ? -31.253 -17.102 63.928 1.00 90.56 787 THR A N 1
ATOM 6098 C CA . THR A 1 787 ? -31.673 -15.766 63.509 1.00 90.56 787 THR A CA 1
ATOM 6099 C C . THR A 1 787 ? -32.719 -15.796 62.392 1.00 90.56 787 THR A C 1
ATOM 6101 O O . THR A 1 787 ? -33.504 -14.863 62.257 1.00 90.56 787 THR A O 1
ATOM 6104 N N . TRP A 1 788 ? -32.753 -16.876 61.607 1.00 94.12 788 TRP A N 1
ATOM 6105 C CA . TRP A 1 788 ? -33.715 -17.086 60.522 1.00 94.12 788 TRP A CA 1
ATOM 6106 C C . TRP A 1 788 ? -34.737 -18.193 60.825 1.00 94.12 788 TRP A C 1
ATOM 6108 O O . TRP A 1 788 ? -35.340 -18.761 59.911 1.00 94.12 788 TRP A O 1
ATOM 6118 N N . ALA A 1 789 ? -34.958 -18.506 62.106 1.00 93.50 789 ALA A N 1
ATOM 6119 C CA . ALA A 1 789 ? -35.850 -19.578 62.548 1.00 93.50 789 ALA A CA 1
ATOM 6120 C C . ALA A 1 789 ? -37.262 -19.500 61.943 1.00 93.50 789 ALA A C 1
ATOM 6122 O O . ALA A 1 789 ? -37.842 -20.533 61.606 1.00 93.50 789 ALA A O 1
ATOM 6123 N N . PHE A 1 790 ? -37.803 -18.290 61.765 1.00 94.56 790 PHE A N 1
ATOM 6124 C CA . PHE A 1 790 ? -39.125 -18.098 61.172 1.00 94.56 790 PHE A CA 1
ATOM 6125 C C . PHE A 1 790 ? -39.177 -18.565 59.716 1.00 94.56 790 PHE A C 1
ATOM 6127 O O . PHE A 1 790 ? -40.044 -19.358 59.365 1.00 94.56 790 PHE A O 1
ATOM 6134 N N . PHE A 1 791 ? -38.209 -18.160 58.894 1.00 94.12 791 PHE A N 1
ATOM 6135 C CA . PHE A 1 791 ? -38.131 -18.590 57.497 1.00 94.12 791 PHE A CA 1
ATOM 6136 C C . PHE A 1 791 ? -37.870 -20.092 57.369 1.00 94.12 791 PHE A C 1
ATOM 6138 O O . PHE A 1 791 ? -38.495 -20.748 56.547 1.00 94.12 791 PHE A O 1
ATOM 6145 N N . ARG A 1 792 ? -37.059 -20.679 58.257 1.00 92.88 792 ARG A N 1
ATOM 6146 C CA . ARG A 1 792 ? -36.861 -22.139 58.289 1.00 92.88 792 ARG A CA 1
ATOM 6147 C C . ARG A 1 792 ? -38.138 -22.908 58.616 1.00 92.88 792 ARG A C 1
ATOM 6149 O O . ARG A 1 792 ? -38.305 -24.028 58.149 1.00 92.88 792 ARG A O 1
ATOM 6156 N N . LEU A 1 793 ? -39.004 -22.349 59.463 1.00 93.25 793 LEU A N 1
ATOM 6157 C CA . LEU A 1 793 ? -40.318 -22.930 59.730 1.00 93.25 793 LEU A CA 1
ATOM 6158 C C . LEU A 1 793 ? -41.236 -22.770 58.509 1.00 93.25 793 LEU A C 1
ATOM 6160 O O . LEU A 1 793 ? -41.977 -23.692 58.180 1.00 93.25 793 LEU A O 1
ATOM 6164 N N . LEU A 1 794 ? -41.182 -21.616 57.842 1.00 92.81 794 LEU A N 1
ATOM 6165 C CA . LEU A 1 794 ? -41.943 -21.347 56.623 1.00 92.81 794 LEU A CA 1
ATOM 6166 C C . LEU A 1 794 ? -41.548 -22.273 55.465 1.00 92.81 794 LEU A C 1
ATOM 6168 O O . LEU A 1 794 ? -42.435 -22.734 54.757 1.00 92.81 794 LEU A O 1
ATOM 6172 N N . ASP A 1 795 ? -40.268 -22.623 55.329 1.00 90.56 795 ASP A N 1
ATOM 6173 C CA . ASP A 1 795 ? -39.794 -23.594 54.331 1.00 90.56 795 ASP A CA 1
ATOM 6174 C C . ASP A 1 795 ? -40.341 -25.016 54.560 1.00 90.56 795 ASP A C 1
ATOM 6176 O O . ASP A 1 795 ? -40.410 -25.813 53.625 1.00 90.56 795 ASP A O 1
ATOM 6180 N N . GLU A 1 796 ? -40.733 -25.355 55.795 1.00 90.62 796 GLU A N 1
ATOM 6181 C CA . GLU A 1 796 ? -41.420 -26.617 56.123 1.00 90.62 796 GLU A CA 1
ATOM 6182 C C . GLU A 1 796 ? -42.946 -26.522 55.950 1.00 90.62 796 GLU A C 1
ATOM 6184 O O . GLU A 1 796 ? -43.636 -27.546 55.913 1.00 90.62 796 GLU A O 1
ATOM 6189 N N . ALA A 1 797 ? -43.489 -25.307 55.854 1.00 91.88 797 ALA A N 1
ATOM 6190 C CA . ALA A 1 797 ? -44.907 -25.061 55.648 1.00 91.88 797 ALA A CA 1
ATOM 6191 C C . ALA A 1 797 ? -45.265 -25.101 54.155 1.00 91.88 797 ALA A C 1
ATOM 6193 O O . ALA A 1 797 ? -44.446 -24.864 53.271 1.00 91.88 797 ALA A O 1
ATOM 6194 N N . THR A 1 798 ? -46.533 -25.379 53.851 1.00 93.44 798 THR A N 1
ATOM 6195 C CA . THR A 1 798 ? -47.037 -25.193 52.484 1.00 93.44 798 THR A CA 1
ATOM 6196 C C . THR A 1 798 ? -47.476 -23.744 52.318 1.00 93.44 798 THR A C 1
ATOM 6198 O O . THR A 1 798 ? -48.405 -23.310 52.999 1.00 93.44 798 THR A O 1
ATOM 6201 N N . ILE A 1 799 ? -46.819 -23.010 51.421 1.00 92.94 799 ILE A N 1
ATOM 6202 C CA . ILE A 1 799 ? -47.121 -21.607 51.117 1.00 92.94 799 ILE A CA 1
ATOM 6203 C C . ILE A 1 799 ? -47.707 -21.524 49.713 1.00 92.94 799 ILE A C 1
ATOM 6205 O O . ILE A 1 799 ? -47.069 -21.931 48.744 1.00 92.94 799 ILE A O 1
ATOM 6209 N N . VAL A 1 800 ? -48.921 -20.990 49.599 1.00 93.06 800 VAL A N 1
ATOM 6210 C CA . VAL A 1 800 ? -49.592 -20.763 48.313 1.00 93.06 800 VAL A CA 1
ATOM 6211 C C . VAL A 1 800 ? -49.883 -19.277 48.168 1.00 93.06 800 VAL A C 1
ATOM 6213 O O . VAL A 1 800 ? -50.550 -18.691 49.020 1.00 93.06 800 VAL A O 1
ATOM 6216 N N . GLN A 1 801 ? -49.386 -18.656 47.099 1.00 91.81 801 GLN A N 1
ATOM 6217 C CA . GLN A 1 801 ? -49.691 -17.258 46.797 1.00 91.81 801 GLN A CA 1
ATOM 6218 C C . GLN A 1 801 ? -51.178 -17.100 46.443 1.00 91.81 801 GLN A C 1
ATOM 6220 O O . GLN A 1 801 ? -51.735 -17.899 45.693 1.00 91.81 801 GLN A O 1
ATOM 6225 N N . GLY A 1 802 ? -51.818 -16.085 47.022 1.00 90.00 802 GLY A N 1
ATOM 6226 C CA . GLY A 1 802 ? -53.211 -15.731 46.769 1.00 90.00 802 GLY A CA 1
ATOM 6227 C C . GLY A 1 802 ? -53.387 -14.833 45.542 1.00 90.00 802 GLY A C 1
ATOM 6228 O O . GLY A 1 802 ? -52.524 -14.747 44.672 1.00 90.00 802 GLY A O 1
ATOM 6229 N N . ASN A 1 803 ? -54.515 -14.120 45.493 1.00 88.31 803 ASN A N 1
ATOM 6230 C CA . ASN A 1 803 ? -54.879 -13.256 44.360 1.00 88.31 803 ASN A CA 1
ATOM 6231 C C . ASN A 1 803 ? -54.090 -11.934 44.305 1.00 88.31 803 ASN A C 1
ATOM 6233 O O . ASN A 1 803 ? -54.159 -11.232 43.298 1.00 88.31 803 ASN A O 1
ATOM 6237 N N . ALA A 1 804 ? -53.366 -11.585 45.372 1.00 91.69 804 ALA A N 1
ATOM 6238 C CA . ALA A 1 804 ? -52.558 -10.374 45.475 1.00 91.69 804 ALA A CA 1
ATOM 6239 C C . ALA A 1 804 ? -51.094 -10.717 45.838 1.00 91.69 804 ALA A C 1
ATOM 6241 O O . ALA A 1 804 ? -50.872 -11.701 46.550 1.00 91.69 804 ALA A O 1
ATOM 6242 N N . PRO A 1 805 ? -50.086 -9.943 45.379 1.00 88.69 805 PRO A N 1
ATOM 6243 C CA . PRO A 1 805 ? -48.660 -10.201 45.648 1.00 88.69 805 PRO A CA 1
ATOM 6244 C C . PRO A 1 805 ? -48.271 -10.240 47.130 1.00 88.69 805 PRO A C 1
ATOM 6246 O O . PRO A 1 805 ? -47.290 -10.879 47.503 1.00 88.69 805 PRO A O 1
ATOM 6249 N N . GLU A 1 806 ? -49.026 -9.549 47.977 1.00 92.81 806 GLU A N 1
ATOM 6250 C CA . GLU A 1 806 ? -48.822 -9.496 49.419 1.00 92.81 806 GLU A CA 1
ATOM 6251 C C . GLU A 1 806 ? -49.602 -10.570 50.193 1.00 92.81 806 GLU A C 1
ATOM 6253 O O . GLU A 1 806 ? -49.468 -10.653 51.409 1.00 92.81 806 GLU A O 1
ATOM 6258 N N . GLN A 1 807 ? -50.432 -11.382 49.532 1.00 95.06 807 GLN A N 1
ATOM 6259 C CA . GLN A 1 807 ? -51.349 -12.317 50.183 1.00 95.06 807 GLN A CA 1
ATOM 6260 C C . GLN A 1 807 ? -50.925 -13.769 49.949 1.00 95.06 807 GLN A C 1
ATOM 6262 O O . GLN A 1 807 ? -50.759 -14.207 48.813 1.00 95.06 807 GLN A O 1
ATOM 6267 N N . PHE A 1 808 ? -50.822 -14.547 51.023 1.00 95.75 808 PHE A N 1
ATOM 6268 C CA . PHE A 1 808 ? -50.393 -15.944 50.999 1.00 95.75 808 PHE A CA 1
ATOM 6269 C C . PHE A 1 808 ? -51.280 -16.794 51.905 1.00 95.75 808 PHE A C 1
ATOM 6271 O O . PHE A 1 808 ? -51.797 -16.318 52.911 1.00 95.75 808 PHE A O 1
ATOM 6278 N N . THR A 1 809 ? -51.435 -18.069 51.574 1.00 95.75 809 THR A N 1
ATOM 6279 C CA . THR A 1 809 ? -52.044 -19.074 52.448 1.00 95.75 809 THR A CA 1
ATOM 6280 C C . THR A 1 809 ? -50.935 -19.968 52.980 1.00 95.75 809 THR A C 1
ATOM 6282 O O . THR A 1 809 ? -50.271 -20.658 52.208 1.00 95.75 809 THR A O 1
ATOM 6285 N N . LEU A 1 810 ? -50.721 -19.930 54.291 1.00 95.38 810 LEU A N 1
ATOM 6286 C CA . LEU A 1 810 ? -49.757 -20.738 55.026 1.00 95.38 810 LEU A CA 1
ATOM 6287 C C . LEU A 1 810 ? -50.473 -21.930 55.644 1.00 95.38 810 LEU A C 1
ATOM 6289 O O . LEU A 1 810 ? -51.364 -21.742 56.466 1.00 95.38 810 LEU A O 1
ATOM 6293 N N . THR A 1 811 ? -50.068 -23.147 55.297 1.00 95.75 811 THR A N 1
ATOM 6294 C CA . THR A 1 811 ? -50.570 -24.372 55.931 1.00 95.75 811 THR A CA 1
ATOM 6295 C C . THR A 1 811 ? -49.448 -25.062 56.692 1.00 95.75 811 THR A C 1
ATOM 6297 O O . THR A 1 811 ? -48.489 -25.555 56.092 1.00 95.75 811 THR A O 1
ATOM 6300 N N . PHE A 1 812 ? -49.587 -25.142 58.011 1.00 95.56 812 PHE A N 1
ATOM 6301 C CA . PHE A 1 812 ? -48.699 -25.911 58.876 1.00 95.56 812 PHE A CA 1
ATOM 6302 C C . PHE A 1 812 ? -49.259 -27.317 59.046 1.00 95.56 812 PHE A C 1
ATOM 6304 O O . PHE A 1 812 ? -50.444 -27.471 59.337 1.00 95.56 812 PHE A O 1
ATOM 6311 N N . LYS A 1 813 ? -48.416 -28.342 58.879 1.00 94.44 813 LYS A N 1
ATOM 6312 C CA . LYS A 1 813 ? -48.794 -29.748 59.065 1.00 94.44 813 LYS A CA 1
ATOM 6313 C C . LYS A 1 813 ? -47.832 -30.431 60.023 1.00 94.44 813 LYS A C 1
ATOM 6315 O O . LYS A 1 813 ? -46.620 -30.342 59.848 1.00 94.44 813 LYS A O 1
ATOM 6320 N N . LEU A 1 814 ? -48.359 -31.145 61.014 1.00 93.94 814 LEU A N 1
ATOM 6321 C CA . LEU A 1 814 ? -47.546 -31.901 61.963 1.00 93.94 814 LEU A CA 1
ATOM 6322 C C . LEU A 1 814 ? -48.296 -33.153 62.424 1.00 93.94 814 LEU A C 1
ATOM 6324 O O . LEU A 1 814 ? -49.386 -33.055 62.974 1.00 93.94 814 LEU A O 1
ATOM 6328 N N . GLN A 1 815 ? -47.713 -34.336 62.197 1.00 90.56 815 GLN A N 1
ATOM 6329 C CA . GLN A 1 815 ? -48.284 -35.635 62.603 1.00 90.56 815 GLN A CA 1
ATOM 6330 C C . GLN A 1 815 ? -49.765 -35.833 62.208 1.00 90.56 815 GLN A C 1
ATOM 6332 O O . GLN A 1 815 ? -50.564 -36.331 62.997 1.00 90.56 815 GLN A O 1
ATOM 6337 N N . GLY A 1 816 ? -50.140 -35.427 60.991 1.00 88.50 816 GLY A N 1
ATOM 6338 C CA . GLY A 1 816 ? -51.510 -35.566 60.481 1.00 88.50 816 GLY A CA 1
ATOM 6339 C C . GLY A 1 816 ? -52.498 -34.486 60.937 1.00 88.50 816 GLY A C 1
ATOM 6340 O O . GLY A 1 816 ? -53.658 -34.572 60.561 1.00 88.50 816 GLY A O 1
ATOM 6341 N N . MET A 1 817 ? -52.052 -33.486 61.705 1.00 93.00 817 MET A N 1
ATOM 6342 C CA . MET A 1 817 ? -52.830 -32.291 62.056 1.00 93.00 817 MET A CA 1
ATOM 6343 C C . MET A 1 817 ? -52.430 -31.117 61.167 1.00 93.00 817 MET A C 1
ATOM 6345 O O . MET A 1 817 ? -51.248 -30.977 60.835 1.00 93.00 817 MET A O 1
ATOM 6349 N N . SER A 1 818 ? -53.389 -30.265 60.818 1.00 94.69 818 SER A N 1
ATOM 6350 C CA . SER A 1 818 ? -53.193 -29.100 59.968 1.00 94.69 818 SER A CA 1
ATOM 6351 C C . SER A 1 818 ? -53.852 -27.830 60.513 1.00 94.69 818 SER A C 1
ATOM 6353 O O . SER A 1 818 ? -54.904 -27.859 61.156 1.00 94.69 818 SER A O 1
ATOM 6355 N N . ALA A 1 819 ? -53.191 -26.697 60.280 1.00 95.81 819 ALA A N 1
ATOM 6356 C CA . ALA A 1 819 ? -53.715 -25.363 60.551 1.00 95.81 819 ALA A CA 1
ATOM 6357 C C . ALA A 1 819 ? -53.345 -24.439 59.390 1.00 95.81 819 ALA A C 1
ATOM 6359 O O . ALA A 1 819 ? -52.184 -24.408 58.972 1.00 95.81 819 ALA A O 1
ATOM 6360 N N . SER A 1 820 ? -54.323 -23.690 58.881 1.00 95.00 820 SER A N 1
ATOM 6361 C CA . SER A 1 820 ? -54.147 -22.758 57.769 1.00 95.00 820 SER A CA 1
ATOM 6362 C C . SER A 1 820 ? -54.394 -21.321 58.203 1.00 95.00 820 SER A C 1
ATOM 6364 O O . SER A 1 820 ? -55.411 -21.013 58.828 1.00 95.00 820 SER A O 1
ATOM 6366 N N . TYR A 1 821 ? -53.473 -20.438 57.831 1.00 95.69 821 TYR A N 1
ATOM 6367 C CA . TYR A 1 821 ? -53.550 -18.998 58.036 1.00 95.69 821 TYR A CA 1
ATOM 6368 C C . TYR A 1 821 ? -53.393 -18.277 56.708 1.00 95.69 821 TYR A C 1
ATOM 6370 O O . TYR A 1 821 ? -52.549 -18.624 55.888 1.00 95.69 821 TYR A O 1
ATOM 6378 N N . GLN A 1 822 ? -54.151 -17.211 56.534 1.00 95.56 822 GLN A N 1
ATOM 6379 C CA . GLN A 1 822 ? -53.877 -16.212 55.526 1.00 95.56 822 GLN A CA 1
ATOM 6380 C C . GLN A 1 822 ? -52.833 -15.238 56.068 1.00 95.56 822 GLN A C 1
ATOM 6382 O O . GLN A 1 822 ? -53.088 -14.530 57.041 1.00 95.56 822 GLN A O 1
ATOM 6387 N N . LEU A 1 823 ? -51.665 -15.207 55.436 1.00 96.12 823 LEU A N 1
ATOM 6388 C CA . LEU A 1 823 ? -50.643 -14.199 55.665 1.00 96.12 823 LEU A CA 1
ATOM 6389 C C . LEU A 1 823 ? -50.864 -13.027 54.709 1.00 96.12 823 LEU A C 1
ATOM 6391 O O . LEU A 1 823 ? -51.006 -13.224 53.502 1.00 96.12 823 LEU A O 1
ATOM 6395 N N . ARG A 1 824 ? -50.847 -11.805 55.240 1.00 95.88 824 ARG A N 1
ATOM 6396 C CA . ARG A 1 824 ? -50.811 -10.569 54.456 1.00 95.88 824 ARG A CA 1
ATOM 6397 C C . ARG A 1 824 ? -49.545 -9.786 54.790 1.00 95.88 824 ARG A C 1
ATOM 6399 O O . ARG A 1 824 ? -49.394 -9.313 55.911 1.00 95.88 824 ARG A O 1
ATOM 6406 N N . ALA A 1 825 ? -48.625 -9.661 53.844 1.00 94.31 825 ALA A N 1
ATOM 6407 C CA . ALA A 1 825 ? -47.418 -8.862 53.993 1.00 94.31 825 ALA A CA 1
ATOM 6408 C C . ALA A 1 825 ? -47.741 -7.359 53.952 1.00 94.31 825 ALA A C 1
ATOM 6410 O O . ALA A 1 825 ? -48.696 -6.931 53.307 1.00 94.31 825 ALA A O 1
ATOM 6411 N N . ALA A 1 826 ? -46.913 -6.543 54.604 1.00 91.56 826 ALA A N 1
ATOM 6412 C CA . ALA A 1 826 ? -47.077 -5.088 54.608 1.00 91.56 826 ALA A CA 1
ATOM 6413 C C . ALA A 1 826 ? -46.699 -4.405 53.273 1.00 91.56 826 ALA A C 1
ATOM 6415 O O . ALA A 1 826 ? -46.977 -3.223 53.090 1.00 91.56 826 ALA A O 1
ATOM 6416 N N . SER A 1 827 ? -46.050 -5.124 52.350 1.00 89.75 827 SER A N 1
ATOM 6417 C CA . SER A 1 827 ? -45.564 -4.608 51.066 1.00 89.75 827 SER A CA 1
ATOM 6418 C C . SER A 1 827 ? -45.716 -5.652 49.958 1.00 89.75 827 SER A C 1
ATOM 6420 O O . SER A 1 827 ? -45.607 -6.858 50.197 1.00 89.75 827 SER A O 1
ATOM 6422 N N . 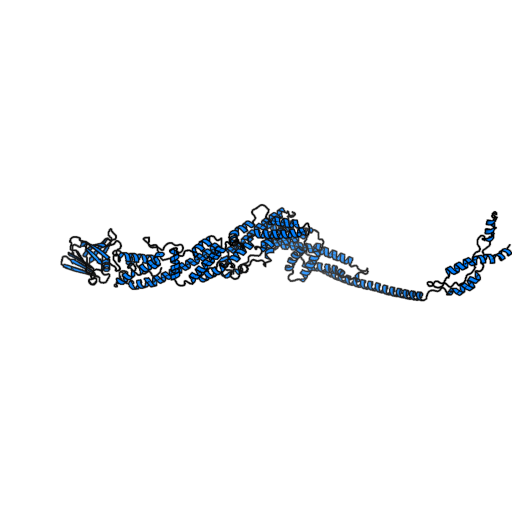VAL A 1 828 ? -45.906 -5.177 48.725 1.00 89.06 828 VAL A N 1
ATOM 6423 C CA . VAL A 1 828 ? -45.850 -6.012 47.513 1.00 89.06 828 VAL A CA 1
ATOM 6424 C C . VAL A 1 828 ? -44.460 -6.618 47.302 1.00 89.06 828 VAL A C 1
ATOM 6426 O O . VAL A 1 828 ? -44.351 -7.732 46.801 1.00 89.06 828 VAL A O 1
ATOM 6429 N N . ASN A 1 829 ? -43.407 -5.928 47.751 1.00 89.81 829 ASN A N 1
ATOM 6430 C CA . ASN A 1 829 ? -42.055 -6.471 47.838 1.00 89.81 829 ASN A CA 1
ATOM 6431 C C . ASN A 1 829 ? -41.890 -7.098 49.220 1.00 89.81 829 ASN A C 1
ATOM 6433 O O . ASN A 1 829 ? -41.752 -6.389 50.217 1.00 89.81 829 ASN A O 1
ATOM 6437 N N . ASN A 1 830 ? -41.953 -8.424 49.285 1.00 93.12 830 ASN A N 1
ATOM 6438 C CA . ASN A 1 830 ? -41.885 -9.172 50.533 1.00 93.12 830 ASN A CA 1
ATOM 6439 C C . ASN A 1 830 ? -41.102 -10.483 50.348 1.00 93.12 830 ASN A C 1
ATOM 6441 O O . ASN A 1 830 ? -40.953 -10.961 49.222 1.00 93.12 830 ASN A O 1
ATOM 6445 N N . PRO A 1 831 ? -40.591 -11.081 51.436 1.00 92.94 831 PRO A N 1
ATOM 6446 C CA . PRO A 1 831 ? -39.717 -12.243 51.336 1.00 92.94 831 PRO A CA 1
ATOM 6447 C C . PRO A 1 831 ? -40.447 -13.595 51.322 1.00 92.94 831 PRO A C 1
ATOM 6449 O O . PRO A 1 831 ? -39.787 -14.627 51.242 1.00 92.94 831 PRO A O 1
ATOM 6452 N N . PHE A 1 832 ? -41.783 -13.625 51.402 1.00 91.94 832 PHE A N 1
ATOM 6453 C CA . PHE A 1 832 ? -42.558 -14.863 51.591 1.00 91.94 832 PHE A CA 1
ATOM 6454 C C . PHE A 1 832 ? -42.696 -15.727 50.327 1.00 91.94 832 PHE A C 1
ATOM 6456 O O . PHE A 1 832 ? -43.088 -16.886 50.421 1.00 91.94 832 PHE A O 1
ATOM 6463 N N . ASN A 1 833 ? -42.342 -15.188 49.156 1.00 85.12 833 ASN A N 1
ATOM 6464 C CA . ASN A 1 833 ? -42.204 -15.928 47.896 1.00 85.12 833 ASN A CA 1
ATOM 6465 C C . ASN A 1 833 ? -40.999 -15.416 47.081 1.00 85.12 833 ASN A C 1
ATOM 6467 O O . ASN A 1 833 ? -41.076 -15.195 45.874 1.00 85.12 833 ASN A O 1
ATOM 6471 N N . LEU A 1 834 ? -39.883 -15.151 47.764 1.00 87.69 834 LEU A N 1
ATOM 6472 C CA . LEU A 1 834 ? -38.709 -14.522 47.161 1.00 87.69 834 LEU A CA 1
ATOM 6473 C C . LEU A 1 834 ? -37.706 -15.573 46.665 1.00 87.69 834 LEU A C 1
ATOM 6475 O O . LEU A 1 834 ? -36.753 -15.937 47.358 1.00 87.69 834 LEU A O 1
ATOM 6479 N N . GLN A 1 835 ? -37.907 -16.045 45.433 1.00 86.44 835 GLN A N 1
ATOM 6480 C CA . GLN A 1 835 ? -37.010 -17.009 44.774 1.00 86.44 835 GLN A CA 1
ATOM 6481 C C . GLN A 1 835 ? -35.595 -16.443 44.558 1.00 86.44 835 GLN A C 1
ATOM 6483 O O . GLN A 1 835 ? -34.612 -17.183 44.443 1.00 86.44 835 GLN A O 1
ATOM 6488 N N . GLU A 1 836 ? -35.476 -15.115 44.548 1.00 91.44 836 GLU A N 1
ATOM 6489 C CA . GLU A 1 836 ? -34.239 -14.365 44.398 1.00 91.44 836 GLU A CA 1
ATOM 6490 C C . GLU A 1 836 ? -33.172 -14.763 45.426 1.00 91.44 836 GLU A C 1
ATOM 6492 O O . GLU A 1 836 ? -32.008 -14.867 45.042 1.00 91.44 836 GLU A O 1
ATOM 6497 N N . LEU A 1 837 ? -33.547 -15.084 46.673 1.00 90.38 837 LEU A N 1
ATOM 6498 C CA . LEU A 1 837 ? -32.601 -15.537 47.706 1.00 90.38 837 LEU A CA 1
ATOM 6499 C C . LEU A 1 837 ? -31.834 -16.800 47.289 1.00 90.38 837 LEU A C 1
ATOM 6501 O O . LEU A 1 837 ? -30.627 -16.882 47.494 1.00 90.38 837 LEU A O 1
ATOM 6505 N N . GLN A 1 838 ? -32.504 -17.764 46.653 1.00 87.25 838 GLN A N 1
ATOM 6506 C CA . GLN A 1 838 ? -31.874 -19.022 46.235 1.00 87.25 838 GLN A CA 1
ATOM 6507 C C . GLN A 1 838 ? -31.076 -18.876 44.934 1.00 87.25 838 GLN A C 1
ATOM 6509 O O . GLN A 1 838 ? -30.082 -19.577 44.717 1.00 87.25 838 GLN A O 1
ATOM 6514 N N . SER A 1 839 ? -31.500 -17.963 44.057 1.00 90.81 839 SER A N 1
ATOM 6515 C CA . SER A 1 839 ? -30.831 -17.691 42.777 1.00 90.81 839 SER A CA 1
ATOM 6516 C C . SER A 1 839 ? -29.625 -16.752 42.899 1.00 90.81 839 SER A C 1
ATOM 6518 O O . SER A 1 839 ? -28.770 -16.734 42.009 1.00 90.81 839 SER A O 1
ATOM 6520 N N . PHE A 1 840 ? -29.535 -15.988 43.993 1.00 94.81 840 PHE A N 1
ATOM 6521 C CA . PHE A 1 840 ? -28.481 -15.004 44.188 1.00 94.81 840 PHE A CA 1
ATOM 6522 C C . PHE A 1 840 ? -27.109 -15.668 44.310 1.00 94.81 840 PHE A C 1
ATOM 6524 O O . PHE A 1 840 ? -26.904 -16.642 45.042 1.00 94.81 840 PHE A O 1
ATOM 6531 N N . ARG A 1 841 ? -26.141 -15.123 43.584 1.00 93.06 841 ARG A N 1
ATOM 6532 C CA . ARG A 1 841 ? -24.726 -15.473 43.654 1.00 93.06 841 ARG A CA 1
ATOM 6533 C C . ARG A 1 841 ? -23.940 -14.178 43.765 1.00 93.06 841 ARG A C 1
ATOM 6535 O O . ARG A 1 841 ? -24.258 -13.202 43.089 1.00 93.06 841 ARG A O 1
ATOM 6542 N N . CYS A 1 842 ? -22.902 -14.179 44.596 1.00 93.31 842 CYS A N 1
ATOM 6543 C CA . CYS A 1 842 ? -22.011 -13.030 44.690 1.00 93.31 842 CYS A CA 1
ATOM 6544 C C . CYS A 1 842 ? -21.429 -12.715 43.296 1.00 93.31 842 CYS A C 1
ATOM 6546 O O . CYS A 1 842 ? -21.016 -13.642 42.596 1.00 93.31 842 CYS A O 1
ATOM 6548 N N . PRO A 1 843 ? -21.446 -11.446 42.854 1.00 89.62 843 PRO A N 1
ATOM 6549 C CA . PRO A 1 843 ? -20.943 -11.073 41.538 1.00 89.62 843 PRO A CA 1
ATOM 6550 C C . PRO A 1 843 ? -19.414 -11.140 41.546 1.00 89.62 843 PRO A C 1
ATOM 6552 O O . PRO A 1 843 ? -18.770 -10.357 42.230 1.00 89.62 843 PRO A O 1
ATOM 6555 N N . ASP A 1 844 ? -18.838 -12.083 40.802 1.00 83.94 844 ASP A N 1
ATOM 6556 C CA . ASP A 1 844 ? -17.396 -12.387 40.838 1.00 83.94 844 ASP A CA 1
ATOM 6557 C C . ASP A 1 844 ? -16.598 -11.752 39.695 1.00 83.94 844 ASP A C 1
ATOM 6559 O O . ASP A 1 844 ? -15.376 -11.621 39.775 1.00 83.94 844 ASP A O 1
ATOM 6563 N N . ALA A 1 845 ? -17.299 -11.425 38.614 1.00 82.38 845 ALA A N 1
ATOM 6564 C CA . ALA A 1 845 ? -16.774 -10.850 37.387 1.00 82.38 845 ALA A CA 1
ATOM 6565 C C . ALA A 1 845 ? -17.880 -10.020 36.725 1.00 82.38 845 ALA A C 1
ATOM 6567 O O . ALA A 1 845 ? -19.061 -10.186 37.055 1.00 82.38 845 ALA A O 1
ATOM 6568 N N . LEU A 1 846 ? -17.506 -9.146 35.793 1.00 84.31 846 LEU A N 1
ATOM 6569 C CA . LEU A 1 846 ? -18.434 -8.269 35.086 1.00 84.31 846 LEU A CA 1
ATOM 6570 C C . LEU A 1 846 ? -18.628 -8.617 33.623 1.00 84.31 846 LEU A C 1
ATOM 6572 O O . LEU A 1 846 ? -17.719 -9.153 32.947 1.00 84.31 846 LEU A O 1
#

Sequence (846 aa):
QRRSAILDFPQQMALLKPAMLDFLQATFAVNRYEQAVLLRGVYFTSGTQEGTPIDRVLGILAGAFRLDRQTAPMYSGQGKSFFLTRLLKDVLFPEAELAGQDPKLAKRKRLLQMGAYIGSGLLFLLVIGLWTASYFNNQAMLDKVEAQIAQYHAIKSSGGDSRGNFDALLPRMNVLLAIRDVYEDSGIMSGFGLSQADKIQAAARHSYETLLRDYFLPAIQVRLKERMQGPEADNLDVLYQLLKVYLMFNQTDKLDPATAMAWIRADWDRQYATDPESLGQLVRHLDNLLKLQLEPVRIDEGFVGAVRNKLTQVPLIGQIYSRFKTEALIDQSHDFKLGKALGPDTARVFVLSDGKDVSAYTIPGLFTAYGYTELFLKKSRDFVKDAVEQNWVLGSQSKADVLQVQQLHGELKKLYLNEYQAAWSDLLAKLKLQSAMTTNQTAQILDILSRPDGPLHALLTSIDDNTALTRLSKQVSDALANVADKALAAVGGAGSQALALAQDAAGLDSGPDPVQAVEDKFEPLRNLVAGGPDKPSALDPVLQQLKSLRDYFLQLSSANTGGQALQNQANLFSGAGMDVLKQAQLEFARLPEPLKTWFQLIVNSGGNKLSSAAKAQLSDMVKTGVASPCKAALNGRYPFSNASPQDVLLADFAKLFAPSGLIDQFFQTNLKTFVDTSKPVWTELAAEKPLGLSQASIRQFQTAAKIRDAFFAVGSMPQVQFELKPQLLDNNVGTFRLQVEGQEAVYRHGPEQSISMKWPGPNPSQGVRIVFETLDGRQVSRGKEGTWAFFRLLDEATIVQGNAPEQFTLTFKLQGMSASYQLRAASVNNPFNLQELQSFRCPDAL